Protein 8GHY (pdb70)

Nearest PDB structures (foldseek):
  8ghy-assembly2_B  TM=1.002E+00  e=2.864E-76  Piromyces finnis
  8ghx-assembly1_A  TM=1.002E+00  e=1.389E-75  Piromyces finnis
  8ghx-assembly2_B  TM=9.955E-01  e=1.739E-72  Piromyces finnis
  3ayr-assembly1_A  TM=9.977E-01  e=2.109E-65  Piromyces rhizinflatus
  3ays-assembly1_A  TM=9.996E-01  e=9.644E-65  Piromyces rhizinflatus

B-factor: mean 34.15, std 14.5, range [13.07, 100.79]

InterPro domains:
  IPR001547 Glycoside hydrolase, family 5 [PF00150] (25-302)
  IPR001547 Glycoside hydrolase, family 5 [PF00150] (410-689)
  IPR001547 Glycoside hydrolase, family 5 [PF00150] (781-1060)
  IPR002883 CBM10/dockerin domain [PF02013] (1108-1145)
  IPR002883 CBM10/dockerin domain [PF02013] (1151-1186)
  IPR002883 CBM10/dockerin domain [PS51763] (1108-1146)
  IPR002883 CBM10/dockerin domain [PS51763] (1151-1187)
  IPR009034 Fungal dockerin domain superfamily [G3DSA:3.90.1220.10] (1108-1147)
  IPR009034 Fungal dockerin domain superfamily [G3DSA:3.90.1220.10] (1148-1187)
  IPR009034 Fungal dockerin domain superfamily [SSF64571] (1108-1148)
  IPR009034 Fungal dockerin domain superfamily [SSF64571] (1151-1191)
  IPR017853 Glycoside hydrolase superfamily [SSF51445] (2-332)
  IPR017853 Glycoside hydrolase superfamily [SSF51445] (379-719)
  IPR017853 Glycoside hydrolase superfamily [SSF51445] (750-1090)
  IPR018087 Glycoside hydrolase, family 5, conserved site [PS00659] (135-144)
  IPR018087 Glycoside hydrolase, family 5, conserved site [PS00659] (522-531)
  IPR018087 Glycoside hydrolase, family 5, conserved site [PS00659] (893-902)
  IPR050386 Glycosyl Hydrolase 5 (Cellulase A) [PTHR31297] (749-1061)

Solvent-accessible surface area: 29257 Å² total; per-residue (Å²): 143,105,91,34,102,102,32,30,0,79,82,0,9,130,71,2,84,2,1,0,0,0,0,26,0,0,0,2,48,3,64,108,166,32,61,21,145,153,70,26,48,19,0,2,58,18,104,70,16,41,116,4,38,39,26,0,0,45,9,0,49,68,0,44,1,12,1,0,0,0,0,0,1,0,16,33,8,36,34,152,61,103,111,29,94,3,61,120,110,0,15,129,7,0,39,60,0,0,23,45,0,29,156,47,46,2,8,0,0,0,0,0,11,66,8,83,35,7,47,0,55,56,156,64,25,96,105,4,67,72,14,0,20,42,0,0,114,38,0,0,94,67,0,83,17,28,3,16,57,0,0,0,0,0,0,10,11,7,41,16,45,77,39,128,30,22,170,84,0,8,44,141,67,0,35,70,9,2,20,35,2,4,56,29,0,23,108,13,0,50,78,37,37,59,21,0,56,86,0,0,0,0,1,0,0,3,6,0,22,20,40,104,71,1,4,77,56,10,93,34,44,172,146,38,91,21,0,0,0,0,0,21,6,33,8,4,109,66,2,0,48,11,62,53,172,49,39,58,68,127,36,73,80,81,9,82,100,74,0,47,164,24,13,61,13,1,72,115,40,0,47,87,106,54,21,10,5,0,0,0,13,1,0,0,0,16,35,144,14,48,115,54,1,10,62,0,0,52,43,0,0,100,91,0,38,89,38,54,10,6,0,1,0,19,0,8,23,40,45,145,52,166,36,72,34,0,0,0,1,38,12,86,65,7,28,0,31,25,33,32,0,0,22,6,1,0,126,7,59,69,49,154,78,82,37,72,70,42,84,147,141,206,145,116,83,29,105,103,31,27,0,81,78,0,10,138,70,1,84,0,1,0,0,0,0,24,0,0,0,2,54,4,67,111,170,31,76,25,148,153,70,31,48,19,1,2,57,20,104,68,15,43,117,3,53,57,19,0,0,64,4,0,48,71,0,45,0,11,1,0,0,0,0,0,2,0,20,39,8,35,36,159,52,89,111,20,110,2,58,111,106,0,8,130,8,0,38,66,0,0,25,46,0,33,161,48,46,1,8,0,0,0,0,0,10,72,6,87,36,6,51,0,55,58,160,71,27,109,88,7,70,68,18,0,18,50,0,0,108,35,0,0,93,60,0,75,24,32,8,17,59,0,0,0,0,0,0,9,8,7,40,22,52,72,31,125,34,25,167,87,0,7,46,133,55,0,29,70,6,2,22,35,1,4,56,28,0,20,125,14,0,53,90,30,43,54,22,0,60,84,0,0,0,0,1,0,1,3,4,0,19,17,42,44,57,1,6,157,48,10,94,35,42,163,154,38,87,23,0,0,0,0,0,20,6,34,6,2,108,63,3,0,49,12,66,48,174,40,37,63,64,130,35,76,81,79,9,83,100,70,0,47,168,21,15,58,30,0,86,128,35,0,48,92,106,54,22,13,5,0,0,0,12,1,0,0,0,12,42,140,16,48,121,62,0,10,58,0,0,52,41,0,0,91,82,0,38,91,31,51,8,7,1,0,0,19,0,7,23,42,42,135,55,166,34,73,32,0,0,0,0,32,12,130,33,18,26,0,27,24,38,31,0,0,24,6,1,0,122,9,56,68,49,150,69,81,38,68,63,43,74,105,129,149

Structure (mmCIF, N/CA/C/O backbone):
data_8GHY
#
_entry.id   8GHY
#
_cell.length_a   69.495
_cell.length_b   81.007
_cell.length_c   131.922
_cell.angle_alpha   90.000
_cell.angle_beta   90.000
_cell.angle_gamma   90.000
#
_symmetry.space_group_name_H-M   'P 21 21 21'
#
loop_
_entity.id
_entity.type
_entity.pdbx_description
1 polymer 'Cellulase CelD'
2 branched beta-D-glucopyranose-(1-4)-beta-D-glucopyranose-(1-4)-beta-D-glucopyranose
3 water water
#
loop_
_atom_site.group_PDB
_atom_site.id
_atom_site.type_symbol
_atom_site.label_atom_id
_atom_site.label_alt_id
_atom_site.label_comp_id
_atom_site.label_asym_id
_atom_site.label_entity_id
_atom_site.label_seq_id
_atom_site.pdbx_PDB_ins_code
_atom_site.Cartn_x
_atom_site.Cartn_y
_atom_site.Cartn_z
_atom_site.occupancy
_atom_site.B_iso_or_equiv
_atom_site.auth_seq_id
_atom_site.auth_comp_id
_atom_site.auth_asym_id
_atom_site.auth_atom_id
_atom_site.pdbx_PDB_model_num
ATOM 1 N N . SER A 1 1 ? -3.29043 44.10813 20.73479 1.000 94.05169 -2 SER A N 1
ATOM 2 C CA . SER A 1 1 ? -3.67158 43.60473 19.42025 1.000 88.49890 -2 SER A CA 1
ATOM 3 C C . SER A 1 1 ? -4.53590 42.35665 19.55779 1.000 88.24264 -2 SER A C 1
ATOM 4 O O . SER A 1 1 ? -4.01827 41.23944 19.61967 1.000 85.34848 -2 SER A O 1
ATOM 6 N N . ASN A 1 2 ? -5.85669 42.55003 19.59920 1.000 79.84872 -1 ASN A N 1
ATOM 7 C CA . ASN A 1 2 ? -6.79953 41.47028 19.86928 1.000 67.61497 -1 ASN A CA 1
ATOM 8 C C . ASN A 1 2 ? -7.65632 41.10895 18.65877 1.000 56.76690 -1 ASN A C 1
ATOM 9 O O . ASN A 1 2 ? -8.70439 40.47439 18.81711 1.000 55.08383 -1 ASN A O 1
ATOM 14 N N . ALA A 1 3 ? -7.23973 41.49432 17.45642 1.000 51.17303 0 ALA A N 1
ATOM 15 C CA . ALA A 1 3 ? -8.00799 41.14709 16.27095 1.000 51.26138 0 ALA A CA 1
ATOM 16 C C . ALA A 1 3 ? -7.89363 39.65574 15.98139 1.000 49.76574 0 ALA A C 1
ATOM 17 O O . ALA A 1 3 ? -6.85974 39.02736 16.22636 1.000 40.80307 0 ALA A O 1
ATOM 19 N N . ILE A 1 4 ? -8.97916 39.08369 15.46915 1.000 39.02500 1 ILE A N 1
ATOM 20 C CA . ILE A 1 4 ? -8.98071 37.70075 15.00679 1.000 31.43203 1 ILE A CA 1
ATOM 21 C C . ILE A 1 4 ? -9.77791 37.63775 13.71254 1.000 38.84177 1 ILE A C 1
ATOM 22 O O . ILE A 1 4 ? -10.89793 38.15661 13.63806 1.000 47.31841 1 ILE A O 1
ATOM 27 N N . ARG A 1 5 ? -9.18748 37.04071 12.68227 1.000 39.31353 2 ARG A N 1
ATOM 28 C CA . ARG A 1 5 ? -9.91577 36.82072 11.44234 1.000 30.71554 2 ARG A CA 1
ATOM 29 C C . ARG A 1 5 ? -10.97069 35.74619 11.64585 1.000 33.71428 2 ARG A C 1
ATOM 30 O O . ARG A 1 5 ? -10.72764 34.72877 12.30150 1.000 31.92805 2 ARG A O 1
ATOM 38 N N . ASP A 1 6 ? -12.15193 35.98409 11.08123 1.000 34.61018 3 ASP A N 1
ATOM 39 C CA . ASP A 1 6 ? -13.25591 35.02846 11.09409 1.000 33.00982 3 ASP A CA 1
ATOM 40 C C . ASP A 1 6 ? -13.15895 34.23402 9.79519 1.000 32.37682 3 ASP A C 1
ATOM 41 O O . ASP A 1 6 ? -13.69329 34.63077 8.76116 1.000 35.42297 3 ASP A O 1
ATOM 46 N N . ILE A 1 7 ? -12.46691 33.09950 9.85031 1.000 31.88379 4 ILE A N 1
ATOM 47 C CA . ILE A 1 7 ? -12.10233 32.34436 8.65693 1.000 29.27686 4 ILE A CA 1
ATOM 48 C C . ILE A 1 7 ? -12.20489 30.85891 8.98196 1.000 24.12061 4 ILE A C 1
ATOM 49 O O . ILE A 1 7 ? -11.90345 30.44605 10.10527 1.000 29.42417 4 ILE A O 1
ATOM 54 N N . SER A 1 8 ? -12.66170 30.05924 8.01429 1.000 25.82102 5 SER A N 1
ATOM 55 C CA . SER A 1 8 ? -12.78758 28.62168 8.22790 1.000 26.00374 5 SER A CA 1
ATOM 56 C C . SER A 1 8 ? -11.40852 27.97766 8.31890 1.000 22.88524 5 SER A C 1
ATOM 57 O O . SER A 1 8 ? -10.42373 28.49618 7.79361 1.000 24.21238 5 SER A O 1
ATOM 60 N N . SER A 1 9 ? -11.34597 26.82175 8.99009 1.000 24.15549 6 SER A N 1
ATOM 61 C CA . SER A 1 9 ? -10.06214 26.13198 9.11185 1.000 19.70150 6 SER A CA 1
ATOM 62 C C . SER A 1 9 ? -9.51857 25.71970 7.74986 1.000 21.64456 6 SER A C 1
ATOM 63 O O . SER A 1 9 ? -8.31036 25.81765 7.50407 1.000 20.64701 6 SER A O 1
ATOM 66 N N . ILE A 1 10 ? -10.38573 25.24403 6.85119 1.000 19.96776 7 ILE A N 1
ATOM 67 C CA . ILE A 1 10 ? -9.90820 24.82751 5.53259 1.000 23.99284 7 ILE A CA 1
ATOM 68 C C . ILE A 1 10 ? -9.26080 26.00336 4.80590 1.000 24.33201 7 ILE A C 1
ATOM 69 O O . ILE A 1 10 ? -8.22628 25.85302 4.14458 1.000 23.26764 7 ILE A O 1
ATOM 74 N N . GLU A 1 11 ? -9.82760 27.20098 4.96044 1.000 22.49093 8 GLU A N 1
ATOM 75 C CA . GLU A 1 11 ? -9.23493 28.38124 4.34258 1.000 23.93692 8 GLU A CA 1
ATOM 76 C C . GLU A 1 11 ? -7.95151 28.80006 5.05182 1.000 23.03198 8 GLU A C 1
ATOM 77 O O . GLU A 1 11 ? -6.97451 29.18948 4.40127 1.000 23.17484 8 GLU A O 1
ATOM 83 N N . LEU A 1 12 ? -7.93803 28.73718 6.38459 1.000 23.19628 9 LEU A N 1
ATOM 84 C CA . LEU A 1 12 ? -6.74767 29.13206 7.13140 1.000 21.19051 9 LEU A CA 1
ATOM 85 C C . LEU A 1 12 ? -5.57486 28.20917 6.82400 1.000 25.62387 9 LEU A C 1
ATOM 86 O O . LEU A 1 12 ? -4.43645 28.66603 6.65929 1.000 22.35277 9 LEU A O 1
ATOM 91 N N . ILE A 1 13 ? -5.83983 26.90363 6.73518 1.000 20.52376 10 ILE A N 1
ATOM 92 C CA . ILE A 1 13 ? -4.79744 25.91134 6.48038 1.000 22.17521 10 ILE A CA 1
ATOM 93 C C . ILE A 1 13 ? -4.07583 26.15204 5.15553 1.000 23.25441 10 ILE A C 1
ATOM 94 O O . ILE A 1 13 ? -2.91303 25.75522 5.00333 1.000 21.52161 10 ILE A O 1
ATOM 99 N N . LYS A 1 14 ? -4.72954 26.81284 4.19042 1.000 21.06279 11 LYS A N 1
ATOM 100 C CA . LYS A 1 14 ? -4.06258 27.13205 2.92769 1.000 22.84542 11 LYS A CA 1
ATOM 101 C C . LYS A 1 14 ? -2.83542 28.01044 3.13189 1.000 24.70132 11 LYS A C 1
ATOM 102 O O . LYS A 1 14 ? -1.93312 28.02355 2.28373 1.000 23.81004 11 LYS A O 1
ATOM 108 N N . GLU A 1 15 ? -2.80361 28.78417 4.21315 1.000 19.15857 12 GLU A N 1
ATOM 109 C CA . GLU A 1 15 ? -1.68280 29.67255 4.49814 1.000 19.87224 12 GLU A CA 1
ATOM 110 C C . GLU A 1 15 ? -0.50088 28.95477 5.13437 1.000 23.82066 12 GLU A C 1
ATOM 111 O O . GLU A 1 15 ? 0.55086 29.57895 5.33828 1.000 23.29959 12 GLU A O 1
ATOM 117 N N . MET A 1 16 ? -0.64065 27.66845 5.44354 1.000 19.50480 13 MET A N 1
ATOM 118 C CA . MET A 1 16 ? 0.41891 26.90369 6.08757 1.000 17.15092 13 MET A CA 1
ATOM 119 C C . MET A 1 16 ? 1.33488 26.26282 5.05429 1.000 19.91069 13 MET A C 1
ATOM 120 O O . MET A 1 16 ? 0.86985 25.59186 4.12727 1.000 20.15777 13 MET A O 1
ATOM 125 N N . ARG A 1 17 ? 2.64149 26.45246 5.23429 1.000 20.54742 14 ARG A N 1
ATOM 126 C CA . ARG A 1 17 ? 3.61931 25.81585 4.36434 1.000 20.21527 14 ARG A CA 1
ATOM 127 C C . ARG A 1 17 ? 3.97028 24.44473 4.92996 1.000 18.79712 14 ARG A C 1
ATOM 128 O O . ARG A 1 17 ? 3.47906 23.41936 4.44651 1.000 20.38837 14 ARG A O 1
ATOM 136 N N . PHE A 1 18 ? 4.81254 24.42173 5.95903 1.000 20.01749 15 PHE A N 1
ATOM 137 C CA . PHE A 1 18 ? 5.08857 23.21432 6.72405 1.000 14.71942 15 PHE A CA 1
ATOM 138 C C . PHE A 1 18 ? 5.58997 23.65348 8.09251 1.000 17.51579 15 PHE A C 1
ATOM 139 O O . PHE A 1 18 ? 5.86186 24.83415 8.32094 1.000 17.40771 15 PHE A O 1
ATOM 147 N N . GLY A 1 19 ? 5.70250 22.69571 9.01469 1.000 19.89415 16 GLY A N 1
ATOM 148 C CA . GLY A 1 19 ? 5.84429 23.01638 10.41676 1.000 14.73405 16 GLY A CA 1
ATOM 149 C C . GLY A 1 19 ? 7.00357 22.29820 11.08778 1.000 17.59639 16 GLY A C 1
ATOM 150 O O . GLY A 1 19 ? 7.65282 21.42541 10.50947 1.000 15.60545 16 GLY A O 1
ATOM 151 N N . TRP A 1 20 ? 7.21548 22.66524 12.35247 1.000 15.41143 17 TRP A N 1
ATOM 152 C CA . TRP A 1 20 ? 8.30833 22.14871 13.16827 1.000 15.04648 17 TRP A CA 1
ATOM 153 C C . TRP A 1 20 ? 7.82748 22.09221 14.61488 1.000 18.25274 17 TRP A C 1
ATOM 154 O O . TRP A 1 20 ? 7.15612 23.01520 15.08489 1.000 15.85209 17 TRP A O 1
ATOM 165 N N . ASN A 1 21 ? 8.13107 20.98743 15.29637 1.000 16.53870 18 ASN A N 1
ATOM 166 C CA . ASN A 1 21 ? 7.77238 20.77836 16.69473 1.000 15.53359 18 ASN A CA 1
ATOM 167 C C . ASN A 1 21 ? 8.94626 21.12616 17.59940 1.000 14.77250 18 ASN A C 1
ATOM 168 O O . ASN A 1 21 ? 10.07486 20.69873 17.34531 1.000 17.58382 18 ASN A O 1
ATOM 173 N N . LEU A 1 22 ? 8.66585 21.86306 18.67644 1.000 16.04461 19 LEU A N 1
ATOM 174 C CA . LEU A 1 22 ? 9.63140 22.07498 19.76163 1.000 16.90312 19 LEU A CA 1
ATOM 175 C C . LEU A 1 22 ? 9.57299 20.86694 20.70024 1.000 17.67206 19 LEU A C 1
ATOM 176 O O . LEU A 1 22 ? 9.09816 20.92991 21.83591 1.000 17.89352 19 LEU A O 1
ATOM 181 N N . GLY A 1 23 ? 10.07657 19.72900 20.19498 1.000 17.67697 20 GLY A N 1
ATOM 182 C CA . GLY A 1 23 ? 9.90353 18.47345 20.89919 1.000 16.87700 20 GLY A CA 1
ATOM 183 C C . GLY A 1 23 ? 10.87489 18.27479 22.05707 1.000 21.38426 20 GLY A C 1
ATOM 184 O O . GLY A 1 23 ? 11.95317 18.86952 22.11973 1.000 18.64010 20 GLY A O 1
ATOM 185 N N . ASN A 1 24 ? 10.46977 17.40052 22.98407 1.000 18.95327 21 ASN A N 1
ATOM 186 C CA . ASN A 1 24 ? 11.27640 17.05806 24.16541 1.000 19.05585 21 ASN A CA 1
ATOM 187 C C . ASN A 1 24 ? 11.70467 18.30889 24.92562 1.000 18.00992 21 ASN A C 1
ATOM 188 O O . ASN A 1 24 ? 12.82810 18.41043 25.42461 1.000 21.24727 21 ASN A O 1
ATOM 193 N N . THR A 1 25 ? 10.79589 19.27387 25.01193 1.000 18.94546 22 THR A N 1
ATOM 194 C CA . THR A 1 25 ? 11.09820 20.55170 25.64013 1.000 20.98118 22 THR A CA 1
ATOM 195 C C . THR A 1 25 ? 10.02508 20.87279 26.68030 1.000 18.99916 22 THR A C 1
ATOM 196 O O . THR A 1 25 ? 10.10409 20.38963 27.81248 1.000 20.49246 22 THR A O 1
ATOM 200 N N . LEU A 1 26 ? 8.99374 21.64320 26.32962 1.000 18.88296 23 LEU A N 1
ATOM 201 C CA . LEU A 1 26 ? 7.95234 21.84810 27.32808 1.000 18.14799 23 LEU A CA 1
ATOM 202 C C . LEU A 1 26 ? 7.14654 20.58325 27.58649 1.000 21.24299 23 LEU A C 1
ATOM 203 O O . LEU A 1 26 ? 6.38803 20.53905 28.56337 1.000 21.23705 23 LEU A O 1
ATOM 208 N N . ASP A 1 27 ? 7.29187 19.56491 26.73575 1.000 20.75474 24 ASP A N 1
ATOM 209 C CA . ASP A 1 27 ? 6.66056 18.26884 26.92794 1.000 18.70930 24 ASP A CA 1
ATOM 210 C C . ASP A 1 27 ? 7.49490 17.33129 27.78834 1.000 24.99015 24 ASP A C 1
ATOM 211 O O . ASP A 1 27 ? 7.00276 16.26602 28.17461 1.000 20.02764 24 ASP A O 1
ATOM 216 N N . ALA A 1 28 ? 8.73704 17.70056 28.09422 1.000 20.72302 25 ALA A N 1
ATOM 217 C CA . ALA A 1 28 ? 9.58985 16.86071 28.92667 1.000 22.94455 25 ALA A CA 1
ATOM 218 C C . ALA A 1 28 ? 9.03038 16.75753 30.34033 1.000 24.25184 25 ALA A C 1
ATOM 219 O O . ALA A 1 28 ? 8.62431 17.75374 30.94287 1.000 23.44967 25 ALA A O 1
ATOM 221 N N . GLU A 1 29 ? 9.02256 15.54008 30.87603 1.000 23.38973 26 GLU A N 1
ATOM 222 C CA . GLU A 1 29 ? 8.36687 15.24668 32.14644 1.000 26.28612 26 GLU A CA 1
ATOM 223 C C . GLU A 1 29 ? 9.36283 14.53170 33.05185 1.000 24.11871 26 GLU A C 1
ATOM 224 O O . GLU A 1 29 ? 9.74534 13.38764 32.78237 1.000 27.49480 26 GLU A O 1
ATOM 230 N N . CYS A 1 30 ? 9.79249 15.20792 34.12127 1.000 25.95284 27 CYS A N 1
ATOM 231 C CA . CYS A 1 30 ? 10.87349 14.72010 34.97220 1.000 25.04902 27 CYS A CA 1
ATOM 232 C C . CYS A 1 30 ? 10.48105 14.72086 36.44635 1.000 28.52141 27 CYS A C 1
ATOM 233 O O . CYS A 1 30 ? 11.33140 14.91440 37.32031 1.000 30.67395 27 CYS A O 1
ATOM 236 N N . THR A 1 31 ? 9.20201 14.48011 36.74281 1.000 30.30695 28 THR A N 1
ATOM 237 C CA . THR A 1 31 ? 8.73518 14.51671 38.12659 1.000 30.38632 28 THR A CA 1
ATOM 238 C C . THR A 1 31 ? 9.32497 13.40162 38.98236 1.000 34.05332 28 THR A C 1
ATOM 239 O O . THR A 1 31 ? 9.27114 13.49131 40.21444 1.000 38.33658 28 THR A O 1
ATOM 243 N N . SER A 1 32 ? 9.88680 12.35663 38.36864 1.000 40.27674 29 SER A N 1
ATOM 244 C CA . SER A 1 32 ? 10.49312 11.28379 39.15138 1.000 34.69828 29 SER A CA 1
ATOM 245 C C . SER A 1 32 ? 11.76207 11.72548 39.87281 1.000 40.20897 29 SER A C 1
ATOM 246 O O . SER A 1 32 ? 12.16370 11.07387 40.84247 1.000 40.58602 29 SER A O 1
ATOM 249 N N . TRP A 1 33 ? 12.40693 12.80778 39.43154 1.000 30.77611 30 TRP A N 1
ATOM 250 C CA . TRP A 1 33 ? 13.66005 13.22028 40.05526 1.000 31.67754 30 TRP A CA 1
ATOM 251 C C . TRP A 1 33 ? 13.83676 14.72146 40.21113 1.000 35.15551 30 TRP A C 1
ATOM 252 O O . TRP A 1 33 ? 14.67403 15.13560 41.02123 1.000 36.37383 30 TRP A O 1
ATOM 263 N N . MET A 1 34 ? 13.11281 15.55461 39.47773 1.000 31.52222 31 MET A N 1
ATOM 264 C CA . MET A 1 34 ? 13.24393 16.99609 39.61349 1.000 33.27545 31 MET A CA 1
ATOM 265 C C . MET A 1 34 ? 12.20262 17.52950 40.58739 1.000 38.43411 31 MET A C 1
ATOM 266 O O . MET A 1 34 ? 11.05321 17.08045 40.59874 1.000 35.63708 31 MET A O 1
ATOM 271 N N . ASP A 1 35 ? 12.61879 18.48616 41.41296 1.000 34.44508 32 ASP A N 1
ATOM 272 C CA . ASP A 1 35 ? 11.72131 19.15447 42.35014 1.000 34.06677 32 ASP A CA 1
ATOM 273 C C . ASP A 1 35 ? 11.09225 20.34593 41.63905 1.000 33.50778 32 ASP A C 1
ATOM 274 O O . ASP A 1 35 ? 11.70968 21.40850 41.51313 1.000 34.52433 32 ASP A O 1
ATOM 279 N N . TYR A 1 36 ? 9.84897 20.17233 41.18310 1.000 35.32996 33 TYR A N 1
ATOM 280 C CA . TYR A 1 36 ? 9.16887 21.24150 40.46430 1.000 31.11432 33 TYR A CA 1
ATOM 281 C C . TYR A 1 36 ? 8.82176 22.41713 41.36827 1.000 37.80835 33 TYR A C 1
ATOM 282 O O . TYR A 1 36 ? 8.56801 23.51351 40.86118 1.000 34.87675 33 TYR A O 1
ATOM 291 N N . GLU A 1 37 ? 8.79617 22.21954 42.69031 1.000 41.75192 34 GLU A N 1
ATOM 292 C CA . GLU A 1 37 ? 8.57684 23.34549 43.59387 1.000 43.60282 34 GLU A CA 1
ATOM 293 C C . GLU A 1 37 ? 9.78407 24.27380 43.60980 1.000 38.79195 34 GLU A C 1
ATOM 294 O O . GLU A 1 37 ? 9.63834 25.49881 43.53979 1.000 43.95683 34 GLU A O 1
ATOM 300 N N . LYS A 1 38 ? 10.99069 23.70996 43.68383 1.000 38.72834 35 LYS A N 1
ATOM 301 C CA . LYS A 1 38 ? 12.18777 24.53956 43.65402 1.000 43.50913 35 LYS A CA 1
ATOM 302 C C . LYS A 1 38 ? 12.60761 24.92810 42.24221 1.000 41.26698 35 LYS A C 1
ATOM 303 O O . LYS A 1 38 ? 13.30088 25.93445 42.07877 1.000 39.31007 35 LYS A O 1
ATOM 309 N N . ASN A 1 39 ? 12.20226 24.17342 41.22189 1.000 35.58358 36 ASN A N 1
ATOM 310 C CA . ASN A 1 39 ? 12.53618 24.47949 39.82969 1.000 32.85931 36 ASN A CA 1
ATOM 311 C C . ASN A 1 39 ? 11.24997 24.51585 39.01269 1.000 28.54626 36 ASN A C 1
ATOM 312 O O . ASN A 1 39 ? 10.98195 23.60096 38.22482 1.000 31.42780 36 ASN A O 1
ATOM 317 N N . PRO A 1 40 ? 10.44360 25.57607 39.15467 1.000 32.49549 37 PRO A N 1
ATOM 318 C CA . PRO A 1 40 ? 9.09429 25.56209 38.55942 1.000 28.03368 37 PRO A CA 1
ATOM 319 C C . PRO A 1 40 ? 9.06585 25.61058 37.04000 1.000 28.94335 37 PRO A C 1
ATOM 320 O O . PRO A 1 40 ? 8.01888 25.29579 36.45790 1.000 25.16609 37 PRO A O 1
ATOM 324 N N . ILE A 1 41 ? 10.14813 26.00562 36.37254 1.000 28.65437 38 ILE A N 1
ATOM 325 C CA . ILE A 1 41 ? 10.16206 25.94702 34.91414 1.000 26.80381 38 ILE A CA 1
ATOM 326 C C . ILE A 1 41 ? 11.35960 25.13186 34.45270 1.000 25.79988 38 ILE A C 1
ATOM 327 O O . ILE A 1 41 ? 11.73614 25.18473 33.27683 1.000 26.34385 38 ILE A O 1
ATOM 332 N N . GLY A 1 42 ? 11.95602 24.36377 35.37067 1.000 28.43231 39 GLY A N 1
ATOM 333 C CA . GLY A 1 42 ? 13.16315 23.62399 35.03995 1.000 27.65049 39 GLY A CA 1
ATOM 334 C C . GLY A 1 42 ? 12.93581 22.45569 34.09926 1.000 25.55002 39 GLY A C 1
ATOM 335 O O . GLY A 1 42 ? 13.86034 22.03257 33.40096 1.000 25.74133 39 GLY A O 1
ATOM 336 N N . SER A 1 43 ? 11.71266 21.91961 34.06147 1.000 22.91853 40 SER A N 1
ATOM 337 C CA . SER A 1 43 ? 11.44261 20.76295 33.20987 1.000 22.92102 40 SER A CA 1
ATOM 338 C C . SER A 1 43 ? 11.71590 21.05443 31.73455 1.000 22.11964 40 SER A C 1
ATOM 339 O O . SER A 1 43 ? 12.00972 20.12776 30.96916 1.000 21.05073 40 SER A O 1
ATOM 342 N N . GLU A 1 44 ? 11.64459 22.32795 31.32323 1.000 21.22858 41 GLU A N 1
ATOM 343 C CA . GLU A 1 44 ? 11.90981 22.69605 29.92987 1.000 23.20631 41 GLU A CA 1
ATOM 344 C C . GLU A 1 44 ? 13.20553 22.08466 29.40118 1.000 25.44237 41 GLU A C 1
ATOM 345 O O . GLU A 1 44 ? 13.26818 21.62774 28.25231 1.000 20.97172 41 GLU A O 1
ATOM 351 N N . THR A 1 45 ? 14.25279 22.07428 30.21679 1.000 24.37528 42 THR A N 1
ATOM 352 C CA . THR A 1 45 ? 15.55776 21.59745 29.78300 1.000 23.20526 42 THR A CA 1
ATOM 353 C C . THR A 1 45 ? 15.91592 20.24586 30.38984 1.000 25.31249 42 THR A C 1
ATOM 354 O O . THR A 1 45 ? 17.06723 19.80748 30.27282 1.000 22.34455 42 THR A O 1
ATOM 358 N N . CYS A 1 46 ? 14.95942 19.56705 31.02252 1.000 24.91912 43 CYS A N 1
ATOM 359 C CA . CYS A 1 46 ? 15.28773 18.38251 31.80453 1.000 26.75360 43 CYS A CA 1
ATOM 360 C C . CYS A 1 46 ? 15.46618 17.13560 30.94842 1.000 27.97795 43 CYS A C 1
ATOM 361 O O . CYS A 1 46 ? 15.92091 16.10861 31.46626 1.000 25.28686 43 CYS A O 1
ATOM 364 N N . TRP A 1 47 ? 15.12632 17.19252 29.66003 1.000 24.77074 44 TRP A N 1
ATOM 365 C CA . TRP A 1 47 ? 15.47838 16.13403 28.72253 1.000 21.68236 44 TRP A CA 1
ATOM 366 C C . TRP A 1 47 ? 16.63675 16.53699 27.81998 1.000 24.28293 44 TRP A C 1
ATOM 367 O O . TRP A 1 47 ? 16.83231 15.93351 26.75958 1.000 24.62980 44 TRP A O 1
ATOM 378 N N . GLY A 1 48 ? 17.40765 17.54832 28.21899 1.000 23.63205 45 GLY A N 1
ATOM 379 C CA . GLY A 1 48 ? 18.67237 17.84186 27.58237 1.000 26.35843 45 GLY A CA 1
ATOM 380 C C . GLY A 1 48 ? 18.64577 18.87768 26.48428 1.000 27.03596 45 GLY A C 1
ATOM 381 O O . GLY A 1 48 ? 19.69414 19.14338 25.89212 1.000 25.10324 45 GLY A O 1
ATOM 382 N N . ASN A 1 49 ? 17.50151 19.47617 26.18771 1.000 20.99246 46 ASN A N 1
ATOM 383 C CA . ASN A 1 49 ? 17.48749 20.53107 25.18682 1.000 19.59292 46 ASN A CA 1
ATOM 384 C C . ASN A 1 49 ? 17.87170 21.86370 25.82042 1.000 24.65828 46 ASN A C 1
ATOM 385 O O . ASN A 1 49 ? 17.74704 22.05559 27.03253 1.000 22.66114 46 ASN A O 1
ATOM 390 N N . VAL A 1 50 ? 18.39091 22.77253 24.98975 1.000 23.76467 47 VAL A N 1
ATOM 391 C CA . VAL A 1 50 ? 18.75708 24.08980 25.49209 1.000 23.39992 47 VAL A CA 1
ATOM 392 C C . VAL A 1 50 ? 17.49762 24.87592 25.84584 1.000 26.69587 47 VAL A C 1
ATOM 393 O O . VAL A 1 50 ? 16.38493 24.57035 25.39594 1.000 23.40621 47 VAL A O 1
ATOM 397 N N . LYS A 1 51 ? 17.67344 25.88775 26.69370 1.000 25.79451 48 LYS A N 1
ATOM 398 C CA . LYS A 1 51 ? 16.58623 26.81934 26.95544 1.000 24.56130 48 LYS A CA 1
ATOM 399 C C . LYS A 1 51 ? 16.13806 27.44558 25.64349 1.000 23.76371 48 LYS A C 1
ATOM 400 O O . LYS A 1 51 ? 16.96284 27.91159 24.85066 1.000 22.24132 48 LYS A O 1
ATOM 406 N N . THR A 1 52 ? 14.82845 27.43210 25.40726 1.000 24.65888 49 THR A N 1
ATOM 407 C CA . THR A 1 52 ? 14.28731 27.91071 24.14291 1.000 21.53010 49 THR A CA 1
ATOM 408 C C . THR A 1 52 ? 14.49208 29.41387 24.00741 1.000 22.15796 49 THR A C 1
ATOM 409 O O . THR A 1 52 ? 14.40471 30.16235 24.98435 1.000 20.81136 49 THR A O 1
ATOM 413 N N . ASN A 1 53 ? 14.76708 29.85560 22.78420 1.000 21.89700 50 ASN A N 1
ATOM 414 C CA . ASN A 1 53 ? 14.91657 31.27218 22.50008 1.000 22.08224 50 ASN A CA 1
ATOM 415 C C . ASN A 1 53 ? 14.30135 31.57332 21.13912 1.000 22.45596 50 ASN A C 1
ATOM 416 O O . ASN A 1 53 ? 13.99494 30.67346 20.35099 1.000 23.20310 50 ASN A O 1
ATOM 421 N N . GLU A 1 54 ? 14.11513 32.86813 20.87939 1.000 22.84457 51 GLU A N 1
ATOM 422 C CA . GLU A 1 54 ? 13.44686 33.31087 19.66221 1.000 21.31859 51 GLU A CA 1
ATOM 423 C C . GLU A 1 54 ? 14.25490 32.97502 18.41673 1.000 26.17223 51 GLU A C 1
ATOM 424 O O . GLU A 1 54 ? 13.68521 32.80888 17.33188 1.000 21.97017 51 GLU A O 1
ATOM 430 N N . ASP A 1 55 ? 15.57521 32.86647 18.54615 1.000 23.72679 52 ASP A N 1
ATOM 431 C CA . ASP A 1 55 ? 16.41049 32.70813 17.36538 1.000 24.19372 52 ASP A CA 1
ATOM 432 C C . ASP A 1 55 ? 16.33848 31.30608 16.78528 1.000 20.99578 52 ASP A C 1
ATOM 433 O O . ASP A 1 55 ? 16.57531 31.13839 15.58456 1.000 22.71451 52 ASP A O 1
ATOM 438 N N . ILE A 1 56 ? 16.02133 30.30301 17.60574 1.000 20.99291 53 ILE A N 1
ATOM 439 C CA . ILE A 1 56 ? 15.67234 28.98939 17.06974 1.000 23.69166 53 ILE A CA 1
ATOM 440 C C . ILE A 1 56 ? 14.55615 29.13177 16.04816 1.000 20.37686 53 ILE A C 1
ATOM 441 O O . ILE A 1 56 ? 14.63764 28.61264 14.93106 1.000 17.56420 53 ILE A O 1
ATOM 446 N N . PHE A 1 57 ? 13.50374 29.86789 16.41036 1.000 19.19597 54 PHE A N 1
ATOM 447 C CA . PHE A 1 57 ? 12.36219 29.98235 15.51225 1.000 21.97600 54 PHE A CA 1
ATOM 448 C C . PHE A 1 57 ? 12.68467 30.83143 14.28837 1.000 20.25513 54 PHE A C 1
ATOM 449 O O . PHE A 1 57 ? 12.24471 30.51467 13.18001 1.000 20.38189 54 PHE A O 1
ATOM 457 N N . LYS A 1 58 ? 13.46525 31.89787 14.45484 1.000 21.69726 55 LYS A N 1
ATOM 458 C CA . LYS A 1 58 ? 13.81630 32.71703 13.29660 1.000 20.98525 55 LYS A CA 1
ATOM 459 C C . LYS A 1 58 ? 14.70394 31.94943 12.32014 1.000 20.60248 55 LYS A C 1
ATOM 460 O O . LYS A 1 58 ? 14.57989 32.11555 11.09862 1.000 22.94093 55 LYS A O 1
ATOM 466 N N . THR A 1 59 ? 15.59216 31.09568 12.83564 1.000 20.99665 56 THR A N 1
ATOM 467 C CA . THR A 1 59 ? 16.39412 30.24945 11.95604 1.000 21.97017 56 THR A CA 1
ATOM 468 C C . THR A 1 59 ? 15.50052 29.35638 11.10524 1.000 25.27035 56 THR A C 1
ATOM 469 O O . THR A 1 59 ? 15.72994 29.19449 9.89977 1.000 22.33207 56 THR A O 1
ATOM 473 N N . LEU A 1 60 ? 14.46317 28.78437 11.71764 1.000 20.89219 57 LEU A N 1
ATOM 474 C CA . LEU A 1 60 ? 13.52998 27.93739 10.98395 1.000 18.86810 57 LEU A CA 1
ATOM 475 C C . LEU A 1 60 ? 12.66408 28.75468 10.03784 1.000 20.00941 57 LEU A C 1
ATOM 476 O O . LEU A 1 60 ? 12.38335 28.32069 8.91588 1.000 18.38066 57 LEU A O 1
ATOM 481 N N . MET A 1 61 ? 12.23093 29.94189 10.47075 1.000 17.37253 58 MET A N 1
ATOM 482 C CA . MET A 1 61 ? 11.38545 30.76094 9.61088 1.000 22.20520 58 MET A CA 1
ATOM 483 C C . MET A 1 61 ? 12.14245 31.22349 8.37474 1.000 21.00049 58 MET A C 1
ATOM 484 O O . MET A 1 61 ? 11.55984 31.32333 7.28697 1.000 22.86621 58 MET A O 1
ATOM 489 N N . ASP A 1 62 ? 13.44786 31.49982 8.52219 1.000 22.33309 59 ASP A N 1
ATOM 490 C CA . ASP A 1 62 ? 14.29366 31.79276 7.36884 1.000 22.79557 59 ASP A CA 1
ATOM 491 C C . ASP A 1 62 ? 14.25121 30.67579 6.34137 1.000 25.97086 59 ASP A C 1
ATOM 492 O O . ASP A 1 62 ? 14.52864 30.91113 5.15873 1.000 23.50653 59 ASP A O 1
ATOM 497 N N . ASN A 1 63 ? 13.96862 29.44963 6.78012 1.000 22.98906 60 ASN A N 1
ATOM 498 C CA . ASN A 1 63 ? 13.88806 28.30214 5.89045 1.000 20.35431 60 ASN A CA 1
ATOM 499 C C . ASN A 1 63 ? 12.45787 27.97033 5.49457 1.000 20.38029 60 ASN A C 1
ATOM 500 O O . ASN A 1 63 ? 12.20339 26.86377 5.01063 1.000 20.78958 60 ASN A O 1
ATOM 505 N N . GLN A 1 64 ? 11.53089 28.91013 5.70192 1.000 19.49547 61 GLN A N 1
ATOM 506 C CA . GLN A 1 64 ? 10.14179 28.92526 5.23528 1.000 22.08158 61 GLN A CA 1
ATOM 507 C C . GLN A 1 64 ? 9.21742 28.07787 6.09973 1.000 18.47084 61 GLN A C 1
ATOM 508 O O . GLN A 1 64 ? 8.02988 27.91865 5.73397 1.000 22.94840 61 GLN A O 1
ATOM 514 N N . PHE A 1 65 ? 9.69340 27.53000 7.22216 1.000 20.83476 62 PHE A N 1
ATOM 515 C CA . PHE A 1 65 ? 8.77708 27.00876 8.23653 1.000 16.72848 62 PHE A CA 1
ATOM 516 C C . PHE A 1 65 ? 7.86395 28.13519 8.70994 1.000 17.76301 62 PHE A C 1
ATOM 517 O O . PHE A 1 65 ? 8.33374 29.22803 9.02742 1.000 18.76307 62 PHE A O 1
ATOM 525 N N . ASN A 1 66 ? 6.55003 27.87522 8.77254 1.000 18.64922 63 ASN A N 1
ATOM 526 C CA . ASN A 1 66 ? 5.65725 28.88984 9.32546 1.000 17.64745 63 ASN A CA 1
ATOM 527 C C . ASN A 1 66 ? 4.57483 28.31247 10.23413 1.000 17.19341 63 ASN A C 1
ATOM 528 O O . ASN A 1 66 ? 3.62492 29.03109 10.57525 1.000 19.19435 63 ASN A O 1
ATOM 533 N N . VAL A 1 67 ? 4.69344 27.05709 10.66191 1.000 15.96076 64 VAL A N 1
ATOM 534 C CA . VAL A 1 67 ? 3.80881 26.47881 11.66718 1.000 16.05663 64 VAL A CA 1
ATOM 535 C C . VAL A 1 67 ? 4.68197 25.91235 12.77318 1.000 17.64164 64 VAL A C 1
ATOM 536 O O . VAL A 1 67 ? 5.57884 25.10997 12.50799 1.000 17.08824 64 VAL A O 1
ATOM 540 N N . PHE A 1 68 ? 4.43623 26.32000 14.01108 1.000 16.04219 65 PHE A N 1
ATOM 541 C CA . PHE A 1 68 ? 5.27465 25.84965 15.10319 1.000 17.54963 65 PHE A CA 1
ATOM 542 C C . PHE A 1 68 ? 4.40450 25.24739 16.18645 1.000 16.67665 65 PHE A C 1
ATOM 543 O O . PHE A 1 68 ? 3.55949 25.93265 16.77010 1.000 17.98120 65 PHE A O 1
ATOM 551 N N . ARG A 1 69 ? 4.59667 23.95765 16.43199 1.000 16.97907 66 ARG A N 1
ATOM 552 C CA . ARG A 1 69 ? 3.83891 23.26165 17.45566 1.000 18.47565 66 ARG A CA 1
ATOM 553 C C . ARG A 1 69 ? 4.66531 23.24929 18.72738 1.000 19.79292 66 ARG A C 1
ATOM 554 O O . ARG A 1 69 ? 5.86984 22.96907 18.68665 1.000 16.72458 66 ARG A O 1
ATOM 562 N N . ILE A 1 70 ? 4.02096 23.58740 19.84061 1.000 17.35861 67 ILE A N 1
ATOM 563 C CA . ILE A 1 70 ? 4.67777 23.69636 21.14003 1.000 17.47542 67 ILE A CA 1
ATOM 564 C C . ILE A 1 70 ? 4.08273 22.60348 22.01547 1.000 17.44433 67 ILE A C 1
ATOM 565 O O . ILE A 1 70 ? 3.11512 22.85490 22.75110 1.000 19.39758 67 ILE A O 1
ATOM 570 N N . PRO A 1 71 ? 4.57377 21.37051 21.92398 1.000 18.10671 68 PRO A N 1
ATOM 571 C CA . PRO A 1 71 ? 4.02748 20.30927 22.77278 1.000 17.15702 68 PRO A CA 1
ATOM 572 C C . PRO A 1 71 ? 4.34928 20.62349 24.22222 1.000 18.37952 68 PRO A C 1
ATOM 573 O O . PRO A 1 71 ? 5.49581 20.91274 24.56573 1.000 18.86958 68 PRO A O 1
ATOM 577 N N . THR A 1 72 ? 3.32299 20.61109 25.06515 1.000 18.33391 69 THR A N 1
ATOM 578 C CA . THR A 1 72 ? 3.46353 21.07472 26.43803 1.000 17.61008 69 THR A CA 1
ATOM 579 C C . THR A 1 72 ? 2.84750 20.05302 27.37902 1.000 20.95831 69 THR A C 1
ATOM 580 O O . THR A 1 72 ? 1.65731 19.74082 27.26947 1.000 19.95429 69 THR A O 1
ATOM 584 N N . THR A 1 73 ? 3.66080 19.52121 28.28895 1.000 21.70891 70 THR A N 1
ATOM 585 C CA . THR A 1 73 ? 3.17399 18.63681 29.33715 1.000 22.29574 70 THR A CA 1
ATOM 586 C C . THR A 1 73 ? 2.90191 19.47939 30.57086 1.000 25.27337 70 THR A C 1
ATOM 587 O O . THR A 1 73 ? 3.82210 20.07960 31.13181 1.000 22.14741 70 THR A O 1
ATOM 591 N N . TRP A 1 74 ? 1.64205 19.53528 30.97944 1.000 21.50548 71 TRP A N 1
ATOM 592 C CA . TRP A 1 74 ? 1.27829 20.32829 32.14030 1.000 21.98923 71 TRP A CA 1
ATOM 593 C C . TRP A 1 74 ? 1.39418 19.53971 33.43596 1.000 25.32455 71 TRP A C 1
ATOM 594 O O . TRP A 1 74 ? 1.49540 20.14602 34.50873 1.000 25.71496 71 TRP A O 1
ATOM 605 N N . THR A 1 75 ? 1.43358 18.21084 33.34651 1.000 24.97277 72 THR A N 1
ATOM 606 C CA . THR A 1 75 ? 1.65387 17.35332 34.50519 1.000 26.48770 72 THR A CA 1
ATOM 607 C C . THR A 1 75 ? 2.91311 17.76149 35.26014 1.000 27.30060 72 THR A C 1
ATOM 608 O O . THR A 1 75 ? 3.9701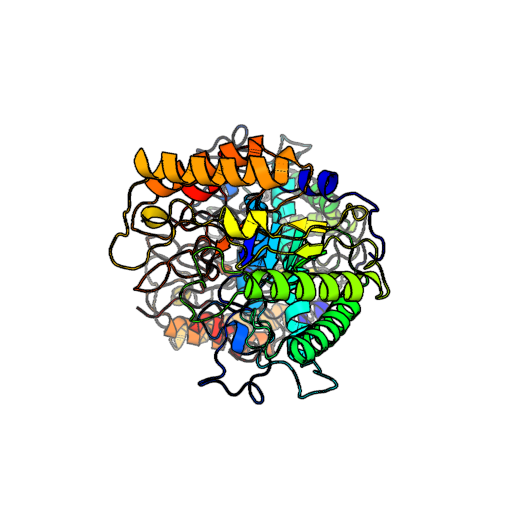7 17.99703 34.66285 1.000 24.28565 72 THR A O 1
ATOM 612 N N . GLY A 1 76 ? 2.79235 17.84318 36.58408 1.000 28.04282 73 GLY A N 1
ATOM 613 C CA . GLY A 1 76 ? 3.85247 18.33960 37.42399 1.000 28.85336 73 GLY A CA 1
ATOM 614 C C . GLY A 1 76 ? 3.75820 19.81701 37.73111 1.000 30.23618 73 GLY A C 1
ATOM 615 O O . GLY A 1 76 ? 4.28945 20.25926 38.75498 1.000 28.43785 73 GLY A O 1
ATOM 616 N N . HIS A 1 77 ? 3.08197 20.58847 36.87872 1.000 27.47740 74 HIS A N 1
ATOM 617 C CA . HIS A 1 77 ? 2.89383 22.01928 37.07245 1.000 26.60565 74 HIS A CA 1
ATOM 618 C C . HIS A 1 77 ? 1.47216 22.35281 37.51915 1.000 28.80820 74 HIS A C 1
ATOM 619 O O . HIS A 1 77 ? 1.05946 23.51493 37.43832 1.000 28.40687 74 HIS A O 1
ATOM 626 N N . ILE A 1 78 ? 0.71195 21.35735 37.97584 1.000 29.58902 75 ILE A N 1
ATOM 627 C CA . ILE A 1 78 ? -0.72143 21.49192 38.22284 1.000 26.05693 75 ILE A CA 1
ATOM 628 C C . ILE A 1 78 ? -0.98893 21.31436 39.71128 1.000 30.99300 75 ILE A C 1
ATOM 629 O O . ILE A 1 78 ? -0.51772 20.34771 40.32085 1.000 31.94643 75 ILE A O 1
ATOM 634 N N . GLY A 1 79 ? -1.76589 22.22588 40.28437 1.000 30.80006 76 GLY A N 1
ATOM 635 C CA . GLY A 1 79 ? -2.14226 22.12676 41.67787 1.000 34.29838 76 GLY A CA 1
ATOM 636 C C . GLY A 1 79 ? -3.13788 21.00294 41.94301 1.000 34.48491 76 GLY A C 1
ATOM 637 O O . GLY A 1 79 ? -3.55491 20.25288 41.05886 1.000 28.26708 76 GLY A O 1
ATOM 638 N N . GLU A 1 80 ? -3.52324 20.89554 43.21082 1.000 35.65457 77 GLU A N 1
ATOM 639 C CA . GLU A 1 80 ? -4.33192 19.76936 43.65384 1.000 32.29082 77 GLU A CA 1
ATOM 640 C C . GLU A 1 80 ? -5.73720 19.84380 43.07144 1.000 31.32338 77 GLU A C 1
ATOM 641 O O . GLU A 1 80 ? -6.24047 20.91919 42.73610 1.000 31.72170 77 GLU A O 1
ATOM 647 N N . ALA A 1 81 ? -6.36124 18.67371 42.94343 1.000 37.86875 78 ALA A N 1
ATOM 648 C CA . ALA A 1 81 ? -7.75980 18.59143 42.55707 1.000 35.63567 78 ALA A CA 1
ATOM 649 C C . ALA A 1 81 ? -8.63576 19.25627 43.61907 1.000 33.43936 78 ALA A C 1
ATOM 650 O O . ALA A 1 81 ? -8.26510 19.30472 44.79455 1.000 38.31941 78 ALA A O 1
ATOM 652 N N . PRO A 1 82 ? -9.81586 19.77301 43.23751 1.000 36.09318 79 PRO A N 1
ATOM 653 C CA . PRO A 1 82 ? -10.40664 19.81358 41.89210 1.000 35.15467 79 PRO A CA 1
ATOM 654 C C . PRO A 1 82 ? -10.13715 21.11784 41.14328 1.000 36.60168 79 PRO A C 1
ATOM 655 O O . PRO A 1 82 ? -10.58763 21.28194 40.01260 1.000 34.07461 79 PRO A O 1
ATOM 659 N N . GLU A 1 83 ? -9.42015 22.07248 41.73922 1.000 35.93019 80 GLU A N 1
ATOM 660 C CA . GLU A 1 83 ? -9.16248 23.32746 41.04165 1.000 31.76850 80 GLU A CA 1
ATOM 661 C C . GLU A 1 83 ? -8.10198 23.17009 39.95919 1.000 35.86699 80 GLU A C 1
ATOM 662 O O . GLU A 1 83 ? -8.19758 23.81610 38.91039 1.000 33.60398 80 GLU A O 1
ATOM 668 N N . TYR A 1 84 ? -7.10305 22.32003 40.19025 1.000 29.92643 81 TYR A N 1
ATOM 669 C CA . TYR A 1 84 ? -6.05716 22.03758 39.20818 1.000 33.11098 81 TYR A CA 1
ATOM 670 C C . TYR A 1 84 ? -5.38677 23.32338 38.72607 1.000 30.91256 81 TYR A C 1
ATOM 671 O O . TYR A 1 84 ? -5.20325 23.55179 37.52810 1.000 30.79474 81 TYR A O 1
ATOM 680 N N . LYS A 1 85 ? -5.01852 24.16916 39.68462 1.000 28.06854 82 LYS A N 1
ATOM 681 C CA . LYS A 1 85 ? -4.40133 25.45279 39.37257 1.000 31.68355 82 LYS A CA 1
ATOM 682 C C . LYS A 1 85 ? -3.02118 25.25432 38.74895 1.000 30.27813 82 LYS A C 1
ATOM 683 O O . LYS A 1 85 ? -2.16912 24.55379 39.30748 1.000 30.28218 82 LYS A O 1
ATOM 689 N N . ILE A 1 86 ? -2.80551 25.87377 37.58877 1.000 27.05288 83 ILE A N 1
ATOM 690 C CA . ILE A 1 86 ? -1.52218 25.79046 36.89750 1.000 31.77609 83 ILE A CA 1
ATOM 691 C C . ILE A 1 86 ? -0.56778 26.79795 37.51768 1.000 32.44281 83 ILE A C 1
ATOM 692 O O . ILE A 1 86 ? -0.92636 27.96601 37.71690 1.000 32.34192 83 ILE A O 1
ATOM 697 N N . ASN A 1 87 ? 0.64776 26.34409 37.82963 1.000 28.23622 84 ASN A N 1
ATOM 698 C CA . ASN A 1 87 ? 1.67990 27.22765 38.36057 1.000 32.66075 84 ASN A CA 1
ATOM 699 C C . ASN A 1 87 ? 1.88314 28.42095 37.43780 1.000 31.31491 84 ASN A C 1
ATOM 700 O O . ASN A 1 87 ? 2.03513 28.26458 36.22500 1.000 29.32867 84 ASN A O 1
ATOM 705 N N . GLU A 1 88 ? 1.89989 29.61745 38.02307 1.000 31.02859 85 GLU A N 1
ATOM 706 C CA . GLU A 1 88 ? 1.88834 30.82742 37.20927 1.000 32.04436 85 GLU A CA 1
ATOM 707 C C . GLU A 1 88 ? 3.23759 31.11532 36.56865 1.000 31.34130 85 GLU A C 1
ATOM 708 O O . GLU A 1 88 ? 3.28446 31.75589 35.51169 1.000 27.85977 85 GLU A O 1
ATOM 714 N N . GLN A 1 89 ? 4.33897 30.66215 37.17553 1.000 29.76062 86 GLN A N 1
ATOM 715 C CA . GLN A 1 89 ? 5.62722 30.80116 36.50815 1.000 28.29774 86 GLN A CA 1
ATOM 716 C C . GLN A 1 89 ? 5.71197 29.88069 35.29897 1.000 28.91359 86 GLN A C 1
ATOM 717 O O . GLN A 1 89 ? 6.28703 30.25221 34.26874 1.000 25.11963 86 GLN A O 1
ATOM 723 N N . TRP A 1 90 ? 5.12645 28.68473 35.39725 1.000 25.99202 87 TRP A N 1
ATOM 724 C CA . TRP A 1 90 ? 5.07368 27.79958 34.24000 1.000 27.60463 87 TRP A CA 1
ATOM 725 C C . TRP A 1 90 ? 4.24867 28.41843 33.12026 1.000 25.36523 87 TRP A C 1
ATOM 726 O O . TRP A 1 90 ? 4.68149 28.44976 31.96358 1.000 23.98708 87 TRP A O 1
ATOM 737 N N . MET A 1 91 ? 3.05041 28.91852 33.44541 1.000 26.41943 88 MET A N 1
ATOM 738 C CA . MET A 1 91 ? 2.21822 29.54759 32.42350 1.000 26.44422 88 MET A CA 1
ATOM 739 C C . MET A 1 91 ? 2.94688 30.70923 31.75663 1.000 27.91373 88 MET A C 1
ATOM 740 O O . MET A 1 91 ? 2.85809 30.88963 30.53701 1.000 26.16805 88 MET A O 1
ATOM 745 N N . LYS A 1 92 ? 3.69702 31.49156 32.53436 1.000 26.98158 89 LYS A N 1
ATOM 746 C CA . LYS A 1 92 ? 4.43207 32.60937 31.95044 1.000 23.05807 89 LYS A CA 1
ATOM 747 C C . LYS A 1 92 ? 5.50120 32.12529 30.97515 1.000 26.72422 89 LYS A C 1
ATOM 748 O O . LYS A 1 92 ? 5.68129 32.71152 29.90034 1.000 24.99744 89 LYS A O 1
ATOM 754 N N . ARG A 1 93 ? 6.20525 31.04305 31.31712 1.000 23.18234 90 ARG A N 1
ATOM 755 C CA . ARG A 1 93 ? 7.24419 30.54176 30.42353 1.000 27.86039 90 ARG A CA 1
ATOM 756 C C . ARG A 1 93 ? 6.64019 29.94235 29.15841 1.000 25.58588 90 ARG A C 1
ATOM 757 O O . ARG A 1 93 ? 7.17433 30.13567 28.05940 1.000 24.13252 90 ARG A O 1
ATOM 765 N N . VAL A 1 94 ? 5.53182 29.20507 29.28971 1.000 23.23913 91 VAL A N 1
ATOM 766 C CA . VAL A 1 94 ? 4.81501 28.73922 28.10339 1.000 23.35325 91 VAL A CA 1
ATOM 767 C C . VAL A 1 94 ? 4.43366 29.92459 27.23075 1.000 20.42543 91 VAL A C 1
ATOM 768 O O . VAL A 1 94 ? 4.61022 29.90237 26.00603 1.000 18.18666 91 VAL A O 1
ATOM 772 N N . HIS A 1 95 ? 3.94109 30.99211 27.85852 1.000 22.03491 92 HIS A N 1
ATOM 773 C CA . HIS A 1 95 ? 3.52630 32.18655 27.13122 1.000 22.80470 92 HIS A CA 1
ATOM 774 C C . HIS A 1 95 ? 4.70598 32.84164 26.42056 1.000 24.31195 92 HIS A C 1
ATOM 775 O O . HIS A 1 95 ? 4.59004 33.25111 25.25769 1.000 24.60275 92 HIS A O 1
ATOM 782 N N . GLU A 1 96 ? 5.85355 32.94746 27.09547 1.000 24.36893 93 GLU A N 1
ATOM 783 C CA . GLU A 1 96 ? 7.03654 33.49911 26.43760 1.000 23.28090 93 GLU A CA 1
ATOM 784 C C . GLU A 1 96 ? 7.39654 32.70330 25.19233 1.000 23.61836 93 GLU A C 1
ATOM 785 O O . GLU A 1 96 ? 7.79135 33.27657 24.17003 1.000 22.17599 93 GLU A O 1
ATOM 791 N N . ILE A 1 97 ? 7.26378 31.38085 25.25698 1.000 18.95078 94 ILE A N 1
ATOM 792 C CA . ILE A 1 97 ? 7.69565 30.54174 24.14530 1.000 19.39402 94 ILE A CA 1
ATOM 793 C C . ILE A 1 97 ? 6.69584 30.60012 22.99616 1.000 20.70433 94 ILE A C 1
ATOM 794 O O . ILE A 1 97 ? 7.09175 30.67512 21.82699 1.000 22.44347 94 ILE A O 1
ATOM 799 N N . VAL A 1 98 ? 5.39212 30.57059 23.29949 1.000 20.81714 95 VAL A N 1
ATOM 800 C CA . VAL A 1 98 ? 4.38399 30.79591 22.26371 1.000 18.33970 95 VAL A CA 1
ATOM 801 C C . VAL A 1 98 ? 4.68297 32.08855 21.50993 1.000 18.66985 95 VAL A C 1
ATOM 802 O O . VAL A 1 98 ? 4.56583 32.15439 20.28214 1.000 20.03126 95 VAL A O 1
ATOM 806 N N . ASP A 1 99 ? 5.11906 33.12352 22.22976 1.000 19.51139 96 ASP A N 1
ATOM 807 C CA . ASP A 1 99 ? 5.32894 34.42906 21.61193 1.000 24.65904 96 ASP A CA 1
ATOM 808 C C . ASP A 1 99 ? 6.51578 34.45917 20.66107 1.000 24.48074 96 ASP A C 1
ATOM 809 O O . ASP A 1 99 ? 6.54522 35.31754 19.77029 1.000 22.99407 96 ASP A O 1
ATOM 814 N N . TYR A 1 100 ? 7.49317 33.56308 20.82512 1.000 23.79778 97 TYR A N 1
ATOM 815 C CA . TYR A 1 100 ? 8.63723 33.57914 19.91401 1.000 24.46557 97 TYR A CA 1
ATOM 816 C C . TYR A 1 100 ? 8.20603 33.41347 18.46081 1.000 24.95959 97 TYR A C 1
ATOM 817 O O . TYR A 1 100 ? 8.58098 34.26124 17.63211 1.000 26.44795 97 TYR A O 1
ATOM 826 N N . PRO A 1 101 ? 7.44283 32.36781 18.06794 1.000 20.40954 98 PRO A N 1
ATOM 827 C CA . PRO A 1 101 ? 6.92736 32.33916 16.69022 1.000 17.37415 98 PRO A CA 1
ATOM 828 C C . PRO A 1 101 ? 5.75802 33.28616 16.45949 1.000 20.81987 98 PRO A C 1
ATOM 829 O O . PRO A 1 101 ? 5.63561 33.85388 15.36953 1.000 22.86206 98 PRO A O 1
ATOM 833 N N . TYR A 1 102 ? 4.88303 33.45785 17.45689 1.000 21.81968 99 TYR A N 1
ATOM 834 C CA . TYR A 1 102 ? 3.63990 34.18442 17.20834 1.000 21.49915 99 TYR A CA 1
ATOM 835 C C . TYR A 1 102 ? 3.91258 35.64733 16.88719 1.000 22.35305 99 TYR A C 1
ATOM 836 O O . TYR A 1 102 ? 3.33764 36.20485 15.94507 1.000 24.90819 99 TYR A O 1
ATOM 845 N N . LYS A 1 103 ? 4.78421 36.29005 17.66425 1.000 25.45897 100 LYS A N 1
ATOM 846 C CA . LYS A 1 103 ? 5.07606 37.69430 17.41994 1.000 26.16971 100 LYS A CA 1
ATOM 847 C C . LYS A 1 103 ? 5.91709 37.90248 16.17258 1.000 26.42690 100 LYS A C 1
ATOM 848 O O . LYS A 1 103 ? 6.07943 39.04665 15.74217 1.000 27.91757 100 LYS A O 1
ATOM 854 N N . ASN A 1 104 ? 6.44736 36.83605 15.58248 1.000 26.70520 101 ASN A N 1
ATOM 855 C CA . ASN A 1 104 ? 7.09358 36.92205 14.28254 1.000 25.03717 101 ASN A CA 1
ATOM 856 C C . ASN A 1 104 ? 6.15604 36.54896 13.14066 1.000 28.47718 101 ASN A C 1
ATOM 857 O O . ASN A 1 104 ? 6.60967 36.40157 12.00122 1.000 25.88423 101 ASN A O 1
ATOM 862 N N . GLY A 1 105 ? 4.86704 36.39969 13.42227 1.000 27.36023 102 GLY A N 1
ATOM 863 C CA . GLY A 1 105 ? 3.86671 36.25033 12.39005 1.000 26.11416 102 GLY A CA 1
ATOM 864 C C . GLY A 1 105 ? 3.53188 34.83461 11.98203 1.000 23.96820 102 GLY A C 1
ATOM 865 O O . GLY A 1 105 ? 2.77580 34.65804 11.02155 1.000 24.76402 102 GLY A O 1
ATOM 866 N N . ALA A 1 106 ? 4.05886 33.82440 12.67102 1.000 22.19648 103 ALA A N 1
ATOM 867 C CA . ALA A 1 106 ? 3.84841 32.43637 12.28002 1.000 20.41768 103 ALA A CA 1
ATOM 868 C C . ALA A 1 106 ? 2.62434 31.83742 12.97528 1.000 20.20741 103 ALA A C 1
ATOM 869 O O . ALA A 1 106 ? 2.06804 32.40209 13.91633 1.000 18.59848 103 ALA A O 1
ATOM 871 N N . PHE A 1 107 ? 2.20995 30.66783 12.48978 1.000 17.43773 104 PHE A N 1
ATOM 872 C CA . PHE A 1 107 ? 1.19721 29.86528 13.16518 1.000 18.90418 104 PHE A CA 1
ATOM 873 C C . PHE A 1 107 ? 1.81545 29.15394 14.35853 1.000 20.72612 104 PHE A C 1
ATOM 874 O O . PHE A 1 107 ? 2.97987 28.74035 14.30967 1.000 19.28219 104 PHE A O 1
ATOM 882 N N . VAL A 1 108 ? 1.03405 29.00723 15.42904 1.000 18.40912 105 VAL A N 1
ATOM 883 C CA . VAL A 1 108 ? 1.47569 28.32354 16.64241 1.000 17.69378 105 VAL A CA 1
ATOM 884 C C . VAL A 1 108 ? 0.38861 27.34610 17.07554 1.000 19.53345 105 VAL A C 1
ATOM 885 O O . VAL A 1 108 ? -0.79270 27.71277 17.15021 1.000 19.48329 105 VAL A O 1
ATOM 889 N N . ILE A 1 109 ? 0.78441 26.10834 17.36827 1.000 16.26096 106 ILE A N 1
ATOM 890 C CA . ILE A 1 109 ? -0.11486 25.11652 17.94700 1.000 15.80882 106 ILE A CA 1
ATOM 891 C C . ILE A 1 109 ? 0.32464 24.85628 19.37801 1.000 17.23712 106 ILE A C 1
ATOM 892 O O . ILE A 1 109 ? 1.45917 24.42362 19.61407 1.000 15.40596 106 ILE A O 1
ATOM 897 N N . LEU A 1 110 ? -0.57174 25.11176 20.32999 1.000 16.30200 107 LEU A N 1
ATOM 898 C CA . LEU A 1 110 ? -0.32581 24.84305 21.73959 1.000 18.26959 107 LEU A CA 1
ATOM 899 C C . LEU A 1 110 ? -1.21104 23.69019 22.18110 1.000 18.19578 107 LEU A C 1
ATOM 900 O O . LEU A 1 110 ? -2.42598 23.71229 21.95110 1.000 17.04878 107 LEU A O 1
ATOM 905 N N . ASN A 1 111 ? -0.61959 22.69839 22.83644 1.000 18.17534 108 ASN A N 1
ATOM 906 C CA . ASN A 1 111 ? -1.43888 21.55431 23.20982 1.000 19.54990 108 ASN A CA 1
ATOM 907 C C . ASN A 1 111 ? -1.32324 21.16586 24.67821 1.000 25.51047 108 ASN A C 1
ATOM 908 O O . ASN A 1 111 ? -0.77809 21.90682 25.50720 1.000 21.87852 108 ASN A O 1
ATOM 913 N N . ILE A 1 112 ? -1.90162 20.01082 24.98332 1.000 22.05231 109 ILE A N 1
ATOM 914 C CA . ILE A 1 112 ? -1.61772 19.20822 26.15971 1.000 22.51767 109 ILE A CA 1
ATOM 915 C C . ILE A 1 112 ? -0.92401 17.94607 25.66604 1.000 23.45948 109 ILE A C 1
ATOM 916 O O . ILE A 1 112 ? -1.32126 17.39500 24.63471 1.000 24.34096 109 ILE A O 1
ATOM 921 N N . HIS A 1 113 ? 0.12725 17.49931 26.37146 1.000 20.70728 110 HIS A N 1
ATOM 922 C CA . HIS A 1 113 ? 0.96934 16.44206 25.80588 1.000 21.52226 110 HIS A CA 1
ATOM 923 C C . HIS A 1 113 ? 1.09233 15.18510 26.67596 1.000 25.61196 110 HIS A C 1
ATOM 924 O O . HIS A 1 113 ? 0.16340 14.37521 26.72396 1.000 23.81307 110 HIS A O 1
ATOM 931 N N . HIS A 1 114 ? 2.24224 14.97274 27.32741 1.000 23.63504 111 HIS A N 1
ATOM 932 C CA . HIS A 1 114 ? 2.51639 13.71017 28.03013 1.000 24.30896 111 HIS A CA 1
ATOM 933 C C . HIS A 1 114 ? 1.82781 13.66476 29.39779 1.000 28.55095 111 HIS A C 1
ATOM 934 O O . HIS A 1 114 ? 2.45852 13.46807 30.43699 1.000 31.22336 111 HIS A O 1
ATOM 941 N N . GLU A 1 115 ? 0.50599 13.82606 29.39166 1.000 26.77432 112 GLU A N 1
ATOM 942 C CA . GLU A 1 115 ? -0.22918 13.91240 30.64648 1.000 29.23583 112 GLU A CA 1
ATOM 943 C C . GLU A 1 115 ? -0.47717 12.53183 31.23014 1.000 31.27806 112 GLU A C 1
ATOM 944 O O . GLU A 1 115 ? -0.79097 11.58110 30.50901 1.000 34.87121 112 GLU A O 1
ATOM 950 N N . THR A 1 116 ? -0.34318 12.43174 32.55198 1.000 31.87422 113 THR A N 1
ATOM 951 C CA . THR A 1 116 ? -0.63040 11.18837 33.25152 1.000 31.40782 113 THR A CA 1
ATOM 952 C C . THR A 1 116 ? -2.11249 11.00424 33.55107 1.000 38.95625 113 THR A C 1
ATOM 953 O O . THR A 1 116 ? -2.50958 9.90646 33.95862 1.000 36.56147 113 THR A O 1
ATOM 957 N N . TRP A 1 117 ? -2.93717 12.03219 33.34191 1.000 34.48878 114 TRP A N 1
ATOM 958 C CA . TRP A 1 117 ? -4.29691 12.06156 33.87084 1.000 35.69670 114 TRP A CA 1
ATOM 959 C C . TRP A 1 117 ? -5.39189 11.96094 32.81413 1.000 34.00714 114 TRP A C 1
ATOM 960 O O . TRP A 1 117 ? -6.56944 11.88329 33.17940 1.000 34.97178 114 TRP A O 1
ATOM 971 N N . ASN A 1 118 ? -5.05656 11.96216 31.52268 1.000 33.27781 115 ASN A N 1
ATOM 972 C CA . ASN A 1 118 ? -6.06683 11.88089 30.47237 1.000 31.58677 115 ASN A CA 1
ATOM 973 C C . ASN A 1 118 ? -5.98848 10.56988 29.68937 1.000 34.20368 115 ASN A C 1
ATOM 974 O O . ASN A 1 118 ? -6.35384 10.52225 28.51187 1.000 35.15360 115 ASN A O 1
ATOM 979 N N . HIS A 1 119 ? -5.51688 9.49989 30.32595 1.000 34.16192 116 HIS A N 1
ATOM 980 C CA . HIS A 1 119 ? -5.46764 8.20569 29.65909 1.000 33.42923 116 HIS A CA 1
ATOM 981 C C . HIS A 1 119 ? -6.88122 7.73150 29.33417 1.000 38.40441 116 HIS A C 1
ATOM 982 O O . HIS A 1 119 ? -7.84168 8.04541 30.04070 1.000 36.40148 116 HIS A O 1
ATOM 989 N N . ALA A 1 120 ? -7.00587 6.96935 28.24549 1.000 32.69023 117 ALA A N 1
ATOM 990 C CA . ALA A 1 120 ? -8.31306 6.69308 27.65260 1.000 37.56032 117 ALA A CA 1
ATOM 991 C C . ALA A 1 120 ? -9.04103 5.52867 28.32130 1.000 39.69136 117 ALA A C 1
ATOM 992 O O . ALA A 1 120 ? -9.50470 4.61066 27.63785 1.000 36.84210 117 ALA A O 1
ATOM 994 N N . PHE A 1 121 ? -9.16386 5.55681 29.64712 1.000 37.67807 118 PHE A N 1
ATOM 995 C CA . PHE A 1 121 ? -9.82917 4.49845 30.39381 1.000 40.64950 118 PHE A CA 1
ATOM 996 C C . PHE A 1 121 ? -11.11906 5.03749 31.00041 1.000 37.75338 118 PHE A C 1
ATOM 997 O O . PHE A 1 121 ? -11.13925 6.14330 31.55091 1.000 38.91525 118 PHE A O 1
ATOM 1005 N N . ALA A 1 122 ? -12.19582 4.25195 30.90202 1.000 38.05195 119 ALA A N 1
ATOM 1006 C CA . ALA A 1 122 ? -13.46456 4.65765 31.50026 1.000 41.77483 119 ALA A CA 1
ATOM 1007 C C . ALA A 1 122 ? -13.38203 4.74771 33.01753 1.000 48.37522 119 ALA A C 1
ATOM 1008 O O . ALA A 1 122 ? -14.17465 5.47386 33.62994 1.000 41.50855 119 ALA A O 1
ATOM 1010 N N . GLU A 1 123 ? -12.42703 4.04118 33.62844 1.000 40.89766 120 GLU A N 1
ATOM 1011 C CA . GLU A 1 123 ? -12.29712 4.03557 35.08121 1.000 47.59806 120 GLU A CA 1
ATOM 1012 C C . GLU A 1 123 ? -12.15157 5.44519 35.64054 1.000 45.57447 120 GLU A C 1
ATOM 1013 O O . GLU A 1 123 ? -12.74625 5.77978 36.67060 1.000 47.20340 120 GLU A O 1
ATOM 1019 N N . THR A 1 124 ? -11.38085 6.29274 34.96472 1.000 45.03550 121 THR A N 1
ATOM 1020 C CA . THR A 1 124 ? -11.02032 7.60178 35.49049 1.000 40.43225 121 THR A CA 1
ATOM 1021 C C . THR A 1 124 ? -11.61898 8.75226 34.69520 1.000 37.07826 121 THR A C 1
ATOM 1022 O O . THR A 1 124 ? -11.22937 9.90445 34.91150 1.000 36.13510 121 THR A O 1
ATOM 1026 N N . VAL A 1 125 ? -12.55521 8.47605 33.78636 1.000 36.31053 122 VAL A N 1
ATOM 1027 C CA . VAL A 1 125 ? -12.95146 9.49178 32.81591 1.000 34.68886 122 VAL A CA 1
ATOM 1028 C C . VAL A 1 125 ? -13.68631 10.64740 33.49087 1.000 33.12928 122 VAL A C 1
ATOM 1029 O O . VAL A 1 125 ? -13.54538 11.80371 33.07719 1.000 32.12169 122 VAL A O 1
ATOM 1033 N N . ASP A 1 126 ? -14.48731 10.36748 34.52658 1.000 30.90616 123 ASP A N 1
ATOM 1034 C CA . ASP A 1 126 ? -15.17969 11.45582 35.21382 1.000 32.88728 123 ASP A CA 1
ATOM 1035 C C . ASP A 1 126 ? -14.17776 12.45398 35.77717 1.000 35.05084 123 ASP A C 1
ATOM 1036 O O . ASP A 1 126 ? -14.31870 13.66994 35.60560 1.000 32.61643 123 ASP A O 1
ATOM 1041 N N . GLU A 1 127 ? -13.14158 11.94682 36.43523 1.000 32.27572 124 GLU A N 1
ATOM 1042 C CA . GLU A 1 127 ? -12.12496 12.81511 37.01149 1.000 30.01394 124 GLU A CA 1
ATOM 1043 C C . GLU A 1 127 ? -11.29385 13.48106 35.92155 1.000 31.53449 124 GLU A C 1
ATOM 1044 O O . GLU A 1 127 ? -10.95235 14.66598 36.02819 1.000 32.52440 124 GLU A O 1
ATOM 1050 N N . ALA A 1 128 ? -10.97563 12.73702 34.85586 1.000 33.61428 125 ALA A N 1
ATOM 1051 C CA . ALA A 1 128 ? -10.14460 13.27653 33.78197 1.000 33.71650 125 ALA A CA 1
ATOM 1052 C C . ALA A 1 128 ? -10.84939 14.39666 33.03067 1.000 27.37593 125 ALA A C 1
ATOM 1053 O O . ALA A 1 128 ? -10.19749 15.34581 32.57760 1.000 25.10804 125 ALA A O 1
ATOM 1055 N N . LYS A 1 129 ? -12.17233 14.30118 32.88132 1.000 27.50756 126 LYS A N 1
ATOM 1056 C CA . LYS A 1 129 ? -12.91652 15.35699 32.20412 1.000 27.30255 126 LYS A CA 1
ATOM 1057 C C . LYS A 1 129 ? -12.89366 16.65485 33.00574 1.000 28.83217 126 LYS A C 1
ATOM 1058 O O . LYS A 1 129 ? -12.83190 17.74582 32.42581 1.000 25.44452 126 LYS A O 1
ATOM 1064 N N . VAL A 1 130 ? -12.93531 16.55885 34.33654 1.000 25.30770 127 VAL A N 1
ATOM 1065 C CA . VAL A 1 130 ? -12.86441 17.75448 35.17181 1.000 29.25504 127 VAL A CA 1
ATOM 1066 C C . VAL A 1 130 ? -11.49329 18.40728 35.04512 1.000 29.02966 127 VAL A C 1
ATOM 1067 O O . VAL A 1 130 ? -11.37925 19.62572 34.85828 1.000 25.79264 127 VAL A O 1
ATOM 1071 N N . GLU A 1 131 ? -10.42862 17.60798 35.14561 1.000 31.98219 128 GLU A N 1
ATOM 1072 C CA . GLU A 1 131 ? -9.09272 18.17659 35.02460 1.000 24.15071 128 GLU A CA 1
ATOM 1073 C C . GLU A 1 131 ? -8.88258 18.79884 33.64680 1.000 27.35656 128 GLU A C 1
ATOM 1074 O O . GLU A 1 131 ? -8.27438 19.86938 33.52648 1.000 25.56202 128 GLU A O 1
ATOM 1080 N N . LEU A 1 132 ? -9.38784 18.15006 32.59508 1.000 27.37058 129 LEU A N 1
ATOM 1081 C CA . LEU A 1 132 ? -9.23856 18.70522 31.25360 1.000 26.33119 129 LEU A CA 1
ATOM 1082 C C . LEU A 1 132 ? -9.92175 20.06381 31.14661 1.000 25.78727 129 LEU A C 1
ATOM 1083 O O . LEU A 1 132 ? -9.34672 21.01609 30.60613 1.000 22.78914 129 LEU A O 1
ATOM 1088 N N . ALA A 1 133 ? -11.14197 20.17689 31.67603 1.000 25.00186 130 ALA A N 1
ATOM 1089 C CA . ALA A 1 133 ? -11.85250 21.45347 31.63489 1.000 24.32905 130 ALA A CA 1
ATOM 1090 C C . ALA A 1 133 ? -11.13000 22.52633 32.44720 1.000 26.36604 130 ALA A C 1
ATOM 1091 O O . ALA A 1 133 ? -11.02854 23.67960 32.01282 1.000 24.47821 130 ALA A O 1
ATOM 1093 N N . GLN A 1 134 ? -10.63913 22.17005 33.63863 1.000 26.88903 131 GLN A N 1
ATOM 1094 C CA . GLN A 1 134 ? -9.90999 23.13233 34.46574 1.000 23.49338 131 GLN A CA 1
ATOM 1095 C C . GLN A 1 134 ? -8.63188 23.59881 33.78136 1.000 26.98781 131 GLN A C 1
ATOM 1096 O O . GLN A 1 134 ? -8.30447 24.79345 33.79994 1.000 23.53186 131 GLN A O 1
ATOM 1102 N N . VAL A 1 135 ? -7.88127 22.66781 33.19228 1.000 23.74871 132 VAL A N 1
ATOM 1103 C CA . VAL A 1 135 ? -6.63179 23.04088 32.53410 1.000 23.07339 132 VAL A CA 1
ATOM 1104 C C . VAL A 1 135 ? -6.91524 23.93717 31.33796 1.000 24.04481 132 VAL A C 1
ATOM 1105 O O . VAL A 1 135 ? -6.27989 24.98107 31.16174 1.000 21.98994 132 VAL A O 1
ATOM 1109 N N . TRP A 1 136 ? -7.90502 23.56809 30.51698 1.000 21.00260 133 TRP A N 1
ATOM 1110 C CA . TRP A 1 136 ? -8.15976 24.35614 29.31592 1.000 22.03346 133 TRP A CA 1
ATOM 1111 C C . TRP A 1 136 ? -8.85598 25.67297 29.62925 1.000 21.56315 133 TRP A C 1
ATOM 1112 O O . TRP A 1 136 ? -8.69975 26.63645 28.87508 1.000 23.41456 133 TRP A O 1
ATOM 1123 N N . LYS A 1 137 ? -9.62854 25.74203 30.71666 1.000 24.55628 134 LYS A N 1
ATOM 1124 C CA . LYS A 1 137 ? -10.15271 27.03572 31.14762 1.000 23.34311 134 LYS A CA 1
ATOM 1125 C C . LYS A 1 137 ? -9.01889 28.02927 31.38387 1.000 24.08516 134 LYS A C 1
ATOM 1126 O O . LYS A 1 137 ? -9.11143 29.20005 30.99518 1.000 25.88963 134 LYS A O 1
ATOM 1132 N N . GLN A 1 138 ? -7.93057 27.57096 32.00067 1.000 23.02098 135 GLN A N 1
ATOM 1133 C CA . GLN A 1 138 ? -6.81964 28.45855 32.32100 1.000 22.14184 135 GLN A CA 1
ATOM 1134 C C . GLN A 1 138 ? -5.98792 28.80155 31.08667 1.000 23.13095 135 GLN A C 1
ATOM 1135 O O . GLN A 1 138 ? -5.58472 29.95635 30.90904 1.000 26.59000 135 GLN A O 1
ATOM 1141 N N . ILE A 1 139 ? -5.72833 27.82595 30.21581 1.000 24.22247 136 ILE A N 1
ATOM 1142 C CA . ILE A 1 139 ? -4.98490 28.12120 28.99113 1.000 23.42798 136 ILE A CA 1
ATOM 1143 C C . ILE A 1 139 ? -5.77397 29.08897 28.11900 1.000 28.09131 136 ILE A C 1
ATOM 1144 O O . ILE A 1 139 ? -5.22776 30.06607 27.59112 1.000 24.02872 136 ILE A O 1
ATOM 1149 N N . ALA A 1 140 ? -7.07644 28.83398 27.96443 1.000 22.76010 137 ALA A N 1
ATOM 1150 C CA . ALA A 1 140 ? -7.91230 29.70286 27.14225 1.000 24.43900 137 ALA A CA 1
ATOM 1151 C C . ALA A 1 140 ? -7.94069 31.12218 27.69060 1.000 27.79163 137 ALA A C 1
ATOM 1152 O O . ALA A 1 140 ? -7.89320 32.09144 26.92376 1.000 28.30260 137 ALA A O 1
ATOM 1154 N N . GLU A 1 141 ? -8.00490 31.26389 29.01704 1.000 23.24573 138 GLU A N 1
ATOM 1155 C CA . GLU A 1 141 ? -8.01032 32.59099 29.62414 1.000 28.88869 138 GLU A CA 1
ATOM 1156 C C . GLU A 1 141 ? -6.68377 33.30870 29.40194 1.000 33.15790 138 GLU A C 1
ATOM 1157 O O . GLU A 1 141 ? -6.66473 34.50559 29.08597 1.000 28.81578 138 GLU A O 1
ATOM 1163 N N . GLU A 1 142 ? -5.56511 32.59066 29.55066 1.000 29.67442 139 GLU A N 1
ATOM 1164 C CA . GLU A 1 142 ? -4.25079 33.21328 29.40672 1.000 27.59166 139 GLU A CA 1
ATOM 1165 C C . GLU A 1 142 ? -4.03947 33.76978 28.00077 1.000 24.88142 139 GLU A C 1
ATOM 1166 O O . GLU A 1 142 ? -3.43739 34.83738 27.83027 1.000 26.16484 139 GLU A O 1
ATOM 1172 N N . PHE A 1 143 ? -4.52522 33.06408 26.97995 1.000 26.37198 140 PHE A N 1
ATOM 1173 C CA . PHE A 1 143 ? -4.30945 33.45058 25.59038 1.000 26.61756 140 PHE A CA 1
ATOM 1174 C C . PHE A 1 143 ? -5.57870 33.94450 24.90164 1.000 27.76842 140 PHE A C 1
ATOM 1175 O O . PHE A 1 143 ? -5.64336 33.93688 23.66955 1.000 24.97683 140 PHE A O 1
ATOM 1183 N N . LYS A 1 144 ? -6.58582 34.38417 25.66290 1.000 25.65823 141 LYS A N 1
ATOM 1184 C CA . LYS A 1 144 ? -7.87463 34.71153 25.05335 1.000 31.15478 141 LYS A CA 1
ATOM 1185 C C . LYS A 1 144 ? -7.75377 35.79918 23.98964 1.000 34.99097 141 LYS A C 1
ATOM 1186 O O . LYS A 1 144 ? -8.51669 35.80006 23.01534 1.000 30.93214 141 LYS A O 1
ATOM 1192 N N . GLY A 1 145 ? -6.80242 36.71299 24.13874 1.000 30.89234 142 GLY A N 1
ATOM 1193 C CA . GLY A 1 145 ? -6.68746 37.81619 23.20640 1.000 31.08334 142 GLY A CA 1
ATOM 1194 C C . GLY A 1 145 ? -5.91393 37.54149 21.93774 1.000 37.80825 142 GLY A C 1
ATOM 1195 O O . GLY A 1 145 ? -5.79673 38.43539 21.09462 1.000 30.40837 142 GLY A O 1
ATOM 1196 N N . TYR A 1 146 ? -5.38312 36.33389 21.76732 1.000 29.62914 143 TYR A N 1
ATOM 1197 C CA . TYR A 1 146 ? -4.60227 36.01623 20.58186 1.000 25.92693 143 TYR A CA 1
ATOM 1198 C C . TYR A 1 146 ? -5.50843 35.77676 19.37864 1.000 27.09540 143 TYR A C 1
ATOM 1199 O O . TYR A 1 146 ? -6.67723 35.40098 19.51293 1.000 25.83138 143 TYR A O 1
ATOM 1208 N N . GLY A 1 147 ? -4.95493 36.01614 18.19287 1.000 24.72356 144 GLY A N 1
ATOM 1209 C CA . GLY A 1 147 ? -5.67800 35.87526 16.94775 1.000 25.26497 144 GLY A CA 1
ATOM 1210 C C . GLY A 1 147 ? -5.68671 34.45778 16.41685 1.000 24.88076 144 GLY A C 1
ATOM 1211 O O . GLY A 1 147 ? -5.33964 33.49808 17.10837 1.000 25.31674 144 GLY A O 1
ATOM 1212 N N . GLU A 1 148 ? -6.08799 34.33499 15.15190 1.000 24.89423 145 GLU A N 1
ATOM 1213 C CA . GLU A 1 148 ? -6.33000 33.03596 14.53395 1.000 22.33936 145 GLU A CA 1
ATOM 1214 C C . GLU A 1 148 ? -5.05409 32.23245 14.31340 1.000 25.50400 145 GLU A C 1
ATOM 1215 O O . GLU A 1 148 ? -5.13596 31.02675 14.05247 1.000 18.41790 145 GLU A O 1
ATOM 1221 N N . ARG A 1 149 ? -3.88320 32.85582 14.39915 1.000 19.30660 146 ARG A N 1
ATOM 1222 C CA . ARG A 1 149 ? -2.65721 32.09391 14.19894 1.000 20.21441 146 ARG A CA 1
ATOM 1223 C C . ARG A 1 149 ? -2.28226 31.25709 15.41632 1.000 21.44315 146 ARG A C 1
ATOM 1224 O O . ARG A 1 149 ? -1.39903 30.40063 15.30470 1.000 22.14196 146 ARG A O 1
ATOM 1232 N N . LEU A 1 150 ? -2.93195 31.46303 16.56703 1.000 20.09722 147 LEU A N 1
ATOM 1233 C CA . LEU A 1 150 ? -2.73393 30.60418 17.73166 1.000 17.42064 147 LEU A CA 1
ATOM 1234 C C . LEU A 1 150 ? -3.84210 29.55933 17.75116 1.000 20.29049 147 LEU A C 1
ATOM 1235 O O . LEU A 1 150 ? -5.01666 29.88866 17.95688 1.000 21.54662 147 LEU A O 1
ATOM 1240 N N . ILE A 1 151 ? -3.45214 28.30246 17.56506 1.000 17.51257 148 ILE A N 1
ATOM 1241 C CA . ILE A 1 151 ? -4.35470 27.16066 17.51459 1.000 20.30714 148 ILE A CA 1
ATOM 1242 C C . ILE A 1 151 ? -4.19212 26.36553 18.80244 1.000 21.93809 148 ILE A C 1
ATOM 1243 O O . ILE A 1 151 ? -3.06586 26.15909 19.26806 1.000 19.01892 148 ILE A O 1
ATOM 1248 N N . PHE A 1 152 ? -5.31107 25.93041 19.38506 1.000 16.31020 149 PHE A N 1
ATOM 1249 C CA . PHE A 1 152 ? -5.30577 25.03773 20.54278 1.000 20.21311 149 PHE A CA 1
ATOM 1250 C C . PHE A 1 152 ? -5.51646 23.60293 20.07814 1.000 19.90277 149 PHE A C 1
ATOM 1251 O O . PHE A 1 152 ? -6.45194 23.32565 19.32181 1.000 18.60631 149 PHE A O 1
ATOM 1259 N N . GLU A 1 153 ? -4.68645 22.68866 20.57036 1.000 18.45145 150 GLU A N 1
ATOM 1260 C CA . GLU A 1 153 ? -4.83130 21.26417 20.29091 1.000 18.13015 150 GLU A CA 1
ATOM 1261 C C . GLU A 1 153 ? -5.15860 20.55989 21.60293 1.000 20.15997 150 GLU A C 1
ATOM 1262 O O . GLU A 1 153 ? -4.31565 20.49421 22.50688 1.000 16.27754 150 GLU A O 1
ATOM 1268 N N . GLY A 1 154 ? -6.36897 20.00044 21.68462 1.000 20.51182 151 GLY A N 1
ATOM 1269 C CA . GLY A 1 154 ? -6.95589 19.69933 22.98305 1.000 20.05396 151 GLY A CA 1
ATOM 1270 C C . GLY A 1 154 ? -6.30613 18.53970 23.70510 1.000 21.11054 151 GLY A C 1
ATOM 1271 O O . GLY A 1 154 ? -6.23703 18.52676 24.93859 1.000 24.47030 151 GLY A O 1
ATOM 1272 N N . GLN A 1 155 ? -5.85742 17.53645 22.96009 1.000 18.76281 152 GLN A N 1
ATOM 1273 C CA . GLN A 1 155 ? -5.10273 16.42838 23.51935 1.000 19.75159 152 GLN A CA 1
ATOM 1274 C C . GLN A 1 155 ? -4.05863 16.02067 22.49918 1.000 23.91902 152 GLN A C 1
ATOM 1275 O O . GLN A 1 155 ? -4.14200 16.38455 21.32641 1.000 22.38782 152 GLN A O 1
ATOM 1281 N N . ASN A 1 156 ? -3.07912 15.24457 22.94858 1.000 24.56986 153 ASN A N 1
ATOM 1282 C CA . ASN A 1 156 ? -2.00765 14.85182 22.04271 1.000 19.35326 153 ASN A CA 1
ATOM 1283 C C . ASN A 1 156 ? -2.28168 13.48747 21.42496 1.000 25.56498 153 ASN A C 1
ATOM 1284 O O . ASN A 1 156 ? -2.70157 13.38966 20.26716 1.000 24.68689 153 ASN A O 1
ATOM 1289 N N . ALA A 1 157 ? -2.02121 12.42481 22.18367 1.000 27.01702 154 ALA A N 1
ATOM 1290 C CA . ALA A 1 157 ? -2.25895 11.05702 21.72130 1.000 25.75779 154 ALA A CA 1
ATOM 1291 C C . ALA A 1 157 ? -2.94024 10.26883 22.83179 1.000 26.28707 154 ALA A C 1
ATOM 1292 O O . ALA A 1 157 ? -2.41090 9.26633 23.31929 1.000 27.03824 154 ALA A O 1
ATOM 1294 N N . PRO A 1 158 ? -4.13338 10.69715 23.24926 1.000 27.36785 155 PRO A N 1
ATOM 1295 C CA . PRO A 1 158 ? -4.82220 9.99841 24.34077 1.000 29.51975 155 PRO A CA 1
ATOM 1296 C C . PRO A 1 158 ? -5.07865 8.55066 23.95521 1.000 30.59996 155 PRO A C 1
ATOM 1297 O O . PRO A 1 158 ? -5.54341 8.25714 22.85115 1.000 31.55023 155 PRO A O 1
ATOM 1301 N N . ARG A 1 159 ? -4.74760 7.64165 24.86519 1.000 31.67539 156 ARG A N 1
ATOM 1302 C CA . ARG A 1 159 ? -4.70922 6.22600 24.53260 1.000 30.02499 156 ARG A CA 1
ATOM 1303 C C . ARG A 1 159 ? -4.76385 5.42247 25.82287 1.000 36.79082 156 ARG A C 1
ATOM 1304 O O . ARG A 1 159 ? -4.73336 5.97529 26.92654 1.000 33.82520 156 ARG A O 1
ATOM 1312 N N . LYS A 1 160 ? -4.83350 4.09889 25.66792 1.000 36.24883 157 LYS A N 1
ATOM 1313 C CA . LYS A 1 160 ? -4.78808 3.17378 26.79962 1.000 34.70215 157 LYS A CA 1
ATOM 1314 C C . LYS A 1 160 ? -3.33367 2.76822 27.02804 1.000 38.57340 157 LYS A C 1
ATOM 1315 O O . LYS A 1 160 ? -2.87588 1.70116 26.61177 1.000 36.66568 157 LYS A O 1
ATOM 1321 N N . ASN A 1 161 ? -2.60187 3.65331 27.70734 1.000 37.54222 158 ASN A N 1
ATOM 1322 C CA . ASN A 1 161 ? -1.18727 3.43723 27.99344 1.000 38.31806 158 ASN A CA 1
ATOM 1323 C C . ASN A 1 161 ? -0.96149 2.08332 28.65310 1.000 39.89139 158 ASN A C 1
ATOM 1324 O O . ASN A 1 161 ? -1.70740 1.68741 29.55142 1.000 37.99378 158 ASN A O 1
ATOM 1329 N N . GLY A 1 162 ? 0.06607 1.37181 28.19008 1.000 37.52815 159 GLY A N 1
ATOM 1330 C CA . GLY A 1 162 ? 0.44446 0.10519 28.79353 1.000 41.75356 159 GLY A CA 1
ATOM 1331 C C . GLY A 1 162 ? -0.51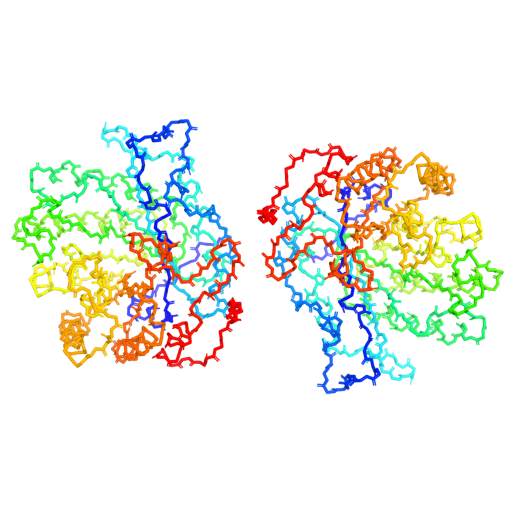740 -1.04372 28.57357 1.000 53.53873 159 GLY A C 1
ATOM 1332 O O . GLY A 1 162 ? -0.57097 -1.96025 29.39940 1.000 50.00181 159 GLY A O 1
ATOM 1333 N N . THR A 1 163 ? -1.27971 -1.02353 27.48639 1.000 48.83204 160 THR A N 1
ATOM 1334 C CA . THR A 1 163 ? -2.18824 -2.09702 27.11907 1.000 49.85395 160 THR A CA 1
ATOM 1335 C C . THR A 1 163 ? -1.80401 -2.63758 25.74734 1.000 57.55029 160 THR A C 1
ATOM 1336 O O . THR A 1 163 ? -1.06517 -1.98201 25.00186 1.000 54.83022 160 THR A O 1
ATOM 1340 N N . PRO A 1 164 ? -2.27132 -3.83758 25.38251 1.000 50.78973 161 PRO A N 1
ATOM 1341 C CA . PRO A 1 164 ? -2.02319 -4.32233 24.01495 1.000 50.27225 161 PRO A CA 1
ATOM 1342 C C . PRO A 1 164 ? -2.65426 -3.46093 22.93221 1.000 48.27954 161 PRO A C 1
ATOM 1343 O O . PRO A 1 164 ? -2.24469 -3.56855 21.77013 1.000 49.61506 161 PRO A O 1
ATOM 1347 N N . VAL A 1 165 ? -3.61897 -2.60578 23.26206 1.000 44.17720 162 VAL A N 1
ATOM 1348 C CA . VAL A 1 165 ? -4.26990 -1.76268 22.26356 1.000 43.09164 162 VAL A CA 1
ATOM 1349 C C . VAL A 1 165 ? -3.75976 -0.32036 22.31551 1.000 42.45296 162 VAL A C 1
ATOM 1350 O O . VAL A 1 165 ? -4.38335 0.57483 21.74384 1.000 36.77510 162 VAL A O 1
ATOM 1354 N N . GLU A 1 166 ? -2.62563 -0.07964 22.97673 1.000 43.28494 163 GLU A N 1
ATOM 1355 C CA . GLU A 1 166 ? -2.10232 1.28055 23.03985 1.000 39.14591 163 GLU A CA 1
ATOM 1356 C C . GLU A 1 166 ? -1.72310 1.79707 21.65567 1.000 37.67107 163 GLU A C 1
ATOM 1357 O O . GLU A 1 166 ? -1.97712 2.96368 21.33081 1.000 36.22702 163 GLU A O 1
ATOM 1363 N N . TRP A 1 167 ? -1.13607 0.93709 20.81434 1.000 36.45675 164 TRP A N 1
ATOM 1364 C CA . TRP A 1 167 ? -0.48922 1.38747 19.58603 1.000 42.36708 164 TRP A CA 1
ATOM 1365 C C . TRP A 1 167 ? -1.02015 0.69558 18.33375 1.000 42.07166 164 TRP A C 1
ATOM 1366 O O . TRP A 1 167 ? -0.34106 0.70130 17.30099 1.000 44.30181 164 TRP A O 1
ATOM 1377 N N . ASN A 1 168 ? -2.21236 0.10110 18.38939 1.000 40.26004 165 ASN A N 1
ATOM 1378 C CA . ASN A 1 168 ? -2.79224 -0.54789 17.21849 1.000 41.29445 165 ASN A CA 1
ATOM 1379 C C . ASN A 1 168 ? -4.17163 0.00577 16.87635 1.000 36.32400 165 ASN A C 1
ATOM 1380 O O . ASN A 1 168 ? -4.94600 -0.66084 16.18271 1.000 42.16281 165 ASN A O 1
ATOM 1385 N N . GLY A 1 169 ? -4.50398 1.19950 17.36386 1.000 35.92463 166 GLY A N 1
ATOM 1386 C CA . GLY A 1 169 ? -5.76222 1.84505 17.04478 1.000 33.69831 166 GLY A CA 1
ATOM 1387 C C . GLY A 1 169 ? -6.77682 1.88750 18.17075 1.000 35.12014 166 GLY A C 1
ATOM 1388 O O . GLY A 1 169 ? -7.75863 2.63355 18.06025 1.000 39.81213 166 GLY A O 1
ATOM 1389 N N . GLY A 1 170 ? -6.59122 1.11286 19.23356 1.000 34.12843 167 GLY A N 1
ATOM 1390 C CA . GLY A 1 170 ? -7.47876 1.16916 20.38020 1.000 34.90309 167 GLY A CA 1
ATOM 1391 C C . GLY A 1 170 ? -8.63703 0.19638 20.29877 1.000 38.59499 167 GLY A C 1
ATOM 1392 O O . GLY A 1 170 ? -8.69197 -0.70593 19.45731 1.000 37.22653 167 GLY A O 1
ATOM 1393 N N . ASP A 1 171 ? -9.58772 0.39586 21.21410 1.000 34.66636 168 ASP A N 1
ATOM 1394 C CA . ASP A 1 171 ? -10.80262 -0.40809 21.29058 1.000 39.60137 168 ASP A CA 1
ATOM 1395 C C . ASP A 1 171 ? -11.96846 0.51845 21.62685 1.000 37.82371 168 ASP A C 1
ATOM 1396 O O . ASP A 1 171 ? -11.79962 1.73685 21.74233 1.000 35.58721 168 ASP A O 1
ATOM 1401 N N . LYS A 1 172 ? -13.16820 -0.05141 21.78191 1.000 32.31086 169 LYS A N 1
ATOM 1402 C CA . LYS A 1 172 ? -14.34277 0.80304 21.93336 1.000 35.85506 169 LYS A CA 1
ATOM 1403 C C . LYS A 1 172 ? -14.27911 1.62739 23.21416 1.000 40.09325 169 LYS A C 1
ATOM 1404 O O . LYS A 1 172 ? -14.68055 2.79804 23.22231 1.000 34.11063 169 LYS A O 1
ATOM 1410 N N . GLU A 1 173 ? -13.77386 1.04277 24.30432 1.000 37.50954 170 GLU A N 1
ATOM 1411 C CA . GLU A 1 173 ? -13.60918 1.81287 25.53501 1.000 38.66155 170 GLU A CA 1
ATOM 1412 C C . GLU A 1 173 ? -12.74782 3.04690 25.29486 1.000 34.72236 170 GLU A C 1
ATOM 1413 O O . GLU A 1 173 ? -13.09209 4.15351 25.72669 1.000 37.17646 170 GLU A O 1
ATOM 1419 N N . GLY A 1 174 ? -11.62380 2.87358 24.59667 1.000 34.57621 171 GLY A N 1
ATOM 1420 C CA . GLY A 1 174 ? -10.73942 3.99966 24.34344 1.000 35.33821 171 GLY A CA 1
ATOM 1421 C C . GLY A 1 174 ? -11.34063 5.03139 23.40677 1.000 26.31078 171 GLY A C 1
ATOM 1422 O O . GLY A 1 174 ? -11.15749 6.23546 23.60140 1.000 24.44455 171 GLY A O 1
ATOM 1423 N N . TRP A 1 175 ? -12.05795 4.57899 22.37254 1.000 29.80385 172 TRP A N 1
ATOM 1424 C CA . TRP A 1 175 ? -12.64897 5.52248 21.42520 1.000 31.00762 172 TRP A CA 1
ATOM 1425 C C . TRP A 1 175 ? -13.70358 6.39340 22.09893 1.000 29.37715 172 TRP A C 1
ATOM 1426 O O . TRP A 1 175 ? -13.75899 7.60667 21.86379 1.000 27.75015 172 TRP A O 1
ATOM 1437 N N . ASP A 1 176 ? -14.54884 5.79509 22.94312 1.000 29.15615 173 ASP A N 1
ATOM 1438 C CA . ASP A 1 176 ? -15.59553 6.57031 23.60174 1.000 28.68537 173 ASP A CA 1
ATOM 1439 C C . ASP A 1 176 ? -15.00717 7.59445 24.56492 1.000 26.60070 173 ASP A C 1
ATOM 1440 O O . ASP A 1 176 ? -15.51629 8.71599 24.67162 1.000 28.87716 173 ASP A O 1
ATOM 1445 N N . VAL A 1 177 ? -13.94158 7.22888 25.27782 1.000 24.66366 174 VAL A N 1
ATOM 1446 C CA . VAL A 1 177 ? -13.31613 8.16596 26.20526 1.000 25.30633 174 VAL A CA 1
ATOM 1447 C C . VAL A 1 177 ? -12.67169 9.32112 25.44618 1.000 28.12248 174 VAL A C 1
ATOM 1448 O O . VAL A 1 177 ? -12.86099 10.49221 25.79558 1.000 25.76676 174 VAL A O 1
ATOM 1452 N N . VAL A 1 178 ? -11.90199 9.01367 24.39615 1.000 25.87242 175 VAL A N 1
ATOM 1453 C CA . VAL A 1 178 ? -11.24077 10.07709 23.63969 1.000 22.34454 175 VAL A CA 1
ATOM 1454 C C . VAL A 1 178 ? -12.27198 11.03778 23.05951 1.000 25.91838 175 VAL A C 1
ATOM 1455 O O . VAL A 1 178 ? -12.08694 12.26066 23.08895 1.000 24.59879 175 VAL A O 1
ATOM 1459 N N . ASN A 1 179 ? -13.38361 10.50325 22.54275 1.000 23.59725 176 ASN A N 1
ATOM 1460 C CA . ASN A 1 179 ? -14.42920 11.36479 22.00421 1.000 23.41048 176 ASN A CA 1
ATOM 1461 C C . ASN A 1 179 ? -15.04618 12.23229 23.09230 1.000 24.17194 176 ASN A C 1
ATOM 1462 O O . ASN A 1 179 ? -15.31669 13.41858 22.87090 1.000 23.45293 176 ASN A O 1
ATOM 1467 N N . ALA A 1 180 ? -15.29223 11.65669 24.27260 1.000 25.42739 177 ALA A N 1
ATOM 1468 C CA . ALA A 1 180 ? -15.91245 12.43599 25.33817 1.000 27.15280 177 ALA A CA 1
ATOM 1469 C C . ALA A 1 180 ? -14.98237 13.54454 25.80207 1.000 24.26281 177 ALA A C 1
ATOM 1470 O O . ALA A 1 180 ? -15.41700 14.68197 26.01914 1.000 23.89771 177 ALA A O 1
ATOM 1472 N N . MET A 1 181 ? -13.69053 13.23395 25.92248 1.000 22.37793 178 MET A N 1
ATOM 1473 C CA . MET A 1 181 ? -12.70571 14.23848 26.30321 1.000 26.80903 178 MET A CA 1
ATOM 1474 C C . MET A 1 181 ? -12.57938 15.32817 25.24740 1.000 22.83348 178 MET A C 1
ATOM 1475 O O . MET A 1 181 ? -12.51968 16.51815 25.58478 1.000 21.45198 178 MET A O 1
ATOM 1480 N N . ASN A 1 182 ? -12.52354 14.94824 23.965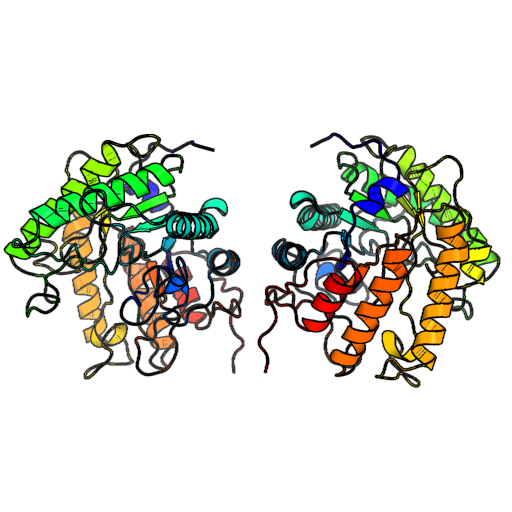91 1.000 23.02099 179 ASN A N 1
ATOM 1481 C CA . ASN A 1 182 ? -12.45827 15.96277 22.91856 1.000 21.48508 179 ASN A CA 1
ATOM 1482 C C . ASN A 1 182 ? -13.63541 16.92088 23.01888 1.000 20.31672 179 ASN A C 1
ATOM 1483 O O . ASN A 1 182 ? -13.47841 18.13521 22.83400 1.000 19.00493 179 ASN A O 1
ATOM 1488 N N . ALA A 1 183 ? -14.82000 16.39514 23.33860 1.000 22.27543 180 ALA A N 1
ATOM 1489 C CA . ALA A 1 183 ? -16.00353 17.24378 23.41630 1.000 22.71992 180 ALA A CA 1
ATOM 1490 C C . ALA A 1 183 ? -15.89941 18.23523 24.57031 1.000 24.99807 180 ALA A C 1
ATOM 1491 O O . ALA A 1 183 ? -16.32759 19.39104 24.44529 1.000 25.06410 180 ALA A O 1
ATOM 1493 N N . VAL A 1 184 ? -15.35220 17.79300 25.70542 1.000 19.89956 181 VAL A N 1
ATOM 1494 C CA . VAL A 1 184 ? -15.13945 18.69217 26.83892 1.000 21.71537 181 VAL A CA 1
ATOM 1495 C C . VAL A 1 184 ? -14.18043 19.81101 26.45471 1.000 23.63566 181 VAL A C 1
ATOM 1496 O O . VAL A 1 184 ? -14.40586 20.98162 26.78438 1.000 20.78167 181 VAL A O 1
ATOM 1500 N N . PHE A 1 185 ? -13.09151 19.46758 25.75522 1.000 24.37979 182 PHE A N 1
ATOM 1501 C CA . PHE A 1 185 ? -12.13896 20.47753 25.30077 1.000 19.14346 182 PHE A CA 1
ATOM 1502 C C . PHE A 1 185 ? -12.81404 21.51364 24.40997 1.000 25.41892 182 PHE A C 1
ATOM 1503 O O . PHE A 1 185 ? -12.70439 22.72315 24.65141 1.000 22.64442 182 PHE A O 1
ATOM 1511 N N . LEU A 1 186 ? -13.51726 21.05502 23.36695 1.000 22.45855 183 LEU A N 1
ATOM 1512 C CA . LEU A 1 186 ? -14.17233 21.98312 22.45067 1.000 22.51296 183 LEU A CA 1
ATOM 1513 C C . LEU A 1 186 ? -15.14430 22.88771 23.19509 1.000 25.20947 183 LEU A C 1
ATOM 1514 O O . LEU A 1 186 ? -15.13222 24.11250 23.01968 1.000 24.08145 183 LEU A O 1
ATOM 1519 N N . GLU A 1 187 ? -15.99419 22.29650 24.03804 1.000 21.67879 184 GLU A N 1
ATOM 1520 C CA . GLU A 1 187 ? -16.97541 23.08170 24.77339 1.000 23.97131 184 GLU A CA 1
ATOM 1521 C C . GLU A 1 187 ? -16.30336 24.08024 25.70996 1.000 26.21040 184 GLU A C 1
ATOM 1522 O O . GLU A 1 187 ? -16.71991 25.24194 25.79165 1.000 27.00114 184 GLU A O 1
ATOM 1528 N N . THR A 1 188 ? -15.26170 23.64754 26.42198 1.000 24.08193 185 THR A N 1
ATOM 1529 C CA . THR A 1 188 ? -14.58966 24.52535 27.37596 1.000 23.96259 185 THR A CA 1
ATOM 1530 C C . THR A 1 188 ? -14.01455 25.76144 26.68785 1.000 26.58934 185 THR A C 1
ATOM 1531 O O . THR A 1 188 ? -14.17525 26.88808 27.17314 1.000 26.01168 185 THR A O 1
ATOM 1535 N N . VAL A 1 189 ? -13.33817 25.57173 25.55177 1.000 20.75943 186 VAL A N 1
ATOM 1536 C CA . VAL A 1 189 ? -12.72694 26.70810 24.86467 1.000 22.83819 186 VAL A CA 1
ATOM 1537 C C . VAL A 1 189 ? -13.79079 27.56719 24.18796 1.000 24.88720 186 VAL A C 1
ATOM 1538 O O . VAL A 1 189 ? -13.73064 28.80353 24.23391 1.000 25.26471 186 VAL A O 1
ATOM 1542 N N . ARG A 1 190 ? -14.77950 26.93543 23.54597 1.000 22.58474 187 ARG A N 1
ATOM 1543 C CA . ARG A 1 190 ? -15.80630 27.71236 22.85768 1.000 26.83803 187 ARG A CA 1
ATOM 1544 C C . ARG A 1 190 ? -16.59873 28.57035 23.83716 1.000 26.89675 187 ARG A C 1
ATOM 1545 O O . ARG A 1 190 ? -16.99326 29.69488 23.50674 1.000 30.04578 187 ARG A O 1
ATOM 1553 N N . SER A 1 191 ? -16.82356 28.06717 25.05333 1.000 29.92082 188 SER A N 1
ATOM 1554 C CA . SER A 1 191 ? -17.59672 28.77760 26.06945 1.000 34.10582 188 SER A CA 1
ATOM 1555 C C . SER A 1 191 ? -16.81241 29.87091 26.78230 1.000 37.01319 188 SER A C 1
ATOM 1556 O O . SER A 1 191 ? -17.38360 30.54801 27.64583 1.000 39.38268 188 SER A O 1
ATOM 1559 N N . SER A 1 192 ? -15.53601 30.05586 26.46965 1.000 33.69522 189 SER A N 1
ATOM 1560 C CA . SER A 1 192 ? -14.70161 30.96766 27.23610 1.000 41.55907 189 SER A CA 1
ATOM 1561 C C . SER A 1 192 ? -14.73060 32.35976 26.60466 1.000 42.61455 189 SER A C 1
ATOM 1562 O O . SER A 1 192 ? -15.52129 32.64449 25.70154 1.000 44.85238 189 SER A O 1
ATOM 1565 N N . GLY A 1 193 ? -13.86362 33.24495 27.08169 1.000 53.29410 190 GLY A N 1
ATOM 1566 C CA . GLY A 1 193 ? -13.93154 34.64687 26.73113 1.000 60.93288 190 GLY A CA 1
ATOM 1567 C C . GLY A 1 193 ? -13.25851 34.97200 25.41303 1.000 64.54633 190 GLY A C 1
ATOM 1568 O O . GLY A 1 193 ? -13.02956 34.11076 24.55833 1.000 57.00148 190 GLY A O 1
ATOM 1569 N N . GLY A 1 194 ? -12.96421 36.26314 25.25080 1.000 53.24331 191 GLY A N 1
ATOM 1570 C CA . GLY A 1 194 ? -12.19969 36.80335 24.14081 1.000 47.05940 191 GLY A CA 1
ATOM 1571 C C . GLY A 1 194 ? -12.49728 36.25262 22.76142 1.000 43.28527 191 GLY A C 1
ATOM 1572 O O . GLY A 1 194 ? -13.65559 36.10476 22.35854 1.000 39.72957 191 GLY A O 1
ATOM 1573 N N . ASN A 1 195 ? -11.43044 35.94888 22.03141 1.000 41.03707 192 ASN A N 1
ATOM 1574 C CA . ASN A 1 195 ? -11.50352 35.42594 20.67681 1.000 33.53538 192 ASN A CA 1
ATOM 1575 C C . ASN A 1 195 ? -11.70975 33.91727 20.63073 1.000 30.00534 192 ASN A C 1
ATOM 1576 O O . ASN A 1 195 ? -11.76002 33.35026 19.53620 1.000 27.81451 192 ASN A O 1
ATOM 1581 N N . ASN A 1 196 ? -11.83947 33.25566 21.78153 1.000 29.98542 193 ASN A N 1
ATOM 1582 C CA . ASN A 1 196 ? -11.81320 31.79927 21.79650 1.000 28.04200 193 ASN A CA 1
ATOM 1583 C C . ASN A 1 196 ? -13.01553 31.17581 21.10758 1.000 30.47662 193 ASN A C 1
ATOM 1584 O O . ASN A 1 196 ? -12.93072 30.01557 20.69348 1.000 24.48109 193 ASN A O 1
ATOM 1589 N N . ALA A 1 197 ? -14.12468 31.91094 20.96685 1.000 22.64391 194 ALA A N 1
ATOM 1590 C CA . ALA A 1 197 ? -15.25531 31.37979 20.21489 1.000 26.45189 194 ALA A CA 1
ATOM 1591 C C . ALA A 1 197 ? -14.90485 31.19027 18.74453 1.000 28.81511 194 ALA A C 1
ATOM 1592 O O . ALA A 1 197 ? -15.50575 30.34717 18.06791 1.000 31.41988 194 ALA A O 1
ATOM 1594 N N . LYS A 1 198 ? -13.92872 31.94485 18.24096 1.000 24.81872 195 LYS A N 1
ATOM 1595 C CA . LYS A 1 198 ? -13.48555 31.84583 16.85755 1.000 25.44987 195 LYS A CA 1
ATOM 1596 C C . LYS A 1 198 ? -12.08908 31.25276 16.72291 1.000 23.59727 195 LYS A C 1
ATOM 1597 O O . LYS A 1 198 ? -11.49166 31.34330 15.64350 1.000 28.61932 195 LYS A O 1
ATOM 1603 N N . ARG A 1 199 ? -11.54211 30.66917 17.78411 1.000 26.15972 196 ARG A N 1
ATOM 1604 C CA . ARG A 1 199 ? -10.22062 30.07247 17.68549 1.000 21.36715 196 ARG A CA 1
ATOM 1605 C C . ARG A 1 199 ? -10.30958 28.72397 16.98580 1.000 24.03975 196 ARG A C 1
ATOM 1606 O O . ARG A 1 199 ? -11.29169 27.99035 17.11865 1.000 19.01259 196 ARG A O 1
ATOM 1614 N N . HIS A 1 200 ? -9.27076 28.40034 16.22921 1.000 17.92715 197 HIS A N 1
ATOM 1615 C CA . HIS A 1 200 ? -9.22430 27.11553 15.55731 1.000 20.65897 197 HIS A CA 1
ATOM 1616 C C . HIS A 1 200 ? -8.70210 26.07211 16.52936 1.000 22.07549 197 HIS A C 1
ATOM 1617 O O . HIS A 1 200 ? -7.71337 26.31176 17.22922 1.000 18.61521 197 HIS A O 1
ATOM 1624 N N . LEU A 1 201 ? -9.40313 24.93784 16.61026 1.000 18.07664 198 LEU A N 1
ATOM 1625 C CA . LEU A 1 201 ? -9.15647 23.91807 17.62306 1.000 18.48528 198 LEU A CA 1
ATOM 1626 C C . LEU A 1 201 ? -8.87918 22.58045 16.94922 1.000 22.04723 198 LEU A C 1
ATOM 1627 O O . LEU A 1 201 ? -9.62901 22.16502 16.06028 1.000 21.71045 198 LEU A O 1
ATOM 1632 N N . MET A 1 202 ? -7.82058 21.90160 17.38973 1.000 15.61225 199 MET A N 1
ATOM 1633 C CA . MET A 1 202 ? -7.44927 20.58805 16.87725 1.000 15.58126 199 MET A CA 1
ATOM 1634 C C . MET A 1 202 ? -7.84115 19.50945 17.88089 1.000 16.78934 199 MET A C 1
ATOM 1635 O O . MET A 1 202 ? -7.63938 19.67194 19.08788 1.000 18.41126 199 MET A O 1
ATOM 1640 N N . ILE A 1 203 ? -8.41886 18.41801 17.38406 1.000 17.44161 200 ILE A N 1
ATOM 1641 C CA . ILE A 1 203 ? -8.70580 17.25484 18.22782 1.000 16.72716 200 ILE A CA 1
ATOM 1642 C C . ILE A 1 203 ? -8.16244 16.00352 17.55138 1.000 20.31491 200 ILE A C 1
ATOM 1643 O O . ILE A 1 203 ? -8.25012 15.87244 16.32012 1.000 18.55130 200 ILE A O 1
ATOM 1648 N N . PRO A 1 204 ? -7.61939 15.05771 18.30945 1.000 20.69555 201 PRO A N 1
ATOM 1649 C CA . PRO A 1 204 ? -7.06253 13.85599 17.70773 1.000 20.98230 201 PRO A CA 1
ATOM 1650 C C . PRO A 1 204 ? -8.03497 12.69684 17.80649 1.000 21.77954 201 PRO A C 1
ATOM 1651 O O . PRO A 1 204 ? -8.86095 12.63700 18.73287 1.000 24.16235 201 PRO A O 1
ATOM 1655 N N . PRO A 1 205 ? -7.96443 11.74337 16.88474 1.000 22.09236 202 PRO A N 1
ATOM 1656 C CA . PRO A 1 205 ? -8.52443 10.42009 17.16554 1.000 23.05272 202 PRO A CA 1
ATOM 1657 C C . PRO A 1 205 ? -7.64553 9.70690 18.18330 1.000 31.09372 202 PRO A C 1
ATOM 1658 O O . PRO A 1 205 ? -6.57980 10.19524 18.57066 1.000 24.37098 202 PRO A O 1
ATOM 1662 N N . TYR A 1 206 ? -8.12268 8.54912 18.63993 1.000 22.33466 203 TYR A N 1
ATOM 1663 C CA . TYR A 1 206 ? -7.38529 7.74503 19.60903 1.000 28.29884 203 TYR A CA 1
ATOM 1664 C C . TYR A 1 206 ? -5.91081 7.63993 19.22575 1.000 25.22494 203 TYR A C 1
ATOM 1665 O O . TYR A 1 206 ? -5.57303 7.24894 18.10473 1.000 28.08831 203 TYR A O 1
ATOM 1674 N N . ALA A 1 207 ? -5.03504 8.01970 20.16110 1.000 27.02474 204 ALA A N 1
ATOM 1675 C CA . ALA A 1 207 ? -3.58121 7.98195 20.00859 1.000 25.69618 204 ALA A CA 1
ATOM 1676 C C . ALA A 1 207 ? -3.07562 8.85693 18.86412 1.000 27.41894 204 ALA A C 1
ATOM 1677 O O . ALA A 1 207 ? -1.90136 8.74434 18.47911 1.000 26.93494 204 ALA A O 1
ATOM 1679 N N . ALA A 1 208 ? -3.92984 9.73321 18.31968 1.000 25.20909 205 ALA A N 1
ATOM 1680 C CA . ALA A 1 208 ? -3.64158 10.47608 17.08947 1.000 29.18755 205 ALA A CA 1
ATOM 1681 C C . ALA A 1 208 ? -3.18815 9.53164 15.98021 1.000 31.95917 205 ALA A C 1
ATOM 1682 O O . ALA A 1 208 ? -2.41069 9.90626 15.09721 1.000 26.90855 205 ALA A O 1
ATOM 1684 N N . ALA A 1 209 ? -3.68423 8.29490 16.02303 1.000 24.01781 206 ALA A N 1
ATOM 1685 C CA . ALA A 1 209 ? -3.18221 7.23700 15.15975 1.000 27.50839 206 ALA A CA 1
ATOM 1686 C C . ALA A 1 209 ? -3.74375 7.37360 13.75113 1.000 31.12581 206 ALA A C 1
ATOM 1687 O O . ALA A 1 209 ? -4.94217 7.61785 13.56687 1.000 31.50011 206 ALA A O 1
ATOM 1689 N N . CYS A 1 210 ? -2.86779 7.21893 12.75842 1.000 27.09441 207 CYS A N 1
ATOM 1690 C CA . CYS A 1 210 ? -3.28097 7.09558 11.36292 1.000 31.53497 207 CYS A CA 1
ATOM 1691 C C . CYS A 1 210 ? -3.65261 5.63130 11.13794 1.000 32.29871 207 CYS A C 1
ATOM 1692 O O . CYS A 1 210 ? -2.87394 4.81667 10.63482 1.000 30.34688 207 CYS A O 1
ATOM 1695 N N . ASN A 1 211 ? -4.87453 5.29250 11.54712 1.000 32.65047 208 ASN A N 1
ATOM 1696 C CA . ASN A 1 211 ? -5.28630 3.90474 11.69522 1.000 33.42990 208 ASN A CA 1
ATOM 1697 C C . ASN A 1 211 ? -6.75940 3.78378 11.33165 1.000 31.70097 208 ASN A C 1
ATOM 1698 O O . ASN A 1 211 ? -7.55190 4.67836 11.63670 1.000 34.48539 208 ASN A O 1
ATOM 1703 N N . GLU A 1 212 ? -7.11646 2.67706 10.67508 1.000 32.93372 209 GLU A N 1
ATOM 1704 C CA . GLU A 1 212 ? -8.49463 2.49004 10.22596 1.000 37.28094 209 GLU A CA 1
ATOM 1705 C C . GLU A 1 212 ? -9.46716 2.53122 11.40066 1.000 40.50694 209 GLU A C 1
ATOM 1706 O O . GLU A 1 212 ? -10.49322 3.22282 11.34894 1.000 38.74900 209 GLU A O 1
ATOM 1712 N N . ASN A 1 213 ? -9.14856 1.80055 12.47542 1.000 33.11096 210 ASN A N 1
ATOM 1713 C CA . ASN A 1 213 ? -10.03115 1.72476 13.63843 1.000 36.87347 210 ASN A CA 1
ATOM 1714 C C . ASN A 1 213 ? -10.17226 3.07802 14.32493 1.000 39.28497 210 ASN A C 1
ATOM 1715 O O . ASN A 1 213 ? -11.28162 3.48866 14.68804 1.000 36.37079 210 ASN A O 1
ATOM 1720 N N . SER A 1 214 ? -9.04860 3.76861 14.54962 1.000 38.35583 211 SER A N 1
ATOM 1721 C CA A SER A 1 214 ? -9.10469 5.08220 15.18382 0.558 33.70547 211 SER A CA 1
ATOM 1722 C CA B SER A 1 214 ? -9.09628 5.08695 15.17779 0.442 33.70505 211 SER A CA 1
ATOM 1723 C C . SER A 1 214 ? -9.89894 6.06450 14.33173 1.000 31.92908 211 SER A C 1
ATOM 1724 O O . SER A 1 214 ? -10.74962 6.80110 14.84605 1.000 30.18983 211 SER A O 1
ATOM 1729 N N . PHE A 1 215 ? -9.63043 6.08567 13.02231 1.000 31.99263 212 PHE A N 1
ATOM 1730 C CA . PHE A 1 215 ? -10.33864 6.98890 12.12041 1.000 28.33878 212 PHE A CA 1
ATOM 1731 C C . PHE A 1 215 ? -11.83830 6.70383 12.10415 1.000 34.76442 212 PHE A C 1
ATOM 1732 O O . PHE A 1 215 ? -12.65254 7.63388 12.11484 1.000 33.56935 212 PHE A O 1
ATOM 1740 N N . LYS A 1 216 ? -12.22386 5.42375 12.08416 1.000 33.31385 213 LYS A N 1
ATOM 1741 C CA . LYS A 1 216 ? -13.63158 5.07503 11.89776 1.000 30.47926 213 LYS A CA 1
ATOM 1742 C C . LYS A 1 216 ? -14.48110 5.41007 13.11978 1.000 31.21472 213 LYS A C 1
ATOM 1743 O O . LYS A 1 216 ? -15.68874 5.64167 12.98389 1.000 38.91394 213 LYS A O 1
ATOM 1745 N N . ASN A 1 217 ? -13.88541 5.42941 14.31439 1.000 34.70150 214 ASN A N 1
ATOM 1746 C CA . ASN A 1 217 ? -14.62131 5.67706 15.55093 1.000 36.31461 214 ASN A CA 1
ATOM 1747 C C . ASN A 1 217 ? -14.33042 7.05356 16.13758 1.000 34.73469 214 ASN A C 1
ATOM 1748 O O . ASN A 1 217 ? -14.56015 7.28011 17.32867 1.000 35.98332 214 ASN A O 1
ATOM 1753 N N . PHE A 1 218 ? -13.83477 7.97149 15.31453 1.000 32.53131 215 PHE A N 1
ATOM 1754 C CA . PHE A 1 218 ? -13.51267 9.33563 15.71538 1.000 26.38034 215 PHE A CA 1
ATOM 1755 C C . PHE A 1 218 ? -14.72371 10.22491 15.43818 1.000 29.62304 215 PHE A C 1
ATOM 1756 O O . PHE A 1 218 ? -15.11094 10.40148 14.27958 1.000 35.05654 215 PHE A O 1
ATOM 1764 N N . ASP A 1 219 ? -15.33954 10.75813 16.50012 1.000 27.96888 216 ASP A N 1
ATOM 1765 C CA . ASP A 1 219 ? -16.40699 11.74609 16.35109 1.000 29.41908 216 ASP A CA 1
ATOM 1766 C C . ASP A 1 219 ? -15.82790 13.09622 15.95491 1.000 31.08658 216 ASP A C 1
ATOM 1767 O O . ASP A 1 219 ? -14.86733 13.57293 16.56821 1.000 28.94040 216 ASP A O 1
ATOM 1772 N N . PHE A 1 220 ? -16.43788 13.73615 14.95862 1.000 28.96839 217 PHE A N 1
ATOM 1773 C CA . PHE A 1 220 ? -16.01163 15.05937 14.52566 1.000 28.05587 217 PHE A CA 1
ATOM 1774 C C . PHE A 1 220 ? -17.23662 15.95854 14.41377 1.000 29.34978 217 PHE A C 1
ATOM 1775 O O . PHE A 1 220 ? -18.26033 15.53385 13.85208 1.000 28.56389 217 PHE A O 1
ATOM 1783 N N . PRO A 1 221 ? -17.18308 17.19183 14.92345 1.000 27.34558 218 PRO A N 1
ATOM 1784 C CA . PRO A 1 221 ? -18.38324 18.04198 14.91118 1.000 32.53573 218 PRO A CA 1
ATOM 1785 C C . PRO A 1 221 ? -18.78764 18.44433 13.49906 1.000 34.00675 218 PRO A C 1
ATOM 1786 O O . PRO A 1 221 ? -17.94961 18.77724 12.65927 1.000 36.44015 218 PRO A O 1
ATOM 1790 N N . GLU A 1 222 ? -20.09431 18.41625 13.24329 1.000 36.12293 219 GLU A N 1
ATOM 1791 C CA . GLU A 1 222 ? -20.61896 18.75939 11.92692 1.000 42.54444 219 GLU A CA 1
ATOM 1792 C C . GLU A 1 222 ? -20.98123 20.23425 11.77552 1.000 41.85080 219 GLU A C 1
ATOM 1793 O O . GLU A 1 222 ? -21.21018 20.67932 10.64560 1.000 41.04964 219 GLU A O 1
ATOM 1799 N N . ASP A 1 223 ? -21.03105 21.00371 12.86766 1.000 33.75430 220 ASP A N 1
ATOM 1800 C CA . ASP A 1 223 ? -21.53232 22.37647 12.83968 1.000 41.96331 220 ASP A CA 1
ATOM 1801 C C . ASP A 1 223 ? -20.49320 23.38360 13.31945 1.000 37.85129 220 ASP A C 1
ATOM 1802 O O . ASP A 1 223 ? -20.84491 24.44248 13.84311 1.000 33.49717 220 ASP A O 1
ATOM 1807 N N . ASP A 1 224 ? -19.20971 23.07461 13.15315 1.000 29.24738 221 ASP A N 1
ATOM 1808 C CA . ASP A 1 224 ? -18.14369 23.96360 13.60850 1.000 25.65442 221 ASP A CA 1
ATOM 1809 C C . ASP A 1 224 ? -17.03755 23.87886 12.56365 1.000 24.25074 221 ASP A C 1
ATOM 1810 O O . ASP A 1 224 ? -16.27690 22.90847 12.54254 1.000 22.71756 221 ASP A O 1
ATOM 1815 N N . ASP A 1 225 ? -16.96500 24.88154 11.68991 1.000 23.46707 222 ASP A N 1
ATOM 1816 C CA . ASP A 1 225 ? -15.97655 24.86136 10.61981 1.000 22.09460 222 ASP A CA 1
ATOM 1817 C C . ASP A 1 225 ? -14.60705 25.36784 11.06493 1.000 22.63903 222 ASP A C 1
ATOM 1818 O O . ASP A 1 225 ? -13.74287 25.57904 10.20850 1.000 24.44255 222 ASP A O 1
ATOM 1823 N N . LYS A 1 226 ? -14.39261 25.56780 12.36848 1.000 22.89485 223 LYS A N 1
ATOM 1824 C CA . LYS A 1 226 ? -13.08487 25.94697 12.89842 1.000 21.67314 223 LYS A CA 1
ATOM 1825 C C . LYS A 1 226 ? -12.50364 24.86020 13.79644 1.000 23.78614 223 LYS A C 1
ATOM 1826 O O . LYS A 1 226 ? -11.78507 25.15332 14.75843 1.000 23.20414 223 LYS A O 1
ATOM 1832 N N . VAL A 1 227 ? -12.79583 23.60059 13.48433 1.000 19.67149 224 VAL A N 1
ATOM 1833 C CA . VAL A 1 227 ? -12.22877 22.45334 14.18281 1.000 20.75101 224 VAL A CA 1
ATOM 1834 C C . VAL A 1 227 ? -11.44311 21.62080 13.17890 1.000 25.84922 224 VAL A C 1
ATOM 1835 O O . VAL A 1 227 ? -11.86517 21.45309 12.02605 1.000 21.63068 224 VAL A O 1
ATOM 1839 N N . ILE A 1 228 ? -10.30743 21.09299 13.63310 1.000 20.37501 225 ILE A N 1
ATOM 1840 C CA . ILE A 1 228 ? -9.30457 20.44852 12.79458 1.000 18.36568 225 ILE A CA 1
ATOM 1841 C C . ILE A 1 228 ? -8.97465 19.08992 13.39134 1.000 20.82495 225 ILE A C 1
ATOM 1842 O O . ILE A 1 228 ? -8.78849 18.97024 14.60647 1.000 19.99811 225 ILE A O 1
ATOM 1847 N N . ALA A 1 229 ? -8.88211 18.06857 12.54249 1.000 17.15478 226 ALA A N 1
ATOM 1848 C CA . ALA A 1 229 ? -8.40816 16.76659 12.99745 1.000 20.21053 226 ALA A CA 1
ATOM 1849 C C . ALA A 1 229 ? -6.88670 16.76502 13.10995 1.000 16.98795 226 ALA A C 1
ATOM 1850 O O . ALA A 1 229 ? -6.18557 17.20060 12.19100 1.000 19.42595 226 ALA A O 1
ATOM 1852 N N . SER A 1 230 ? -6.37778 16.24084 14.22374 1.000 16.97235 227 SER A N 1
ATOM 1853 C CA . SER A 1 230 ? -4.94185 16.15416 14.48586 1.000 17.12601 227 SER A CA 1
ATOM 1854 C C . SER A 1 230 ? -4.50311 14.70756 14.30989 1.000 19.71511 227 SER A C 1
ATOM 1855 O O . SER A 1 230 ? -4.97575 13.82760 15.03542 1.000 19.66654 227 SER A O 1
ATOM 1858 N N . VAL A 1 231 ? -3.59981 14.46058 13.36049 1.000 17.62400 228 VAL A N 1
ATOM 1859 C CA . VAL A 1 231 ? -3.11616 13.11189 13.07882 1.000 19.00578 228 VAL A CA 1
ATOM 1860 C C . VAL A 1 231 ? -1.59603 13.11111 13.14638 1.000 17.16430 228 VAL A C 1
ATOM 1861 O O . VAL A 1 231 ? -0.93982 14.09859 12.80136 1.000 17.91430 228 VAL A O 1
ATOM 1865 N N . HIS A 1 232 ? -1.03614 11.99497 13.60345 1.000 18.81547 229 HIS A N 1
ATOM 1866 C CA . HIS A 1 232 ? 0.40539 11.77687 13.59157 1.000 19.76304 229 HIS A CA 1
ATOM 1867 C C . HIS A 1 232 ? 0.69246 10.58321 12.68577 1.000 20.29010 229 HIS A C 1
ATOM 1868 O O . HIS A 1 232 ? -0.06238 9.60350 12.67926 1.000 22.12360 229 HIS A O 1
ATOM 1875 N N . ALA A 1 233 ? 1.75935 10.67093 11.87358 1.000 20.16773 230 ALA A N 1
ATOM 1876 C CA . ALA A 1 233 ? 1.92854 9.61036 10.86723 1.000 19.24753 230 ALA A CA 1
ATOM 1877 C C . ALA A 1 233 ? 3.41504 9.48591 10.51495 1.000 20.91305 230 ALA A C 1
ATOM 1878 O O . ALA A 1 233 ? 3.89725 9.97429 9.48455 1.000 20.23519 230 ALA A O 1
ATOM 1880 N N . TYR A 1 234 ? 4.13958 8.76613 11.37160 1.000 21.25337 231 TYR A N 1
ATOM 1881 C CA . TYR A 1 234 ? 5.55330 8.46011 11.16176 1.000 21.87971 231 TYR A CA 1
ATOM 1882 C C . TYR A 1 234 ? 5.62804 7.21984 10.27687 1.000 23.96788 231 TYR A C 1
ATOM 1883 O O . TYR A 1 234 ? 5.82444 6.09101 10.73811 1.000 24.24565 231 TYR A O 1
ATOM 1892 N N . SER A 1 235 ? 5.43927 7.43883 8.97871 1.000 21.75316 232 SER A N 1
ATOM 1893 C CA . SER A 1 235 ? 5.20753 6.35441 8.04003 1.000 19.82034 232 SER A CA 1
ATOM 1894 C C . SER A 1 235 ? 6.20181 6.41570 6.88830 1.000 21.84585 232 SER A C 1
ATOM 1895 O O . SER A 1 235 ? 6.47299 7.49944 6.36008 1.000 21.03450 232 SER A O 1
ATOM 1898 N N . PRO A 1 236 ? 6.75897 5.26996 6.46595 1.000 24.40648 233 PRO A N 1
ATOM 1899 C CA . PRO A 1 236 ? 6.50450 3.90245 6.95162 1.000 19.64429 233 PRO A CA 1
ATOM 1900 C C . PRO A 1 236 ? 7.24336 3.60497 8.25375 1.000 25.73113 233 PRO A C 1
ATOM 1901 O O . PRO A 1 236 ? 8.27978 4.20317 8.53071 1.000 21.75743 233 PRO A O 1
ATOM 1905 N N . TYR A 1 237 ? 6.73651 2.66264 9.05470 1.000 24.39553 234 TYR A N 1
ATOM 1906 C CA . TYR A 1 237 ? 7.15280 2.56540 10.45274 1.000 26.24392 234 TYR A CA 1
ATOM 1907 C C . TYR A 1 237 ? 8.62021 2.18013 10.58872 1.000 25.65226 234 TYR A C 1
ATOM 1908 O O . TYR A 1 237 ? 9.38274 2.85286 11.29252 1.000 24.99106 234 TYR A O 1
ATOM 1917 N N . ASN A 1 238 ? 9.03288 1.08499 9.94238 1.000 28.06943 235 ASN A N 1
ATOM 1918 C CA . ASN A 1 238 ? 10.38629 0.57719 10.16136 1.000 29.22988 235 ASN A CA 1
ATOM 1919 C C . ASN A 1 238 ? 11.44320 1.58570 9.72344 1.000 27.35268 235 ASN A C 1
ATOM 1920 O O . ASN A 1 238 ? 12.50202 1.69596 10.35171 1.000 26.57335 235 ASN A O 1
ATOM 1925 N N . PHE A 1 239 ? 11.17085 2.33010 8.64999 1.000 25.11438 236 PHE A N 1
ATOM 1926 C CA . PHE A 1 239 ? 12.10624 3.34840 8.18434 1.000 26.18468 236 PHE A CA 1
ATOM 1927 C C . PHE A 1 239 ? 12.10229 4.57350 9.09355 1.000 25.13600 236 PHE A C 1
ATOM 1928 O O . PHE A 1 239 ? 13.16448 5.12291 9.40640 1.000 24.64326 236 PHE A O 1
ATOM 1936 N N . ALA A 1 240 ? 10.92216 5.01619 9.52655 1.000 22.32021 237 ALA A N 1
ATOM 1937 C CA . ALA A 1 240 ? 10.80131 6.34087 10.12968 1.000 21.49180 237 ALA A CA 1
ATOM 1938 C C . ALA A 1 240 ? 10.92933 6.32797 11.64596 1.000 22.01484 237 ALA A C 1
ATOM 1939 O O . ALA A 1 240 ? 11.60710 7.19084 12.21619 1.000 23.22517 237 ALA A O 1
ATOM 1941 N N . LEU A 1 241 ? 10.28686 5.37399 12.31691 1.000 23.50210 238 LEU A N 1
ATOM 1942 C CA . LEU A 1 241 ? 10.05756 5.46674 13.75454 1.000 25.47426 238 LEU A CA 1
ATOM 1943 C C . LEU A 1 241 ? 10.61806 4.30301 14.55960 1.000 27.67804 238 LEU A C 1
ATOM 1944 O O . LEU A 1 241 ? 10.97624 4.49977 15.72330 1.000 28.51911 238 LEU A O 1
ATOM 1949 N N . ASN A 1 242 ? 10.68944 3.10450 13.98546 1.000 27.54265 239 ASN A N 1
ATOM 1950 C CA . ASN A 1 242 ? 11.21752 1.94226 14.69430 1.000 26.52804 239 ASN A CA 1
ATOM 1951 C C . ASN A 1 242 ? 12.59055 2.25006 15.27679 1.000 29.73170 239 ASN A C 1
ATOM 1952 O O . ASN A 1 242 ? 13.52601 2.57881 14.54293 1.000 27.20927 239 ASN A O 1
ATOM 1957 N N . ASN A 1 243 ? 12.69739 2.18100 16.60519 1.000 31.02257 240 ASN A N 1
ATOM 1958 C CA . ASN A 1 243 ? 13.95901 2.39881 17.30119 1.000 34.27014 240 ASN A CA 1
ATOM 1959 C C . ASN A 1 243 ? 14.51599 1.10761 17.87891 1.000 40.55596 240 ASN A C 1
ATOM 1960 O O . ASN A 1 243 ? 15.39163 1.15370 18.74814 1.000 34.28245 240 ASN A O 1
ATOM 1965 N N . GLY A 1 244 ? 14.01922 -0.04022 17.42709 1.000 39.20321 241 GLY A N 1
ATOM 1966 C CA . GLY A 1 244 ? 14.51076 -1.31560 17.89925 1.000 45.59486 241 GLY A CA 1
ATOM 1967 C C . GLY A 1 244 ? 14.78479 -2.27549 16.76358 1.000 46.11502 241 GLY A C 1
ATOM 1968 O O . GLY A 1 244 ? 15.43581 -1.91253 15.77832 1.000 43.50443 241 GLY A O 1
ATOM 1969 N N . GLU A 1 245 ? 14.28474 -3.50159 16.88729 1.000 46.68127 242 GLU A N 1
ATOM 1970 C CA . GLU A 1 245 ? 14.52058 -4.52160 15.87755 1.000 50.18130 242 GLU A CA 1
ATOM 1971 C C . GLU A 1 245 ? 13.59322 -4.32257 14.69037 1.000 47.72267 242 GLU A C 1
ATOM 1972 O O . GLU A 1 245 ? 12.40523 -4.03098 14.85390 1.000 45.86168 242 GLU A O 1
ATOM 1978 N N . GLY A 1 246 ? 14.14309 -4.49064 13.48973 1.000 40.56265 243 GLY A N 1
ATOM 1979 C CA . GLY A 1 246 ? 13.38353 -4.34469 12.26973 1.000 39.96805 243 GLY A CA 1
ATOM 1980 C C . GLY A 1 246 ? 13.50495 -2.99078 11.60729 1.000 32.99503 243 GLY A C 1
ATOM 1981 O O . GLY A 1 246 ? 12.94364 -2.80079 10.52167 1.000 35.21801 243 GLY A O 1
ATOM 1982 N N . ALA A 1 247 ? 14.21505 -2.04941 12.22375 1.000 38.22284 244 ALA A N 1
ATOM 1983 C CA . ALA A 1 247 ? 14.42696 -0.75356 11.59773 1.000 30.42135 244 ALA A CA 1
ATOM 1984 C C . ALA A 1 247 ? 15.20249 -0.92172 10.29948 1.000 34.43777 244 ALA A C 1
ATOM 1985 O O . ALA A 1 247 ? 16.06382 -1.79930 10.17682 1.000 33.82243 244 ALA A O 1
ATOM 1987 N N . VAL A 1 248 ? 14.87623 -0.08499 9.31915 1.000 29.44785 245 VAL A N 1
ATOM 1988 C CA . VAL A 1 248 ? 15.56387 -0.06580 8.03522 1.000 28.25322 245 VAL A CA 1
ATOM 1989 C C . VAL A 1 248 ? 16.02015 1.35810 7.75378 1.000 30.85103 245 VAL A C 1
ATOM 1990 O O . VAL A 1 248 ? 15.41385 2.32573 8.22246 1.000 28.80029 245 VAL A O 1
ATOM 1994 N N . ASP A 1 249 ? 17.10621 1.49068 6.99228 1.000 32.73427 246 ASP A N 1
ATOM 1995 C CA . ASP A 1 249 ? 17.65471 2.80836 6.70103 1.000 30.11105 246 ASP A CA 1
ATOM 1996 C C . ASP A 1 249 ? 17.41803 3.23011 5.25887 1.000 28.17869 246 ASP A C 1
ATOM 1997 O O . ASP A 1 249 ? 17.89946 4.29174 4.84663 1.000 27.05189 246 ASP A O 1
ATOM 2002 N N . LYS A 1 250 ? 16.67887 2.43203 4.48970 1.000 29.39447 247 LYS A N 1
ATOM 2003 C CA . LYS A 1 250 ? 16.31732 2.75291 3.11708 1.000 31.49839 247 LYS A CA 1
ATOM 2004 C C . LYS A 1 250 ? 14.80349 2.83387 2.98869 1.000 30.03520 247 LYS A C 1
ATOM 2005 O O . LYS A 1 250 ? 14.07721 2.02000 3.56650 1.000 27.32661 247 LYS A O 1
ATOM 2011 N N . PHE A 1 251 ? 14.33997 3.82313 2.22959 1.000 27.10216 248 PHE A N 1
ATOM 2012 C CA . PHE A 1 251 ? 12.93026 3.96843 1.87832 1.000 30.03657 248 PHE A CA 1
ATOM 2013 C C . PHE A 1 251 ? 12.70232 3.13562 0.62232 1.000 30.98567 248 PHE A C 1
ATOM 2014 O O . PHE A 1 251 ? 12.98906 3.58291 -0.49016 1.000 32.78883 248 PHE A O 1
ATOM 2022 N N . ASP A 1 252 ? 12.20985 1.90964 0.79341 1.000 30.52467 249 ASP A N 1
ATOM 2023 C CA . ASP A 1 252 ? 12.13308 0.96790 -0.31557 1.000 29.80229 249 ASP A CA 1
ATOM 2024 C C . ASP A 1 252 ? 10.69197 0.82458 -0.81140 1.000 28.21334 249 ASP A C 1
ATOM 2025 O O . ASP A 1 252 ? 9.78405 1.54193 -0.38039 1.000 31.14610 249 ASP A O 1
ATOM 2030 N N . ALA A 1 253 ? 10.47993 -0.11588 -1.73969 1.000 28.04455 250 ALA A N 1
ATOM 2031 C CA . ALA A 1 253 ? 9.17821 -0.24157 -2.39508 1.000 28.39069 250 ALA A CA 1
ATOM 2032 C C . ALA A 1 253 ? 8.07946 -0.58963 -1.40039 1.000 26.48266 250 ALA A C 1
ATOM 2033 O O . ALA A 1 253 ? 6.97175 -0.04403 -1.47253 1.000 27.52675 250 ALA A O 1
ATOM 2035 N N . SER A 1 254 ? 8.35921 -1.50577 -0.47221 1.000 28.12173 251 SER A N 1
ATOM 2036 C CA . SER A 1 254 ? 7.36372 -1.84579 0.53530 1.000 26.14898 251 SER A CA 1
ATOM 2037 C C . SER A 1 254 ? 7.09546 -0.67330 1.46985 1.000 30.91437 251 SER A C 1
ATOM 2038 O O . SER A 1 254 ? 5.95848 -0.48942 1.92050 1.000 25.55580 251 SER A O 1
ATOM 2041 N N . GLY A 1 255 ? 8.12133 0.12629 1.76892 1.000 29.34468 252 GLY A N 1
ATOM 2042 C CA . GLY A 1 255 ? 7.90501 1.31477 2.57945 1.000 29.04677 252 GLY A CA 1
ATOM 2043 C C . GLY A 1 255 ? 7.04161 2.34119 1.87462 1.000 29.04714 252 GLY A C 1
ATOM 2044 O O . GLY A 1 255 ? 6.18012 2.97343 2.49354 1.000 24.90888 252 GLY A O 1
ATOM 2045 N N . LYS A 1 256 ? 7.25285 2.51429 0.56862 1.000 27.96029 253 LYS A N 1
ATOM 2046 C CA . LYS A 1 256 ? 6.40168 3.41053 -0.20560 1.000 26.66775 253 LYS A CA 1
ATOM 2047 C C . LYS A 1 256 ? 4.96392 2.91351 -0.24359 1.000 25.91760 253 LYS A C 1
ATOM 2048 O O . LYS A 1 256 ? 4.02581 3.71179 -0.14990 1.000 26.61008 253 LYS A O 1
ATOM 2054 N N . ASN A 1 257 ? 4.77055 1.59852 -0.38331 1.000 25.48355 254 ASN A N 1
ATOM 2055 C CA . ASN A 1 257 ? 3.42078 1.04196 -0.36007 1.000 23.79770 254 ASN A CA 1
ATOM 2056 C C . ASN A 1 257 ? 2.72922 1.34161 0.96075 1.000 24.33517 254 ASN A C 1
ATOM 2057 O O . ASN A 1 257 ? 1.54841 1.71669 0.98745 1.000 25.27932 254 ASN A O 1
ATOM 2062 N N . GLU A 1 258 ? 3.45029 1.16968 2.06901 1.000 24.95564 255 GLU A N 1
ATOM 2063 C CA . GLU A 1 258 ? 2.87177 1.41235 3.38379 1.000 23.06847 255 GLU A CA 1
ATOM 2064 C C . GLU A 1 258 ? 2.52859 2.88389 3.55804 1.000 25.07563 255 GLU A C 1
ATOM 2065 O O . GLU A 1 258 ? 1.43655 3.22806 4.02385 1.000 25.94670 255 GLU A O 1
ATOM 2071 N N . LEU A 1 259 ? 3.45557 3.77028 3.18582 1.000 24.07890 256 LEU A N 1
ATOM 2072 C CA . LEU A 1 259 ? 3.18032 5.20298 3.25359 1.000 22.97292 256 LEU A CA 1
ATOM 2073 C C . LEU A 1 259 ? 1.98757 5.57469 2.38272 1.000 22.49681 256 LEU A C 1
ATOM 2074 O O . LEU A 1 259 ? 1.09396 6.31362 2.81722 1.000 23.37790 256 LEU A O 1
ATOM 2079 N N . ASP A 1 260 ? 1.96273 5.08043 1.13829 1.000 22.22255 257 ASP A N 1
ATOM 2080 C CA . ASP A 1 260 ? 0.85141 5.38485 0.24062 1.000 22.24195 257 ASP A CA 1
ATOM 2081 C C . ASP A 1 260 ? -0.47839 4.95223 0.84250 1.000 26.39677 257 ASP A C 1
ATOM 2082 O O . ASP A 1 260 ? -1.47803 5.67277 0.74431 1.000 26.78978 257 ASP A O 1
ATOM 2087 N N . TRP A 1 261 ? -0.50427 3.78123 1.47637 1.000 26.48434 258 TRP A N 1
ATOM 2088 C CA . TRP A 1 261 ? -1.73270 3.30014 2.09459 1.000 30.01978 258 TRP A CA 1
ATOM 2089 C C . TRP A 1 261 ? -2.22980 4.26851 3.15850 1.000 29.01973 258 TRP A C 1
ATOM 2090 O O . TRP A 1 261 ? -3.42525 4.58463 3.21441 1.000 28.38345 258 TRP A O 1
ATOM 2101 N N . ASN A 1 262 ? -1.32558 4.75700 4.00986 1.000 22.51559 259 ASN A N 1
ATOM 2102 C CA . ASN A 1 262 ? -1.75026 5.62970 5.09558 1.000 25.93692 259 ASN A CA 1
ATOM 2103 C C . ASN A 1 262 ? -2.15990 7.00137 4.57762 1.000 23.21970 259 ASN A C 1
ATOM 2104 O O . ASN A 1 262 ? -3.12052 7.59255 5.07975 1.000 23.63070 259 ASN A O 1
ATOM 2109 N N . ILE A 1 263 ? -1.46334 7.51839 3.56312 1.000 22.82373 260 ILE A N 1
ATOM 2110 C CA . ILE A 1 263 ? -1.90094 8.77265 2.95492 1.000 23.77435 260 ILE A CA 1
ATOM 2111 C C . ILE A 1 263 ? -3.30460 8.61592 2.37414 1.000 26.82717 260 ILE A C 1
ATOM 2112 O O . ILE A 1 263 ? -4.15759 9.50402 2.51417 1.000 24.61405 260 ILE A O 1
ATOM 2117 N N . ASN A 1 264 ? -3.58175 7.46956 1.74807 1.000 24.95184 261 ASN A N 1
ATOM 2118 C CA . ASN A 1 264 ? -4.92728 7.23733 1.23541 1.000 31.02950 261 ASN A CA 1
ATOM 2119 C C . ASN A 1 264 ? -5.94952 7.15868 2.36172 1.000 31.31696 261 ASN A C 1
ATOM 2120 O O . ASN A 1 264 ? -7.09209 7.59842 2.18962 1.000 27.68146 261 ASN A O 1
ATOM 2125 N N . LEU A 1 265 ? -5.56165 6.61272 3.51712 1.000 28.37997 262 LEU A N 1
ATOM 2126 C CA . LEU A 1 265 ? -6.45640 6.62138 4.67084 1.000 27.27721 262 LEU A CA 1
ATOM 2127 C C . LEU A 1 265 ? -6.84362 8.04325 5.04389 1.000 28.66973 262 LEU A C 1
ATOM 2128 O O . LEU A 1 265 ? -8.01989 8.33355 5.29749 1.000 24.62968 262 LEU A O 1
ATOM 2133 N N . MET A 1 266 ? -5.85534 8.94436 5.09126 1.000 23.04939 263 MET A N 1
ATOM 2134 C CA . MET A 1 266 ? -6.13569 10.34149 5.40620 1.000 24.29110 263 MET A CA 1
ATOM 2135 C C . MET A 1 266 ? -7.04990 10.96179 4.36197 1.000 22.77945 263 MET A C 1
ATOM 2136 O O . MET A 1 266 ? -7.94365 11.75234 4.69455 1.000 22.35141 263 MET A O 1
ATOM 2141 N N . LYS A 1 267 ? -6.83013 10.62420 3.09095 1.000 22.90253 264 LYS A N 1
ATOM 2142 C CA . LYS A 1 267 ? -7.68008 11.14209 2.02462 1.000 23.05494 264 LYS A CA 1
ATOM 2143 C C . LYS A 1 267 ? -9.12742 10.70994 2.21873 1.000 29.54750 264 LYS A C 1
ATOM 2144 O O . LYS A 1 267 ? -10.05369 11.52504 2.12709 1.000 24.83613 264 LYS A O 1
ATOM 2150 N N . LYS A 1 268 ? -9.34368 9.42707 2.49506 1.000 27.77629 265 LYS A N 1
ATOM 2151 C CA . LYS A 1 268 ? -10.71145 8.93503 2.56981 1.000 29.59690 265 LYS A CA 1
ATOM 2152 C C . LYS A 1 268 ? -11.39926 9.36738 3.85870 1.000 26.93905 265 LYS A C 1
ATOM 2153 O O . LYS A 1 268 ? -12.59657 9.66272 3.84912 1.000 25.81438 265 LYS A O 1
ATOM 2159 N N . ARG A 1 269 ? -10.66797 9.43141 4.97200 1.000 24.49793 266 ARG A N 1
ATOM 2160 C CA . ARG A 1 269 ? -11.32162 9.75979 6.23529 1.000 24.96786 266 ARG A CA 1
ATOM 2161 C C . ARG A 1 269 ? -11.57284 11.25584 6.37686 1.000 24.65271 266 ARG A C 1
ATOM 2162 O O . ARG A 1 269 ? -12.60816 11.66651 6.91539 1.000 23.89403 266 ARG A O 1
ATOM 2170 N N . PHE A 1 270 ? -10.64687 12.08689 5.90591 1.000 21.38418 267 PHE A N 1
ATOM 2171 C CA . PHE A 1 270 ? -10.71819 13.51749 6.17795 1.000 25.52295 267 PHE A CA 1
ATOM 2172 C C . PHE A 1 270 ? -10.88204 14.34142 4.91171 1.000 25.08505 267 PHE A C 1
ATOM 2173 O O . PHE A 1 270 ? -11.86268 15.08304 4.79993 1.000 22.27695 267 PHE A O 1
ATOM 2181 N N . VAL A 1 271 ? -9.97155 14.20878 3.94372 1.000 21.65027 268 VAL A N 1
ATOM 2182 C CA . VAL A 1 271 ? -9.95027 15.13306 2.80932 1.000 23.16177 268 VAL A CA 1
ATOM 2183 C C . VAL A 1 271 ? -11.22626 15.00887 1.98262 1.000 21.68650 268 VAL A C 1
ATOM 2184 O O . VAL A 1 271 ? -11.89308 16.00867 1.69308 1.000 21.71676 268 VAL A O 1
ATOM 2188 N N . ASP A 1 272 ? -11.58230 13.78309 1.57823 1.000 21.85061 269 ASP A N 1
ATOM 2189 C CA . ASP A 1 272 ? -12.80200 13.59597 0.79479 1.000 23.85828 269 ASP A CA 1
ATOM 2190 C C . ASP A 1 272 ? -14.05147 14.00396 1.56442 1.000 26.46292 269 ASP A C 1
ATOM 2191 O O . ASP A 1 272 ? -15.06505 14.35388 0.94733 1.000 23.32410 269 ASP A O 1
ATOM 2196 N N . GLN A 1 273 ? -14.00433 13.98693 2.89033 1.000 25.48931 270 GLN A N 1
ATOM 2197 C CA . GLN A 1 273 ? -15.18541 14.29293 3.68122 1.000 26.83906 270 GLN A CA 1
ATOM 2198 C C . GLN A 1 273 ? -15.25529 15.75467 4.09878 1.000 27.00680 270 GLN A C 1
ATOM 2199 O O . GLN A 1 273 ? -16.16003 16.12474 4.84904 1.000 24.89529 270 GLN A O 1
ATOM 2205 N N . GLY A 1 274 ? -14.35444 16.59945 3.60222 1.000 24.65293 271 GLY A N 1
ATOM 2206 C CA . GLY A 1 274 ? -14.41510 18.00362 3.95152 1.000 27.45276 271 GLY A CA 1
ATOM 2207 C C . GLY A 1 274 ? -14.00897 18.30409 5.37402 1.000 24.34017 271 GLY A C 1
ATOM 2208 O O . GLY A 1 274 ? -14.37016 19.35888 5.90797 1.000 24.69463 271 GLY A O 1
ATOM 2209 N N . ILE A 1 275 ? -13.27182 17.40128 6.00493 1.000 22.62012 272 ILE A N 1
ATOM 2210 C CA . ILE A 1 275 ? -12.81347 17.56608 7.38129 1.000 23.91551 272 ILE A CA 1
ATOM 2211 C C . ILE A 1 275 ? -11.39354 18.11737 7.34442 1.000 23.40093 272 ILE A C 1
ATOM 2212 O O . ILE A 1 275 ? -10.49364 17.43776 6.82707 1.000 26.39893 272 ILE A O 1
ATOM 2217 N N . PRO A 1 276 ? -11.14921 19.32566 7.85841 1.000 23.78749 273 PRO A N 1
ATOM 2218 C CA . PRO A 1 276 ? -9.77940 19.85777 7.90060 1.000 20.11834 273 PRO A CA 1
ATOM 2219 C C . PRO A 1 276 ? -8.90261 18.98492 8.78622 1.000 18.93374 273 PRO A C 1
ATOM 2220 O O . PRO A 1 276 ? -9.34059 18.50200 9.83134 1.000 20.80700 273 PRO A O 1
ATOM 2224 N N . MET A 1 277 ? -7.65687 18.78440 8.36042 1.000 18.09279 274 MET A N 1
ATOM 2225 C CA A MET A 1 277 ? -6.73484 17.93908 9.10396 0.497 18.43998 274 MET A CA 1
ATOM 2226 C CA B MET A 1 277 ? -6.73573 17.92956 9.09214 0.503 18.71865 274 MET A CA 1
ATOM 2227 C C . MET A 1 277 ? -5.31984 18.47029 8.94381 1.000 18.69766 274 MET A C 1
ATOM 2228 O O . MET A 1 277 ? -4.95874 19.02713 7.90177 1.000 20.27372 274 MET A O 1
ATOM 2237 N N . ILE A 1 278 ? -4.52470 18.30046 9.99790 1.000 17.53432 275 ILE A N 1
ATOM 2238 C CA . ILE A 1 278 ? -3.11381 18.66971 10.00298 1.000 15.57843 275 ILE A CA 1
ATOM 2239 C C . ILE A 1 278 ? -2.32681 17.47977 10.51966 1.000 17.01236 275 ILE A C 1
ATOM 2240 O O . ILE A 1 278 ? -2.70145 16.88075 11.53459 1.000 15.57671 275 ILE A O 1
ATOM 2245 N N . LEU A 1 279 ? -1.24019 17.13724 9.82760 1.000 15.94549 276 LEU A N 1
ATOM 2246 C CA . LEU A 1 279 ? -0.29902 16.14308 10.34264 1.000 14.26432 276 LEU A CA 1
ATOM 2247 C C . LEU A 1 279 ? 0.61027 16.85413 11.33448 1.000 17.48993 276 LEU A C 1
ATOM 2248 O O . LEU A 1 279 ? 1.64791 17.41210 10.97663 1.000 16.59819 276 LEU A O 1
ATOM 2253 N N . GLY A 1 280 ? 0.20132 16.83838 12.60658 1.000 15.23394 277 GLY A N 1
ATOM 2254 C CA . GLY A 1 280 ? 0.89387 17.59724 13.63370 1.000 15.95278 277 GLY A CA 1
ATOM 2255 C C . GLY A 1 280 ? 2.23171 17.02265 14.04162 1.000 16.80557 277 GLY A C 1
ATOM 2256 O O . GLY A 1 280 ? 3.03730 17.74006 14.63850 1.000 15.20116 277 GLY A O 1
ATOM 2257 N N . GLU A 1 281 ? 2.47561 15.74434 13.75497 1.000 17.11455 278 GLU A N 1
ATOM 2258 C CA . GLU A 1 281 ? 3.76030 15.11135 14.00736 1.000 20.25982 278 GLU A CA 1
ATOM 2259 C C . GLU A 1 281 ? 4.05554 14.10969 12.90962 1.000 20.27020 278 GLU A C 1
ATOM 2260 O O . GLU A 1 281 ? 3.17725 13.34216 12.51410 1.000 18.04520 278 GLU A O 1
ATOM 2266 N N . TYR A 1 282 ? 5.29567 14.12612 12.43550 1.000 16.71649 279 TYR A N 1
ATOM 2267 C CA . TYR A 1 282 ? 5.83778 13.07923 11.58313 1.000 16.57696 279 TYR A CA 1
ATOM 2268 C C . TYR A 1 282 ? 7.34316 13.28867 11.53470 1.000 18.44822 279 TYR A C 1
ATOM 2269 O O . TYR A 1 282 ? 7.85891 14.33230 11.94535 1.000 17.63963 279 TYR A O 1
ATOM 2278 N N . GLY A 1 283 ? 8.03971 12.29711 11.01047 1.000 17.07632 280 GLY A N 1
ATOM 2279 C CA . GLY A 1 283 ? 9.48076 12.38871 10.88948 1.000 17.36298 280 GLY A CA 1
ATOM 2280 C C . GLY A 1 283 ? 10.07339 11.02593 10.63337 1.000 18.88394 280 GLY A C 1
ATOM 2281 O O . GLY A 1 283 ? 9.40301 10.00059 10.72305 1.000 19.67779 280 GLY A O 1
ATOM 2282 N N . ALA A 1 284 ? 11.35665 11.03554 10.28722 1.000 18.67143 281 ALA A N 1
ATOM 2283 C CA . ALA A 1 284 ? 12.12665 9.80785 10.13524 1.000 19.85605 281 ALA A CA 1
ATOM 2284 C C . ALA A 1 284 ? 13.46374 10.02677 10.81931 1.000 21.55834 281 ALA A C 1
ATOM 2285 O O . ALA A 1 284 ? 14.09913 11.06616 10.61768 1.000 21.66130 281 ALA A O 1
ATOM 2287 N N . MET A 1 285 ? 13.87512 9.07618 11.64747 1.000 20.04378 282 MET A N 1
ATOM 2288 C CA . MET A 1 285 ? 15.00545 9.34689 12.52159 1.000 19.63093 282 MET A CA 1
ATOM 2289 C C . MET A 1 285 ? 16.33601 9.09823 11.81319 1.000 24.25696 282 MET A C 1
ATOM 2290 O O . MET A 1 285 ? 16.41852 8.41060 10.79008 1.000 21.16227 282 MET A O 1
ATOM 2295 N N . ASN A 1 286 ? 17.37942 9.70195 12.37132 1.000 20.15696 283 ASN A N 1
ATOM 2296 C CA . ASN A 1 286 ? 18.70915 9.65296 11.78444 1.000 23.91660 283 ASN A CA 1
ATOM 2297 C C . ASN A 1 286 ? 19.25829 8.23301 11.84450 1.000 24.26197 283 ASN A C 1
ATOM 2298 O O . ASN A 1 286 ? 19.44613 7.67472 12.92963 1.000 29.70786 283 ASN A O 1
ATOM 2303 N N . ARG A 1 287 ? 19.49266 7.64157 10.67744 1.000 24.51136 284 ARG A N 1
ATOM 2304 C CA . ARG A 1 287 ? 20.16733 6.35327 10.57074 1.000 29.03864 284 ARG A CA 1
ATOM 2305 C C . ARG A 1 287 ? 21.36772 6.47527 9.64832 1.000 30.17703 284 ARG A C 1
ATOM 2306 O O . ARG A 1 287 ? 21.65360 5.57714 8.85582 1.000 29.27119 284 ARG A O 1
ATOM 2314 N N . ASP A 1 288 ? 22.08625 7.59719 9.74054 1.000 28.94884 285 ASP A N 1
ATOM 2315 C CA . ASP A 1 288 ? 23.20270 7.89710 8.84059 1.000 28.93119 285 ASP A CA 1
ATOM 2316 C C . ASP A 1 288 ? 22.77052 7.73545 7.38558 1.000 30.00022 285 ASP A C 1
ATOM 2317 O O . ASP A 1 288 ? 23.43696 7.08245 6.57568 1.000 30.69228 285 ASP A O 1
ATOM 2322 N N . ASN A 1 289 ? 21.62635 8.33460 7.06302 1.000 26.48882 286 ASN A N 1
ATOM 2323 C CA . ASN A 1 289 ? 20.95143 8.08038 5.79199 1.000 25.82060 286 ASN A CA 1
ATOM 2324 C C . ASN A 1 289 ? 20.23075 9.34240 5.31913 1.000 24.75958 286 ASN A C 1
ATOM 2325 O O . ASN A 1 289 ? 19.04905 9.31663 4.96838 1.000 24.92772 286 ASN A O 1
ATOM 2330 N N . GLU A 1 290 ? 20.94391 10.47187 5.28420 1.000 26.57990 287 GLU A N 1
ATOM 2331 C CA . GLU A 1 290 ? 20.26347 11.73713 5.02074 1.000 25.01503 287 GLU A CA 1
ATOM 2332 C C . GLU A 1 290 ? 19.59974 11.74596 3.64733 1.000 25.00022 287 GLU A C 1
ATOM 2333 O O . GLU A 1 290 ? 18.50399 12.29384 3.48615 1.000 25.53993 287 GLU A O 1
ATOM 2339 N N . GLU A 1 291 ? 20.22597 11.12564 2.64772 1.000 30.71028 288 GLU A N 1
ATOM 2340 C CA . GLU A 1 291 ? 19.62354 11.17731 1.32137 1.000 26.69782 288 GLU A CA 1
ATOM 2341 C C . GLU A 1 291 ? 18.41484 10.26421 1.19915 1.000 24.25035 288 GLU A C 1
ATOM 2342 O O . GLU A 1 291 ? 17.45850 10.61322 0.50346 1.000 27.28838 288 GLU A O 1
ATOM 2348 N N . GLU A 1 292 ? 18.42545 9.10905 1.86012 1.000 26.10834 289 GLU A N 1
ATOM 2349 C CA . GLU A 1 292 ? 17.21282 8.30289 1.91674 1.000 26.87636 289 GLU A CA 1
ATOM 2350 C C . GLU A 1 292 ? 16.07819 9.09257 2.55494 1.000 25.14393 289 GLU A C 1
ATOM 2351 O O . GLU A 1 292 ? 14.94146 9.08798 2.06391 1.000 23.71056 289 GLU A O 1
ATOM 2357 N N . ARG A 1 293 ? 16.37905 9.79474 3.64782 1.000 22.61774 290 ARG A N 1
ATOM 2358 C CA . ARG A 1 293 ? 15.34576 10.55524 4.34349 1.000 24.70692 290 ARG A CA 1
ATOM 2359 C C . ARG A 1 293 ? 14.90420 11.76954 3.53986 1.000 24.80965 290 ARG A C 1
ATOM 2360 O O . ARG A 1 293 ? 13.71808 12.12253 3.55492 1.000 20.83609 290 ARG A O 1
ATOM 2368 N N . ALA A 1 294 ? 15.83177 12.41367 2.82726 1.000 21.67369 291 ALA A N 1
ATOM 2369 C CA . ALA A 1 294 ? 15.45021 13.53732 1.97861 1.000 21.38344 291 ALA A CA 1
ATOM 2370 C C . ALA A 1 294 ? 14.50048 13.09353 0.87155 1.000 21.11496 291 ALA A C 1
ATOM 2371 O O . ALA A 1 294 ? 13.51126 13.77749 0.58164 1.000 24.77742 291 ALA A O 1
ATOM 2373 N N . ALA A 1 295 ? 14.77887 11.94843 0.24197 1.000 22.45811 292 ALA A N 1
ATOM 2374 C CA . ALA A 1 295 ? 13.90251 11.48112 -0.82957 1.000 22.02952 292 ALA A CA 1
ATOM 2375 C C . ALA A 1 295 ? 12.53441 11.11359 -0.28150 1.000 21.27223 292 ALA A C 1
ATOM 2376 O O . ALA A 1 295 ? 11.50626 11.42589 -0.89650 1.000 21.38108 292 ALA A O 1
ATOM 2378 N N . TRP A 1 296 ? 12.51292 10.44849 0.87649 1.000 23.04647 293 TRP A N 1
ATOM 2379 C CA . TRP A 1 296 ? 11.25790 10.12604 1.54294 1.000 22.10359 293 TRP A CA 1
ATOM 2380 C C . TRP A 1 296 ? 10.49231 11.38896 1.90169 1.000 22.99753 293 TRP A C 1
ATOM 2381 O O . TRP A 1 296 ? 9.27876 11.47002 1.68387 1.000 21.53631 293 TRP A O 1
ATOM 2392 N N . ALA A 1 297 ? 11.18982 12.39053 2.44435 1.000 21.16089 294 ALA A N 1
ATOM 2393 C CA . ALA A 1 297 ? 10.51531 13.60740 2.88543 1.000 19.70665 294 ALA A CA 1
ATOM 2394 C C . ALA A 1 297 ? 9.94856 14.38893 1.70777 1.000 20.90167 294 ALA A C 1
ATOM 2395 O O . ALA A 1 297 ? 8.86344 14.97774 1.81274 1.000 18.74840 294 ALA A O 1
ATOM 2397 N N . GLU A 1 298 ? 10.65596 14.40984 0.57419 1.000 20.58260 295 GLU A N 1
ATOM 2398 C CA . GLU A 1 298 ? 10.12560 15.14027 -0.57275 1.000 22.37579 295 GLU A CA 1
ATOM 2399 C C . GLU A 1 298 ? 8.90519 14.43513 -1.14841 1.000 19.42928 295 GLU A C 1
ATOM 2400 O O . GLU A 1 298 ? 7.93335 15.08862 -1.54249 1.000 22.95788 295 GLU A O 1
ATOM 2406 N N . TYR A 1 299 ? 8.93835 13.10199 -1.19354 1.000 21.51591 296 TYR A N 1
ATOM 2407 C CA . TYR A 1 299 ? 7.80620 12.32908 -1.69563 1.000 20.94246 296 TYR A CA 1
ATOM 2408 C C . TYR A 1 299 ? 6.58657 12.48464 -0.79372 1.000 21.62321 296 TYR A C 1
ATOM 2409 O O . TYR A 1 299 ? 5.47284 12.73856 -1.26930 1.000 20.15405 296 TYR A O 1
ATOM 2418 N N . TYR A 1 300 ? 6.77851 12.29569 0.51339 1.000 19.45739 297 TYR A N 1
ATOM 2419 C CA . TYR A 1 300 ? 5.70710 12.50334 1.47950 1.000 20.72311 297 TYR A CA 1
ATOM 2420 C C . TYR A 1 300 ? 5.11515 13.90025 1.33240 1.000 19.26542 297 TYR A C 1
ATOM 2421 O O . TYR A 1 300 ? 3.89530 14.06189 1.20865 1.000 20.83111 297 TYR A O 1
ATOM 2430 N N . MET A 1 301 ? 5.97611 14.92231 1.29009 1.000 18.70695 298 MET A N 1
ATOM 2431 C CA . MET A 1 301 ? 5.49034 16.29930 1.21566 1.000 18.45376 298 MET A CA 1
ATOM 2432 C C . MET A 1 301 ? 4.70661 16.54626 -0.06890 1.000 21.67734 298 MET A C 1
ATOM 2433 O O . MET A 1 301 ? 3.63437 17.16365 -0.04861 1.000 20.68012 298 MET A O 1
ATOM 2438 N N . GLU A 1 302 ? 5.23624 16.08566 -1.20482 1.000 19.81211 299 GLU A N 1
ATOM 2439 C CA . GLU A 1 302 ? 4.53987 16.29586 -2.46811 1.000 21.24688 299 GLU A CA 1
ATOM 2440 C C . GLU A 1 302 ? 3.15061 15.66518 -2.44062 1.000 21.79162 299 GLU A C 1
ATOM 2441 O O . GLU A 1 302 ? 2.16372 16.29668 -2.84157 1.000 21.28337 299 GLU A O 1
ATOM 2447 N N . LYS A 1 303 ? 3.04695 14.43642 -1.92967 1.000 18.18245 300 LYS A N 1
ATOM 2448 C CA . LYS A 1 303 ? 1.77188 13.72710 -1.95404 1.000 22.03940 300 LYS A CA 1
ATOM 2449 C C . LYS A 1 303 ? 0.72633 14.41168 -1.07685 1.000 22.15535 300 LYS A C 1
ATOM 2450 O O . LYS A 1 303 ? -0.41753 14.60779 -1.50309 1.000 21.55521 300 LYS A O 1
ATOM 2456 N N . ILE A 1 304 ? 1.09041 14.79321 0.14848 1.000 21.85444 301 ILE A N 1
ATOM 2457 C CA . ILE A 1 304 ? 0.06845 15.40235 0.99294 1.000 22.22965 301 ILE A CA 1
ATOM 2458 C C . ILE A 1 304 ? -0.21093 16.83561 0.56780 1.000 20.90726 301 ILE A C 1
ATOM 2459 O O . ILE A 1 304 ? -1.33045 17.33217 0.75303 1.000 20.76914 301 ILE A O 1
ATOM 2464 N N . THR A 1 305 ? 0.77369 17.52003 -0.01947 1.000 20.50184 302 THR A N 1
ATOM 2465 C CA . THR A 1 305 ? 0.49889 18.83782 -0.58188 1.000 19.05026 302 THR A CA 1
ATOM 2466 C C . THR A 1 305 ? -0.55496 18.75679 -1.68270 1.000 23.24362 302 THR A C 1
ATOM 2467 O O . THR A 1 305 ? -1.39039 19.65724 -1.81226 1.000 22.08998 302 THR A O 1
ATOM 2471 N N . ALA A 1 306 ? -0.57250 17.66451 -2.44631 1.000 20.10494 303 ALA A N 1
ATOM 2472 C CA . ALA A 1 306 ? -1.60893 17.50756 -3.46100 1.000 22.12965 303 ALA A CA 1
ATOM 2473 C C . ALA A 1 306 ? -2.98844 17.28884 -2.84643 1.000 23.54580 303 ALA A C 1
ATOM 2474 O O . ALA A 1 306 ? -3.99460 17.44181 -3.54397 1.000 27.07846 303 ALA A O 1
ATOM 2476 N N . LEU A 1 307 ? -3.05828 16.93051 -1.56606 1.000 21.93980 304 LEU A N 1
ATOM 2477 C CA . LEU A 1 307 ? -4.32528 16.83583 -0.85377 1.000 24.29975 304 LEU A CA 1
ATOM 2478 C C . LEU A 1 307 ? -4.62794 18.07675 -0.02718 1.000 27.11539 304 LEU A C 1
ATOM 2479 O O . LEU A 1 307 ? -5.68599 18.14018 0.60840 1.000 25.91141 304 LEU A O 1
ATOM 2484 N N . GLY A 1 308 ? -3.73648 19.06555 -0.02506 1.000 23.73698 305 GLY A N 1
ATOM 2485 C CA . GLY A 1 308 ? -3.95766 20.26081 0.76573 1.000 20.46811 305 GLY A CA 1
ATOM 2486 C C . GLY A 1 308 ? -3.68135 20.10762 2.24534 1.000 20.32969 305 GLY A C 1
ATOM 2487 O O . GLY A 1 308 ? -4.10171 20.96368 3.03012 1.000 24.34542 305 GLY A O 1
ATOM 2488 N N . VAL A 1 309 ? -2.98409 19.05298 2.65218 1.000 17.04705 306 VAL A N 1
ATOM 2489 C CA . VAL A 1 309 ? -2.74526 18.74925 4.06239 1.000 17.65560 306 VAL A CA 1
ATOM 2490 C C . VAL A 1 309 ? -1.32138 19.16619 4.41842 1.000 17.85811 306 VAL A C 1
ATOM 2491 O O . VAL A 1 309 ? -0.37331 18.69180 3.77500 1.000 20.28135 306 VAL A O 1
ATOM 2495 N N . PRO A 1 310 ? -1.12418 20.02598 5.41665 1.000 19.20979 307 PRO A N 1
ATOM 2496 C CA . PRO A 1 310 ? 0.22861 20.36743 5.87131 1.000 16.98008 307 PRO A CA 1
ATOM 2497 C C . PRO A 1 310 ? 0.75331 19.38835 6.91479 1.000 19.10443 307 PRO A C 1
ATOM 2498 O O . PRO A 1 310 ? -0.00571 18.71224 7.61257 1.000 18.23617 307 PRO A O 1
ATOM 2502 N N . GLN A 1 311 ? 2.08517 19.33281 7.02647 1.000 17.93223 308 GLN A N 1
ATOM 2503 C CA . GLN A 1 311 ? 2.71479 18.45117 8.00061 1.000 16.60313 308 GLN A CA 1
ATOM 2504 C C . GLN A 1 311 ? 3.76889 19.20819 8.80419 1.000 16.37435 308 GLN A C 1
ATOM 2505 O O . GLN A 1 311 ? 4.31784 20.22356 8.36633 1.000 17.97260 308 GLN A O 1
ATOM 2511 N N . VAL A 1 312 ? 4.03474 18.69807 10.00513 1.000 14.73000 309 VAL A N 1
ATOM 2512 C CA . VAL A 1 312 ? 4.82633 19.38795 11.02088 1.000 13.07117 309 VAL A CA 1
ATOM 2513 C C . VAL A 1 312 ? 5.89402 18.41090 11.50911 1.000 17.54832 309 VAL A C 1
ATOM 2514 O O . VAL A 1 312 ? 5.56905 17.39642 12.13737 1.000 15.89276 309 VAL A O 1
ATOM 2518 N N . TRP A 1 313 ? 7.16144 18.69818 11.20372 1.000 16.38433 310 TRP A N 1
ATOM 2519 C CA . TRP A 1 313 ? 8.25159 17.80541 11.59054 1.000 15.18486 310 TRP A CA 1
ATOM 2520 C C . TRP A 1 313 ? 8.38792 17.70582 13.11041 1.000 15.62550 310 TRP A C 1
ATOM 2521 O O . TRP A 1 313 ? 8.36754 18.71183 13.81985 1.000 16.51290 310 TRP A O 1
ATOM 2532 N N . TRP A 1 314 ? 8.56463 16.48378 13.60902 1.000 13.11766 311 TRP A N 1
ATOM 2533 C CA . TRP A 1 314 ? 8.84494 16.26090 15.02619 1.000 15.16125 311 TRP A CA 1
ATOM 2534 C C . TRP A 1 314 ? 10.35169 16.33349 15.24580 1.000 18.89310 311 TRP A C 1
ATOM 2535 O O . TRP A 1 314 ? 11.09801 15.47990 14.75922 1.000 20.20841 311 TRP A O 1
ATOM 2546 N N . ASP A 1 315 ? 10.79695 17.34705 15.98245 1.000 16.55109 312 ASP A N 1
ATOM 2547 C CA . ASP A 1 315 ? 12.21415 17.55844 16.26961 1.000 15.25968 312 ASP A CA 1
ATOM 2548 C C . ASP A 1 315 ? 12.38461 17.49554 17.78287 1.000 19.26598 312 ASP A C 1
ATOM 2549 O O . ASP A 1 315 ? 12.03759 18.44890 18.48639 1.000 18.03597 312 ASP A O 1
ATOM 2554 N N . ASN A 1 316 ? 12.93361 16.38712 18.28556 1.000 19.06550 313 ASN A N 1
ATOM 2555 C CA . ASN A 1 316 ? 13.15493 16.21983 19.71780 1.000 20.57771 313 ASN A CA 1
ATOM 2556 C C . ASN A 1 316 ? 14.56705 16.61165 20.14589 1.000 15.82356 313 ASN A C 1
ATOM 2557 O O . ASN A 1 316 ? 14.93231 16.40511 21.30849 1.000 18.15738 313 ASN A O 1
ATOM 2562 N N . GLY A 1 317 ? 15.35665 17.17701 19.23803 1.000 17.17898 314 GLY A N 1
ATOM 2563 C CA . GLY A 1 317 ? 16.69912 17.62417 19.57141 1.000 19.94912 314 GLY A CA 1
ATOM 2564 C C . GLY A 1 317 ? 17.72898 16.53175 19.72037 1.000 20.87366 314 GLY A C 1
ATOM 2565 O O . GLY A 1 317 ? 18.85465 16.81438 20.15152 1.000 19.85225 314 GLY A O 1
ATOM 2566 N N . VAL A 1 318 ? 17.38987 15.29473 19.37502 1.000 20.63988 315 VAL A N 1
ATOM 2567 C CA . VAL A 1 318 ? 18.28886 14.15390 19.52263 1.000 22.91496 315 VAL A CA 1
ATOM 2568 C C . VAL A 1 318 ? 18.85404 13.79240 18.15547 1.000 19.47487 315 VAL A C 1
ATOM 2569 O O . VAL A 1 318 ? 18.10133 13.61498 17.18890 1.000 22.15979 315 VAL A O 1
ATOM 2573 N N . PHE A 1 319 ? 20.17523 13.66818 18.07173 1.000 21.15041 316 PHE A N 1
ATOM 2574 C CA . PHE A 1 319 ? 20.83483 13.32465 16.82125 1.000 22.90622 316 PHE A CA 1
ATOM 2575 C C . PHE A 1 319 ? 21.57630 11.99982 16.86051 1.000 27.31805 316 PHE A C 1
ATOM 2576 O O . PHE A 1 319 ? 21.67541 11.33398 15.82738 1.000 26.39818 316 PHE A O 1
ATOM 2584 N N . GLU A 1 320 ? 22.07879 11.59294 18.02225 1.000 23.72391 317 GLU A N 1
ATOM 2585 C CA . GLU A 1 320 ? 22.88033 10.38634 18.15071 1.000 29.11253 317 GLU A CA 1
ATOM 2586 C C . GLU A 1 320 ? 22.43937 9.62754 19.39469 1.000 27.97828 317 GLU A C 1
ATOM 2587 O O . GLU A 1 320 ? 21.64748 10.12151 20.20348 1.000 35.08349 317 GLU A O 1
ATOM 2593 N N . GLY A 1 321 ? 22.95027 8.41096 19.53781 1.000 34.59068 318 GLY A N 1
ATOM 2594 C CA . GLY A 1 321 ? 22.69212 7.62839 20.72837 1.000 37.73041 318 GLY A CA 1
ATOM 2595 C C . GLY A 1 321 ? 21.54177 6.65675 20.57074 1.000 37.25092 318 GLY A C 1
ATOM 2596 O O . GLY A 1 321 ? 21.04173 6.37917 19.47410 1.000 36.98501 318 GLY A O 1
ATOM 2597 N N . GLU A 1 322 ? 21.10481 6.13655 21.72100 1.000 31.23908 319 GLU A N 1
ATOM 2598 C CA . GLU A 1 322 ? 20.10034 5.08025 21.73813 1.000 35.45788 319 GLU A CA 1
ATOM 2599 C C . GLU A 1 322 ? 18.67277 5.60451 21.63448 1.000 32.88195 319 GLU A C 1
ATOM 2600 O O . GLU A 1 322 ? 17.76238 4.81494 21.36371 1.000 29.93096 319 GLU A O 1
ATOM 2606 N N . GLY A 1 323 ? 18.45188 6.90093 21.85466 1.000 32.14551 320 GLY A N 1
ATOM 2607 C CA . GLY A 1 323 ? 17.12082 7.46389 21.78291 1.000 31.99460 320 GLY A CA 1
ATOM 2608 C C . GLY A 1 323 ? 16.66367 7.67781 20.35309 1.000 27.55084 320 GLY A C 1
ATOM 2609 O O . GLY A 1 323 ? 17.37775 7.41107 19.38661 1.000 26.86878 320 GLY A O 1
ATOM 2610 N N . GLU A 1 324 ? 15.43286 8.17525 20.22492 1.000 26.07445 321 GLU A N 1
ATOM 2611 C CA . GLU A 1 324 ? 14.87473 8.47638 18.91343 1.000 24.90905 321 GLU A CA 1
ATOM 2612 C C . GLU A 1 324 ? 15.52596 9.74250 18.36322 1.000 26.23547 321 GLU A C 1
ATOM 2613 O O . GLU A 1 324 ? 15.52302 10.78453 19.02163 1.000 31.99639 321 GLU A O 1
ATOM 2619 N N . ARG A 1 325 ? 16.09002 9.65660 17.16108 1.000 23.86290 322 ARG A N 1
ATOM 2620 C CA . ARG A 1 325 ? 17.00854 10.68240 16.65522 1.000 22.95436 322 ARG A CA 1
ATOM 2621 C C . ARG A 1 325 ? 16.32755 11.52756 15.57955 1.000 22.50883 322 ARG A C 1
ATOM 2622 O O . ARG A 1 325 ? 16.65664 11.46042 14.39197 1.000 25.17963 322 ARG A O 1
ATOM 2630 N N . PHE A 1 326 ? 15.39551 12.37272 16.02052 1.000 19.93059 323 PHE A N 1
ATOM 2631 C CA . PHE A 1 326 ? 14.57073 13.18523 15.13062 1.000 19.95670 323 PHE A CA 1
ATOM 2632 C C . PHE A 1 326 ? 15.07045 14.61943 15.00099 1.000 21.76584 323 PHE A C 1
ATOM 2633 O O . PHE A 1 326 ? 14.36926 15.45814 14.42842 1.000 18.99097 323 PHE A O 1
ATOM 2641 N N . GLY A 1 327 ? 16.27221 14.91280 15.49158 1.000 19.87952 324 GLY A N 1
ATOM 2642 C CA . GLY A 1 327 ? 16.76129 16.27964 15.44035 1.000 20.45128 324 GLY A CA 1
ATOM 2643 C C . GLY A 1 327 ? 16.93732 16.76261 14.01031 1.000 21.60614 324 GLY A C 1
ATOM 2644 O O . GLY A 1 327 ? 17.31111 16.00356 13.11255 1.000 22.33977 324 GLY A O 1
ATOM 2645 N N . LEU A 1 328 ? 16.67484 18.03454 13.80920 1.000 17.55027 325 LEU A N 1
ATOM 2646 C CA . LEU A 1 328 ? 16.82272 18.67627 12.51064 1.000 20.11512 325 LEU A CA 1
ATOM 2647 C C . LEU A 1 328 ? 17.60411 19.97753 12.59965 1.000 21.42166 325 LEU A C 1
ATOM 2648 O O . LEU A 1 328 ? 18.47347 20.22820 11.76144 1.000 21.48347 325 LEU A O 1
ATOM 2653 N N . ILE A 1 329 ? 17.33770 20.80130 13.60885 1.000 19.55805 326 ILE A N 1
ATOM 2654 C CA . ILE A 1 329 ? 18.10567 22.01294 13.85624 1.000 20.02333 326 ILE A CA 1
ATOM 2655 C C . ILE A 1 329 ? 18.93038 21.80829 15.12102 1.000 22.19071 326 ILE A C 1
ATOM 2656 O O . ILE A 1 329 ? 18.44136 21.25093 16.11324 1.000 20.10936 326 ILE A O 1
ATOM 2661 N N . ASP A 1 330 ? 20.19541 22.21022 15.06261 1.000 20.58247 327 ASP A N 1
ATOM 2662 C CA . ASP A 1 330 ? 21.05925 22.30504 16.24015 1.000 23.04862 327 ASP A CA 1
ATOM 2663 C C . ASP A 1 330 ? 20.68915 23.60790 16.93099 1.000 23.66356 327 ASP A C 1
ATOM 2664 O O . ASP A 1 330 ? 21.05875 24.69165 16.47425 1.000 23.87456 327 ASP A O 1
ATOM 2669 N N . ARG A 1 331 ? 19.90497 23.50861 18.00972 1.000 22.19627 328 ARG A N 1
ATOM 2670 C CA . ARG A 1 331 ? 19.35163 24.70930 18.62714 1.000 20.91537 328 ARG A CA 1
ATOM 2671 C C . ARG A 1 331 ? 20.43417 25.55165 19.28291 1.000 23.24271 328 ARG A C 1
ATOM 2672 O O . ARG A 1 331 ? 20.32841 26.78148 19.31507 1.000 24.05858 328 ARG A O 1
ATOM 2680 N N . LYS A 1 332 ? 21.47021 24.90691 19.81248 1.000 22.03935 329 LYS A N 1
ATOM 2681 C CA . LYS A 1 332 ? 22.55023 25.63653 20.47010 1.000 26.60013 329 LYS A CA 1
ATOM 2682 C C . LYS A 1 332 ? 23.32122 26.49752 19.47851 1.000 29.77623 329 LYS A C 1
ATOM 2683 O O . LYS A 1 332 ? 23.64158 27.65727 19.76788 1.000 28.05372 329 LYS A O 1
ATOM 2689 N N . ASN A 1 333 ? 23.61358 25.95543 18.30008 1.000 22.73037 330 ASN A N 1
ATOM 2690 C CA . ASN A 1 333 ? 24.41399 26.64861 17.30522 1.000 24.33055 330 ASN A CA 1
ATOM 2691 C C . ASN A 1 333 ? 23.58448 27.26119 16.18022 1.000 27.18723 330 ASN A C 1
ATOM 2692 O O . ASN A 1 333 ? 24.14953 27.93732 15.31529 1.000 29.84099 330 ASN A O 1
ATOM 2697 N N . LEU A 1 334 ? 22.25947 27.05490 16.18092 1.000 21.55768 331 LEU A N 1
ATOM 2698 C CA . LEU A 1 334 ? 21.34831 27.65265 15.19708 1.000 24.47739 331 LEU A CA 1
ATOM 2699 C C . LEU A 1 334 ? 21.70307 27.23418 13.76737 1.000 24.93133 331 LEU A C 1
ATOM 2700 O O . LEU A 1 334 ? 21.76638 28.05411 12.84620 1.000 27.65617 331 LEU A O 1
ATOM 2705 N N . LYS A 1 335 ? 21.91434 25.93092 13.58272 1.000 23.50092 332 LYS A N 1
ATOM 2706 C CA . LYS A 1 335 ? 22.30929 25.37666 12.29667 1.000 21.65526 332 LYS A CA 1
ATOM 2707 C C . LYS A 1 335 ? 21.38673 24.23937 11.88672 1.000 20.40887 332 LYS A C 1
ATOM 2708 O O . LYS A 1 335 ? 21.02638 23.38964 12.70405 1.000 22.39230 332 LYS A O 1
ATOM 2714 N N . ILE A 1 336 ? 21.04585 24.20823 10.60430 1.000 23.01158 333 ILE A N 1
ATOM 2715 C CA . ILE A 1 336 ? 20.32020 23.08105 10.02733 1.000 20.86061 333 ILE A CA 1
ATOM 2716 C C . ILE A 1 336 ? 21.30462 21.93395 9.83809 1.000 23.50132 333 ILE A C 1
ATOM 2717 O O . ILE A 1 336 ? 22.26952 22.04871 9.07293 1.000 23.26251 333 ILE A O 1
ATOM 2722 N N . VAL A 1 337 ? 21.07116 20.82885 10.54432 1.000 18.09396 334 VAL A N 1
ATOM 2723 C CA . VAL A 1 337 ? 22.02429 19.72069 10.51467 1.000 21.16994 334 VAL A CA 1
ATOM 2724 C C . VAL A 1 337 ? 21.84707 18.86585 9.26618 1.000 23.06401 334 VAL A C 1
ATOM 2725 O O . VAL A 1 337 ? 22.81621 18.27330 8.77043 1.000 22.71530 334 VAL A O 1
ATOM 2729 N N . TYR A 1 338 ? 20.62362 18.78715 8.73383 1.000 21.50797 335 TYR A N 1
ATOM 2730 C CA . TYR A 1 338 ? 20.30173 17.96867 7.56644 1.000 23.94372 335 TYR A CA 1
ATOM 2731 C C . TYR A 1 338 ? 19.70949 18.88147 6.49955 1.000 23.57770 335 TYR A C 1
ATOM 2732 O O . TYR A 1 338 ? 18.48616 18.89690 6.27892 1.000 21.32656 335 TYR A O 1
ATOM 2741 N N . PRO A 1 339 ? 20.55340 19.64963 5.80904 1.000 21.86152 336 PRO A N 1
ATOM 2742 C CA . PRO A 1 339 ? 20.03429 20.65145 4.86670 1.000 20.73944 336 PRO A CA 1
ATOM 2743 C C . PRO A 1 339 ? 19.27446 20.05161 3.70495 1.000 21.92921 336 PRO A C 1
ATOM 2744 O O . PRO A 1 339 ? 18.37039 20.70345 3.16780 1.000 23.79297 336 PRO A O 1
ATOM 2748 N N . SER A 1 340 ? 19.61892 18.83596 3.27714 1.000 25.32411 337 SER A N 1
ATOM 2749 C CA . SER A 1 340 ? 18.88971 18.24979 2.15969 1.000 22.47465 337 SER A CA 1
ATOM 2750 C C . SER A 1 340 ? 17.48027 17.83448 2.56025 1.000 23.26620 337 SER A C 1
ATOM 2751 O O . SER A 1 340 ? 16.59777 17.77997 1.69702 1.000 22.31825 337 SER A O 1
ATOM 2754 N N . ILE A 1 341 ? 17.24237 17.55044 3.84300 1.000 23.91743 338 ILE A N 1
ATOM 2755 C CA . ILE A 1 341 ? 15.87246 17.29036 4.29177 1.000 20.58760 338 ILE A CA 1
ATOM 2756 C C . ILE A 1 341 ? 15.04153 18.56707 4.22025 1.000 19.85476 338 ILE A C 1
ATOM 2757 O O . ILE A 1 341 ? 13.91207 18.56576 3.71696 1.000 20.78919 338 ILE A O 1
ATOM 2762 N N . VAL A 1 342 ? 15.59590 19.68462 4.69287 1.000 18.06619 339 VAL A N 1
ATOM 2763 C CA . VAL A 1 342 ? 14.86836 20.95129 4.60838 1.000 18.91609 339 VAL A CA 1
ATOM 2764 C C . VAL A 1 342 ? 14.62899 21.33305 3.15150 1.000 19.42019 339 VAL A C 1
ATOM 2765 O O . VAL A 1 342 ? 13.54915 21.81768 2.78870 1.000 21.06255 339 VAL A O 1
ATOM 2769 N N . ALA A 1 343 ? 15.62164 21.10489 2.28944 1.000 18.65088 340 ALA A N 1
ATOM 2770 C CA . ALA A 1 343 ? 15.42280 21.34365 0.86330 1.000 22.11001 340 ALA A CA 1
ATOM 2771 C C . ALA A 1 343 ? 14.29889 20.47421 0.31693 1.000 22.97545 340 ALA A C 1
ATOM 2772 O O . ALA A 1 343 ? 13.52100 20.91244 -0.53900 1.000 22.39594 340 ALA A O 1
ATOM 2774 N N . ALA A 1 344 ? 14.19709 19.23651 0.80469 1.000 19.73193 341 ALA A N 1
ATOM 2775 C CA . ALA A 1 344 ? 13.13302 18.34931 0.34843 1.000 24.58641 341 ALA A CA 1
ATOM 2776 C C . ALA A 1 344 ? 11.76117 18.86679 0.76531 1.000 21.87319 341 ALA A C 1
ATOM 2777 O O . ALA A 1 344 ? 10.80021 18.79445 -0.01490 1.000 20.03385 341 ALA A O 1
ATOM 2779 N N . LEU A 1 345 ? 11.64307 19.36810 1.99889 1.000 19.04561 342 LEU A N 1
ATOM 2780 C CA . LEU A 1 345 ? 10.37023 19.93763 2.43830 1.000 24.23925 342 LEU A CA 1
ATOM 2781 C C . LEU A 1 345 ? 9.98236 21.13059 1.57637 1.000 23.79992 342 LEU A C 1
ATOM 2782 O O . LEU A 1 345 ? 8.81659 21.26954 1.18668 1.000 21.35062 342 LEU A O 1
ATOM 2787 N N . GLN A 1 346 ? 10.94881 22.00499 1.27715 1.000 18.70979 343 GLN A N 1
ATOM 2788 C CA . GLN A 1 346 ? 10.67863 23.17072 0.43945 1.000 19.42364 343 GLN A CA 1
ATOM 2789 C C . GLN A 1 346 ? 10.27044 22.75338 -0.96676 1.000 22.42367 343 GLN A C 1
ATOM 2790 O O . GLN A 1 346 ? 9.24942 23.21293 -1.49491 1.000 21.15293 343 GLN A O 1
ATOM 2796 N N . LYS A 1 347 ? 11.06524 21.88559 -1.59758 1.000 22.71375 344 LYS A N 1
ATOM 2797 C CA . LYS A 1 347 ? 10.76174 21.49215 -2.96930 1.000 23.17282 344 LYS A CA 1
ATOM 2798 C C . LYS A 1 347 ? 9.43874 20.73909 -3.04696 1.000 22.45926 344 LYS A C 1
ATOM 2799 O O . LYS A 1 347 ? 8.62267 20.99084 -3.94402 1.000 22.27100 344 LYS A O 1
ATOM 2805 N N . GLY A 1 348 ? 9.20103 19.81745 -2.10864 1.000 25.42907 345 GLY A N 1
ATOM 2806 C CA . GLY A 1 348 ? 7.97747 19.03507 -2.14581 1.000 24.15253 345 GLY A CA 1
ATOM 2807 C C . GLY A 1 348 ? 6.73389 19.85404 -1.87316 1.000 23.31931 345 GLY A C 1
ATOM 2808 O O . GLY A 1 348 ? 5.64139 19.49450 -2.32117 1.000 21.58632 345 GLY A O 1
ATOM 2809 N N . ARG A 1 349 ? 6.87397 20.94989 -1.12691 1.000 19.37958 346 ARG A N 1
ATOM 2810 C CA . ARG A 1 349 ? 5.75647 21.84481 -0.84602 1.000 21.19455 346 ARG A CA 1
ATOM 2811 C C . ARG A 1 349 ? 5.43200 22.75038 -2.02710 1.000 22.68908 346 ARG A C 1
ATOM 2812 O O . ARG A 1 349 ? 4.41842 23.45235 -1.99577 1.000 21.79372 346 ARG A O 1
ATOM 2820 N N . GLY A 1 350 ? 6.26235 22.74979 -3.06388 1.000 22.85951 347 GLY A N 1
ATOM 2821 C CA . GLY A 1 350 ? 6.07334 23.65427 -4.17725 1.000 27.62865 347 GLY A CA 1
ATOM 2822 C C . GLY A 1 350 ? 6.75396 24.98905 -4.01175 1.000 28.04989 347 GLY A C 1
ATOM 2823 O O . GLY A 1 350 ? 6.43879 25.93105 -4.74972 1.000 26.97320 347 GLY A O 1
ATOM 2824 N N . LEU A 1 351 ? 7.68235 25.09914 -3.07201 1.000 21.02135 348 LEU A N 1
ATOM 2825 C CA . LEU A 1 351 ? 8.40736 26.33213 -2.81985 1.000 21.32517 348 LEU A CA 1
ATOM 2826 C C . LEU A 1 351 ? 9.74256 26.30513 -3.55022 1.000 24.08842 348 LEU A C 1
ATOM 2827 O O . LEU A 1 351 ? 10.17291 25.27932 -4.08012 1.000 25.65523 348 LEU A O 1
ATOM 2832 N N . GLU A 1 352 ? 10.39034 27.46315 -3.59224 1.000 25.31379 349 GLU A N 1
ATOM 2833 C CA . GLU A 1 352 ? 11.73827 27.54743 -4.12896 1.000 25.78770 349 GLU A CA 1
ATOM 2834 C C . GLU A 1 352 ? 12.73534 27.11057 -3.06593 1.000 24.16994 349 GLU A C 1
ATOM 2835 O O . GLU A 1 352 ? 12.62085 27.47618 -1.89425 1.000 26.06098 349 GLU A O 1
ATOM 2841 N N . VAL A 1 353 ? 13.69784 26.29476 -3.46970 1.000 23.91103 350 VAL A N 1
ATOM 2842 C CA . VAL A 1 353 ? 14.66100 25.74923 -2.52023 1.000 23.24295 350 VAL A CA 1
ATOM 2843 C C . VAL A 1 353 ? 15.66124 26.82890 -2.13987 1.000 24.39846 350 VAL A C 1
ATOM 2844 O O . VAL A 1 353 ? 16.28206 27.45589 -3.00631 1.000 26.36109 350 VAL A O 1
ATOM 2848 N N . ASN A 1 354 ? 15.83224 27.03527 -0.83457 1.000 20.78335 351 ASN A N 1
ATOM 2849 C CA . ASN A 1 354 ? 16.82710 27.97822 -0.33008 1.000 24.59590 351 ASN A CA 1
ATOM 2850 C C . ASN A 1 354 ? 17.06160 27.61331 1.13383 1.000 29.54429 351 ASN A C 1
ATOM 2851 O O . ASN A 1 354 ? 16.28568 28.02235 2.00267 1.000 25.64271 351 ASN A O 1
ATOM 2856 N N . VAL A 1 355 ? 18.11199 26.84160 1.39209 1.000 24.05826 352 VAL A N 1
ATOM 2857 C CA . VAL A 1 355 ? 18.40535 26.37000 2.74003 1.000 24.21789 352 VAL A CA 1
ATOM 2858 C C . VAL A 1 355 ? 19.42427 27.31549 3.35447 1.000 27.25138 352 VAL A C 1
ATOM 2859 O O . VAL A 1 355 ? 20.56902 27.39447 2.89822 1.000 26.32734 352 VAL A O 1
ATOM 2863 N N . LEU A 1 356 ? 19.01736 28.02191 4.40237 1.000 23.41778 353 LEU A N 1
ATOM 2864 C CA . LEU A 1 356 ? 19.87992 28.97416 5.07776 1.000 21.23932 353 LEU A CA 1
ATOM 2865 C C . LEU A 1 356 ? 20.32170 28.41507 6.42073 1.000 23.63903 353 LEU A C 1
ATOM 2866 O O . LEU A 1 356 ? 19.61707 27.61235 7.04083 1.000 20.72815 353 LEU A O 1
ATOM 2871 N N . HIS A 1 357 ? 21.50661 28.84802 6.86092 1.000 22.60183 354 HIS A N 1
ATOM 2872 C CA . HIS A 1 357 ? 22.08925 28.43629 8.13627 1.000 24.16434 354 HIS A CA 1
ATOM 2873 C C . HIS A 1 357 ? 22.43922 26.95173 8.15762 1.000 25.68578 354 HIS A C 1
ATOM 2874 O O . HIS A 1 357 ? 22.40782 26.31687 9.21092 1.000 24.56659 354 HIS A O 1
ATOM 2881 N N . ALA A 1 358 ? 22.80774 26.39054 7.01035 1.000 25.78321 355 ALA A N 1
ATOM 2882 C CA . ALA A 1 358 ? 23.19627 24.98791 6.96220 1.000 26.51461 355 ALA A CA 1
ATOM 2883 C C . ALA A 1 358 ? 24.53802 24.76633 7.64997 1.000 29.34386 355 ALA A C 1
ATOM 2884 O O . ALA A 1 358 ? 25.42438 25.62462 7.62008 1.000 24.82094 355 ALA A O 1
ATOM 2886 N N . ILE A 1 359 ? 24.67524 23.59733 8.27742 1.000 27.54580 356 ILE A N 1
ATOM 2887 C CA . ILE A 1 359 ? 25.95194 23.18623 8.83437 1.000 27.30480 356 ILE A CA 1
ATOM 2888 C C . ILE A 1 359 ? 26.96142 22.99243 7.70295 1.000 34.02804 356 ILE A C 1
ATOM 2889 O O . ILE A 1 359 ? 26.59417 22.71920 6.55295 1.000 31.14972 356 ILE A O 1
ATOM 2894 N N . GLU A 1 360 ? 28.24379 23.16241 8.02445 1.000 26.73563 357 GLU A N 1
ATOM 2895 C CA . GLU A 1 360 ? 29.28508 22.91068 7.04003 1.000 29.58239 357 GLU A CA 1
ATOM 2896 C C . GLU A 1 360 ? 29.37272 21.42512 6.72705 1.000 38.33599 357 GLU A C 1
ATOM 2897 O O . GLU A 1 360 ? 28.99988 20.57250 7.53592 1.000 34.17581 357 GLU A O 1
ATOM 2903 N N . THR A 1 361 ? 29.86860 21.12144 5.53219 1.000 33.36235 358 THR A N 1
ATOM 2904 C CA . THR A 1 361 ? 30.13923 19.74592 5.14881 1.000 32.80441 358 THR A CA 1
ATOM 2905 C C . THR A 1 361 ? 31.45298 19.30666 5.78178 1.000 42.90195 358 THR A C 1
ATOM 2906 O O . THR A 1 361 ? 32.46044 20.01445 5.68886 1.000 47.05230 358 THR A O 1
ATOM 2910 N N . GLU A 1 362 ? 31.44336 18.15326 6.43826 1.000 49.96205 359 GLU A N 1
ATOM 2911 C CA . GLU A 1 362 ? 32.66888 17.63622 7.03906 1.000 69.12477 359 GLU A CA 1
ATOM 2912 C C . GLU A 1 362 ? 33.19660 16.46377 6.21111 1.000 70.03351 359 GLU A C 1
ATOM 2913 O O . GLU A 1 362 ? 33.86618 15.56665 6.72011 1.000 80.28319 359 GLU A O 1
ATOM 2919 N N . SER B 1 1 ? 7.79592 59.26937 18.44156 1.000 49.93327 -2 SER B N 1
ATOM 2920 C CA . SER B 1 1 ? 7.89941 58.76898 17.07043 1.000 73.07466 -2 SER B CA 1
ATOM 2921 C C . SER B 1 1 ? 8.43949 59.85117 16.13515 1.000 71.38590 -2 SER B C 1
ATOM 2922 O O . SER B 1 1 ? 9.15498 59.55741 15.17742 1.000 66.20394 -2 SER B O 1
ATOM 2924 N N . ASN B 1 2 ? 8.07111 61.10503 16.41285 1.000 70.78242 -1 ASN B N 1
ATOM 2925 C CA . ASN B 1 2 ? 8.72224 62.25939 15.81002 1.000 62.46295 -1 ASN B CA 1
ATOM 2926 C C . ASN B 1 2 ? 9.19331 63.27086 16.84372 1.000 48.00685 -1 ASN B C 1
ATOM 2927 O O . ASN B 1 2 ? 9.74358 64.31110 16.46500 1.000 42.79566 -1 ASN B O 1
ATOM 2932 N N . ALA B 1 3 ? 8.99727 62.99650 18.12857 1.000 48.07764 0 ALA B N 1
ATOM 2933 C CA . ALA B 1 3 ? 9.43406 63.89231 19.18174 1.000 40.12506 0 ALA B CA 1
ATOM 2934 C C . ALA B 1 3 ? 10.92762 63.70696 19.46134 1.000 37.99336 0 ALA B C 1
ATOM 2935 O O . ALA B 1 3 ? 11.58897 62.80675 18.93194 1.000 36.45615 0 ALA B O 1
ATOM 2937 N N . ILE B 1 4 ? 11.46280 64.58912 20.29899 1.000 37.32185 1 ILE B N 1
ATOM 2938 C CA . ILE B 1 4 ? 12.85158 64.49856 20.73668 1.000 36.94352 1 ILE B CA 1
ATOM 2939 C C . ILE B 1 4 ? 12.97189 65.20509 22.07870 1.000 39.93047 1 ILE B C 1
ATOM 2940 O O . ILE B 1 4 ? 12.45083 66.31064 22.26045 1.000 38.91642 1 ILE B O 1
ATOM 2945 N N . ARG B 1 5 ? 13.63676 64.55408 23.02921 1.000 34.41731 2 ARG B N 1
ATOM 2946 C CA . ARG B 1 5 ? 13.89884 65.19470 24.30674 1.000 33.34905 2 ARG B CA 1
ATOM 2947 C C . ARG B 1 5 ? 14.87776 66.34541 24.13096 1.000 40.78110 2 ARG B C 1
ATOM 2948 O O . ARG B 1 5 ? 15.85663 66.24666 23.38292 1.000 34.78565 2 ARG B O 1
ATOM 2956 N N . ASP B 1 6 ? 14.60262 67.44540 24.82476 1.000 33.06304 3 ASP B N 1
ATOM 2957 C CA . ASP B 1 6 ? 15.51615 68.58245 24.86970 1.000 34.98396 3 ASP B CA 1
ATOM 2958 C C . ASP B 1 6 ? 16.39134 68.39096 26.09843 1.000 35.93372 3 ASP B C 1
ATOM 2959 O O . ASP B 1 6 ? 16.04662 68.80598 27.20834 1.000 36.04761 3 ASP B O 1
ATOM 2964 N N . ILE B 1 7 ? 17.53890 67.74985 25.89744 1.000 31.33227 4 ILE B N 1
ATOM 2965 C CA . ILE B 1 7 ? 18.38710 67.30048 26.99106 1.000 33.64996 4 ILE B CA 1
ATOM 2966 C C . ILE B 1 7 ? 19.84064 67.55005 26.61253 1.000 31.80464 4 ILE B C 1
ATOM 2967 O O . ILE B 1 7 ? 20.23560 67.36360 25.45624 1.000 32.92530 4 ILE B O 1
ATOM 2972 N N . SER B 1 8 ? 20.63491 67.98575 27.58499 1.000 35.36911 5 SER B N 1
ATOM 2973 C CA . SER B 1 8 ? 22.04025 68.25343 27.32155 1.000 34.98850 5 SER B CA 1
ATOM 2974 C C . SER B 1 8 ? 22.80515 66.95009 27.11079 1.000 33.95294 5 SER B C 1
ATOM 2975 O O . SER B 1 8 ? 22.39329 65.87530 27.55762 1.000 33.93229 5 SER B O 1
ATOM 2978 N N . SER B 1 9 ? 23.94603 67.05995 26.42436 1.000 30.56869 6 SER B N 1
ATOM 2979 C CA . SER B 1 9 ? 24.78345 65.88450 26.19570 1.000 27.33163 6 SER B CA 1
ATOM 2980 C C . SER B 1 9 ? 25.30153 65.31073 27.50618 1.000 31.86053 6 SER B C 1
ATOM 2981 O O . SER B 1 9 ? 25.33479 64.08721 27.68711 1.000 31.44651 6 SER B O 1
ATOM 2984 N N . ILE B 1 10 ? 25.70944 66.18184 28.43104 1.000 29.86298 7 ILE B N 1
ATOM 2985 C CA . ILE B 1 10 ? 26.20249 65.72949 29.72773 1.000 33.15184 7 ILE B CA 1
ATOM 2986 C C . ILE B 1 10 ? 25.14616 64.89076 30.43394 1.000 31.97090 7 ILE B C 1
ATOM 2987 O O . ILE B 1 10 ? 25.45254 63.84978 31.02812 1.000 31.36515 7 ILE B O 1
ATOM 2992 N N . GLU B 1 11 ? 23.88387 65.31054 30.35625 1.000 29.46057 8 GLU B N 1
ATOM 2993 C CA . GLU B 1 11 ? 22.82477 64.55049 31.00751 1.000 32.41486 8 GLU B CA 1
ATOM 2994 C C . GLU B 1 11 ? 22.46980 63.29307 30.22196 1.000 32.62054 8 GLU B C 1
ATOM 2995 O O . GLU B 1 11 ? 22.20592 62.24202 30.81717 1.000 26.33235 8 GLU B O 1
ATOM 3001 N N . LEU B 1 12 ? 22.46658 63.37721 28.89034 1.000 26.91931 9 LEU B N 1
ATOM 3002 C CA . LEU B 1 12 ? 22.07117 62.22626 28.08595 1.000 28.05051 9 LEU B CA 1
ATOM 3003 C C . LEU B 1 12 ? 23.08677 61.09375 28.20540 1.000 31.39489 9 LEU B C 1
ATOM 3004 O O . LEU B 1 12 ? 22.71174 59.91859 28.27913 1.000 28.77903 9 LEU B O 1
ATOM 3009 N N . ILE B 1 13 ? 24.37716 61.43122 28.26169 1.000 26.20115 10 ILE B N 1
ATOM 3010 C CA . ILE B 1 13 ? 25.42838 60.42209 28.35515 1.000 26.40142 10 ILE B CA 1
ATOM 3011 C C . ILE B 1 13 ? 25.29134 59.57945 29.62083 1.000 28.45967 10 ILE B C 1
ATOM 3012 O O . ILE B 1 13 ? 25.72093 58.42138 29.64286 1.000 24.52488 10 ILE B O 1
ATOM 3017 N N . LYS B 1 14 ? 24.65355 60.11525 30.66716 1.000 27.38518 11 LYS B N 1
ATOM 3018 C CA . LYS B 1 14 ? 24.45494 59.34000 31.89008 1.000 23.75402 11 LYS B CA 1
ATOM 3019 C C . LYS B 1 14 ? 23.60401 58.09699 31.64626 1.000 24.56399 11 LYS B C 1
ATOM 3020 O O . LYS B 1 14 ? 23.67990 57.13425 32.41969 1.000 27.07401 11 LYS B O 1
ATOM 3026 N N . GLU B 1 15 ? 22.77813 58.10338 30.59616 1.000 24.16095 12 GLU B N 1
ATOM 3027 C CA . GLU B 1 15 ? 21.94254 56.95411 30.27253 1.000 21.74569 12 GLU B CA 1
ATOM 3028 C C . GLU B 1 15 ? 22.71021 55.85641 29.55251 1.000 27.76794 12 GLU B C 1
ATOM 3029 O O . GLU B 1 15 ? 22.16430 54.76583 29.35118 1.000 25.98014 12 GLU B O 1
ATOM 3035 N N . MET B 1 16 ? 23.95936 56.11042 29.17646 1.000 22.64055 13 MET B N 1
ATOM 3036 C CA . MET B 1 16 ? 24.74471 55.16363 28.39864 1.000 21.51741 13 MET B CA 1
ATOM 3037 C C . MET B 1 16 ? 25.47972 54.20640 29.32166 1.000 25.95609 13 MET B C 1
ATOM 3038 O O . MET B 1 16 ? 26.13435 54.63568 30.27795 1.000 27.05858 13 MET B O 1
ATOM 3043 N N . ARG B 1 17 ? 25.36860 52.91292 29.02768 1.000 23.47869 14 ARG B N 1
ATOM 3044 C CA . ARG B 1 17 ? 26.10038 51.89692 29.76708 1.000 24.63847 14 ARG B CA 1
ATOM 3045 C C . ARG B 1 17 ? 27.45596 51.69273 29.09997 1.000 26.06414 14 ARG B C 1
ATOM 3046 O O . ARG B 1 17 ? 28.45664 52.27981 29.52899 1.000 23.73825 14 ARG B O 1
ATOM 3054 N N . PHE B 1 18 ? 27.49881 50.87553 28.05041 1.000 22.83269 15 PHE B N 1
ATOM 3055 C CA . PHE B 1 18 ? 28.68247 50.76340 27.20955 1.000 24.15713 15 PHE B CA 1
ATOM 3056 C C . PHE B 1 18 ? 28.23924 50.33292 25.81503 1.000 25.72842 15 PHE B C 1
ATOM 3057 O O . PHE B 1 18 ? 27.07887 49.96651 25.59373 1.000 23.22287 15 PHE B O 1
ATOM 3065 N N . GLY B 1 19 ? 29.18254 50.37745 24.86486 1.000 19.43994 16 GLY B N 1
ATOM 3066 C CA . GLY B 1 19 ? 28.84106 50.37427 23.45917 1.000 18.63876 16 GLY B CA 1
ATOM 3067 C C . GLY B 1 19 ? 29.54261 49.27860 22.67535 1.000 23.25375 16 GLY B C 1
ATOM 3068 O O . GLY B 1 19 ? 30.44326 48.59995 23.17260 1.000 18.78758 16 GLY B O 1
ATOM 3069 N N . TRP B 1 20 ? 29.11018 49.13464 21.42112 1.000 22.86917 17 TRP B N 1
ATOM 3070 C CA . TRP B 1 20 ? 29.64851 48.14447 20.49713 1.000 22.66944 17 TRP B CA 1
ATOM 3071 C C . TRP B 1 20 ? 29.60294 48.72033 19.09004 1.000 21.68630 17 TRP B C 1
ATOM 3072 O O . TRP B 1 20 ? 28.59192 49.30597 18.69179 1.000 21.43283 17 TRP B O 1
ATOM 3083 N N . ASN B 1 21 ? 30.70046 48.55191 18.35066 1.000 21.12321 18 ASN B N 1
ATOM 3084 C CA . ASN B 1 21 ? 30.83700 49.00312 16.96597 1.000 23.53743 18 ASN B CA 1
ATOM 3085 C C . ASN B 1 21 ? 30.50988 47.87569 15.99831 1.000 22.85713 18 ASN B C 1
ATOM 3086 O O . ASN B 1 21 ? 31.04177 46.77118 16.13683 1.000 23.48169 18 ASN B O 1
ATOM 3091 N N . LEU B 1 22 ? 29.69786 48.17844 14.98046 1.000 19.36470 19 LEU B N 1
ATOM 3092 C CA . LEU B 1 22 ? 29.48050 47.27884 13.84106 1.000 21.51083 19 LEU B CA 1
ATOM 3093 C C . LEU B 1 22 ? 30.63181 47.45599 12.84510 1.000 22.84575 19 LEU B C 1
ATOM 3094 O O . LEU B 1 22 ? 30.47795 47.96530 11.73160 1.000 20.52228 19 LEU B O 1
ATOM 3099 N N . GLY B 1 23 ? 31.82417 47.02041 13.27500 1.000 23.33380 20 GLY B N 1
ATOM 3100 C CA . GLY B 1 23 ? 33.03313 47.32227 12.53072 1.000 22.76490 20 GLY B CA 1
ATOM 3101 C C . GLY B 1 23 ? 33.26001 46.42580 11.32299 1.000 25.72942 20 GLY B C 1
ATOM 3102 O O . GLY B 1 23 ? 32.79271 45.28628 11.25346 1.000 21.47266 20 GLY B O 1
ATOM 3103 N N . ASN B 1 24 ? 34.01741 46.97018 10.36245 1.000 25.46145 21 ASN B N 1
ATOM 3104 C CA . ASN B 1 24 ? 34.34200 46.27788 9.10715 1.000 22.50213 21 ASN B CA 1
ATOM 3105 C C . ASN B 1 24 ? 33.07680 45.80871 8.39516 1.000 23.47480 21 ASN B C 1
ATOM 3106 O O . ASN B 1 24 ? 33.00201 44.69520 7.86665 1.000 25.16330 21 ASN B O 1
ATOM 3111 N N . THR B 1 25 ? 32.07215 46.67682 8.37481 1.000 23.29987 22 THR B N 1
ATOM 3112 C CA . THR B 1 25 ? 30.78144 46.34425 7.78953 1.000 22.01608 22 THR B CA 1
ATOM 3113 C C . THR B 1 25 ? 30.37443 47.45976 6.83234 1.000 24.22010 22 THR B C 1
ATOM 3114 O O . THR B 1 25 ? 30.82415 47.47616 5.68316 1.000 27.19017 22 THR B O 1
ATOM 3118 N N . LEU B 1 26 ? 29.55655 48.41360 7.28001 1.000 23.68348 23 LEU B N 1
ATOM 3119 C CA . LEU B 1 26 ? 29.26263 49.54182 6.40256 1.000 25.82827 23 LEU B CA 1
ATOM 3120 C C . LEU B 1 26 ? 30.47468 50.44090 6.19128 1.000 27.27643 23 LEU B C 1
ATOM 3121 O O . LEU B 1 26 ? 30.43101 51.31878 5.32194 1.000 26.32504 23 LEU B O 1
ATOM 3126 N N . ASP B 1 27 ? 31.55031 50.23626 6.95210 1.000 22.21854 24 ASP B N 1
ATOM 3127 C CA . ASP B 1 27 ? 32.80985 50.93347 6.72906 1.000 28.76138 24 ASP B CA 1
ATOM 3128 C C . ASP B 1 27 ? 33.74253 50.19739 5.77748 1.000 26.81359 24 ASP B C 1
ATOM 3129 O O . ASP B 1 27 ? 34.76891 50.76676 5.37955 1.000 26.21398 24 ASP B O 1
ATOM 3134 N N . ALA B 1 28 ? 33.41713 48.95800 5.41156 1.000 25.12002 25 ALA B N 1
ATOM 3135 C CA . ALA B 1 28 ? 34.24915 48.20281 4.48159 1.000 25.68237 25 ALA B CA 1
ATOM 3136 C C . ALA B 1 28 ? 34.27877 48.87962 3.11665 1.000 28.59758 25 ALA B C 1
ATOM 3137 O O . ALA B 1 28 ? 33.24987 49.33063 2.60393 1.000 28.12420 25 ALA B O 1
ATOM 3139 N N . GLU B 1 29 ? 35.47042 48.93688 2.52269 1.000 29.73107 26 GLU B N 1
ATOM 3140 C CA . GLU B 1 29 ? 35.69553 49.64472 1.26764 1.000 33.62334 26 GLU B CA 1
ATOM 3141 C C . GLU B 1 29 ? 36.42049 48.71009 0.30752 1.000 29.04401 26 GLU B C 1
ATOM 3142 O O . GLU B 1 29 ? 37.55980 48.30736 0.56863 1.000 32.11861 26 GLU B O 1
ATOM 3148 N N . CYS B 1 30 ? 35.76141 48.36121 -0.80178 1.000 31.60350 27 CYS B N 1
ATOM 3149 C CA . CYS B 1 30 ? 36.29319 47.36905 -1.73081 1.000 32.52030 27 CYS B CA 1
ATOM 3150 C C . CYS B 1 30 ? 36.20710 47.84221 -3.18003 1.000 34.25199 27 CYS B C 1
ATOM 3151 O O . CYS B 1 30 ? 36.03389 47.02779 -4.09130 1.000 35.73752 27 CYS B O 1
ATOM 3154 N N . THR B 1 31 ? 36.34399 49.14974 -3.41983 1.000 36.60108 28 THR B N 1
ATOM 3155 C CA . THR B 1 31 ? 36.21513 49.65803 -4.78390 1.000 37.13065 28 THR B CA 1
ATOM 3156 C C . THR B 1 31 ? 37.30816 49.14234 -5.71294 1.000 35.68654 28 THR B C 1
ATOM 3157 O O . THR B 1 31 ? 37.16012 49.24660 -6.93531 1.000 37.84860 28 THR B O 1
ATOM 3161 N N . SER B 1 32 ? 38.38879 48.57714 -5.16962 1.000 36.38049 29 SER B N 1
ATOM 3162 C CA . SER B 1 32 ? 39.47352 48.09445 -6.01770 1.000 35.53951 29 SER B CA 1
ATOM 3163 C C . SER B 1 32 ? 39.06670 46.87042 -6.83327 1.000 38.35435 29 SER B C 1
ATOM 3164 O O . SER B 1 32 ? 39.58970 46.66808 -7.93421 1.000 36.26620 29 SER B O 1
ATOM 3167 N N . TRP B 1 33 ? 38.15237 46.04004 -6.31948 1.000 34.35517 30 TRP B N 1
ATOM 3168 C CA . TRP B 1 33 ? 37.73557 44.83185 -7.02685 1.000 34.32065 30 TRP B CA 1
ATOM 3169 C C . TRP B 1 33 ? 36.22953 44.66113 -7.16394 1.000 35.16559 30 TRP B C 1
ATOM 3170 O O . TRP B 1 33 ? 35.80281 43.83992 -7.98384 1.000 33.12146 30 TRP B O 1
ATOM 3181 N N . MET B 1 34 ? 35.41467 45.39096 -6.40948 1.000 32.58648 31 MET B N 1
ATOM 3182 C CA . MET B 1 34 ? 33.96634 45.27075 -6.49340 1.000 33.37774 31 MET B CA 1
ATOM 3183 C C . MET B 1 34 ? 33.39474 46.40522 -7.33423 1.000 39.07424 31 MET B C 1
ATOM 3184 O O . MET B 1 34 ? 33.76513 47.56990 -7.15486 1.000 37.45583 31 MET B O 1
ATOM 3189 N N . ASP B 1 35 ? 32.49110 46.06136 -8.24582 1.000 38.43128 32 ASP B N 1
ATOM 3190 C CA . ASP B 1 35 ? 31.77061 47.05456 -9.03755 1.000 43.60127 32 ASP B CA 1
ATOM 3191 C C . ASP B 1 35 ? 30.58921 47.54984 -8.20633 1.000 43.85138 32 ASP B C 1
ATOM 3192 O O . ASP B 1 35 ? 29.56907 46.86638 -8.08532 1.000 39.40977 32 ASP B O 1
ATOM 3197 N N . TYR B 1 36 ? 30.72215 48.75257 -7.63297 1.000 45.26013 33 TYR B N 1
ATOM 3198 C CA . TYR B 1 36 ? 29.65036 49.30552 -6.80806 1.000 39.57991 33 TYR B CA 1
ATOM 3199 C C . TYR B 1 36 ? 28.41189 49.62922 -7.63172 1.000 44.11366 33 TYR B C 1
ATOM 3200 O O . TYR B 1 36 ? 27.29715 49.62085 -7.09736 1.000 42.29414 33 TYR B O 1
ATOM 3209 N N . GLU B 1 37 ? 28.58425 49.94007 -8.91846 1.000 43.94105 34 GLU B N 1
ATOM 3210 C CA . GLU B 1 37 ? 27.43138 50.14019 -9.79133 1.000 53.40228 34 GLU B CA 1
ATOM 3211 C C . GLU B 1 37 ? 26.57561 48.88233 -9.85224 1.000 51.27293 34 GLU B C 1
ATOM 3212 O O . GLU B 1 37 ? 25.34769 48.93999 -9.71887 1.000 47.62612 34 GLU B O 1
ATOM 3218 N N . LYS B 1 38 ? 27.21922 47.73010 -10.03799 1.000 45.57388 35 LYS B N 1
ATOM 3219 C CA . LYS B 1 38 ? 26.51534 46.45782 -10.13721 1.000 44.32198 35 LYS B CA 1
ATOM 3220 C C . LYS B 1 38 ? 26.02638 45.96101 -8.78340 1.000 45.01925 35 LYS B C 1
ATOM 3221 O O . LYS B 1 38 ? 24.97531 45.31638 -8.71005 1.000 41.07702 35 LYS B O 1
ATOM 3227 N N . ASN B 1 39 ? 26.76494 46.24512 -7.70913 1.000 39.39777 36 ASN B N 1
ATOM 3228 C CA . ASN B 1 39 ? 26.43130 45.78924 -6.36082 1.000 38.70279 36 ASN B CA 1
ATOM 3229 C C . ASN B 1 39 ? 26.31896 47.01176 -5.45329 1.000 38.61981 36 ASN B C 1
ATOM 3230 O O . ASN B 1 39 ? 27.25939 47.33976 -4.71489 1.000 37.29267 36 ASN B O 1
ATOM 3235 N N . PRO B 1 40 ? 25.17260 47.70067 -5.46860 1.000 41.85676 37 PRO B N 1
ATOM 3236 C CA . PRO B 1 40 ? 25.07960 49.00042 -4.77680 1.000 38.47334 37 PRO B CA 1
ATOM 3237 C C . PRO B 1 40 ? 25.17507 48.92795 -3.25843 1.000 35.28531 37 PRO B C 1
ATOM 3238 O O . PRO B 1 40 ? 25.45897 49.95727 -2.63287 1.000 30.85893 37 PRO B O 1
ATOM 3242 N N . ILE B 1 41 ? 24.92861 47.77613 -2.63821 1.000 33.16834 38 ILE B N 1
ATOM 3243 C CA . ILE B 1 41 ? 25.05035 47.67371 -1.18734 1.000 37.88366 38 ILE B CA 1
ATOM 3244 C C . ILE B 1 41 ? 25.95683 46.50020 -0.85104 1.000 31.93956 38 ILE B C 1
ATOM 3245 O O . ILE B 1 41 ? 25.97770 46.02695 0.29016 1.000 32.78840 38 ILE B O 1
ATOM 3250 N N . GLY B 1 42 ? 26.71965 46.03015 -1.84235 1.000 32.39720 39 GLY B N 1
ATOM 3251 C CA . GLY B 1 42 ? 27.53493 44.84448 -1.64382 1.000 27.91028 39 GLY B CA 1
ATOM 3252 C C . GLY B 1 42 ? 28.70050 45.04584 -0.69562 1.000 33.79288 39 GLY B C 1
ATOM 3253 O O . GLY B 1 42 ? 29.18798 44.08166 -0.09779 1.000 30.97737 39 GLY B O 1
ATOM 3254 N N . SER B 1 43 ? 29.16369 46.28774 -0.53548 1.000 28.96098 40 SER B N 1
ATOM 3255 C CA . SER B 1 43 ? 30.34354 46.51682 0.29172 1.000 31.17982 40 SER B CA 1
ATOM 3256 C C . SER B 1 43 ? 30.11545 46.13629 1.75226 1.000 29.90472 40 SER B C 1
ATOM 3257 O O . SER B 1 43 ? 31.08482 45.82583 2.45151 1.000 29.30184 40 SER B O 1
ATOM 3260 N N . GLU B 1 44 ? 28.85902 46.10669 2.21258 1.000 27.92023 41 GLU B N 1
ATOM 3261 C CA . GLU B 1 44 ? 28.57711 45.77724 3.61129 1.000 29.87770 41 GLU B CA 1
ATOM 3262 C C . GLU B 1 44 ? 29.25634 44.48098 4.03692 1.000 30.31499 41 GLU B C 1
ATOM 3263 O O . GLU B 1 44 ? 29.83849 44.40338 5.12462 1.000 27.96008 41 GLU B O 1
ATOM 3269 N N . THR B 1 45 ? 29.20652 43.45803 3.18430 1.000 28.66548 42 THR B N 1
ATOM 3270 C CA . THR B 1 45 ? 29.77039 42.14854 3.48081 1.000 28.78855 42 THR B CA 1
ATOM 3271 C C . THR B 1 45 ? 31.10302 41.90527 2.78177 1.000 29.77226 42 THR B C 1
ATOM 3272 O O . THR B 1 45 ? 31.59145 40.76947 2.78323 1.000 29.39128 42 THR B O 1
ATOM 3276 N N . CYS B 1 46 ? 31.70956 42.93903 2.19129 1.000 29.14006 43 CYS B N 1
ATOM 3277 C CA . CYS B 1 46 ? 32.86427 42.71037 1.32980 1.000 27.19113 43 CYS B CA 1
ATOM 3278 C C . CYS B 1 46 ? 34.16392 42.52718 2.10653 1.000 29.33700 43 CYS B C 1
ATOM 3279 O O . CYS B 1 46 ? 35.16725 42.11899 1.51300 1.000 27.86332 43 CYS B O 1
ATOM 3282 N N . TRP B 1 47 ? 34.17638 42.80211 3.41098 1.000 27.46367 44 TRP B N 1
ATOM 3283 C CA . TRP B 1 47 ? 35.28613 42.41643 4.27195 1.000 24.44325 44 TRP B CA 1
ATOM 3284 C C . TRP B 1 47 ? 34.96305 41.18455 5.11150 1.000 28.10648 44 TRP B C 1
ATOM 3285 O O . TRP B 1 47 ? 35.61718 40.94439 6.13180 1.000 28.26933 44 TRP B O 1
ATOM 3296 N N . GLY B 1 48 ? 33.95628 40.41175 4.71560 1.000 24.72166 45 GLY B N 1
ATOM 3297 C CA . GLY B 1 48 ? 33.73951 39.10142 5.28853 1.000 28.15479 45 GLY B CA 1
ATOM 3298 C C . GLY B 1 48 ? 32.75561 39.01566 6.43635 1.000 30.41284 45 GLY B C 1
ATOM 3299 O O . GLY B 1 48 ? 32.56018 37.91877 6.97162 1.000 30.92957 45 GLY B O 1
ATOM 3300 N N . ASN B 1 49 ? 32.14075 40.11658 6.85184 1.000 21.89903 46 ASN B N 1
ATOM 3301 C CA . ASN B 1 49 ? 31.11951 39.98990 7.88103 1.000 21.32151 46 ASN B CA 1
ATOM 3302 C C . ASN B 1 49 ? 29.78794 39.60248 7.25520 1.000 28.33695 46 ASN B C 1
ATOM 3303 O O . ASN B 1 49 ? 29.52242 39.88919 6.08511 1.000 28.04296 46 ASN B O 1
ATOM 3308 N N . VAL B 1 50 ? 28.95652 38.91459 8.04506 1.000 27.26966 47 VAL B N 1
ATOM 3309 C CA . VAL B 1 50 ? 27.64639 38.50591 7.55485 1.000 29.26430 47 VAL B CA 1
ATOM 3310 C C . VAL B 1 50 ? 26.77687 39.73856 7.33806 1.000 26.24179 47 VAL B C 1
ATOM 3311 O O . VAL B 1 50 ? 27.01749 40.81162 7.89799 1.000 26.54682 47 VAL B O 1
ATOM 3315 N N . LYS B 1 51 ? 25.76198 39.58931 6.48939 1.000 26.55590 48 LYS B N 1
ATOM 3316 C CA . LYS B 1 51 ? 24.80563 40.67525 6.31234 1.000 34.09679 48 LYS B CA 1
ATOM 3317 C C . LYS B 1 51 ? 24.14902 40.99419 7.65076 1.000 28.72680 48 LYS B C 1
ATOM 3318 O O . LYS B 1 51 ? 23.71587 40.08949 8.37148 1.000 27.18665 48 LYS B O 1
ATOM 3324 N N . THR B 1 52 ? 24.10855 42.27920 7.99995 1.000 22.54521 49 THR B N 1
ATOM 3325 C CA . THR B 1 52 ? 23.66263 42.66999 9.33147 1.000 23.95925 49 THR B CA 1
ATOM 3326 C C . THR B 1 52 ? 22.17532 42.37991 9.51853 1.000 28.04039 49 THR B C 1
ATOM 3327 O O . THR B 1 52 ? 21.37160 42.51538 8.59024 1.000 24.39727 49 THR B O 1
ATOM 3331 N N . ASN B 1 53 ? 21.81081 41.96912 10.73170 1.000 30.56647 50 ASN B N 1
ATOM 3332 C CA . ASN B 1 53 ? 20.42055 41.70466 11.06949 1.000 30.95460 50 ASN B CA 1
ATOM 3333 C C . ASN B 1 53 ? 20.14863 42.19484 12.48421 1.000 26.49254 50 ASN B C 1
ATOM 3334 O O . ASN B 1 53 ? 21.06689 42.47609 13.25847 1.000 25.30522 50 ASN B O 1
ATOM 3339 N N . GLU B 1 54 ? 18.85835 42.27970 12.81747 1.000 26.51729 51 GLU B N 1
ATOM 3340 C CA . GLU B 1 54 ? 18.45062 42.82034 14.10972 1.000 24.87362 51 GLU B CA 1
ATOM 3341 C C . GLU B 1 54 ? 18.96151 41.97070 15.26548 1.000 25.22612 51 GLU B C 1
ATOM 3342 O O . GLU B 1 54 ? 19.25806 42.49618 16.34429 1.000 26.30362 51 GLU B O 1
ATOM 3348 N N . ASP B 1 55 ? 19.08145 40.66174 15.05586 1.000 25.33532 52 ASP B N 1
ATOM 3349 C CA . ASP B 1 55 ? 19.33416 39.75217 16.16619 1.000 27.73823 52 ASP B CA 1
ATOM 3350 C C . ASP B 1 55 ? 20.74776 39.89726 16.71537 1.000 27.47591 52 ASP B C 1
ATOM 3351 O O . ASP B 1 55 ? 20.97766 39.62225 17.89865 1.000 26.62137 52 ASP B O 1
ATOM 3356 N N . ILE B 1 56 ? 21.69617 40.33067 15.87894 1.000 26.33738 53 ILE B N 1
ATOM 3357 C CA . ILE B 1 56 ? 23.01940 40.71732 16.36674 1.000 26.79752 53 ILE B CA 1
ATOM 3358 C C . ILE B 1 56 ? 22.88360 41.71904 17.50665 1.000 26.10217 53 ILE B C 1
ATOM 3359 O O . ILE B 1 56 ? 23.46600 41.55194 18.58490 1.000 24.08095 53 ILE B O 1
ATOM 3364 N N . PHE B 1 57 ? 22.07994 42.76233 17.29108 1.000 23.71009 54 PHE B N 1
ATOM 3365 C CA . PHE B 1 57 ? 21.96020 43.82081 18.28537 1.000 25.55326 54 PHE B CA 1
ATOM 3366 C C . PHE B 1 57 ? 21.17961 43.35682 19.50712 1.000 25.71139 54 PHE B C 1
ATOM 3367 O O . PHE B 1 57 ? 21.51943 43.71874 20.63634 1.000 22.70561 54 PHE B O 1
ATOM 3375 N N . LYS B 1 58 ? 20.13719 42.54727 19.31185 1.000 25.83687 55 LYS B N 1
ATOM 3376 C CA . LYS B 1 58 ? 19.38853 42.05597 20.46455 1.000 26.39001 55 LYS B CA 1
ATOM 3377 C C . LYS B 1 58 ? 20.25995 41.16982 21.35157 1.000 25.91148 55 LYS B C 1
ATOM 3378 O O . LYS B 1 58 ? 20.15562 41.22549 22.58266 1.000 27.32711 55 LYS B O 1
ATOM 3384 N N . THR B 1 59 ? 21.13705 40.36279 20.74805 1.000 24.17585 56 THR B N 1
ATOM 3385 C CA . THR B 1 59 ? 22.04561 39.53050 21.53665 1.000 26.40241 56 THR B CA 1
ATOM 3386 C C . THR B 1 59 ? 22.95472 40.38332 22.41283 1.000 27.76246 56 THR B C 1
ATOM 3387 O O . THR B 1 59 ? 23.21112 40.04519 23.57490 1.000 27.33216 56 THR B O 1
ATOM 3391 N N . LEU B 1 60 ? 23.45547 41.49209 21.86828 1.000 22.78459 57 LEU B N 1
ATOM 3392 C CA . LEU B 1 60 ? 24.31123 42.37908 22.64892 1.000 23.56138 57 LEU B CA 1
ATOM 3393 C C . LEU B 1 60 ? 23.51378 43.12811 23.70805 1.000 27.49911 57 LEU B C 1
ATOM 3394 O O . LEU B 1 60 ? 24.00272 43.33832 24.82368 1.000 25.59921 57 LEU B O 1
ATOM 3399 N N . MET B 1 61 ? 22.28213 43.53547 23.38453 1.000 26.21538 58 MET B N 1
ATOM 3400 C CA . MET B 1 61 ? 21.48274 44.26435 24.36484 1.000 25.95626 58 MET B CA 1
ATOM 3401 C C . MET B 1 61 ? 21.13474 43.38577 25.55956 1.000 27.56034 58 MET B C 1
ATOM 3402 O O . MET B 1 61 ? 21.07029 43.87168 26.69674 1.000 28.50353 58 MET B O 1
ATOM 3407 N N . ASP B 1 62 ? 20.91125 42.08637 25.32475 1.000 25.63284 59 ASP B N 1
ATOM 3408 C CA . ASP B 1 62 ? 20.72783 41.15664 26.43517 1.000 26.52715 59 ASP B CA 1
ATOM 3409 C C . ASP B 1 62 ? 21.92688 41.16408 27.37017 1.000 29.44794 59 ASP B C 1
ATOM 3410 O O . ASP B 1 62 ? 21.79343 40.83089 28.55115 1.000 27.71167 59 ASP B O 1
ATOM 3415 N N . ASN B 1 63 ? 23.10375 41.50987 26.85628 1.000 29.08405 60 ASN B N 1
ATOM 3416 C CA . ASN B 1 63 ? 24.30850 41.63123 27.66335 1.000 31.14738 60 ASN B CA 1
ATOM 3417 C C . ASN B 1 63 ? 24.53986 43.05370 28.15221 1.000 30.12298 60 ASN B C 1
ATOM 3418 O O . ASN B 1 63 ? 25.64190 43.36905 28.61402 1.000 26.02999 60 ASN B O 1
ATOM 3423 N N . GLN B 1 64 ? 23.51843 43.90552 28.06130 1.000 27.91572 61 GLN B N 1
ATOM 3424 C CA . GLN B 1 64 ? 23.41176 45.26626 28.59349 1.000 27.94039 61 GLN B CA 1
ATOM 3425 C C . GLN B 1 64 ? 24.15855 46.31888 27.76733 1.000 27.26719 61 GLN B C 1
ATOM 3426 O O . GLN B 1 64 ? 24.18638 47.49309 28.18270 1.000 24.16994 61 GLN B O 1
ATOM 3432 N N . PHE B 1 65 ? 24.74378 45.96485 26.62136 1.000 22.59361 62 PHE B N 1
ATOM 3433 C CA . PHE B 1 65 ? 25.13775 46.97691 25.64474 1.000 23.31211 62 PHE B CA 1
ATOM 3434 C C . PHE B 1 65 ? 23.92369 47.82822 25.28159 1.000 25.70030 62 PHE B C 1
ATOM 3435 O O . PHE B 1 65 ? 22.84711 47.29212 24.99951 1.000 24.03035 62 PHE B O 1
ATOM 3443 N N . ASN B 1 66 ? 24.09623 49.15741 25.25677 1.000 22.73116 63 ASN B N 1
ATOM 3444 C CA . ASN B 1 66 ? 22.99373 50.01609 24.83440 1.000 23.85344 63 ASN B CA 1
ATOM 3445 C C . ASN B 1 66 ? 23.44868 51.22265 24.01629 1.000 25.11192 63 ASN B C 1
ATOM 3446 O O . ASN B 1 66 ? 22.65975 52.15718 23.82770 1.000 23.49116 63 ASN B O 1
ATOM 3451 N N . VAL B 1 67 ? 24.68408 51.23282 23.52561 1.000 23.95136 64 VAL B N 1
ATOM 3452 C CA . VAL B 1 67 ? 25.16263 52.22343 22.56827 1.000 20.53326 64 VAL B CA 1
ATOM 3453 C C . VAL B 1 67 ? 25.72799 51.45214 21.38811 1.000 25.25208 64 VAL B C 1
ATOM 3454 O O . VAL B 1 67 ? 26.56884 50.56679 21.57272 1.000 22.39975 64 VAL B O 1
ATOM 3458 N N . PHE B 1 68 ? 25.26622 51.75992 20.18091 1.000 21.91331 65 PHE B N 1
ATOM 3459 C CA . PHE B 1 68 ? 25.73272 51.02869 19.00757 1.000 21.70448 65 PHE B CA 1
ATOM 3460 C C . PHE B 1 68 ? 26.21702 52.01162 17.95906 1.000 21.07271 65 PHE B C 1
ATOM 3461 O O . PHE B 1 68 ? 25.44883 52.85543 17.49023 1.000 21.33938 65 PHE B O 1
ATOM 3469 N N . ARG B 1 69 ? 27.49510 51.90619 17.60831 1.000 22.51473 66 ARG B N 1
ATOM 3470 C CA . ARG B 1 69 ? 28.11963 52.79164 16.64060 1.000 18.74351 66 ARG B CA 1
ATOM 3471 C C . ARG B 1 69 ? 28.12778 52.11099 15.28045 1.000 23.77826 66 ARG B C 1
ATOM 3472 O O . ARG B 1 69 ? 28.53193 50.94922 15.16129 1.000 21.69000 66 ARG B O 1
ATOM 3480 N N . ILE B 1 70 ? 27.65045 52.82585 14.26938 1.000 24.63393 67 ILE B N 1
ATOM 3481 C CA . ILE B 1 70 ? 27.55288 52.29418 12.91373 1.000 26.17617 67 ILE B CA 1
ATOM 3482 C C . ILE B 1 70 ? 28.58846 53.01467 12.06446 1.000 23.09734 67 ILE B C 1
ATOM 3483 O O . ILE B 1 70 ? 28.25433 54.00951 11.40208 1.000 25.06104 67 ILE B O 1
ATOM 3488 N N . PRO B 1 71 ? 29.84688 52.57654 12.07062 1.000 24.33875 68 PRO B N 1
ATOM 3489 C CA . PRO B 1 71 ? 30.84636 53.20321 11.19839 1.000 28.30148 68 PRO B CA 1
ATOM 3490 C C . PRO B 1 71 ? 30.46531 52.98063 9.74592 1.000 27.07676 68 PRO B C 1
ATOM 3491 O O . PRO B 1 71 ? 30.25291 51.84831 9.30732 1.000 26.08703 68 PRO B O 1
ATOM 3495 N N . THR B 1 72 ? 30.35047 54.07576 9.00371 1.000 26.90779 69 THR B N 1
ATOM 3496 C CA . THR B 1 72 ? 29.82547 54.02836 7.64653 1.000 33.57311 69 THR B CA 1
ATOM 3497 C C . THR B 1 72 ? 30.77348 54.75454 6.71120 1.000 29.79445 69 THR B C 1
ATOM 3498 O O . THR B 1 72 ? 30.97514 55.96446 6.84276 1.000 32.44376 69 THR B O 1
ATOM 3502 N N . THR B 1 73 ? 31.34073 54.01479 5.76527 1.000 30.55310 70 THR B N 1
ATOM 3503 C CA . THR B 1 73 ? 32.13496 54.58753 4.68610 1.000 28.39799 70 THR B CA 1
ATOM 3504 C C . THR B 1 73 ? 31.20144 54.90894 3.52631 1.000 34.82862 70 THR B C 1
ATOM 3505 O O . THR B 1 73 ? 30.62748 54.00434 2.91069 1.000 32.86935 70 THR B O 1
ATOM 3509 N N . TRP B 1 74 ? 31.04146 56.19133 3.22764 1.000 38.00239 71 TRP B N 1
ATOM 3510 C CA . TRP B 1 74 ? 30.17534 56.59212 2.13106 1.000 38.48672 71 TRP B CA 1
ATOM 3511 C C . TRP B 1 74 ? 30.91421 56.64560 0.80058 1.000 38.40175 71 TRP B C 1
ATOM 3512 O O . TRP B 1 74 ? 30.26455 56.67671 -0.24949 1.000 41.53306 71 TRP B O 1
ATOM 3523 N N . THR B 1 75 ? 32.24711 56.61465 0.82916 1.000 42.07206 72 THR B N 1
ATOM 3524 C CA . THR B 1 75 ? 33.04825 56.56456 -0.38772 1.000 35.76321 72 THR B CA 1
ATOM 3525 C C . THR B 1 75 ? 32.63137 55.39231 -1.26866 1.000 47.46525 72 THR B C 1
ATOM 3526 O O . THR B 1 75 ? 32.42276 54.27454 -0.78801 1.000 42.94073 72 THR B O 1
ATOM 3530 N N . GLY B 1 76 ? 32.51402 55.65609 -2.57221 1.000 39.29280 73 GLY B N 1
ATOM 3531 C CA . GLY B 1 76 ? 31.99646 54.69204 -3.51878 1.000 41.04153 73 GLY B CA 1
ATOM 3532 C C . GLY B 1 76 ? 30.49070 54.70413 -3.67102 1.000 39.68470 73 GLY B C 1
ATOM 3533 O O . GLY B 1 76 ? 29.97371 54.11261 -4.62826 1.000 39.15181 73 GLY B O 1
ATOM 3534 N N . HIS B 1 77 ? 29.77153 55.35298 -2.75608 1.000 40.34874 74 HIS B N 1
ATOM 3535 C CA . HIS B 1 77 ? 28.31957 55.43227 -2.79963 1.000 37.55584 74 HIS B CA 1
ATOM 3536 C C . HIS B 1 77 ? 27.82906 56.83996 -3.09973 1.000 40.51493 74 HIS B C 1
ATOM 3537 O O . HIS B 1 77 ? 26.63825 57.12013 -2.92718 1.000 34.33271 74 HIS B O 1
ATOM 3544 N N . ILE B 1 78 ? 28.71381 57.72806 -3.54553 1.000 41.77184 75 ILE B N 1
ATOM 3545 C CA . ILE B 1 78 ? 28.40623 59.14256 -3.71562 1.000 47.04055 75 ILE B CA 1
ATOM 3546 C C . ILE B 1 78 ? 28.59465 59.50958 -5.18043 1.000 50.35139 75 ILE B C 1
ATOM 3547 O O . ILE B 1 78 ? 29.61768 59.16846 -5.78504 1.000 45.70232 75 ILE B O 1
ATOM 3552 N N . GLY B 1 79 ? 27.61174 60.20191 -5.74483 1.000 48.30463 76 GLY B N 1
ATOM 3553 C CA . GLY B 1 79 ? 27.70742 60.68180 -7.10481 1.000 51.90679 76 GLY B CA 1
ATOM 3554 C C . GLY B 1 79 ? 28.70119 61.82144 -7.23066 1.000 51.28728 76 GLY B C 1
ATOM 3555 O O . GLY B 1 79 ? 29.31649 62.27545 -6.26594 1.000 52.12083 76 GLY B O 1
ATOM 3556 N N . GLU B 1 80 ? 28.85368 62.29766 -8.46183 1.000 62.00295 77 GLU B N 1
ATOM 3557 C CA . GLU B 1 80 ? 29.86009 63.31100 -8.72248 1.000 58.78437 77 GLU B CA 1
ATOM 3558 C C . GLU B 1 80 ? 29.38278 64.68543 -8.25908 1.000 59.32685 77 GLU B C 1
ATOM 3559 O O . GLU B 1 80 ? 28.19775 64.91165 -7.99409 1.000 57.76622 77 GLU B O 1
ATOM 3565 N N . ALA B 1 81 ? 30.33933 65.60427 -8.14965 1.000 63.61159 78 ALA B N 1
ATOM 3566 C CA . ALA B 1 81 ? 30.04113 66.97051 -7.75451 1.000 63.07395 78 ALA B CA 1
ATOM 3567 C C . ALA B 1 81 ? 29.15870 67.64123 -8.80844 1.000 63.29004 78 ALA B C 1
ATOM 3568 O O . ALA B 1 81 ? 29.16148 67.23883 -9.97600 1.000 65.26007 78 ALA B O 1
ATOM 3570 N N . PRO B 1 82 ? 28.39279 68.67906 -8.43006 1.000 61.30053 79 PRO B N 1
ATOM 3571 C CA . PRO B 1 82 ? 28.28159 69.30899 -7.10485 1.000 59.03870 79 PRO B CA 1
ATOM 3572 C C . PRO B 1 82 ? 27.19925 68.69791 -6.22053 1.000 61.19892 79 PRO B C 1
ATOM 3573 O O . PRO B 1 82 ? 27.13425 69.00061 -5.03001 1.000 58.97467 79 PRO B O 1
ATOM 3577 N N . GLU B 1 83 ? 26.33452 67.84119 -6.77146 1.000 62.31480 80 GLU B N 1
ATOM 3578 C CA . GLU B 1 83 ? 25.24875 67.27393 -5.97605 1.000 61.23269 80 GLU B CA 1
ATOM 3579 C C . GLU B 1 83 ? 25.77770 66.32167 -4.91081 1.000 54.97840 80 GLU B C 1
ATOM 3580 O O . GLU B 1 83 ? 25.24931 66.28156 -3.79306 1.000 55.34678 80 GLU B O 1
ATOM 3586 N N . TYR B 1 84 ? 26.81977 65.55537 -5.23587 1.000 51.85627 81 TYR B N 1
ATOM 3587 C CA . TYR B 1 84 ? 27.34740 64.51807 -4.34963 1.000 55.17224 81 TYR B CA 1
ATOM 3588 C C . TYR B 1 84 ? 26.22184 63.61232 -3.85220 1.000 54.09656 81 TYR B C 1
ATOM 3589 O O . TYR B 1 84 ? 26.09613 63.32314 -2.66014 1.000 50.24908 81 TYR B O 1
ATOM 3598 N N . LYS B 1 85 ? 25.38915 63.16943 -4.79066 1.000 51.34380 82 LYS B N 1
ATOM 3599 C CA . LYS B 1 85 ? 24.18564 62.42734 -4.44135 1.000 54.54741 82 LYS B CA 1
ATOM 3600 C C . LYS B 1 85 ? 24.53702 61.03500 -3.93117 1.000 46.48805 82 LYS B C 1
ATOM 3601 O O . LYS B 1 85 ? 25.27597 60.28837 -4.58013 1.000 43.59437 82 LYS B O 1
ATOM 3607 N N . ILE B 1 86 ? 23.99885 60.68890 -2.76844 1.000 39.72866 83 ILE B N 1
ATOM 3608 C CA . ILE B 1 86 ? 24.23253 59.38120 -2.16913 1.000 40.38683 83 ILE B CA 1
ATOM 3609 C C . ILE B 1 86 ? 23.28043 58.37256 -2.79561 1.000 39.19236 83 ILE B C 1
ATOM 3610 O O . ILE B 1 86 ? 22.07775 58.63157 -2.91193 1.000 46.62105 83 ILE B O 1
ATOM 3615 N N . ASN B 1 87 ? 23.81961 57.22480 -3.20893 1.000 38.42276 84 ASN B N 1
ATOM 3616 C CA . ASN B 1 87 ? 23.00480 56.15335 -3.77370 1.000 44.96468 84 ASN B CA 1
ATOM 3617 C C . ASN B 1 87 ? 21.86560 55.78999 -2.82911 1.000 46.34188 84 ASN B C 1
ATOM 3618 O O . ASN B 1 87 ? 22.07898 55.55885 -1.63549 1.000 39.84504 84 ASN B O 1
ATOM 3623 N N . GLU B 1 88 ? 20.64667 55.74177 -3.37387 1.000 42.24662 85 GLU B N 1
ATOM 3624 C CA . GLU B 1 88 ? 19.47235 55.58374 -2.52230 1.000 47.79904 85 GLU B CA 1
ATOM 3625 C C . GLU B 1 88 ? 19.35418 54.17430 -1.96215 1.000 41.16968 85 GLU B C 1
ATOM 3626 O O . GLU B 1 88 ? 18.80211 53.98942 -0.87165 1.000 40.62022 85 GLU B O 1
ATOM 3632 N N . GLN B 1 89 ? 19.85302 53.17092 -2.68160 1.000 38.51509 86 GLN B N 1
ATOM 3633 C CA . GLN B 1 89 ? 19.86211 51.82720 -2.11721 1.000 41.68295 86 GLN B CA 1
ATOM 3634 C C . GLN B 1 89 ? 20.83352 51.73601 -0.94823 1.000 37.43863 86 GLN B C 1
ATOM 3635 O O . GLN B 1 89 ? 20.55967 51.04665 0.04259 1.000 36.74771 86 GLN B O 1
ATOM 3641 N N . TRP B 1 90 ? 21.96657 52.43584 -1.04172 1.000 37.55707 87 TRP B N 1
ATOM 3642 C CA . TRP B 1 90 ? 22.90228 52.49138 0.07680 1.000 33.86205 87 TRP B CA 1
ATOM 3643 C C . TRP B 1 90 ? 22.28158 53.20196 1.27369 1.000 32.41438 87 TRP B C 1
ATOM 3644 O O . TRP B 1 90 ? 22.37044 52.72380 2.41184 1.000 30.31360 87 TRP B O 1
ATOM 3655 N N . MET B 1 91 ? 21.64601 54.35349 1.03412 1.000 33.83492 88 MET B N 1
ATOM 3656 C CA . MET B 1 91 ? 21.01114 55.08420 2.12608 1.000 35.08902 88 MET B CA 1
ATOM 3657 C C . MET B 1 91 ? 19.92859 54.24173 2.78656 1.000 31.85296 88 MET B C 1
ATOM 3658 O O . MET B 1 91 ? 19.81768 54.21443 4.01864 1.000 33.24246 88 MET B O 1
ATOM 3663 N N . LYS B 1 92 ? 19.13526 53.53071 1.98076 1.000 33.89959 89 LYS B N 1
ATOM 3664 C CA . LYS B 1 92 ? 18.10033 52.65729 2.52464 1.000 31.45631 89 LYS B CA 1
ATOM 3665 C C . LYS B 1 92 ? 18.69669 51.56872 3.40983 1.000 33.67774 89 LYS B C 1
ATOM 3666 O O . LYS B 1 92 ? 18.14671 51.25252 4.47254 1.000 31.69155 89 LYS B O 1
ATOM 3672 N N . ARG B 1 93 ? 19.81801 50.97914 2.98504 1.000 30.65931 90 ARG B N 1
ATOM 3673 C CA . ARG B 1 93 ? 20.44051 49.91865 3.77218 1.000 31.48497 90 ARG B CA 1
ATOM 3674 C C . ARG B 1 93 ? 21.06087 50.47159 5.05202 1.000 31.26288 90 ARG B C 1
ATOM 3675 O O . ARG B 1 93 ? 20.97562 49.83835 6.11035 1.000 29.60321 90 ARG B O 1
ATOM 3683 N N . VAL B 1 94 ? 21.69042 51.64712 4.97644 1.000 29.34815 91 VAL B N 1
ATOM 3684 C CA . VAL B 1 94 ? 22.18284 52.29689 6.18595 1.000 28.67197 91 VAL B CA 1
ATOM 3685 C C . VAL B 1 94 ? 21.02632 52.55392 7.13841 1.000 29.33392 91 VAL B C 1
ATOM 3686 O O . VAL B 1 94 ? 21.12287 52.30007 8.34583 1.000 27.89088 91 VAL B O 1
ATOM 3690 N N . HIS B 1 95 ? 19.90375 53.03557 6.59789 1.000 26.51759 92 HIS B N 1
ATOM 3691 C CA . HIS B 1 95 ? 18.72281 53.30365 7.40812 1.000 28.26178 92 HIS B CA 1
ATOM 3692 C C . HIS B 1 95 ? 18.18941 52.02705 8.05107 1.000 26.55057 92 HIS B C 1
ATOM 3693 O O . HIS B 1 95 ? 17.83081 52.02630 9.23525 1.000 30.46951 92 HIS B O 1
ATOM 3700 N N . GLU B 1 96 ? 18.12882 50.92869 7.28683 1.000 30.93623 93 GLU B N 1
ATOM 3701 C CA . GLU B 1 96 ? 17.67715 49.65414 7.84615 1.000 27.75525 93 GLU B CA 1
ATOM 3702 C C . GLU B 1 96 ? 18.54256 49.23406 9.02590 1.000 28.05753 93 GLU B C 1
ATOM 3703 O O . GLU B 1 96 ? 18.03427 48.74823 10.04600 1.000 24.38732 93 GLU B O 1
ATOM 3709 N N . ILE B 1 97 ? 19.85541 49.41229 8.89991 1.000 24.05129 94 ILE B N 1
ATOM 3710 C CA . ILE B 1 97 ? 20.77208 48.97009 9.94322 1.000 25.64243 94 ILE B CA 1
ATOM 3711 C C . ILE B 1 97 ? 20.67016 49.87026 11.16770 1.000 25.32554 94 ILE B C 1
ATOM 3712 O O . ILE B 1 97 ? 20.65935 49.38625 12.30538 1.000 25.97266 94 ILE B O 1
ATOM 3717 N N . VAL B 1 98 ? 20.57794 51.18694 10.96188 1.000 24.11109 95 VAL B N 1
ATOM 3718 C CA . VAL B 1 98 ? 20.36294 52.09781 12.08639 1.000 25.45952 95 VAL B CA 1
ATOM 3719 C C . VAL B 1 98 ? 19.13341 51.67943 12.88105 1.000 23.88045 95 VAL B C 1
ATOM 3720 O O . VAL B 1 98 ? 19.12143 51.73441 14.11642 1.000 22.07333 95 VAL B O 1
ATOM 3724 N N . ASP B 1 99 ? 18.09130 51.22519 12.18434 1.000 25.17862 96 ASP B N 1
ATOM 3725 C CA . ASP B 1 99 ? 16.83764 50.90012 12.84684 1.000 28.65013 96 ASP B CA 1
ATOM 3726 C C . ASP B 1 99 ? 16.92983 49.64237 13.69711 1.000 26.01073 96 ASP B C 1
ATOM 3727 O O . ASP B 1 99 ? 16.10742 49.47317 14.60339 1.000 26.90139 96 ASP B O 1
ATOM 3732 N N . TYR B 1 100 ? 17.88895 48.74780 13.42421 1.000 25.22206 97 TYR B N 1
ATOM 3733 C CA . TYR B 1 100 ? 18.00925 47.54914 14.25390 1.000 26.43488 97 TYR B CA 1
ATOM 3734 C C . TYR B 1 100 ? 18.22200 47.91192 15.71728 1.000 25.36884 97 TYR B C 1
ATOM 3735 O O . TYR B 1 100 ? 17.39858 47.51042 16.55827 1.000 27.50286 97 TYR B O 1
ATOM 3744 N N . PRO B 1 101 ? 19.26640 48.66508 16.09780 1.000 25.71196 98 PRO B N 1
ATOM 3745 C CA . PRO B 1 101 ? 19.34233 49.09085 17.50366 1.000 23.86025 98 PRO B CA 1
ATOM 3746 C C . PRO B 1 101 ? 18.33538 50.17099 17.85837 1.000 21.69855 98 PRO B C 1
ATOM 3747 O O . PRO B 1 101 ? 17.81272 50.17001 18.98117 1.000 25.96706 98 PRO B O 1
ATOM 3751 N N . TYR B 1 102 ? 18.05621 51.10580 16.94515 1.000 25.07557 99 TYR B N 1
ATOM 3752 C CA . TYR B 1 102 ? 17.22074 52.24759 17.31096 1.000 23.15961 99 TYR B CA 1
ATOM 3753 C C . TYR B 1 102 ? 15.81030 51.80709 17.68671 1.000 24.52653 99 TYR B C 1
ATOM 3754 O O . TYR B 1 102 ? 15.25466 52.26203 18.69148 1.000 27.54047 99 TYR B O 1
ATOM 3763 N N . LYS B 1 103 ? 15.20393 50.93878 16.87774 1.000 28.81222 100 LYS B N 1
ATOM 3764 C CA . LYS B 1 103 ? 13.83915 50.52332 17.16998 1.000 29.17398 100 LYS B CA 1
ATOM 3765 C C . LYS B 1 103 ? 13.76697 49.54084 18.32940 1.000 36.39571 100 LYS B C 1
ATOM 3766 O O . LYS B 1 103 ? 12.66046 49.20592 18.76599 1.000 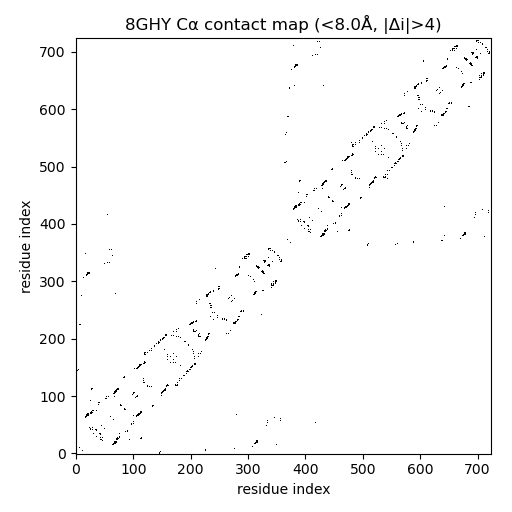35.16617 100 LYS B O 1
ATOM 3772 N N . ASN B 1 104 ? 14.90914 49.08492 18.84595 1.000 28.34683 101 ASN B N 1
ATOM 3773 C CA . ASN B 1 104 ? 14.93974 48.32089 20.08439 1.000 32.72919 101 ASN B CA 1
ATOM 3774 C C . ASN B 1 104 ? 15.31354 49.17811 21.28723 1.000 27.71617 101 ASN B C 1
ATOM 3775 O O . ASN B 1 104 ? 15.58454 48.63376 22.36272 1.000 34.22071 101 ASN B O 1
ATOM 3780 N N . GLY B 1 105 ? 15.31885 50.50188 21.13536 1.000 27.32722 102 GLY B N 1
ATOM 3781 C CA . GLY B 1 105 ? 15.45921 51.41062 22.25610 1.000 28.23139 102 GLY B CA 1
ATOM 3782 C C . GLY B 1 105 ? 16.87352 51.81214 22.61657 1.000 26.80334 102 GLY B C 1
ATOM 3783 O O . GLY B 1 105 ? 17.06693 52.46232 23.64941 1.000 26.37530 102 GLY B O 1
ATOM 3784 N N . ALA B 1 106 ? 17.86404 51.46372 21.80661 1.000 25.63485 103 ALA B N 1
ATOM 3785 C CA . ALA B 1 106 ? 19.25501 51.72959 22.14414 1.000 24.80799 103 ALA B CA 1
ATOM 3786 C C . ALA B 1 106 ? 19.72645 53.05808 21.55544 1.000 22.61693 103 ALA B C 1
ATOM 3787 O O . ALA B 1 106 ? 19.08409 53.63888 20.68015 1.000 22.82757 103 ALA B O 1
ATOM 3789 N N . PHE B 1 107 ? 20.86185 53.53952 22.06814 1.000 24.51782 104 PHE B N 1
ATOM 3790 C CA . PHE B 1 107 ? 21.56498 54.65637 21.44733 1.000 21.25919 104 PHE B CA 1
ATOM 3791 C C . PHE B 1 107 ? 22.27143 54.18781 20.18283 1.000 20.79586 104 PHE B C 1
ATOM 3792 O O . PHE B 1 107 ? 22.83104 53.08662 20.13916 1.000 21.05986 104 PHE B O 1
ATOM 3800 N N . VAL B 1 108 ? 22.26524 55.03807 19.15767 1.000 19.48670 105 VAL B N 1
ATOM 3801 C CA . VAL B 1 108 ? 22.89035 54.74502 17.87195 1.000 20.36550 105 VAL B CA 1
ATOM 3802 C C . VAL B 1 108 ? 23.78327 55.91706 17.49633 1.000 23.44614 105 VAL B C 1
ATOM 3803 O O . VAL B 1 108 ? 23.35062 57.07239 17.55398 1.000 26.28625 105 VAL B O 1
ATOM 3807 N N . ILE B 1 109 ? 25.02093 55.62284 17.10769 1.000 20.77416 106 ILE B N 1
ATOM 3808 C CA . ILE B 1 109 ? 25.94891 56.62731 16.59842 1.000 22.90821 106 ILE B CA 1
ATOM 3809 C C . ILE B 1 109 ? 26.17637 56.32577 15.12526 1.000 23.64726 106 ILE B C 1
ATOM 3810 O O . ILE B 1 109 ? 26.66637 55.24629 14.77809 1.000 23.76575 106 ILE B O 1
ATOM 3815 N N . LEU B 1 110 ? 25.80866 57.26798 14.26211 1.000 21.92408 107 LEU B N 1
ATOM 3816 C CA . LEU B 1 110 ? 26.01961 57.15300 12.82468 1.000 23.30594 107 LEU B CA 1
ATOM 3817 C C . LEU B 1 110 ? 27.07873 58.16174 12.41070 1.000 26.10478 107 LEU B C 1
ATOM 3818 O O . LEU B 1 110 ? 26.96177 59.34703 12.72789 1.000 26.88776 107 LEU B O 1
ATOM 3823 N N . ASN B 1 111 ? 28.10931 57.70433 11.70388 1.000 27.71070 108 ASN B N 1
ATOM 3824 C CA . ASN B 1 111 ? 29.24515 58.57935 11.45800 1.000 30.75934 108 ASN B CA 1
ATOM 3825 C C . ASN B 1 111 ? 29.59077 58.62387 9.97312 1.000 35.37303 108 ASN B C 1
ATOM 3826 O O . ASN B 1 111 ? 28.89895 58.05535 9.12262 1.000 35.30219 108 ASN B O 1
ATOM 3831 N N . ILE B 1 112 ? 30.66343 59.35606 9.68542 1.000 33.34746 109 ILE B N 1
ATOM 3832 C CA . ILE B 1 112 ? 31.42283 59.26490 8.44445 1.000 34.28065 109 ILE B CA 1
ATOM 3833 C C . ILE B 1 112 ? 32.73460 58.58086 8.79936 1.000 38.63744 109 ILE B C 1
ATOM 3834 O O . ILE B 1 112 ? 33.34739 58.91657 9.81935 1.000 39.94981 109 ILE B O 1
ATOM 3839 N N . HIS B 1 113 ? 33.16061 57.61163 7.98471 1.000 37.28468 110 HIS B N 1
ATOM 3840 C CA . HIS B 1 113 ? 34.26929 56.77157 8.42635 1.000 31.83403 110 HIS B CA 1
ATOM 3841 C C . HIS B 1 113 ? 35.47159 56.77130 7.48839 1.000 39.47428 110 HIS B C 1
ATOM 3842 O O . HIS B 1 113 ? 36.16532 57.78448 7.36649 1.000 36.91985 110 HIS B O 1
ATOM 3849 N N . HIS B 1 114 ? 35.75828 55.62933 6.85778 1.000 40.33893 111 HIS B N 1
ATOM 3850 C CA . HIS B 1 114 ? 36.92234 55.51008 5.98127 1.000 40.86891 111 HIS B CA 1
ATOM 3851 C C . HIS B 1 114 ? 36.72916 56.31981 4.70732 1.000 46.39468 111 HIS B C 1
ATOM 3852 O O . HIS B 1 114 ? 36.61195 55.76736 3.60942 1.000 46.02669 111 HIS B O 1
ATOM 3859 N N . GLU B 1 115 ? 36.73628 57.63500 4.85045 1.000 48.49112 112 GLU B N 1
ATOM 3860 C CA . GLU B 1 115 ? 36.38259 58.55246 3.78149 1.000 51.37354 112 GLU B CA 1
ATOM 3861 C C . GLU B 1 115 ? 37.63478 59.03904 3.06259 1.000 52.94780 112 GLU B C 1
ATOM 3862 O O . GLU B 1 115 ? 38.57963 59.51062 3.70384 1.000 56.24663 112 GLU B O 1
ATOM 3868 N N . THR B 1 116 ? 37.62666 58.95340 1.72856 1.000 54.30504 113 THR B N 1
ATOM 3869 C CA . THR B 1 116 ? 38.77783 59.40473 0.95207 1.000 57.92708 113 THR B CA 1
ATOM 3870 C C . THR B 1 116 ? 38.85273 60.92095 0.83856 1.000 58.13975 113 THR B C 1
ATOM 3871 O O . THR B 1 116 ? 39.91380 61.44720 0.48671 1.000 56.55598 113 THR B O 1
ATOM 3875 N N . TRP B 1 117 ? 37.76638 61.63309 1.13936 1.000 56.19146 114 TRP B N 1
ATOM 3876 C CA . TRP B 1 117 ? 37.63500 63.03614 0.77337 1.000 58.94609 114 TRP B CA 1
ATOM 3877 C C . TRP B 1 117 ? 37.67273 63.99890 1.95217 1.000 65.73719 114 TRP B C 1
ATOM 3878 O O . TRP B 1 117 ? 37.56805 65.21070 1.73793 1.000 63.36014 114 TRP B O 1
ATOM 3889 N N . ASN B 1 118 ? 37.81641 63.51286 3.18457 1.000 62.46343 115 ASN B N 1
ATOM 3890 C CA . ASN B 1 118 ? 37.85148 64.39053 4.34882 1.000 59.60550 115 ASN B CA 1
ATOM 3891 C C . ASN B 1 118 ? 39.20968 64.36645 5.04689 1.000 58.57247 115 ASN B C 1
ATOM 3892 O O . ASN B 1 118 ? 39.30390 64.65177 6.24425 1.000 54.96210 115 ASN B O 1
ATOM 3897 N N . HIS B 1 119 ? 40.26712 64.03413 4.30840 1.000 57.89189 116 HIS B N 1
ATOM 3898 C CA . HIS B 1 119 ? 41.61105 64.07588 4.86676 1.000 54.52546 116 HIS B CA 1
ATOM 3899 C C . HIS B 1 119 ? 41.95388 65.49603 5.30945 1.000 60.97786 116 HIS B C 1
ATOM 3900 O O . HIS B 1 119 ? 41.43433 66.47977 4.77497 1.000 60.74599 116 HIS B O 1
ATOM 3907 N N . ALA B 1 120 ? 42.83787 65.59841 6.30246 1.000 62.30608 117 ALA B N 1
ATOM 3908 C CA . ALA B 1 120 ? 43.09732 66.87115 6.98052 1.000 66.62300 117 ALA B CA 1
ATOM 3909 C C . ALA B 1 120 ? 44.21645 67.65651 6.28950 1.000 75.41479 117 ALA B C 1
ATOM 3910 O O . ALA B 1 120 ? 45.27516 67.92295 6.85929 1.000 72.89730 117 ALA B O 1
ATOM 3912 N N . PHE B 1 121 ? 43.95456 68.05210 5.04385 1.000 74.76994 118 PHE B N 1
ATOM 3913 C CA . PHE B 1 121 ? 44.91523 68.79052 4.23147 1.000 79.70099 118 PHE B CA 1
ATOM 3914 C C . PHE B 1 121 ? 44.31464 70.11961 3.79272 1.000 83.22515 118 PHE B C 1
ATOM 3915 O O . PHE B 1 121 ? 43.15719 70.17172 3.36224 1.000 79.06066 118 PHE B O 1
ATOM 3923 N N . ALA B 1 122 ? 45.10974 71.18965 3.89364 1.000 88.25722 119 ALA B N 1
ATOM 3924 C CA . ALA B 1 122 ? 44.66796 72.51898 3.48563 1.000 89.24406 119 ALA B CA 1
ATOM 3925 C C . ALA B 1 122 ? 44.58927 72.68176 1.97351 1.000 92.83083 119 ALA B C 1
ATOM 3926 O O . ALA B 1 122 ? 44.10015 73.71609 1.50626 1.000 97.85345 119 ALA B O 1
ATOM 3928 N N . GLU B 1 123 ? 45.05557 71.69684 1.20278 1.000 88.70847 120 GLU B N 1
ATOM 3929 C CA . GLU B 1 123 ? 44.99753 71.79281 -0.25159 1.000 88.54001 120 GLU B CA 1
ATOM 3930 C C . GLU B 1 123 ? 43.58780 71.55026 -0.77789 1.000 93.36101 120 GLU B C 1
ATOM 3931 O O . GLU B 1 123 ? 43.14543 72.22945 -1.71124 1.000 87.93605 120 GLU B O 1
ATOM 3937 N N . THR B 1 124 ? 42.87234 70.58854 -0.19525 1.000 93.84100 121 THR B N 1
ATOM 3938 C CA . THR B 1 124 ? 41.54975 70.19168 -0.66117 1.000 92.24948 121 THR B CA 1
ATOM 3939 C C . THR B 1 124 ? 40.43363 70.64963 0.26840 1.000 89.48689 121 THR B C 1
ATOM 3940 O O . THR B 1 124 ? 39.28816 70.21731 0.10212 1.000 80.99550 121 THR B O 1
ATOM 3944 N N . VAL B 1 125 ? 40.73386 71.52507 1.23074 1.000 89.00343 122 VAL B N 1
ATOM 3945 C CA . VAL B 1 125 ? 39.77309 71.81691 2.29034 1.000 86.35827 122 VAL B CA 1
ATOM 3946 C C . VAL B 1 125 ? 38.55147 72.55376 1.75044 1.000 86.00127 122 VAL B C 1
ATOM 3947 O O . VAL B 1 125 ? 37.44113 72.37952 2.26804 1.000 79.88227 122 VAL B O 1
ATOM 3951 N N . ASP B 1 126 ? 38.71853 73.36746 0.70323 1.000 85.49351 123 ASP B N 1
ATOM 3952 C CA . ASP B 1 126 ? 37.58749 74.11987 0.16721 1.000 81.22779 123 ASP B CA 1
ATOM 3953 C C . ASP B 1 126 ? 36.51512 73.18531 -0.37385 1.000 75.57192 123 ASP B C 1
ATOM 3954 O O . ASP B 1 126 ? 35.34363 73.27521 0.01075 1.000 74.76132 123 ASP B O 1
ATOM 3959 N N . GLU B 1 127 ? 36.90125 72.26851 -1.26170 1.000 71.84896 124 GLU B N 1
ATOM 3960 C CA . GLU B 1 127 ? 35.91586 71.38084 -1.86666 1.000 68.44554 124 GLU B CA 1
ATOM 3961 C C . GLU B 1 127 ? 35.47815 70.29102 -0.89544 1.000 69.03359 124 GLU B C 1
ATOM 3962 O O . GLU B 1 127 ? 34.31167 69.87932 -0.90355 1.000 63.79859 124 GLU B O 1
ATOM 3968 N N . ALA B 1 128 ? 36.39616 69.81275 -0.05042 1.000 68.67493 125 ALA B N 1
ATOM 3969 C CA . ALA B 1 128 ? 36.02337 68.82736 0.95931 1.000 67.33636 125 ALA B CA 1
ATOM 3970 C C . ALA B 1 128 ? 34.94547 69.37507 1.88507 1.000 69.59376 125 ALA B C 1
ATOM 3971 O O . ALA B 1 128 ? 34.04264 68.64064 2.30344 1.000 69.76379 125 ALA B O 1
ATOM 3973 N N . LYS B 1 129 ? 35.01933 70.66952 2.20798 1.000 62.64122 126 LYS B N 1
ATOM 3974 C CA . LYS B 1 129 ? 33.97234 71.29553 3.00755 1.000 64.00837 126 LYS B CA 1
ATOM 3975 C C . LYS B 1 129 ? 32.64079 71.32041 2.26815 1.000 65.63113 126 LYS B C 1
ATOM 3976 O O . LYS B 1 129 ? 31.57959 71.23799 2.89907 1.000 60.63716 126 LYS B O 1
ATOM 3982 N N . VAL B 1 130 ? 32.67352 71.43349 0.93752 1.000 63.21275 127 VAL B N 1
ATOM 3983 C CA . VAL B 1 130 ? 31.43730 71.42332 0.16100 1.000 60.63184 127 VAL B CA 1
ATOM 3984 C C . VAL B 1 130 ? 30.83590 70.02453 0.13559 1.000 55.77657 127 VAL B C 1
ATOM 3985 O O . VAL B 1 130 ? 29.62710 69.84961 0.33130 1.000 57.60892 127 VAL B O 1
ATOM 3989 N N . GLU B 1 131 ? 31.66563 69.00754 -0.10509 1.000 51.87177 128 GLU B N 1
ATOM 3990 C CA . GLU B 1 131 ? 31.16720 67.63635 -0.10438 1.000 56.44664 128 GLU B CA 1
ATOM 3991 C C . GLU B 1 131 ? 30.65378 67.23789 1.27262 1.000 55.60882 128 GLU B C 1
ATOM 3992 O O . GLU B 1 131 ? 29.60510 66.59027 1.38765 1.000 47.51501 128 GLU B O 1
ATOM 3998 N N . LEU B 1 132 ? 31.37744 67.62259 2.32914 1.000 54.23851 129 LEU B N 1
ATOM 3999 C CA . LEU B 1 132 ? 30.93268 67.31708 3.68470 1.000 50.11507 129 LEU B CA 1
ATOM 4000 C C . LEU B 1 132 ? 29.54888 67.89619 3.95178 1.000 50.46052 129 LEU B C 1
ATOM 4001 O O . LEU B 1 132 ? 28.68942 67.22755 4.54130 1.000 44.57895 129 LEU B O 1
ATOM 4006 N N . ALA B 1 133 ? 29.30896 69.13225 3.50851 1.000 46.73461 130 ALA B N 1
ATOM 4007 C CA . ALA B 1 133 ? 27.99951 69.74537 3.70011 1.000 39.61342 130 ALA B CA 1
ATOM 4008 C C . ALA B 1 133 ? 26.92566 69.00262 2.91331 1.000 47.88728 130 ALA B C 1
ATOM 4009 O O . ALA B 1 133 ? 25.84678 68.70418 3.44053 1.000 45.81039 130 ALA B O 1
ATOM 4011 N N . GLN B 1 134 ? 27.20975 68.68815 1.64693 1.000 40.51462 131 GLN B N 1
ATOM 4012 C CA . GLN B 1 134 ? 26.22961 68.00435 0.80812 1.000 44.87448 131 GLN B CA 1
ATOM 4013 C C . GLN B 1 134 ? 25.92034 66.60558 1.32940 1.000 42.48085 131 GLN B C 1
ATOM 4014 O O . GLN B 1 134 ? 24.76874 66.15788 1.27066 1.000 43.92914 131 GLN B O 1
ATOM 4020 N N . VAL B 1 135 ? 26.93166 65.89826 1.83521 1.000 39.33783 132 VAL B N 1
ATOM 4021 C CA . VAL B 1 135 ? 26.70360 64.55462 2.36027 1.000 41.64116 132 VAL B CA 1
ATOM 4022 C C . VAL B 1 135 ? 25.91469 64.61890 3.66398 1.000 43.15303 132 VAL B C 1
ATOM 4023 O O . VAL B 1 135 ? 24.94063 63.88038 3.85635 1.000 40.35771 132 VAL B O 1
ATOM 4027 N N . TRP B 1 136 ? 26.30796 65.51173 4.57379 1.000 35.45882 133 TRP B N 1
ATOM 4028 C CA . TRP B 1 136 ? 25.57657 65.61354 5.82958 1.000 36.74500 133 TRP B CA 1
ATOM 4029 C C . TRP B 1 136 ? 24.19472 66.23266 5.65496 1.000 41.18850 133 TRP B C 1
ATOM 4030 O O . TRP B 1 136 ? 23.32018 66.00335 6.49771 1.000 40.43534 133 TRP B O 1
ATOM 4041 N N . LYS B 1 137 ? 23.96677 66.99664 4.58347 1.000 41.05657 134 LYS B N 1
ATOM 4042 C CA . LYS B 1 137 ? 22.61201 67.46531 4.30629 1.000 40.65143 134 LYS B CA 1
ATOM 4043 C C . LYS B 1 137 ? 21.68570 66.29975 3.99361 1.000 34.73703 134 LYS B C 1
ATOM 4044 O O . LYS B 1 137 ? 20.53455 66.27153 4.44591 1.000 39.51308 134 LYS B O 1
ATOM 4050 N N . GLN B 1 138 ? 22.17449 65.32421 3.22617 1.000 36.51216 135 GLN B N 1
ATOM 4051 C CA . GLN B 1 138 ? 21.34487 64.18138 2.86133 1.000 38.24988 135 GLN B CA 1
ATOM 4052 C C . GLN B 1 138 ? 21.13104 63.25084 4.04747 1.000 34.00488 135 GLN B C 1
ATOM 4053 O O . GLN B 1 138 ? 20.02359 62.73546 4.24705 1.000 37.38395 135 GLN B O 1
ATOM 4059 N N . ILE B 1 139 ? 22.18000 63.02472 4.84270 1.000 35.30926 136 ILE B N 1
ATOM 4060 C CA . ILE B 1 139 ? 22.05359 62.18361 6.02955 1.000 33.23913 136 ILE B CA 1
ATOM 4061 C C . ILE B 1 139 ? 21.08279 62.81166 7.02194 1.000 36.34004 136 ILE B C 1
ATOM 4062 O O . ILE B 1 139 ? 20.18265 62.14225 7.54412 1.000 32.44421 136 ILE B O 1
ATOM 4067 N N . ALA B 1 140 ? 21.25534 64.11019 7.29720 1.000 34.29180 137 ALA B N 1
ATOM 4068 C CA . ALA B 1 140 ? 20.37636 64.79700 8.23924 1.000 34.93249 137 ALA B CA 1
ATOM 4069 C C . ALA B 1 140 ? 18.92721 64.75951 7.77344 1.000 34.69401 137 ALA B C 1
ATOM 4070 O O . ALA B 1 140 ? 18.01292 64.53989 8.57778 1.000 37.11250 137 ALA B O 1
ATOM 4072 N N . GLU B 1 141 ? 18.69752 64.97173 6.47644 1.000 34.47969 138 GLU B N 1
ATOM 4073 C CA . GLU B 1 141 ? 17.33961 64.90311 5.95100 1.000 38.02494 138 GLU B CA 1
ATOM 4074 C C . GLU B 1 141 ? 16.75739 63.50489 6.11356 1.000 34.33461 138 GLU B C 1
ATOM 4075 O O . GLU B 1 141 ? 15.59024 63.35085 6.49586 1.000 40.38379 138 GLU B O 1
ATOM 4081 N N . GLU B 1 142 ? 17.56008 62.47212 5.84201 1.000 33.52884 139 GLU B N 1
ATOM 4082 C CA . GLU B 1 142 ? 17.04857 61.10683 5.90168 1.000 33.43974 139 GLU B CA 1
ATOM 4083 C C . GLU B 1 142 ? 16.58498 60.74982 7.30941 1.000 36.32209 139 GLU B C 1
ATOM 4084 O O . GLU B 1 142 ? 15.58301 60.04435 7.48032 1.000 36.44630 139 GLU B O 1
ATOM 4090 N N . PHE B 1 143 ? 17.28466 61.25061 8.33194 1.000 30.07607 140 PHE B N 1
ATOM 4091 C CA . PHE B 1 143 ? 17.02989 60.87025 9.71734 1.000 34.30490 140 PHE B CA 1
ATOM 4092 C C . PHE B 1 143 ? 16.51159 62.02948 10.56067 1.000 31.67774 140 PHE B C 1
ATOM 4093 O O . PHE B 1 143 ? 16.62167 61.98488 11.78948 1.000 34.36300 140 PHE B O 1
ATOM 4101 N N . LYS B 1 144 ? 15.93935 63.06251 9.93473 1.000 32.81435 141 LYS B N 1
ATOM 4102 C CA . LYS B 1 144 ? 15.59624 64.27576 10.67377 1.000 36.58877 141 LYS B CA 1
ATOM 4103 C C . LYS B 1 144 ? 14.52930 64.02614 11.72979 1.000 38.21781 141 LYS B C 1
ATOM 4104 O O . LYS B 1 144 ? 14.47535 64.74590 12.73311 1.000 35.35724 141 LYS B O 1
ATOM 4110 N N . GLY B 1 145 ? 13.67642 63.02354 11.52950 1.000 36.39006 142 GLY B N 1
ATOM 4111 C CA . GLY B 1 145 ? 12.61016 62.75778 12.47225 1.000 36.27504 142 GLY B CA 1
ATOM 4112 C C . GLY B 1 145 ? 12.99082 61.91510 13.66389 1.000 36.47015 142 GLY B C 1
ATOM 4113 O O . GLY B 1 145 ? 12.16065 61.69955 14.55175 1.000 33.61051 142 GLY B O 1
ATOM 4114 N N . TYR B 1 146 ? 14.23032 61.43481 13.72301 1.000 28.61962 143 TYR B N 1
ATOM 4115 C CA . TYR B 1 146 ? 14.64364 60.58485 14.82634 1.000 28.12952 143 TYR B CA 1
ATOM 4116 C C . TYR B 1 146 ? 14.88749 61.41186 16.08535 1.000 26.18150 143 TYR B C 1
ATOM 4117 O O . TYR B 1 146 ? 15.15091 62.61934 16.02689 1.000 29.10600 143 TYR B O 1
ATOM 4126 N N . GLY B 1 147 ? 14.75284 60.75087 17.23363 1.000 27.36723 144 GLY B N 1
ATOM 4127 C CA . GLY B 1 147 ? 14.91644 61.39009 18.52340 1.000 28.08084 144 GLY B CA 1
ATOM 4128 C C . GLY B 1 147 ? 16.37390 61.45727 18.94428 1.000 31.16283 144 GLY B C 1
ATOM 4129 O O . GLY B 1 147 ? 17.29578 61.21328 18.16360 1.000 28.10633 144 GLY B O 1
ATOM 4130 N N . GLU B 1 148 ? 16.57578 61.78559 20.22382 1.000 25.38479 145 GLU B N 1
ATOM 4131 C CA . GLU B 1 148 ? 17.92186 62.04126 20.73177 1.000 26.36479 145 GLU B CA 1
ATOM 4132 C C . GLU B 1 148 ? 18.77709 60.78304 20.84115 1.000 26.79189 145 GLU B C 1
ATOM 4133 O O . GLU B 1 148 ? 20.00006 60.89753 21.00209 1.000 26.38740 145 GLU B O 1
ATOM 4139 N N . ARG B 1 149 ? 18.19003 59.58765 20.74577 1.000 26.58113 146 ARG B N 1
ATOM 4140 C CA . ARG B 1 149 ? 19.01895 58.38752 20.81288 1.000 26.02695 146 ARG B CA 1
ATOM 4141 C C . ARG B 1 149 ? 19.84425 58.17737 19.54695 1.000 24.05657 146 ARG B C 1
ATOM 4142 O O . ARG B 1 149 ? 20.80619 57.40423 19.57754 1.000 24.45898 146 ARG B O 1
ATOM 4150 N N . LEU B 1 150 ? 19.50356 58.84732 18.44592 1.000 26.45785 147 LEU B N 1
ATOM 4151 C CA . LEU B 1 150 ? 20.30727 58.79037 17.22625 1.000 27.14948 147 LEU B CA 1
ATOM 4152 C C . LEU B 1 150 ? 21.27964 59.96297 17.24085 1.000 25.27407 147 LEU B C 1
ATOM 4153 O O . LEU B 1 150 ? 20.86827 61.12225 17.14944 1.000 25.04388 147 LEU B O 1
ATOM 4158 N N . ILE B 1 151 ? 22.56800 59.65405 17.35850 1.000 28.66238 148 ILE B N 1
ATOM 4159 C CA . ILE B 1 151 ? 23.63640 60.64148 17.43456 1.000 26.81585 148 ILE B CA 1
ATOM 4160 C C . ILE B 1 151 ? 24.38265 60.64412 16.10682 1.000 27.27200 148 ILE B C 1
ATOM 4161 O O . ILE B 1 151 ? 24.62952 59.57994 15.53117 1.000 24.87723 148 ILE B O 1
ATOM 4166 N N . PHE B 1 152 ? 24.72652 61.83627 15.61402 1.000 25.46642 149 PHE B N 1
ATOM 4167 C CA . PHE B 1 152 ? 25.56846 61.98851 14.43021 1.000 24.59073 149 PHE B CA 1
ATOM 4168 C C . PHE B 1 152 ? 27.00184 62.25288 14.86611 1.000 30.15932 149 PHE B C 1
ATOM 4169 O O . PHE B 1 152 ? 27.24638 63.12200 15.71017 1.000 27.42961 149 PHE B O 1
ATOM 4177 N N . GLU B 1 153 ? 27.94374 61.52898 14.26928 1.000 31.20049 150 GLU B N 1
ATOM 4178 C CA . GLU B 1 153 ? 29.36969 61.74719 14.48325 1.000 30.48444 150 GLU B CA 1
ATOM 4179 C C . GLU B 1 153 ? 29.95057 62.27389 13.17722 1.000 28.78337 150 GLU B C 1
ATOM 4180 O O . GLU B 1 153 ? 29.99965 61.55018 12.17724 1.000 31.59302 150 GLU B O 1
ATOM 4186 N N . GLY B 1 154 ? 30.41057 63.52484 13.19914 1.000 34.48237 151 GLY B N 1
ATOM 4187 C CA . GLY B 1 154 ? 30.67743 64.23070 11.95490 1.000 39.73894 151 GLY B CA 1
ATOM 4188 C C . GLY B 1 154 ? 31.80679 63.62326 11.15326 1.000 32.92470 151 GLY B C 1
ATOM 4189 O O . GLY B 1 154 ? 31.71428 63.48857 9.92935 1.000 43.13854 151 GLY B O 1
ATOM 4190 N N . GLN B 1 155 ? 32.89798 63.27743 11.82442 1.000 35.24128 152 GLN B N 1
ATOM 4191 C CA . GLN B 1 155 ? 34.00439 62.59316 11.18566 1.000 38.63532 152 GLN B CA 1
ATOM 4192 C C . GLN B 1 155 ? 34.46525 61.47961 12.10977 1.000 40.96446 152 GLN B C 1
ATOM 4193 O O . GLN B 1 155 ? 34.13343 61.44995 13.30038 1.000 43.32292 152 GLN B O 1
ATOM 4199 N N . ASN B 1 156 ? 35.23648 60.55512 11.54488 1.000 34.29067 153 ASN B N 1
ATOM 4200 C CA . ASN B 1 156 ? 35.76907 59.43749 12.31095 1.000 34.26550 153 ASN B CA 1
ATOM 4201 C C . ASN B 1 156 ? 37.10753 59.80797 12.93257 1.000 41.12096 153 ASN B C 1
ATOM 4202 O O . ASN B 1 156 ? 37.16269 60.31021 14.06020 1.000 45.42795 153 ASN B O 1
ATOM 4207 N N . ALA B 1 157 ? 38.19065 59.56176 12.20292 1.000 41.70533 154 ALA B N 1
ATOM 4208 C CA . ALA B 1 157 ? 39.53710 59.93911 12.62921 1.000 48.29364 154 ALA B CA 1
ATOM 4209 C C . ALA B 1 157 ? 40.19465 60.77258 11.53564 1.000 52.11753 154 ALA B C 1
ATOM 4210 O O . ALA B 1 157 ? 41.22938 60.38642 10.97934 1.000 52.57723 154 ALA B O 1
ATOM 4212 N N . PRO B 1 158 ? 39.61379 61.92792 11.19664 1.000 51.81200 155 PRO B N 1
ATOM 4213 C CA . PRO B 1 158 ? 40.18564 62.74162 10.11682 1.000 55.20426 155 PRO B CA 1
ATOM 4214 C C . PRO B 1 158 ? 41.59817 63.17591 10.47426 1.000 53.62710 155 PRO B C 1
ATOM 4215 O O . PRO B 1 158 ? 41.87094 63.61962 11.59270 1.000 45.75572 155 PRO B O 1
ATOM 4219 N N . ARG B 1 159 ? 42.50147 63.02127 9.51759 1.000 42.59354 156 ARG B N 1
ATOM 4220 C CA . ARG B 1 159 ? 43.92574 63.13186 9.78737 1.000 56.09331 156 ARG B CA 1
ATOM 4221 C C . ARG B 1 159 ? 44.63695 63.39681 8.46798 1.000 60.33282 156 ARG B C 1
ATOM 4222 O O . ARG B 1 159 ? 44.00802 63.53089 7.41427 1.000 50.82711 156 ARG B O 1
ATOM 4230 N N . LYS B 1 160 ? 45.96074 63.47839 8.53620 1.000 61.62207 157 LYS B N 1
ATOM 4231 C CA . LYS B 1 160 ? 46.79835 63.61821 7.34933 1.000 68.08794 157 LYS B CA 1
ATOM 4232 C C . LYS B 1 160 ? 47.28029 62.21412 6.99503 1.000 71.48347 157 LYS B C 1
ATOM 4233 O O . LYS B 1 160 ? 48.30289 61.74204 7.49379 1.000 74.34514 157 LYS B O 1
ATOM 4239 N N . ASN B 1 161 ? 46.51222 61.53694 6.13907 1.000 71.17218 158 ASN B N 1
ATOM 4240 C CA . ASN B 1 161 ? 46.77167 60.13615 5.82378 1.000 71.57484 158 ASN B CA 1
ATOM 4241 C C . ASN B 1 161 ? 48.13505 59.97175 5.16068 1.000 78.65995 158 ASN B C 1
ATOM 4242 O O . ASN B 1 161 ? 48.48607 60.71427 4.23844 1.000 80.63778 158 ASN B O 1
ATOM 4247 N N . GLY B 1 162 ? 48.90515 58.99183 5.63916 1.000 81.58182 159 GLY B N 1
ATOM 4248 C CA . GLY B 1 162 ? 50.21286 58.69054 5.10060 1.000 86.30944 159 GLY B CA 1
ATOM 4249 C C . GLY B 1 162 ? 51.35762 59.48425 5.69872 1.000 89.51249 159 GLY B C 1
ATOM 4250 O O . GLY B 1 162 ? 52.49836 59.00999 5.67698 1.000 91.31873 159 GLY B O 1
ATOM 4251 N N . THR B 1 163 ? 51.08324 60.66303 6.25126 1.000 93.04837 160 THR B N 1
ATOM 4252 C CA . THR B 1 163 ? 52.12483 61.55077 6.74312 1.000 90.35931 160 THR B CA 1
ATOM 4253 C C . THR B 1 163 ? 52.74816 61.00671 8.03200 1.000 89.89020 160 THR B C 1
ATOM 4254 O O . THR B 1 163 ? 52.18120 60.12643 8.68326 1.000 86.12479 160 THR B O 1
ATOM 4258 N N . PRO B 1 164 ? 53.93118 61.50660 8.41677 1.000 80.99964 161 PRO B N 1
ATOM 4259 C CA . PRO B 1 164 ? 54.50921 61.08448 9.70464 1.000 79.10521 161 PRO B CA 1
ATOM 4260 C C . PRO B 1 164 ? 53.71483 61.56172 10.90625 1.000 75.68867 161 PRO B C 1
ATOM 4261 O O . PRO B 1 164 ? 53.85007 60.97745 11.99212 1.000 75.44201 161 PRO B O 1
ATOM 4265 N N . VAL B 1 165 ? 52.89407 62.59874 10.75407 1.000 74.53116 162 VAL B N 1
ATOM 4266 C CA . VAL B 1 165 ? 52.08613 63.12283 11.85303 1.000 73.66370 162 VAL B CA 1
ATOM 4267 C C . VAL B 1 165 ? 50.68327 62.50762 11.85138 1.000 76.72135 162 VAL B C 1
ATOM 4268 O O . VAL B 1 165 ? 49.76944 63.03426 12.49174 1.000 71.56517 162 VAL B O 1
ATOM 4272 N N . GLU B 1 166 ? 50.49776 61.39340 11.13558 1.000 76.59816 163 GLU B N 1
ATOM 4273 C CA . GLU B 1 166 ? 49.17371 60.78333 11.02864 1.000 71.46179 163 GLU B CA 1
ATOM 4274 C C . GLU B 1 166 ? 48.70667 60.24888 12.37569 1.000 71.18139 163 GLU B C 1
ATOM 4275 O O . GLU B 1 166 ? 47.57506 60.50875 12.79978 1.000 64.91863 163 GLU B O 1
ATOM 4281 N N . TRP B 1 167 ? 49.57552 59.50469 13.07171 1.000 73.38005 164 TRP B N 1
ATOM 4282 C CA . TRP B 1 167 ? 49.21429 58.82179 14.31071 1.000 76.54213 164 TRP B CA 1
ATOM 4283 C C . TRP B 1 167 ? 50.04372 59.30050 15.50179 1.000 76.78867 164 TRP B C 1
ATOM 4284 O O . TRP B 1 167 ? 50.28498 58.53532 16.43786 1.000 78.26695 164 TRP B O 1
ATOM 4295 N N . ASN B 1 168 ? 50.49857 60.55776 15.48970 1.000 75.93985 165 ASN B N 1
ATOM 4296 C CA . ASN B 1 168 ? 51.17041 61.11552 16.66137 1.000 80.06542 165 ASN B CA 1
ATOM 4297 C C . ASN B 1 168 ? 50.59247 62.47276 17.05695 1.000 80.27431 165 ASN B C 1
ATOM 4298 O O . ASN B 1 168 ? 51.28865 63.29799 17.65347 1.000 69.57997 165 ASN B O 1
ATOM 4303 N N . GLY B 1 169 ? 49.32029 62.72118 16.73825 1.000 82.75044 166 GLY B N 1
ATOM 4304 C CA . GLY B 1 169 ? 48.62713 63.91512 17.16191 1.000 83.73417 166 GLY B CA 1
ATOM 4305 C C . GLY B 1 169 ? 48.46557 64.97594 16.08893 1.000 85.97485 166 GLY B C 1
ATOM 4306 O O . GLY B 1 169 ? 47.51406 65.76293 16.15256 1.000 82.64999 166 GLY B O 1
ATOM 4307 N N . GLY B 1 170 ? 49.37623 65.03271 15.12391 1.000 79.94060 167 GLY B N 1
ATOM 4308 C CA . GLY B 1 170 ? 49.24227 65.94205 14.00016 1.000 86.32287 167 GLY B CA 1
ATOM 4309 C C . GLY B 1 170 ? 50.07135 67.20335 14.14318 1.000 89.17588 167 GLY B C 1
ATOM 4310 O O . GLY B 1 170 ? 50.95329 67.32654 14.99870 1.000 86.22488 167 GLY B O 1
ATOM 4311 N N . ASP B 1 171 ? 49.76919 68.16312 13.26520 1.000 85.25263 168 ASP B N 1
ATOM 4312 C CA . ASP B 1 171 ? 50.47886 69.43485 13.21350 1.000 82.29458 168 ASP B CA 1
ATOM 4313 C C . ASP B 1 171 ? 49.47365 70.55759 12.97832 1.000 72.83514 168 ASP B C 1
ATOM 4314 O O . ASP B 1 171 ? 48.25697 70.33718 12.94947 1.000 69.62550 168 ASP B O 1
ATOM 4319 N N . LYS B 1 172 ? 50.00383 71.76969 12.79554 1.000 66.24630 169 LYS B N 1
ATOM 4320 C CA . LYS B 1 172 ? 49.17760 72.96671 12.66668 1.000 68.54260 169 LYS B CA 1
ATOM 4321 C C . LYS B 1 172 ? 48.11148 72.80864 11.58720 1.000 65.62691 169 LYS B C 1
ATOM 4322 O O . LYS B 1 172 ? 46.92094 73.03327 11.83122 1.000 61.66914 169 LYS B O 1
ATOM 4328 N N . GLU B 1 173 ? 48.53184 72.42978 10.37758 1.000 59.59078 170 GLU B N 1
ATOM 4329 C CA . GLU B 1 173 ? 47.60601 72.34380 9.25232 1.000 57.30108 170 GLU B CA 1
ATOM 4330 C C . GLU B 1 173 ? 46.47577 71.36518 9.54407 1.000 60.98911 170 GLU B C 1
ATOM 4331 O O . GLU B 1 173 ? 45.30452 71.65635 9.27751 1.000 58.37016 170 GLU B O 1
ATOM 4337 N N . GLY B 1 174 ? 46.81109 70.19917 10.10121 1.000 60.34139 171 GLY B N 1
ATOM 4338 C CA . GLY B 1 174 ? 45.78778 69.20861 10.39683 1.000 59.33095 171 GLY B CA 1
ATOM 4339 C C . GLY B 1 174 ? 44.75876 69.71252 11.38988 1.000 62.20690 171 GLY B C 1
ATOM 4340 O O . GLY B 1 174 ? 43.55148 69.58871 11.16792 1.000 60.27597 171 GLY B O 1
ATOM 4341 N N . TRP B 1 175 ? 45.22577 70.29580 12.49845 1.000 59.07539 172 TRP B N 1
ATOM 4342 C CA . TRP B 1 175 ? 44.30844 70.84518 13.49211 1.000 63.68016 172 TRP B CA 1
ATOM 4343 C C . TRP B 1 175 ? 43.38973 71.89204 12.87455 1.000 66.65646 172 TRP B C 1
ATOM 4344 O O . TRP B 1 175 ? 42.19913 71.95601 13.20323 1.000 58.69829 172 TRP B O 1
ATOM 4355 N N . ASP B 1 176 ? 43.92116 72.71309 11.96509 1.000 68.49231 173 ASP B N 1
ATOM 4356 C CA . ASP B 1 176 ? 43.10424 73.74841 11.33935 1.000 67.10439 173 ASP B CA 1
ATOM 4357 C C . ASP B 1 176 ? 42.06980 73.14937 10.39450 1.000 61.29892 173 ASP B C 1
ATOM 4358 O O . ASP B 1 176 ? 40.92418 73.61417 10.34648 1.000 58.16041 173 ASP B O 1
ATOM 4363 N N . VAL B 1 177 ? 42.45043 72.11897 9.63658 1.000 48.18486 174 VAL B N 1
ATOM 4364 C CA . VAL B 1 177 ? 41.50449 71.49702 8.71610 1.000 57.35348 174 VAL B CA 1
ATOM 4365 C C . VAL B 1 177 ? 40.40363 70.77854 9.48488 1.000 57.78490 174 VAL B C 1
ATOM 4366 O O . VAL B 1 177 ? 39.21804 70.90660 9.15813 1.000 54.35371 174 VAL B O 1
ATOM 4370 N N . VAL B 1 178 ? 40.77287 70.01799 10.51875 1.000 52.95495 175 VAL B N 1
ATOM 4371 C CA . VAL B 1 178 ? 39.77683 69.26442 11.27664 1.000 47.99966 175 VAL B CA 1
ATOM 4372 C C . VAL B 1 178 ? 38.78239 70.20965 11.93918 1.000 44.76375 175 VAL B C 1
ATOM 4373 O O . VAL B 1 178 ? 37.56926 69.96716 11.92417 1.000 42.04720 175 VAL B O 1
ATOM 4377 N N . ASN B 1 179 ? 39.27342 71.30933 12.51545 1.000 46.27134 176 ASN B N 1
ATOM 4378 C CA . ASN B 1 179 ? 38.37507 72.25022 13.17864 1.000 53.06944 176 ASN B CA 1
ATOM 4379 C C . ASN B 1 179 ? 37.40368 72.88125 12.19061 1.000 53.03065 176 ASN B C 1
ATOM 4380 O O . ASN B 1 179 ? 36.21110 73.02437 12.48834 1.000 47.17347 176 ASN B O 1
ATOM 4385 N N . ALA B 1 180 ? 37.89541 73.26229 11.00837 1.000 55.81715 177 ALA B N 1
ATOM 4386 C CA . ALA B 1 180 ? 37.02195 73.82916 9.98547 1.000 54.53422 177 ALA B CA 1
ATOM 4387 C C . ALA B 1 180 ? 36.00406 72.80587 9.50006 1.000 52.11502 177 ALA B C 1
ATOM 4388 O O . ALA B 1 180 ? 34.84260 73.14541 9.24299 1.000 52.15235 177 ALA B O 1
ATOM 4390 N N . MET B 1 181 ? 36.42354 71.54727 9.36426 1.000 45.49228 178 MET B N 1
ATOM 4391 C CA . MET B 1 181 ? 35.51034 70.50537 8.90838 1.000 44.40794 178 MET B CA 1
ATOM 4392 C C . MET B 1 181 ? 34.42517 70.23624 9.94227 1.000 43.43900 178 MET B C 1
ATOM 4393 O O . MET B 1 181 ? 33.23973 70.13862 9.60167 1.000 42.09935 178 MET B O 1
ATOM 4398 N N . ASN B 1 182 ? 34.81398 70.11968 11.21469 1.000 39.10392 179 ASN B N 1
ATOM 4399 C CA . ASN B 1 182 ? 33.83062 69.91173 12.27280 1.000 42.59654 179 ASN B CA 1
ATOM 4400 C C . ASN B 1 182 ? 32.82343 71.05529 12.31912 1.000 41.38275 179 ASN B C 1
ATOM 4401 O O . ASN B 1 182 ? 31.63471 70.83547 12.58121 1.000 41.17100 179 ASN B O 1
ATOM 4406 N N . ALA B 1 183 ? 33.28029 72.28309 12.05344 1.000 41.15383 180 ALA B N 1
ATOM 4407 C CA . ALA B 1 183 ? 32.38878 73.43811 12.08833 1.000 41.48716 180 ALA B CA 1
ATOM 4408 C C . ALA B 1 183 ? 31.31738 73.33822 11.00908 1.000 45.76301 180 ALA B C 1
ATOM 4409 O O . ALA B 1 183 ? 30.13170 73.58095 11.26767 1.000 41.76048 180 ALA B O 1
ATOM 4411 N N . VAL B 1 184 ? 31.72208 72.97692 9.78982 1.000 39.05887 181 VAL B N 1
ATOM 4412 C CA . VAL B 1 184 ? 30.76909 72.79715 8.69805 1.000 44.85717 181 VAL B CA 1
ATOM 4413 C C . VAL B 1 184 ? 29.76589 71.70341 9.03779 1.000 45.70374 181 VAL B C 1
ATOM 4414 O O . VAL B 1 184 ? 28.56510 71.83878 8.77077 1.000 44.70490 181 VAL B O 1
ATOM 4418 N N . PHE B 1 185 ? 30.24027 70.60115 9.62444 1.000 41.62564 182 PHE B N 1
ATOM 4419 C CA . PHE B 1 185 ? 29.33557 69.52819 10.02454 1.000 36.23916 182 PHE B CA 1
ATOM 4420 C C . PHE B 1 185 ? 28.31998 70.02928 11.04332 1.000 42.31462 182 PHE B C 1
ATOM 4421 O O . PHE B 1 185 ? 27.11094 69.81286 10.89166 1.000 39.10825 182 PHE B O 1
ATOM 4429 N N . LEU B 1 186 ? 28.79406 70.73338 12.07454 1.000 34.97287 183 LEU B N 1
ATOM 4430 C CA . LEU B 1 186 ? 27.89594 71.22125 13.11599 1.000 40.82115 183 LEU B CA 1
ATOM 4431 C C . LEU B 1 186 ? 26.87127 72.20040 12.55382 1.000 46.08989 183 LEU B C 1
ATOM 4432 O O . LEU B 1 186 ? 25.68615 72.13754 12.90401 1.000 43.47080 183 LEU B O 1
ATOM 4437 N N . GLU B 1 187 ? 27.30140 73.10308 11.66851 1.000 44.24260 184 GLU B N 1
ATOM 4438 C CA . GLU B 1 187 ? 26.37262 74.09410 11.13264 1.000 47.01702 184 GLU B CA 1
ATOM 4439 C C . GLU B 1 187 ? 25.37886 73.45846 10.16724 1.000 45.33116 184 GLU B C 1
ATOM 4440 O O . GLU B 1 187 ? 24.19227 73.80778 10.16968 1.000 45.82051 184 GLU B O 1
ATOM 4446 N N . THR B 1 188 ? 25.84219 72.51832 9.34144 1.000 43.45007 185 THR B N 1
ATOM 4447 C CA . THR B 1 188 ? 24.95773 71.87671 8.37366 1.000 43.95516 185 THR B CA 1
ATOM 4448 C C . THR B 1 188 ? 23.81898 71.14470 9.07015 1.000 47.37146 185 THR B C 1
ATOM 4449 O O . THR B 1 188 ? 22.65351 71.26644 8.67582 1.000 42.43605 185 THR B O 1
ATOM 4453 N N . VAL B 1 189 ? 24.13825 70.37811 10.11427 1.000 40.18320 186 VAL B N 1
ATOM 4454 C CA . VAL B 1 189 ? 23.10965 69.59908 10.79484 1.000 39.30427 186 VAL B CA 1
ATOM 4455 C C . 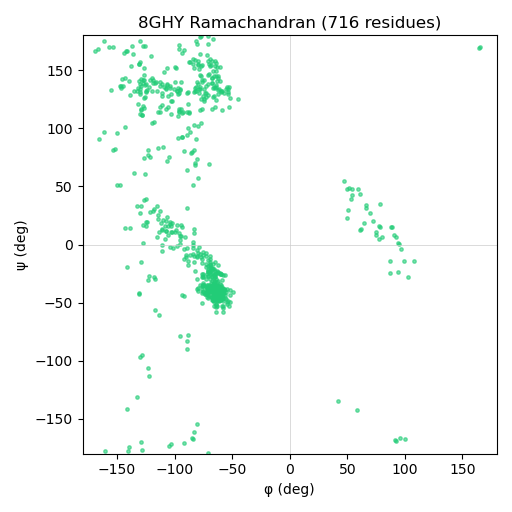VAL B 1 189 ? 22.17823 70.50936 11.58396 1.000 46.24885 186 VAL B C 1
ATOM 4456 O O . VAL B 1 189 ? 20.95328 70.33302 11.56078 1.000 44.45354 186 VAL B O 1
ATOM 4460 N N . ARG B 1 190 ? 22.73688 71.49750 12.29102 1.000 43.03143 187 ARG B N 1
ATOM 4461 C CA . ARG B 1 190 ? 21.90457 72.38660 13.09518 1.000 45.92088 187 ARG B CA 1
ATOM 4462 C C . ARG B 1 190 ? 20.92241 73.16814 12.23210 1.000 45.75583 187 ARG B C 1
ATOM 4463 O O . ARG B 1 190 ? 19.80955 73.47027 12.67880 1.000 48.47168 187 ARG B O 1
ATOM 4471 N N . SER B 1 191 ? 21.30540 73.48207 10.99319 1.000 38.97999 188 SER B N 1
ATOM 4472 C CA . SER B 1 191 ? 20.47268 74.26444 10.08573 1.000 45.97860 188 SER B CA 1
ATOM 4473 C C . SER B 1 191 ? 19.44221 73.42987 9.33463 1.000 44.13948 188 SER B C 1
ATOM 4474 O O . SER B 1 191 ? 18.58945 74.00462 8.65039 1.000 49.02162 188 SER B O 1
ATOM 4477 N N . SER B 1 192 ? 19.49751 72.10357 9.42801 1.000 43.51761 189 SER B N 1
ATOM 4478 C CA . SER B 1 192 ? 18.54963 71.26750 8.70855 1.000 40.51588 189 SER B CA 1
ATOM 4479 C C . SER B 1 192 ? 17.23296 71.19136 9.47761 1.000 49.51784 189 SER B C 1
ATOM 4480 O O . SER B 1 192 ? 17.09442 71.71705 10.58561 1.000 57.12998 189 SER B O 1
ATOM 4483 N N . GLY B 1 193 ? 16.24472 70.53246 8.88557 1.000 50.82618 190 GLY B N 1
ATOM 4484 C CA . GLY B 1 193 ? 14.90942 70.49875 9.45191 1.000 54.84716 190 GLY B CA 1
ATOM 4485 C C . GLY B 1 193 ? 14.76299 69.48114 10.56082 1.000 52.12798 190 GLY B C 1
ATOM 4486 O O . GLY B 1 193 ? 15.73199 69.11429 11.23547 1.000 48.83183 190 GLY B O 1
ATOM 4487 N N . GLY B 1 194 ? 13.52830 69.02564 10.75765 1.000 39.94331 191 GLY B N 1
ATOM 4488 C CA . GLY B 1 194 ? 13.25710 67.95269 11.69585 1.000 50.61758 191 GLY B CA 1
ATOM 4489 C C . GLY B 1 194 ? 13.70220 68.27789 13.10214 1.000 45.38576 191 GLY B C 1
ATOM 4490 O O . GLY B 1 194 ? 13.60124 69.41837 13.56254 1.000 40.06091 191 GLY B O 1
ATOM 4491 N N . ASN B 1 195 ? 14.22356 67.26264 13.79036 1.000 42.63717 192 ASN B N 1
ATOM 4492 C CA . ASN B 1 195 ? 14.69614 67.38397 15.16201 1.000 37.89558 192 ASN B CA 1
ATOM 4493 C C . ASN B 1 195 ? 16.17324 67.74316 15.24862 1.000 38.08215 192 ASN B C 1
ATOM 4494 O O . ASN B 1 195 ? 16.72635 67.77561 16.35310 1.000 41.80401 192 ASN B O 1
ATOM 4499 N N . ASN B 1 196 ? 16.81459 68.03352 14.11412 1.000 38.61570 193 ASN B N 1
ATOM 4500 C CA . ASN B 1 196 ? 18.27086 68.06695 14.05587 1.000 41.36788 193 ASN B CA 1
ATOM 4501 C C . ASN B 1 196 ? 18.87972 69.22996 14.82674 1.000 39.64163 193 ASN B C 1
ATOM 4502 O O . ASN B 1 196 ? 20.05135 69.14870 15.21035 1.000 39.98587 193 ASN B O 1
ATOM 4507 N N . ALA B 1 197 ? 18.12715 70.30492 15.06646 1.000 35.18521 194 ALA B N 1
ATOM 4508 C CA . ALA B 1 197 ? 18.63749 71.35687 15.93713 1.000 34.51269 194 ALA B CA 1
ATOM 4509 C C . ALA B 1 197 ? 18.85148 70.85605 17.35885 1.000 36.10161 194 ALA B C 1
ATOM 4510 O O . ALA B 1 197 ? 19.67782 71.41444 18.08869 1.000 34.62451 194 ALA B O 1
ATOM 4512 N N . LYS B 1 198 ? 18.14568 69.80239 17.76293 1.000 31.70235 195 LYS B N 1
ATOM 4513 C CA . LYS B 1 198 ? 18.32023 69.21734 19.08323 1.000 29.85200 195 LYS B CA 1
ATOM 4514 C C . LYS B 1 198 ? 19.07316 67.89349 19.04449 1.000 29.64115 195 LYS B C 1
ATOM 4515 O O . LYS B 1 198 ? 19.16234 67.22000 20.07593 1.000 33.20597 195 LYS B O 1
ATOM 4521 N N . ARG B 1 199 ? 19.61724 67.50260 17.89207 1.000 33.00824 196 ARG B N 1
ATOM 4522 C CA . ARG B 1 199 ? 20.36612 66.25409 17.80271 1.000 29.86622 196 ARG B CA 1
ATOM 4523 C C . ARG B 1 199 ? 21.74734 66.42066 18.42053 1.000 35.31291 196 ARG B C 1
ATOM 4524 O O . ARG B 1 199 ? 22.39125 67.46404 18.27646 1.000 29.58716 196 ARG B O 1
ATOM 4532 N N . HIS B 1 200 ? 22.19824 65.38705 19.12046 1.000 27.11282 197 HIS B N 1
ATOM 4533 C CA . HIS B 1 200 ? 23.52128 65.41662 19.71827 1.000 29.67394 197 HIS B CA 1
ATOM 4534 C C . HIS B 1 200 ? 24.55242 65.03227 18.67066 1.000 28.93633 197 HIS B C 1
ATOM 4535 O O . HIS B 1 200 ? 24.35306 64.08442 17.90422 1.000 26.89296 197 HIS B O 1
ATOM 4542 N N . LEU B 1 201 ? 25.64070 65.79193 18.61878 1.000 28.40555 198 LEU B N 1
ATOM 4543 C CA . LEU B 1 201 ? 26.60714 65.70196 17.53551 1.000 25.78700 198 LEU B CA 1
ATOM 4544 C C . LEU B 1 201 ? 27.98761 65.44265 18.11298 1.000 29.32450 198 LEU B C 1
ATOM 4545 O O . LEU B 1 201 ? 28.40647 66.12438 19.05291 1.000 30.04145 198 LEU B O 1
ATOM 4550 N N . MET B 1 202 ? 28.69292 64.46685 17.54730 1.000 26.27674 199 MET B N 1
ATOM 4551 C CA . MET B 1 202 ? 30.04044 64.12370 17.97823 1.000 28.54175 199 MET B CA 1
ATOM 4552 C C . MET B 1 202 ? 31.05979 64.66045 16.98242 1.000 28.59649 199 MET B C 1
ATOM 4553 O O . MET B 1 202 ? 30.88599 64.51248 15.76744 1.000 31.62525 199 MET B O 1
ATOM 4558 N N . ILE B 1 203 ? 32.11814 65.28098 17.49715 1.000 27.83555 200 ILE B N 1
ATOM 4559 C CA . ILE B 1 203 ? 33.22718 65.72867 16.65520 1.000 28.25497 200 ILE B CA 1
ATOM 4560 C C . ILE B 1 203 ? 34.54588 65.27466 17.26931 1.000 33.32043 200 ILE B C 1
ATOM 4561 O O . ILE B 1 203 ? 34.71349 65.31017 18.49848 1.000 34.37486 200 ILE B O 1
ATOM 4566 N N . PRO B 1 204 ? 35.50119 64.83969 16.45894 1.000 33.59409 201 PRO B N 1
ATOM 4567 C CA . PRO B 1 204 ? 36.75233 64.32730 16.99804 1.000 35.10178 201 PRO B CA 1
ATOM 4568 C C . PRO B 1 204 ? 37.84142 65.38190 16.96105 1.000 31.78144 201 PRO B C 1
ATOM 4569 O O . PRO B 1 204 ? 37.83499 66.26621 16.09117 1.000 40.15129 201 PRO B O 1
ATOM 4573 N N . PRO B 1 205 ? 38.80844 65.31238 17.87673 1.000 38.27124 202 PRO B N 1
ATOM 4574 C CA . PRO B 1 205 ? 40.08631 65.99276 17.63536 1.000 38.45477 202 PRO B CA 1
ATOM 4575 C C . PRO B 1 205 ? 40.80344 65.32762 16.47280 1.000 40.32363 202 PRO B C 1
ATOM 4576 O O . PRO B 1 205 ? 40.30627 64.33602 15.93216 1.000 40.66726 202 PRO B O 1
ATOM 4580 N N . TYR B 1 206 ? 41.95827 65.85332 16.07797 1.000 44.19143 203 TYR B N 1
ATOM 4581 C CA . TYR B 1 206 ? 42.72427 65.25517 14.99044 1.000 48.29965 203 TYR B CA 1
ATOM 4582 C C . TYR B 1 206 ? 42.93153 63.76311 15.23651 1.000 49.33839 203 TYR B C 1
ATOM 4583 O O . TYR B 1 206 ? 43.40483 63.35788 16.30127 1.000 51.38967 203 TYR B O 1
ATOM 4592 N N . ALA B 1 207 ? 42.53860 62.94973 14.25151 1.000 54.58825 204 ALA B N 1
ATOM 4593 C CA . ALA B 1 207 ? 42.64165 61.48932 14.25071 1.000 51.05234 204 ALA B CA 1
ATOM 4594 C C . ALA B 1 207 ? 41.83111 60.82375 15.35867 1.000 52.39549 204 ALA B C 1
ATOM 4595 O O . ALA B 1 207 ? 42.01959 59.62519 15.61861 1.000 47.01207 204 ALA B O 1
ATOM 4597 N N . ALA B 1 208 ? 40.92655 61.56158 16.01278 1.000 48.54747 205 ALA B N 1
ATOM 4598 C CA . ALA B 1 208 ? 40.29407 61.13194 17.26470 1.000 44.86191 205 ALA B CA 1
ATOM 4599 C C . ALA B 1 208 ? 41.33179 60.65754 18.28253 1.000 49.30332 205 ALA B C 1
ATOM 4600 O O . ALA B 1 208 ? 41.01596 59.89504 19.20248 1.000 34.47939 205 ALA B O 1
ATOM 4602 N N . ALA B 1 209 ? 42.57338 61.11318 18.13093 1.000 48.45060 206 ALA B N 1
ATOM 4603 C CA . ALA B 1 209 ? 43.67407 60.58460 18.91996 1.000 46.72661 206 ALA B CA 1
ATOM 4604 C C . ALA B 1 209 ? 43.59337 61.07186 20.35906 1.000 53.17143 206 ALA B C 1
ATOM 4605 O O . ALA B 1 209 ? 43.31789 62.24674 20.62536 1.000 54.56337 206 ALA B O 1
ATOM 4607 N N . CYS B 1 210 ? 43.82710 60.14865 21.29092 1.000 52.28722 207 CYS B N 1
ATOM 4608 C CA . CYS B 1 210 ? 43.99813 60.48776 22.70056 1.000 56.09566 207 CYS B CA 1
ATOM 4609 C C . CYS B 1 210 ? 45.46425 60.85500 22.91280 1.000 59.14537 207 CYS B C 1
ATOM 4610 O O . CYS B 1 210 ? 46.27837 60.06914 23.40432 1.000 53.82779 207 CYS B O 1
ATOM 4613 N N . ASN B 1 211 ? 45.79977 62.08127 22.51538 1.000 58.52671 208 ASN B N 1
ATOM 4614 C CA . ASN B 1 211 ? 47.16830 62.57370 22.54800 1.000 61.14065 208 ASN B CA 1
ATOM 4615 C C . ASN B 1 211 ? 47.17059 64.01165 23.05203 1.000 72.93444 208 ASN B C 1
ATOM 4616 O O . ASN B 1 211 ? 46.17977 64.73527 22.91570 1.000 65.98427 208 ASN B O 1
ATOM 4621 N N . GLU B 1 212 ? 48.29356 64.41390 23.65606 1.000 81.24707 209 GLU B N 1
ATOM 4622 C CA . GLU B 1 212 ? 48.38162 65.73959 24.26030 1.000 82.74424 209 GLU B CA 1
ATOM 4623 C C . GLU B 1 212 ? 48.30097 66.85502 23.22193 1.000 86.88732 209 GLU B C 1
ATOM 4624 O O . GLU B 1 212 ? 47.79202 67.93997 23.52587 1.000 90.48472 209 GLU B O 1
ATOM 4626 N N . ASN B 1 213 ? 48.79234 66.61760 22.00161 1.000 82.96045 210 ASN B N 1
ATOM 4627 C CA . ASN B 1 213 ? 48.75304 67.65101 20.96831 1.000 84.19429 210 ASN B CA 1
ATOM 4628 C C . ASN B 1 213 ? 47.35494 67.80172 20.37395 1.000 79.87949 210 ASN B C 1
ATOM 4629 O O . ASN B 1 213 ? 46.83393 68.91913 20.27592 1.000 73.66463 210 ASN B O 1
ATOM 4634 N N . SER B 1 214 ? 46.74003 66.68781 19.95836 1.000 76.17866 211 SER B N 1
ATOM 4635 C CA . SER B 1 214 ? 45.40604 66.74786 19.36340 1.000 68.92747 211 SER B CA 1
ATOM 4636 C C . SER B 1 214 ? 44.38462 67.32519 20.33807 1.000 67.73409 211 SER B C 1
ATOM 4637 O O . SER B 1 214 ? 43.50690 68.10103 19.93865 1.000 62.98742 211 SER B O 1
ATOM 4640 N N . PHE B 1 215 ? 44.48387 66.95575 21.62072 1.000 68.28517 212 PHE B N 1
ATOM 4641 C CA . PHE B 1 215 ? 43.59300 67.51454 22.63526 1.000 60.04382 212 PHE B CA 1
ATOM 4642 C C . PHE B 1 215 ? 43.77416 69.02267 22.75971 1.000 61.97136 212 PHE B C 1
ATOM 4643 O O . PHE B 1 215 ? 42.79885 69.76114 22.94282 1.000 56.16931 212 PHE B O 1
ATOM 4651 N N . LYS B 1 216 ? 45.02046 69.49329 22.65990 1.000 64.51994 213 LYS B N 1
ATOM 4652 C CA . LYS B 1 216 ? 45.33771 70.89786 22.90687 1.000 59.14609 213 LYS B CA 1
ATOM 4653 C C . LYS B 1 216 ? 44.65997 71.81348 21.89526 1.000 63.49632 213 LYS B C 1
ATOM 4654 O O . LYS B 1 216 ? 43.89875 72.71641 22.26217 1.000 62.54485 213 LYS B O 1
ATOM 4660 N N . ASN B 1 217 ? 44.94387 71.60050 20.60738 1.000 65.13437 214 ASN B N 1
ATOM 4661 C CA . ASN B 1 217 ? 44.54008 72.50201 19.53339 1.000 71.96840 214 ASN B CA 1
ATOM 4662 C C . ASN B 1 217 ? 43.16944 72.16238 18.96098 1.000 54.41128 214 ASN B C 1
ATOM 4663 O O . ASN B 1 217 ? 42.91426 72.40589 17.77396 1.000 62.05915 214 ASN B O 1
ATOM 4668 N N . PHE B 1 218 ? 42.27646 71.62619 19.78189 1.000 59.44713 215 PHE B N 1
ATOM 4669 C CA . PHE B 1 218 ? 40.98318 71.11827 19.34292 1.000 55.73941 215 PHE B CA 1
ATOM 4670 C C . PHE B 1 218 ? 39.90229 72.13055 19.71673 1.000 56.02768 215 PHE B C 1
ATOM 4671 O O . PHE B 1 218 ? 39.63511 72.35455 20.90153 1.000 54.96475 215 PHE B O 1
ATOM 4679 N N . ASP B 1 219 ? 39.29765 72.75367 18.70519 1.000 54.06098 216 ASP B N 1
ATOM 4680 C CA . ASP B 1 219 ? 38.22376 73.71221 18.94069 1.000 48.10807 216 ASP B CA 1
ATOM 4681 C C . ASP B 1 219 ? 36.95300 72.99396 19.37612 1.000 55.94850 216 ASP B C 1
ATOM 4682 O O . ASP B 1 219 ? 36.47867 72.07426 18.69946 1.000 47.94159 216 ASP B O 1
ATOM 4687 N N . PHE B 1 220 ? 36.39386 73.42102 20.50363 1.000 50.52289 217 PHE B N 1
ATOM 4688 C CA . PHE B 1 220 ? 35.11984 72.88452 20.93201 1.000 46.64299 217 PHE B CA 1
ATOM 4689 C C . PHE B 1 220 ? 34.13410 74.02151 21.15605 1.000 50.23013 217 PHE B C 1
ATOM 4690 O O . PHE B 1 220 ? 34.49726 75.06118 21.72158 1.000 48.75191 217 PHE B O 1
ATOM 4698 N N . PRO B 1 221 ? 32.88556 73.85600 20.72680 1.000 43.87101 218 PRO B N 1
ATOM 4699 C CA . PRO B 1 221 ? 31.91573 74.94546 20.86864 1.000 53.31355 218 PRO B CA 1
ATOM 4700 C C . PRO B 1 221 ? 31.58795 75.23034 22.32500 1.000 54.27097 218 PRO B C 1
ATOM 4701 O O . PRO B 1 221 ? 31.36668 74.32152 23.12871 1.000 53.80136 218 PRO B O 1
ATOM 4705 N N . GLU B 1 222 ? 31.57859 76.51175 22.65923 1.000 63.39823 219 GLU B N 1
ATOM 4706 C CA . GLU B 1 222 ? 30.87011 77.00450 23.82677 1.000 66.57106 219 GLU B CA 1
ATOM 4707 C C . GLU B 1 222 ? 29.54981 77.58925 23.34806 1.000 62.85792 219 GLU B C 1
ATOM 4708 O O . GLU B 1 222 ? 29.49645 78.21819 22.28680 1.000 75.45423 219 GLU B O 1
ATOM 4714 N N . ASP B 1 223 ? 28.48796 77.34199 24.12138 1.000 63.97800 220 ASP B N 1
ATOM 4715 C CA . ASP B 1 223 ? 27.09792 77.66356 23.78949 1.000 63.35879 220 ASP B CA 1
ATOM 4716 C C . ASP B 1 223 ? 26.49409 76.65512 22.81680 1.000 57.46936 220 ASP B C 1
ATOM 4717 O O . ASP B 1 223 ? 25.69008 77.02176 21.95454 1.000 51.72749 220 ASP B O 1
ATOM 4722 N N . ASP B 1 224 ? 26.87558 75.38387 22.94432 1.000 51.13760 221 ASP B N 1
ATOM 4723 C CA . ASP B 1 224 ? 26.11958 74.28675 22.33933 1.000 40.50373 221 ASP B CA 1
ATOM 4724 C C . ASP B 1 224 ? 26.33254 73.08091 23.24866 1.000 36.34000 221 ASP B C 1
ATOM 4725 O O . ASP B 1 224 ? 27.34566 72.38607 23.12922 1.000 40.84232 221 ASP B O 1
ATOM 4730 N N . ASP B 1 225 ? 25.38580 72.85170 24.15825 1.000 34.63034 222 ASP B N 1
ATOM 4731 C CA . ASP B 1 225 ? 25.48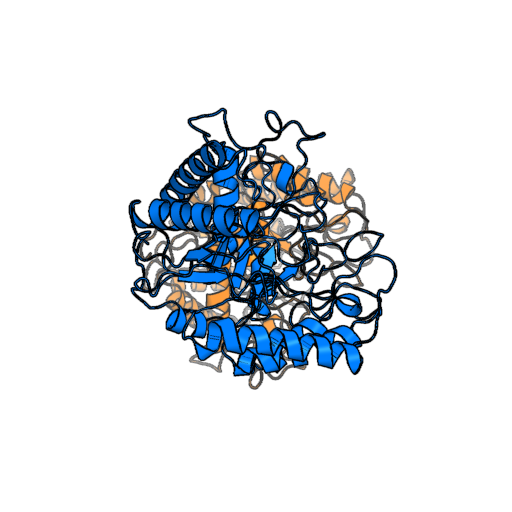669 71.77539 25.13517 1.000 37.93256 222 ASP B CA 1
ATOM 4732 C C . ASP B 1 225 ? 25.03837 70.42698 24.58324 1.000 31.91399 222 ASP B C 1
ATOM 4733 O O . ASP B 1 225 ? 24.84964 69.48549 25.36407 1.000 36.21714 222 ASP B O 1
ATOM 4738 N N . LYS B 1 226 ? 24.87293 70.31615 23.26517 1.000 30.96518 223 LYS B N 1
ATOM 4739 C CA . LYS B 1 226 ? 24.50568 69.06703 22.60966 1.000 31.37772 223 LYS B CA 1
ATOM 4740 C C . LYS B 1 226 ? 25.59310 68.61070 21.64473 1.000 30.86174 223 LYS B C 1
ATOM 4741 O O . LYS B 1 226 ? 25.30482 67.97388 20.62939 1.000 33.12985 223 LYS B O 1
ATOM 4747 N N . VAL B 1 227 ? 26.84608 68.94161 21.94331 1.000 31.61389 224 VAL B N 1
ATOM 4748 C CA . VAL B 1 227 ? 27.98978 68.50085 21.15569 1.000 31.34141 224 VAL B CA 1
ATOM 4749 C C . VAL B 1 227 ? 28.90345 67.68245 22.06019 1.000 36.16243 224 VAL B C 1
ATOM 4750 O O . VAL B 1 227 ? 29.04742 67.97994 23.25201 1.000 32.09009 224 VAL B O 1
ATOM 4754 N N . ILE B 1 228 ? 29.50321 66.63792 21.49163 1.000 29.37797 225 ILE B N 1
ATOM 4755 C CA . ILE B 1 228 ? 30.26805 65.64650 22.23574 1.000 29.79641 225 ILE B CA 1
ATOM 4756 C C . ILE B 1 228 ? 31.61017 65.46138 21.54415 1.000 30.91108 225 ILE B C 1
ATOM 4757 O O . ILE B 1 228 ? 31.67676 65.41141 20.31181 1.000 34.59941 225 ILE B O 1
ATOM 4762 N N . ALA B 1 229 ? 32.67831 65.37131 22.33237 1.000 31.40923 226 ALA B N 1
ATOM 4763 C CA . ALA B 1 229 ? 33.99214 65.04555 21.79320 1.000 32.10735 226 ALA B CA 1
ATOM 4764 C C . ALA B 1 229 ? 34.09498 63.54740 21.52044 1.000 29.09429 226 ALA B C 1
ATOM 4765 O O . ALA B 1 229 ? 33.72444 62.72370 22.36426 1.000 28.59344 226 ALA B O 1
ATOM 4767 N N . SER B 1 230 ? 34.60737 63.19774 20.34243 1.000 29.19143 227 SER B N 1
ATOM 4768 C CA . SER B 1 230 ? 34.74407 61.80986 19.91503 1.000 28.61182 227 SER B CA 1
ATOM 4769 C C . SER B 1 230 ? 36.21506 61.42278 19.95744 1.000 31.38048 227 SER B C 1
ATOM 4770 O O . SER B 1 230 ? 37.03293 61.99121 19.22537 1.000 34.52569 227 SER B O 1
ATOM 4773 N N . VAL B 1 231 ? 36.54703 60.45911 20.81090 1.000 25.47459 228 VAL B N 1
ATOM 4774 C CA . VAL B 1 231 ? 37.92788 60.05258 21.04152 1.000 25.32846 228 VAL B CA 1
ATOM 4775 C C . VAL B 1 231 ? 38.03369 58.54418 20.86538 1.000 28.31269 228 VAL B C 1
ATOM 4776 O O . VAL B 1 231 ? 37.12453 57.80022 21.24784 1.000 25.65485 228 VAL B O 1
ATOM 4780 N N . HIS B 1 232 ? 39.13213 58.09442 20.26726 1.000 25.70038 229 HIS B N 1
ATOM 4781 C CA . HIS B 1 232 ? 39.47844 56.68263 20.22135 1.000 26.89856 229 HIS B CA 1
ATOM 4782 C C . HIS B 1 232 ? 40.73459 56.46152 21.05627 1.000 25.54999 229 HIS B C 1
ATOM 4783 O O . HIS B 1 232 ? 41.64036 57.29967 21.06123 1.000 28.50093 229 HIS B O 1
ATOM 4790 N N . ALA B 1 233 ? 40.77471 55.35493 21.80071 1.000 24.75170 230 ALA B N 1
ATOM 4791 C CA . ALA B 1 233 ? 41.91557 55.11570 22.68340 1.000 28.59598 230 ALA B CA 1
ATOM 4792 C C . ALA B 1 233 ? 42.16458 53.63245 22.91128 1.000 29.10400 230 ALA B C 1
ATOM 4793 O O . ALA B 1 233 ? 41.72797 53.06756 23.91907 1.000 24.44357 230 ALA B O 1
ATOM 4795 N N . TYR B 1 234 ? 42.85198 52.99793 21.96440 1.000 24.65050 231 TYR B N 1
ATOM 4796 C CA . TYR B 1 234 ? 43.26846 51.60428 22.08961 1.000 23.97487 231 TYR B CA 1
ATOM 4797 C C . TYR B 1 234 ? 44.53654 51.54393 22.94778 1.000 24.19641 231 TYR B C 1
ATOM 4798 O O . TYR B 1 234 ? 45.64759 51.30712 22.47434 1.000 27.38908 231 TYR B O 1
ATOM 4807 N N . SER B 1 235 ? 44.34613 51.74384 24.25047 1.000 24.38234 232 SER B N 1
ATOM 4808 C CA . SER B 1 235 ? 45.45942 51.90749 25.17368 1.000 25.35115 232 SER B CA 1
ATOM 4809 C C . SER B 1 235 ? 45.48595 50.76411 26.18204 1.000 26.27172 232 SER B C 1
ATOM 4810 O O . SER B 1 235 ? 44.42723 50.32725 26.64202 1.000 28.09121 232 SER B O 1
ATOM 4813 N N . PRO B 1 236 ? 46.67183 50.24501 26.53609 1.000 29.13597 233 PRO B N 1
ATOM 4814 C CA . PRO B 1 236 ? 48.00944 50.61607 26.04642 1.000 29.85892 233 PRO B CA 1
ATOM 4815 C C . PRO B 1 236 ? 48.30610 49.99958 24.67710 1.000 30.62901 233 PRO B C 1
ATOM 4816 O O . PRO B 1 236 ? 47.80341 48.92384 24.34909 1.000 25.84088 233 PRO B O 1
ATOM 4820 N N . TYR B 1 237 ? 49.14568 50.66642 23.87863 1.000 30.69695 234 TYR B N 1
ATOM 4821 C CA . TYR B 1 237 ? 49.25017 50.35366 22.45354 1.000 31.94625 234 TYR B CA 1
ATOM 4822 C C . TYR B 1 237 ? 49.77277 48.94169 22.20595 1.000 35.98890 234 TYR B C 1
ATOM 4823 O O . TYR B 1 237 ? 49.16122 48.16488 21.46300 1.000 30.63049 234 TYR B O 1
ATOM 4832 N N . ASN B 1 238 ? 50.92579 48.59956 22.78495 1.000 35.46877 235 ASN B N 1
ATOM 4833 C CA . ASN B 1 238 ? 51.52901 47.30914 22.46314 1.000 31.42603 235 ASN B CA 1
ATOM 4834 C C . ASN B 1 238 ? 50.60654 46.15357 22.82327 1.000 35.40108 235 ASN B C 1
ATOM 4835 O O . ASN B 1 238 ? 50.55241 45.15294 22.09922 1.000 34.88249 235 ASN B O 1
ATOM 4840 N N . PHE B 1 239 ? 49.83858 46.29476 23.90237 1.000 30.85900 236 PHE B N 1
ATOM 4841 C CA . PHE B 1 239 ? 48.94076 45.23390 24.34068 1.000 30.12154 236 PHE B CA 1
ATOM 4842 C C . PHE B 1 239 ? 47.65105 45.20870 23.52338 1.000 28.87046 236 PHE B C 1
ATOM 4843 O O . PHE B 1 239 ? 47.15584 44.13287 23.16708 1.000 26.28955 236 PHE B O 1
ATOM 4851 N N . ALA B 1 240 ? 47.09866 46.37570 23.20298 1.000 25.11076 237 ALA B N 1
ATOM 4852 C CA . ALA B 1 240 ? 45.75765 46.41881 22.62932 1.000 28.23277 237 ALA B CA 1
ATOM 4853 C C . ALA B 1 240 ? 45.74116 46.39873 21.10150 1.000 27.66614 237 ALA B C 1
ATOM 4854 O O . ALA B 1 240 ? 44.94155 45.66784 20.50824 1.000 27.71119 237 ALA B O 1
ATOM 4856 N N . LEU B 1 241 ? 46.60796 47.17330 20.44887 1.000 28.18516 238 LEU B N 1
ATOM 4857 C CA . LEU B 1 241 ? 46.45394 47.49699 19.03251 1.000 28.28870 238 LEU B CA 1
ATOM 4858 C C . LEU B 1 241 ? 47.63356 47.08974 18.15713 1.000 30.18205 238 LEU B C 1
ATOM 4859 O O . LEU B 1 241 ? 47.43895 46.84100 16.96586 1.000 37.62062 238 LEU B O 1
ATOM 4864 N N . ASN B 1 242 ? 48.84191 47.01915 18.70710 1.000 30.90950 239 ASN B N 1
ATOM 4865 C CA . ASN B 1 242 ? 50.01966 46.69287 17.90732 1.000 37.81370 239 ASN B CA 1
ATOM 4866 C C . ASN B 1 242 ? 49.84753 45.33352 17.24222 1.000 39.61223 239 ASN B C 1
ATOM 4867 O O . ASN B 1 242 ? 49.75103 44.30721 17.92360 1.000 36.25822 239 ASN B O 1
ATOM 4872 N N . ASN B 1 243 ? 49.80282 45.33177 15.90764 1.000 32.86800 240 ASN B N 1
ATOM 4873 C CA . ASN B 1 243 ? 49.69067 44.10704 15.12501 1.000 34.17745 240 ASN B CA 1
ATOM 4874 C C . ASN B 1 243 ? 51.00467 43.74409 14.43807 1.000 45.36024 240 ASN B C 1
ATOM 4875 O O . ASN B 1 243 ? 50.99970 43.03686 13.42520 1.000 41.95017 240 ASN B O 1
ATOM 4880 N N . GLY B 1 244 ? 52.12903 44.21446 14.97229 1.000 43.51116 241 GLY B N 1
ATOM 4881 C CA . GLY B 1 244 ? 53.43291 43.90540 14.42075 1.000 37.97294 241 GLY B CA 1
ATOM 4882 C C . GLY B 1 244 ? 54.46549 43.68870 15.50603 1.000 50.79243 241 GLY B C 1
ATOM 4883 O O . GLY B 1 244 ? 54.15721 43.10623 16.55092 1.000 51.67735 241 GLY B O 1
ATOM 4884 N N . GLU B 1 245 ? 55.69220 44.15525 15.27938 1.000 49.29365 242 GLU B N 1
ATOM 4885 C CA . GLU B 1 245 ? 56.75383 43.97242 16.25821 1.000 53.14389 242 GLU B CA 1
ATOM 4886 C C . GLU B 1 245 ? 56.56992 44.94592 17.41625 1.000 52.42471 242 GLU B C 1
ATOM 4887 O O . GLU B 1 245 ? 56.19615 46.10883 17.22459 1.000 49.88735 242 GLU B O 1
ATOM 4893 N N . GLY B 1 246 ? 56.81502 44.45311 18.62743 1.000 46.62232 243 GLY B N 1
ATOM 4894 C CA . GLY B 1 246 ? 56.55544 45.19949 19.83559 1.000 49.98271 243 GLY B CA 1
ATOM 4895 C C . GLY B 1 246 ? 55.26054 44.83512 20.53259 1.000 43.09102 243 GLY B C 1
ATOM 4896 O O . GLY B 1 246 ? 55.07500 45.21431 21.69662 1.000 44.06163 243 GLY B O 1
ATOM 4897 N N . ALA B 1 247 ? 54.36709 44.11044 19.86343 1.000 45.72519 244 ALA B N 1
ATOM 4898 C CA . ALA B 1 247 ? 53.11457 43.70469 20.48748 1.000 47.24396 244 ALA B CA 1
ATOM 4899 C C . ALA B 1 247 ? 53.38197 42.80636 21.68898 1.000 41.09030 244 ALA B C 1
ATOM 4900 O O . ALA B 1 247 ? 54.31818 42.00439 21.68993 1.000 36.53002 244 ALA B O 1
ATOM 4902 N N . VAL B 1 248 ? 52.56238 42.96346 22.72926 1.000 37.30513 245 VAL B N 1
ATOM 4903 C CA . VAL B 1 248 ? 52.66199 42.16236 23.94086 1.000 35.21498 245 VAL B CA 1
ATOM 4904 C C . VAL B 1 248 ? 51.28222 41.61430 24.26771 1.000 36.97445 245 VAL B C 1
ATOM 4905 O O . VAL B 1 248 ? 50.25840 42.16218 23.85262 1.000 36.30999 245 VAL B O 1
ATOM 4909 N N . ASP B 1 249 ? 51.26028 40.51905 25.03098 1.000 34.87783 246 ASP B N 1
ATOM 4910 C CA . ASP B 1 249 ? 50.00711 39.82903 25.31960 1.000 37.61039 246 ASP B CA 1
ATOM 4911 C C . ASP B 1 249 ? 49.62206 39.86098 26.79353 1.000 41.22723 246 ASP B C 1
ATOM 4912 O O . ASP B 1 249 ? 48.63914 39.21528 27.17648 1.000 35.67762 246 ASP B O 1
ATOM 4917 N N . LYS B 1 250 ? 50.34839 40.59536 27.62938 1.000 33.57262 247 LYS B N 1
ATOM 4918 C CA . LYS B 1 250 ? 49.99001 40.74090 29.03183 1.000 37.85291 247 LYS B CA 1
ATOM 4919 C C . LYS B 1 250 ? 49.77927 42.21186 29.35837 1.000 34.15020 247 LYS B C 1
ATOM 4920 O O . LYS B 1 250 ? 50.50438 43.07875 28.86019 1.000 37.49123 247 LYS B O 1
ATOM 4926 N N . PHE B 1 251 ? 48.77757 42.48335 30.19236 1.000 32.71967 248 PHE B N 1
ATOM 4927 C CA . PHE B 1 251 ? 48.52552 43.82005 30.72704 1.000 29.75296 248 PHE B CA 1
ATOM 4928 C C . PHE B 1 251 ? 49.33816 43.94781 32.00991 1.000 34.92212 248 PHE B C 1
ATOM 4929 O O . PHE B 1 251 ? 48.90546 43.54094 33.08912 1.000 34.90923 248 PHE B O 1
ATOM 4937 N N . ASP B 1 252 ? 50.54306 44.50491 31.88948 1.000 39.60137 249 ASP B N 1
ATOM 4938 C CA . ASP B 1 252 ? 51.48747 44.54331 32.99314 1.000 31.46980 249 ASP B CA 1
ATOM 4939 C C . ASP B 1 252 ? 51.52573 45.94010 33.61348 1.000 35.31250 249 ASP B C 1
ATOM 4940 O O . ASP B 1 252 ? 50.71504 46.81614 33.28806 1.000 32.45712 249 ASP B O 1
ATOM 4945 N N . ALA B 1 253 ? 52.48088 46.15149 34.52583 1.000 35.70730 250 ALA B N 1
ATOM 4946 C CA . ALA B 1 253 ? 52.56298 47.42292 35.23705 1.000 35.04767 250 ALA B CA 1
ATOM 4947 C C . ALA B 1 253 ? 52.80958 48.57970 34.27824 1.000 35.23512 250 ALA B C 1
ATOM 4948 O O . ALA B 1 253 ? 52.21242 49.65367 34.41992 1.000 35.71565 250 ALA B O 1
ATOM 4950 N N . SER B 1 254 ? 53.69403 48.37812 33.30105 1.000 33.07861 251 SER B N 1
ATOM 4951 C CA . SER B 1 254 ? 53.96783 49.41152 32.30895 1.000 30.01634 251 SER B CA 1
ATOM 4952 C C . SER B 1 254 ? 52.73362 49.70428 31.46015 1.000 31.68794 251 SER B C 1
ATOM 4953 O O . SER B 1 254 ? 52.41957 50.86937 31.18761 1.000 28.28179 251 SER B O 1
ATOM 4956 N N . GLY B 1 255 ? 52.01968 48.66391 31.03347 1.000 31.22357 252 GLY B N 1
ATOM 4957 C CA . GLY B 1 255 ? 50.78267 48.89435 30.30319 1.000 28.02723 252 GLY B CA 1
ATOM 4958 C C . GLY B 1 255 ? 49.79075 49.71955 31.10052 1.000 31.46183 252 GLY B C 1
ATOM 4959 O O . GLY B 1 255 ? 49.10222 50.58649 30.55244 1.000 29.22563 252 GLY B O 1
ATOM 4960 N N . LYS B 1 256 ? 49.72073 49.47580 32.41237 1.000 31.36524 253 LYS B N 1
ATOM 4961 C CA . LYS B 1 256 ? 48.80163 50.22370 33.26252 1.000 32.01049 253 LYS B CA 1
ATOM 4962 C C . LYS B 1 256 ? 49.20137 51.68991 33.35842 1.000 35.14454 253 LYS B C 1
ATOM 4963 O O . LYS B 1 256 ? 48.33478 52.57407 33.34868 1.000 28.42667 253 LYS B O 1
ATOM 4969 N N . ASN B 1 257 ? 50.50842 51.96495 33.46786 1.000 31.69343 254 ASN B N 1
ATOM 4970 C CA . ASN B 1 257 ? 50.97839 53.34766 33.48808 1.000 27.37660 254 ASN B CA 1
ATOM 4971 C C . ASN B 1 257 ? 50.61088 54.07255 32.20025 1.000 27.33342 254 ASN B C 1
ATOM 4972 O O . ASN B 1 257 ? 50.19293 55.23454 32.23194 1.000 30.45505 254 ASN B O 1
ATOM 4977 N N . GLU B 1 258 ? 50.77368 53.40900 31.05526 1.000 28.73144 255 GLU B N 1
ATOM 4978 C CA . GLU B 1 258 ? 50.40338 54.03513 29.79056 1.000 30.50948 255 GLU B CA 1
ATOM 4979 C C . GLU B 1 258 ? 48.90655 54.30068 29.72787 1.000 27.06033 255 GLU B C 1
ATOM 4980 O O . GLU B 1 258 ? 48.47881 55.37653 29.29035 1.000 28.79221 255 GLU B O 1
ATOM 4986 N N . LEU B 1 259 ? 48.09560 53.33666 30.16937 1.000 26.26483 256 LEU B N 1
ATOM 4987 C CA . LEU B 1 259 ? 46.64766 53.52862 30.15207 1.000 25.88808 256 LEU B CA 1
ATOM 4988 C C . LEU B 1 259 ? 46.22507 54.61949 31.12908 1.000 29.69209 256 LEU B C 1
ATOM 4989 O O . LEU B 1 259 ? 45.35542 55.44050 30.80913 1.000 27.92329 256 LEU B O 1
ATOM 4994 N N . ASP B 1 260 ? 46.83745 54.65253 32.32088 1.000 28.07086 257 ASP B N 1
ATOM 4995 C CA . ASP B 1 260 ? 46.52834 55.70845 33.28382 1.000 26.96802 257 ASP B CA 1
ATOM 4996 C C . ASP B 1 260 ? 46.88471 57.07955 32.72566 1.000 27.59264 257 ASP B C 1
ATOM 4997 O O . ASP B 1 260 ? 46.12803 58.04550 32.89145 1.000 30.17932 257 ASP B O 1
ATOM 5002 N N . TRP B 1 261 ? 48.04922 57.18600 32.08007 1.000 32.30322 258 TRP B N 1
ATOM 5003 C CA . TRP B 1 261 ? 48.46191 58.44042 31.45657 1.000 33.21999 258 TRP B CA 1
ATOM 5004 C C . TRP B 1 261 ? 47.41191 58.93737 30.47183 1.000 29.61916 258 TRP B C 1
ATOM 5005 O O . TRP B 1 261 ? 47.03869 60.11601 30.47782 1.000 30.32556 258 TRP B O 1
ATOM 5016 N N . ASN B 1 262 ? 46.92120 58.03959 29.61803 1.000 26.28055 259 ASN B N 1
ATOM 5017 C CA . ASN B 1 262 ? 45.93018 58.42538 28.62090 1.000 26.19312 259 ASN B CA 1
ATOM 5018 C C . ASN B 1 262 ? 44.59463 58.76506 29.26358 1.000 28.88239 259 ASN B C 1
ATOM 5019 O O . ASN B 1 262 ? 43.93494 59.72596 28.85626 1.000 28.67512 259 ASN B O 1
ATOM 5024 N N . ILE B 1 263 ? 44.17400 57.99078 30.26328 1.000 24.90089 260 ILE B N 1
ATOM 5025 C CA . ILE B 1 263 ? 42.92544 58.30946 30.94794 1.000 26.66684 260 ILE B CA 1
ATOM 5026 C C . ILE B 1 263 ? 43.03101 59.66926 31.62455 1.000 27.99770 260 ILE B C 1
ATOM 5027 O O . ILE B 1 263 ? 42.09278 60.47578 31.59093 1.000 29.15806 260 ILE B O 1
ATOM 5032 N N . ASN B 1 264 ? 44.18970 59.95933 32.21920 1.000 31.67040 261 ASN B N 1
ATOM 5033 C CA . ASN B 1 264 ? 44.38922 61.25886 32.84968 1.000 28.79759 261 ASN B CA 1
ATOM 5034 C C . ASN B 1 264 ? 44.38570 62.39028 31.82568 1.000 33.15061 261 ASN B C 1
ATOM 5035 O O . ASN B 1 264 ? 43.93509 63.49889 32.13469 1.000 35.51377 261 ASN B O 1
ATOM 5040 N N . LEU B 1 265 ? 44.86679 62.13648 30.60564 1.000 31.80567 262 LEU B N 1
ATOM 5041 C CA . LEU B 1 265 ? 44.72749 63.13286 29.54650 1.000 31.12399 262 LEU B CA 1
ATOM 5042 C C . LEU B 1 265 ? 43.26077 63.39965 29.23567 1.000 31.67884 262 LEU B C 1
ATOM 5043 O O . LEU B 1 265 ? 42.85764 64.55416 29.05786 1.000 31.12914 262 LEU B O 1
ATOM 5048 N N . MET B 1 266 ? 42.44924 62.34039 29.15058 1.000 29.13972 263 MET B N 1
ATOM 5049 C CA . MET B 1 266 ? 41.01769 62.52591 28.93422 1.000 32.38022 263 MET B CA 1
ATOM 5050 C C . MET B 1 266 ? 40.39892 63.35329 30.05073 0.809 29.76889 263 MET B C 1
ATOM 5051 O O . MET B 1 266 ? 39.56601 64.23325 29.79776 1.000 35.78093 263 MET B O 1
ATOM 5056 N N . LYS B 1 267 ? 40.78740 63.06878 31.29487 1.000 29.46344 264 LYS B N 1
ATOM 5057 C CA . LYS B 1 267 ? 40.24709 63.78752 32.44200 1.000 29.94129 264 LYS B CA 1
ATOM 5058 C C . LYS B 1 267 ? 40.57602 65.27261 32.36453 1.000 35.82876 264 LYS B C 1
ATOM 5059 O O . LYS B 1 267 ? 39.69734 66.12450 32.53995 1.000 35.96547 264 LYS B O 1
ATOM 5065 N N . LYS B 1 268 ? 41.84175 65.60205 32.09145 1.000 38.04302 265 LYS B N 1
ATOM 5066 C CA . LYS B 1 268 ? 42.25546 67.00212 32.10102 1.000 32.57724 265 LYS B CA 1
ATOM 5067 C C . LYS B 1 268 ? 41.65732 67.77150 30.93145 1.000 34.46426 265 LYS B C 1
ATOM 5068 O O . LYS B 1 268 ? 41.23223 68.92294 31.09300 1.000 38.61403 265 LYS B O 1
ATOM 5074 N N . ARG B 1 269 ? 41.59894 67.15396 29.75029 1.000 32.24270 266 ARG B N 1
ATOM 5075 C CA . ARG B 1 269 ? 41.16828 67.89701 28.57222 1.000 39.10665 266 ARG B CA 1
ATOM 5076 C C . ARG B 1 269 ? 39.65178 68.01613 28.49011 1.000 42.04671 266 ARG B C 1
ATOM 5077 O O . ARG B 1 269 ? 39.13133 69.06515 28.09141 1.000 43.08272 266 ARG B O 1
ATOM 5085 N N . PHE B 1 270 ? 38.92071 66.96408 28.85376 1.000 36.69262 267 PHE B N 1
ATOM 5086 C CA . PHE B 1 270 ? 37.48011 66.95326 28.62875 1.000 32.68437 267 PHE B CA 1
ATOM 5087 C C . PHE B 1 270 ? 36.68476 66.97599 29.92683 1.000 41.74363 267 PHE B C 1
ATOM 5088 O O . PHE B 1 270 ? 35.91924 67.92013 30.15008 1.000 42.37198 267 PHE B O 1
ATOM 5096 N N . VAL B 1 271 ? 36.84926 65.97838 30.79879 1.000 30.25835 268 VAL B N 1
ATOM 5097 C CA . VAL B 1 271 ? 35.98487 65.87206 31.97065 1.000 36.56302 268 VAL B CA 1
ATOM 5098 C C . VAL B 1 271 ? 36.14190 67.09184 32.86784 1.000 42.56264 268 VAL B C 1
ATOM 5099 O O . VAL B 1 271 ? 35.15312 67.64624 33.36147 1.000 36.91184 268 VAL B O 1
ATOM 5103 N N . ASP B 1 272 ? 37.37886 67.53687 33.08613 1.000 39.40148 269 ASP B N 1
ATOM 5104 C CA . ASP B 1 272 ? 37.60591 68.66394 33.98070 1.000 40.48501 269 ASP B CA 1
ATOM 5105 C C . ASP B 1 272 ? 37.24336 70.00175 33.35666 1.000 45.75552 269 ASP B C 1
ATOM 5106 O O . ASP B 1 272 ? 37.16415 71.00022 34.07952 1.000 45.05328 269 ASP B O 1
ATOM 5111 N N . GLN B 1 273 ? 37.02241 70.05172 32.04457 1.000 44.27901 270 GLN B N 1
ATOM 5112 C CA . GLN B 1 273 ? 36.57598 71.26715 31.38251 1.000 48.19772 270 GLN B CA 1
ATOM 5113 C C . GLN B 1 273 ? 35.09452 71.21715 31.02929 1.000 48.54648 270 GLN B C 1
ATOM 5114 O O . GLN B 1 273 ? 34.62900 72.01519 30.20799 1.000 50.56971 270 GLN B O 1
ATOM 5120 N N . GLY B 1 274 ? 34.34616 70.30427 31.64787 1.000 47.36431 271 GLY B N 1
ATOM 5121 C CA . GLY B 1 274 ? 32.91645 70.20621 31.42283 1.000 45.97562 271 GLY B CA 1
ATOM 5122 C C . GLY B 1 274 ? 32.52695 69.81748 30.01920 1.000 50.15245 271 GLY B C 1
ATOM 5123 O O . GLY B 1 274 ? 31.37382 70.01999 29.62756 1.000 46.36191 271 GLY B O 1
ATOM 5124 N N . ILE B 1 275 ? 33.45388 69.25049 29.25111 1.000 46.07709 272 ILE B N 1
ATOM 5125 C CA . ILE B 1 275 ? 33.23753 68.95414 27.83969 1.000 41.45623 272 ILE B CA 1
ATOM 5126 C C . ILE B 1 275 ? 32.81916 67.48465 27.72512 1.000 46.86610 272 ILE B C 1
ATOM 5127 O O . ILE B 1 275 ? 33.66887 66.60145 27.94123 1.000 38.80080 272 ILE B O 1
ATOM 5132 N N . PRO B 1 276 ? 31.57128 67.19011 27.37239 1.000 41.65971 273 PRO B N 1
ATOM 5133 C CA . PRO B 1 276 ? 31.16051 65.78767 27.25181 1.000 35.23205 273 PRO B CA 1
ATOM 5134 C C . PRO B 1 276 ? 31.98710 65.07014 26.19455 1.000 31.22831 273 PRO B C 1
ATOM 5135 O O . PRO B 1 276 ? 32.31749 65.62767 25.14509 1.000 33.18777 273 PRO B O 1
ATOM 5139 N N . MET B 1 277 ? 32.34146 63.82633 26.49245 1.000 30.46153 274 MET B N 1
ATOM 5140 C CA A MET B 1 277 ? 33.17477 63.03122 25.60529 0.607 25.86051 274 MET B CA 1
ATOM 5141 C CA B MET B 1 277 ? 33.15979 63.03311 25.59161 0.393 25.91540 274 MET B CA 1
ATOM 5142 C C . MET B 1 277 ? 32.71174 61.58190 25.64160 1.000 26.13783 274 MET B C 1
ATOM 5143 O O . MET B 1 277 ? 32.27368 61.08040 26.68436 1.000 26.09540 274 MET B O 1
ATOM 5152 N N . ILE B 1 278 ? 32.80311 60.91863 24.48900 1.000 26.76865 275 ILE B N 1
ATOM 5153 C CA . ILE B 1 278 ? 32.51565 59.49552 24.36202 1.000 24.74716 275 ILE B CA 1
ATOM 5154 C C . ILE B 1 278 ? 33.73703 58.82928 23.75025 1.000 25.68196 275 ILE B C 1
ATOM 5155 O O . ILE B 1 278 ? 34.28063 59.31835 22.75291 1.000 25.56473 275 ILE B O 1
ATOM 5160 N N . LEU B 1 279 ? 34.17746 57.73059 24.35685 1.000 22.87258 276 LEU B N 1
ATOM 5161 C CA A LEU B 1 279 ? 35.24600 56.90589 23.78994 0.675 24.59569 276 LEU B CA 1
ATOM 5162 C CA B LEU B 1 279 ? 35.24367 56.90304 23.80354 0.325 24.61588 276 LEU B CA 1
ATOM 5163 C C . LEU B 1 279 ? 34.61336 56.01049 22.73698 1.000 22.89157 276 LEU B C 1
ATOM 5164 O O . LEU B 1 279 ? 34.18849 54.88259 23.00677 1.000 21.78907 276 LEU B O 1
ATOM 5173 N N . GLY B 1 280 ? 34.53517 56.53274 21.50925 1.000 23.81266 277 GLY B N 1
ATOM 5174 C CA . GLY B 1 280 ? 33.78103 55.87193 20.45343 1.000 21.34259 277 GLY B CA 1
ATOM 5175 C C . GLY B 1 280 ? 34.40662 54.60162 19.91969 1.000 25.81407 277 GLY B C 1
ATOM 5176 O O . GLY B 1 280 ? 33.70723 53.79971 19.28774 1.000 22.52329 277 GLY B O 1
ATOM 5177 N N . GLU B 1 281 ? 35.70290 54.40288 20.15127 1.000 24.20725 278 GLU B N 1
ATOM 5178 C CA . GLU B 1 281 ? 36.38601 53.18421 19.73930 1.000 24.75094 278 GLU B CA 1
ATOM 5179 C C . GLU B 1 281 ? 37.46852 52.84007 20.74540 1.000 24.73897 278 GLU B C 1
ATOM 5180 O O . GLU B 1 281 ? 38.23031 53.71425 21.16361 1.000 23.55055 278 GLU B O 1
ATOM 5186 N N . TYR B 1 282 ? 37.55647 51.56040 21.09069 1.000 24.51081 279 TYR B N 1
ATOM 5187 C CA . TYR B 1 282 ? 38.67843 51.01979 21.85140 1.000 21.86094 279 TYR B CA 1
ATOM 5188 C C . TYR B 1 282 ? 38.54757 49.50862 21.79537 1.000 24.70825 279 TYR B C 1
ATOM 5189 O O . TYR B 1 282 ? 37.50247 48.97579 21.41915 1.000 24.97111 279 TYR B O 1
ATOM 5198 N N . GLY B 1 283 ? 39.60992 48.82377 22.19065 1.000 20.29009 280 GLY B N 1
ATOM 5199 C CA . GLY B 1 283 ? 39.55885 47.38050 22.28293 1.000 20.59797 280 GLY B CA 1
ATOM 5200 C C . GLY B 1 283 ? 40.95901 46.83478 22.38513 1.000 23.38313 280 GLY B C 1
ATOM 5201 O O . GLY B 1 283 ? 41.94732 47.55415 22.21804 1.000 21.51102 280 GLY B O 1
ATOM 5202 N N . ALA B 1 284 ? 41.03026 45.54370 22.68450 1.000 24.12220 281 ALA B N 1
ATOM 5203 C CA . ALA B 1 284 ? 42.29481 44.82256 22.72484 1.000 26.91414 281 ALA B CA 1
ATOM 5204 C C . ALA B 1 284 ? 42.13643 43.56116 21.89393 1.000 26.89386 281 ALA B C 1
ATOM 5205 O O . ALA B 1 284 ? 41.17749 42.80667 22.08592 1.000 25.42665 281 ALA B O 1
ATOM 5207 N N . MET B 1 285 ? 43.07152 43.32409 20.98054 1.000 29.32897 282 MET B N 1
ATOM 5208 C CA . MET B 1 285 ? 42.84937 42.24485 20.03509 1.000 27.72543 282 MET B CA 1
ATOM 5209 C C . MET B 1 285 ? 43.22424 40.88875 20.63701 1.000 29.41078 282 MET B C 1
ATOM 5210 O O . MET B 1 285 ? 43.97299 40.78400 21.61609 1.000 26.78390 282 MET B O 1
ATOM 5215 N N . ASN B 1 286 ? 42.66388 39.83923 20.03570 1.000 28.79740 283 ASN B N 1
ATOM 5216 C CA . ASN B 1 286 ? 42.87991 38.47118 20.49391 1.000 26.74936 283 ASN B CA 1
ATOM 5217 C C . ASN B 1 286 ? 44.34223 38.07534 20.33126 1.000 33.00780 283 ASN B C 1
ATOM 5218 O O . ASN B 1 286 ? 44.87434 38.06815 19.21693 1.000 29.16161 283 ASN B O 1
ATOM 5223 N N . ARG B 1 287 ? 44.99418 37.76564 21.44868 1.000 25.98889 284 ARG B N 1
ATOM 5224 C CA . ARG B 1 287 ? 46.32927 37.18196 21.45440 1.000 25.53950 284 ARG B CA 1
ATOM 5225 C C . ARG B 1 287 ? 46.33644 35.90395 22.28015 1.000 32.94120 284 ARG B C 1
ATOM 5226 O O . ARG B 1 287 ? 47.29965 35.61483 22.99675 1.000 30.36103 284 ARG B O 1
ATOM 5234 N N . ASP B 1 288 ? 45.26075 35.11615 22.18201 1.000 28.78031 285 ASP B N 1
ATOM 5235 C CA . ASP B 1 288 ? 45.04468 33.95697 23.04861 1.000 31.68865 285 ASP B CA 1
ATOM 5236 C C . ASP B 1 288 ? 45.29086 34.32834 24.50903 1.000 33.70151 285 ASP B C 1
ATOM 5237 O O . ASP B 1 288 ? 46.10326 33.71462 25.20591 1.000 34.88331 285 ASP B O 1
ATOM 5242 N N . ASN B 1 289 ? 44.59405 35.36490 24.96375 1.000 33.85421 286 ASN B N 1
ATOM 5243 C CA . ASN B 1 289 ? 44.88909 35.97972 26.25253 1.000 35.70153 286 ASN B CA 1
ATOM 5244 C C . ASN B 1 289 ? 43.61175 36.55785 26.85366 1.000 34.80600 286 ASN B C 1
ATOM 5245 O O . ASN B 1 289 ? 43.56266 37.71764 27.26298 1.000 32.37622 286 ASN B O 1
ATOM 5250 N N . GLU B 1 290 ? 42.55162 35.74900 26.92254 1.000 30.56333 287 GLU B N 1
ATOM 5251 C CA . GLU B 1 290 ? 41.25758 36.30162 27.31549 1.000 33.48599 287 GLU B CA 1
ATOM 5252 C C . GLU B 1 290 ? 41.28057 36.82540 28.74600 1.000 29.65611 287 GLU B C 1
ATOM 5253 O O . GLU B 1 290 ? 40.67405 37.85935 29.04312 1.000 32.77940 287 GLU B O 1
ATOM 5259 N N . GLU B 1 291 ? 41.97748 36.13509 29.64969 1.000 37.31184 288 GLU B N 1
ATOM 5260 C CA . GLU B 1 291 ? 41.97810 36.59429 31.03361 1.000 35.51644 288 GLU B CA 1
ATOM 5261 C C . GLU B 1 291 ? 42.78393 37.87739 31.20345 1.000 31.96808 288 GLU B C 1
ATOM 5262 O O . GLU B 1 291 ? 42.40061 38.73631 32.00408 1.000 37.04777 288 GLU B O 1
ATOM 5268 N N . GLU B 1 292 ? 43.87450 38.04572 30.44803 1.000 29.72254 289 GLU B N 1
ATOM 5269 C CA . GLU B 1 292 ? 44.58676 39.32369 30.45935 1.000 31.97800 289 GLU B CA 1
ATOM 5270 C C . GLU B 1 292 ? 43.70688 40.44746 29.92476 1.000 32.51510 289 GLU B C 1
ATOM 5271 O O . GLU B 1 292 ? 43.68174 41.54833 30.48548 1.000 31.08221 289 GLU B O 1
ATOM 5277 N N . ARG B 1 293 ? 42.97480 40.18661 28.83929 1.000 32.67751 290 ARG B N 1
ATOM 5278 C CA . ARG B 1 293 ? 42.09282 41.20881 28.28650 1.000 28.94324 290 ARG B CA 1
ATOM 5279 C C . ARG B 1 293 ? 40.91101 41.48846 29.20421 1.000 30.59477 290 ARG B C 1
ATOM 5280 O O . ARG B 1 293 ? 40.44863 42.63315 29.28673 1.000 27.11659 290 ARG B O 1
ATOM 5288 N N . ALA B 1 294 ? 40.40400 40.46568 29.89445 1.000 29.35323 291 ALA B N 1
ATOM 5289 C CA . ALA B 1 294 ? 39.30649 40.69794 30.82587 1.000 31.22957 291 ALA B CA 1
ATOM 5290 C C . ALA B 1 294 ? 39.75187 41.58230 31.98147 1.000 28.08766 291 ALA B C 1
ATOM 5291 O O . ALA B 1 294 ? 39.01893 42.48735 32.39547 1.000 26.49308 291 ALA B O 1
ATOM 5293 N N . ALA B 1 295 ? 40.95365 41.33612 32.51390 1.000 29.67420 292 ALA B N 1
ATOM 5294 C CA . ALA B 1 295 ? 41.48809 42.19443 33.56726 1.000 31.85405 292 ALA B CA 1
ATOM 5295 C C . ALA B 1 295 ? 41.66533 43.62362 33.06743 1.000 30.74091 292 ALA B C 1
ATOM 5296 O O . ALA B 1 295 ? 41.26241 44.58405 33.73493 1.000 27.12712 292 ALA B O 1
ATOM 5298 N N . TRP B 1 296 ? 42.27005 43.77733 31.88637 1.000 27.49287 293 TRP B N 1
ATOM 5299 C CA . TRP B 1 296 ? 42.43881 45.09791 31.28940 1.000 26.88119 293 TRP B CA 1
ATOM 5300 C C . TRP B 1 296 ? 41.09293 45.77420 31.06386 1.000 25.05267 293 TRP B C 1
ATOM 5301 O O . TRP B 1 296 ? 40.90840 46.94199 31.42354 1.000 26.50132 293 TRP B O 1
ATOM 5312 N N . ALA B 1 297 ? 40.13178 45.04531 30.49241 1.000 25.71751 294 ALA B N 1
ATOM 5313 C CA . ALA B 1 297 ? 38.83577 45.64280 30.18142 1.000 21.70796 294 ALA B CA 1
ATOM 5314 C C . ALA B 1 297 ? 38.11887 46.11273 31.44179 1.000 25.03544 294 ALA B C 1
ATOM 5315 O O . ALA B 1 297 ? 37.56527 47.21777 31.47217 1.000 24.62941 294 ALA B O 1
ATOM 5317 N N . GLU B 1 298 ? 38.13348 45.30087 32.50250 1.000 24.13284 295 GLU B N 1
ATOM 5318 C CA . GLU B 1 298 ? 37.46490 45.71617 33.73126 1.000 25.87027 295 GLU B CA 1
ATOM 5319 C C . GLU B 1 298 ? 38.13054 46.94971 34.32902 1.000 26.91217 295 GLU B C 1
ATOM 5320 O O . GLU B 1 298 ? 37.44482 47.89509 34.73502 1.000 29.13981 295 GLU B O 1
ATOM 5326 N N . TYR B 1 299 ? 39.46750 46.95629 34.39066 1.000 27.37139 296 TYR B N 1
ATOM 5327 C CA . TYR B 1 299 ? 40.18931 48.12018 34.90103 1.000 29.92120 296 TYR B CA 1
ATOM 5328 C C . TYR B 1 299 ? 39.85401 49.36877 34.09497 1.000 28.83561 296 TYR B C 1
ATOM 5329 O O . TYR B 1 299 ? 39.46881 50.40331 34.65575 1.000 27.53636 296 TYR B O 1
ATOM 5338 N N . TYR B 1 300 ? 40.00274 49.28339 32.77148 1.000 28.29218 297 TYR B N 1
ATOM 5339 C CA . TYR B 1 300 ? 39.69682 50.40478 31.89042 1.000 26.38137 297 TYR B CA 1
ATOM 5340 C C . TYR B 1 300 ? 38.27495 50.90903 32.12096 1.000 25.22983 297 TYR B C 1
ATOM 5341 O O . TYR B 1 300 ? 38.05412 52.10645 32.33949 1.000 26.70123 297 TYR B O 1
ATOM 5350 N N . MET B 1 301 ? 37.29601 49.99640 32.10232 1.000 22.69595 298 MET B N 1
ATOM 5351 C CA . MET B 1 301 ? 35.90381 50.39875 32.28799 1.000 25.04408 298 MET B CA 1
ATOM 5352 C C . MET B 1 301 ? 35.68614 51.04234 33.64920 1.000 24.81003 298 MET B C 1
ATOM 5353 O O . MET B 1 301 ? 34.97380 52.04636 33.76122 1.000 28.95836 298 MET B O 1
ATOM 5358 N N . GLU B 1 302 ? 36.27926 50.47599 34.70031 1.000 27.71360 299 GLU B N 1
ATOM 5359 C CA . GLU B 1 302 ? 36.07994 51.04345 36.02869 1.000 29.16087 299 GLU B CA 1
ATOM 5360 C C . GLU B 1 302 ? 36.61852 52.46471 36.10755 1.000 25.63640 299 GLU B C 1
ATOM 5361 O O . GLU B 1 302 ? 35.97086 53.34815 36.68027 1.000 28.33509 299 GLU B O 1
ATOM 5367 N N . LYS B 1 303 ? 37.79511 52.70838 35.52397 1.000 29.22197 300 LYS B N 1
ATOM 5368 C CA . LYS B 1 303 ? 38.41857 54.02593 35.62530 1.000 30.02089 300 LYS B CA 1
ATOM 5369 C C . LYS B 1 303 ? 37.61333 55.09200 34.88925 1.000 30.97875 300 LYS B C 1
ATOM 5370 O O . LYS B 1 303 ? 37.35918 56.17127 35.43382 1.000 32.76048 300 LYS B O 1
ATOM 5376 N N . ILE B 1 304 ? 37.20902 54.82164 33.64816 1.000 28.66974 301 ILE B N 1
ATOM 5377 C CA . ILE B 1 304 ? 36.49307 55.86459 32.91785 1.000 28.01101 301 ILE B CA 1
ATOM 5378 C C . ILE B 1 304 ? 35.05417 55.99624 33.39887 1.000 27.60855 301 ILE B C 1
ATOM 5379 O O . ILE B 1 304 ? 34.45458 57.06783 33.26436 1.000 29.12318 301 ILE B O 1
ATOM 5384 N N . THR B 1 305 ? 34.47071 54.93635 33.96380 1.000 24.43897 302 THR B N 1
ATOM 5385 C CA . THR B 1 305 ? 33.13482 55.06783 34.53964 1.000 27.13102 302 THR B CA 1
ATOM 5386 C C . THR B 1 305 ? 33.13570 56.04796 35.70725 1.000 29.99107 302 THR B C 1
ATOM 5387 O O . THR B 1 305 ? 32.17621 56.80709 35.89161 1.000 27.41536 302 THR B O 1
ATOM 5391 N N . ALA B 1 306 ? 34.21686 56.06197 36.49460 1.000 28.93008 303 ALA B N 1
ATOM 5392 C CA . ALA B 1 306 ? 34.34578 57.03354 37.57546 1.000 30.90009 303 ALA B CA 1
ATOM 5393 C C . ALA B 1 306 ? 34.45111 58.46036 37.05005 1.000 31.54864 303 ALA B C 1
ATOM 5394 O O . ALA B 1 306 ? 34.18353 59.40976 37.79470 1.000 31.87755 303 ALA B O 1
ATOM 5396 N N . LEU B 1 307 ? 34.84213 58.63145 35.79081 1.000 29.50056 304 LEU B N 1
ATOM 5397 C CA . LEU B 1 307 ? 34.87403 59.93535 35.14637 1.000 29.53826 304 LEU B CA 1
ATOM 5398 C C . LEU B 1 307 ? 33.58206 60.26007 34.41575 1.000 29.30201 304 LEU B C 1
ATOM 5399 O O . LEU B 1 307 ? 33.45560 61.36336 33.87867 1.000 30.51787 304 LEU B O 1
ATOM 5404 N N . GLY B 1 308 ? 32.63398 59.32773 34.37442 1.000 29.20319 305 GLY B N 1
ATOM 5405 C CA . GLY B 1 308 ? 31.40074 59.53417 33.65072 1.000 25.88895 305 GLY B CA 1
ATOM 5406 C C . GLY B 1 308 ? 31.50410 59.35825 32.15410 1.000 32.00938 305 GLY B C 1
ATOM 5407 O O . GLY B 1 308 ? 30.58779 59.77725 31.43692 1.000 27.58910 305 GLY B O 1
ATOM 5408 N N . VAL B 1 309 ? 32.57253 58.74401 31.66071 1.000 25.38789 306 VAL B N 1
ATOM 5409 C CA . VAL B 1 309 ? 32.83025 58.62571 30.22660 1.000 24.61015 306 VAL B CA 1
ATOM 5410 C C . VAL B 1 309 ? 32.48650 57.20860 29.78326 1.000 25.19986 306 VAL B C 1
ATOM 5411 O O . VAL B 1 309 ? 33.04514 56.24864 30.33428 1.000 24.25083 306 VAL B O 1
ATOM 5415 N N . PRO B 1 310 ? 31.59631 57.02771 28.81183 1.000 21.23069 307 PRO B N 1
ATOM 5416 C CA . PRO B 1 310 ? 31.32061 55.69312 28.27890 1.000 21.79199 307 PRO B CA 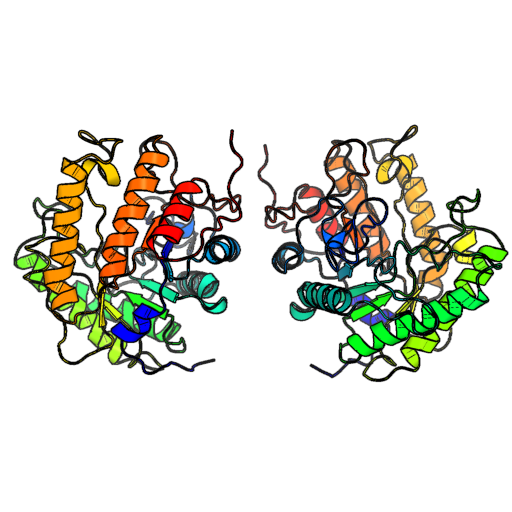1
ATOM 5417 C C . PRO B 1 310 ? 32.27976 55.33587 27.15083 1.000 22.29437 307 PRO B C 1
ATOM 5418 O O . PRO B 1 310 ? 32.84597 56.20252 26.48259 1.000 24.62118 307 PRO B O 1
ATOM 5422 N N . GLN B 1 311 ? 32.43826 54.03082 26.92954 1.000 21.84723 308 GLN B N 1
ATOM 5423 C CA . GLN B 1 311 ? 33.31166 53.55194 25.86533 1.000 23.51243 308 GLN B CA 1
ATOM 5424 C C . GLN B 1 311 ? 32.59392 52.50821 25.02167 1.000 22.00356 308 GLN B C 1
ATOM 5425 O O . GLN B 1 311 ? 31.64912 51.85230 25.47644 1.000 20.00106 308 GLN B O 1
ATOM 5431 N N . VAL B 1 312 ? 33.05449 52.37970 23.77726 1.000 22.08210 309 VAL B N 1
ATOM 5432 C CA . VAL B 1 312 ? 32.37151 51.62650 22.72838 1.000 21.52395 309 VAL B CA 1
ATOM 5433 C C . VAL B 1 312 ? 33.38725 50.66465 22.12993 1.000 22.00533 309 VAL B C 1
ATOM 5434 O O . VAL B 1 312 ? 34.33618 51.09684 21.46251 1.000 21.11700 309 VAL B O 1
ATOM 5438 N N . TRP B 1 313 ? 33.19174 49.36924 22.36521 1.000 20.81330 310 TRP B N 1
ATOM 5439 C CA . TRP B 1 313 ? 34.12312 48.35840 21.87674 1.000 21.02832 310 TRP B CA 1
ATOM 5440 C C . TRP B 1 313 ? 34.14310 48.31926 20.35351 1.000 26.34459 310 TRP B C 1
ATOM 5441 O O . TRP B 1 313 ? 33.09382 48.33864 19.70063 1.000 23.55981 310 TRP B O 1
ATOM 5452 N N . TRP B 1 314 ? 35.34802 48.26031 19.78298 1.000 21.73524 311 TRP B N 1
ATOM 5453 C CA . TRP B 1 314 ? 35.50876 48.10657 18.33928 1.000 23.70072 311 TRP B CA 1
ATOM 5454 C C . TRP B 1 314 ? 35.49698 46.61875 17.99830 1.000 30.28728 311 TRP B C 1
ATOM 5455 O O . TRP B 1 314 ? 36.41026 45.87834 18.37691 1.000 24.29594 311 TRP B O 1
ATOM 5466 N N . ASP B 1 315 ? 34.46221 46.17992 17.28608 1.000 24.60267 312 ASP B N 1
ATOM 5467 C CA . ASP B 1 315 ? 34.30480 44.78394 16.88832 1.000 26.65778 312 ASP B CA 1
ATOM 5468 C C . ASP B 1 315 ? 34.31781 44.72713 15.36841 1.000 24.98962 312 ASP B C 1
ATOM 5469 O O . ASP B 1 315 ? 33.32939 45.09389 14.72490 1.000 22.25946 312 ASP B O 1
ATOM 5474 N N . ASN B 1 316 ? 35.42499 44.25367 14.79624 1.000 26.15282 313 ASN B N 1
ATOM 5475 C CA . ASN B 1 316 ? 35.55013 44.13343 13.35097 1.000 25.45087 313 ASN B CA 1
ATOM 5476 C C . ASN B 1 316 ? 35.20137 42.73938 12.84540 1.000 21.99681 313 ASN B C 1
ATOM 5477 O O . ASN B 1 316 ? 35.32416 42.47738 11.64450 1.000 24.86287 313 ASN B O 1
ATOM 5482 N N . GLY B 1 317 ? 34.75592 41.84713 13.72671 1.000 22.48811 314 GLY B N 1
ATOM 5483 C CA . GLY B 1 317 ? 34.36726 40.51162 13.31125 1.000 23.99069 314 GLY B CA 1
ATOM 5484 C C . GLY B 1 317 ? 35.51180 39.57875 12.99711 1.000 29.04702 314 GLY B C 1
ATOM 5485 O O . GLY B 1 317 ? 35.27862 38.49597 12.44938 1.000 26.32290 314 GLY B O 1
ATOM 5486 N N . VAL B 1 318 ? 36.74231 39.96084 13.32661 1.000 26.51313 315 VAL B N 1
ATOM 5487 C CA . VAL B 1 318 ? 37.92773 39.15816 13.04740 1.000 27.90466 315 VAL B CA 1
ATOM 5488 C C . VAL B 1 318 ? 38.41317 38.54397 14.35158 1.000 27.43559 315 VAL B C 1
ATOM 5489 O O . VAL B 1 318 ? 38.61349 39.25524 15.34348 1.000 27.15948 315 VAL B O 1
ATOM 5493 N N . PHE B 1 319 ? 38.61181 37.22701 14.34669 1.000 27.75622 316 PHE B N 1
ATOM 5494 C CA . PHE B 1 319 ? 39.09580 36.50469 15.51296 1.000 24.15850 316 PHE B CA 1
ATOM 5495 C C . PHE B 1 319 ? 40.43482 35.82276 15.29220 1.000 26.59674 316 PHE B C 1
ATOM 5496 O O . PHE B 1 319 ? 41.18279 35.64777 16.25454 1.000 33.44784 316 PHE B O 1
ATOM 5504 N N . GLU B 1 320 ? 40.75780 35.44507 14.05858 1.000 31.28699 317 GLU B N 1
ATOM 5505 C CA . GLU B 1 320 ? 41.96279 34.69107 13.74489 1.000 31.58081 317 GLU B CA 1
ATOM 5506 C C . GLU B 1 320 ? 42.74677 35.39684 12.65098 1.000 36.18966 317 GLU B C 1
ATOM 5507 O O . GLU B 1 320 ? 42.26333 36.33467 12.01220 1.000 37.78326 317 GLU B O 1
ATOM 5513 N N . GLY B 1 321 ? 43.96110 34.90685 12.41733 1.000 36.50366 318 GLY B N 1
ATOM 5514 C CA . GLY B 1 321 ? 44.73110 35.32543 11.26497 1.000 41.35732 318 GLY B CA 1
ATOM 5515 C C . GLY B 1 321 ? 45.64802 36.49205 11.55861 1.000 42.06282 318 GLY B C 1
ATOM 5516 O O . GLY B 1 321 ? 45.86315 36.89510 12.70527 1.000 35.65492 318 GLY B O 1
ATOM 5517 N N . GLU B 1 322 ? 46.19463 37.05391 10.48304 1.000 39.80063 319 GLU B N 1
ATOM 5518 C CA . GLU B 1 322 ? 47.17374 38.12526 10.60559 1.000 49.47760 319 GLU B CA 1
ATOM 5519 C C . GLU B 1 322 ? 46.54656 39.51407 10.63643 1.000 43.96573 319 GLU B C 1
ATOM 5520 O O . GLU B 1 322 ? 47.27347 40.49928 10.80095 1.000 48.44442 319 GLU B O 1
ATOM 5526 N N . GLY B 1 323 ? 45.22738 39.62064 10.49536 1.000 38.46046 320 GLY B N 1
ATOM 5527 C CA . GLY B 1 323 ? 44.55518 40.89374 10.64603 1.000 38.39900 320 GLY B CA 1
ATOM 5528 C C . GLY B 1 323 ? 44.39553 41.28574 12.10457 1.000 40.53116 320 GLY B C 1
ATOM 5529 O O . GLY B 1 323 ? 44.80042 40.57351 13.02373 1.000 34.17060 320 GLY B O 1
ATOM 5530 N N . GLU B 1 324 ? 43.79341 42.45813 12.31248 1.000 31.79316 321 GLU B N 1
ATOM 5531 C CA . GLU B 1 324 ? 43.47178 42.91486 13.66151 1.000 29.83900 321 GLU B CA 1
ATOM 5532 C C . GLU B 1 324 ? 42.27553 42.13255 14.19221 1.000 37.34069 321 GLU B C 1
ATOM 5533 O O . GLU B 1 324 ? 41.20452 42.13380 13.57713 1.000 36.56144 321 GLU B O 1
ATOM 5539 N N . ARG B 1 325 ? 42.44521 41.47612 15.33515 1.000 29.43750 322 ARG B N 1
ATOM 5540 C CA . ARG B 1 325 ? 41.48946 40.47219 15.80440 1.000 29.07187 322 ARG B CA 1
ATOM 5541 C C . ARG B 1 325 ? 40.64501 41.02954 16.95043 1.000 29.82792 322 ARG B C 1
ATOM 5542 O O . ARG B 1 325 ? 40.79751 40.66127 18.11523 1.000 26.54498 322 ARG B O 1
ATOM 5550 N N . PHE B 1 326 ? 39.69456 41.89500 16.60078 1.000 27.24795 323 PHE B N 1
ATOM 5551 C CA . PHE B 1 326 ? 38.89699 42.60204 17.59364 1.000 26.68637 323 PHE B CA 1
ATOM 5552 C C . PHE B 1 326 ? 37.50043 42.01791 17.78368 1.000 29.96611 323 PHE B C 1
ATOM 5553 O O . PHE B 1 326 ? 36.67212 42.63349 18.46212 1.000 25.73645 323 PHE B O 1
ATOM 5561 N N . GLY B 1 327 ? 37.22617 40.84222 17.22920 1.000 26.64464 324 GLY B N 1
ATOM 5562 C CA . GLY B 1 327 ? 35.88778 40.28734 17.31902 1.000 23.20129 324 GLY B CA 1
ATOM 5563 C C . GLY B 1 327 ? 35.50059 39.94212 18.74452 1.000 30.17320 324 GLY B C 1
ATOM 5564 O O . GLY B 1 327 ? 36.32563 39.52875 19.55969 1.000 24.09806 324 GLY B O 1
ATOM 5565 N N . LEU B 1 328 ? 34.21616 40.12859 19.04961 1.000 24.97920 325 LEU B N 1
ATOM 5566 C CA . LEU B 1 328 ? 33.68386 39.82307 20.37382 1.000 23.39110 325 LEU B CA 1
ATOM 5567 C C . LEU B 1 328 ? 32.42181 38.97816 20.31360 1.000 27.48336 325 LEU B C 1
ATOM 5568 O O . LEU B 1 328 ? 32.27038 38.04453 21.10695 1.000 27.27753 325 LEU B O 1
ATOM 5573 N N . ILE B 1 329 ? 31.51251 39.27808 19.39545 1.000 26.07373 326 ILE B N 1
ATOM 5574 C CA . ILE B 1 329 ? 30.35518 38.43296 19.12676 1.000 22.93607 326 ILE B CA 1
ATOM 5575 C C . ILE B 1 329 ? 30.56643 37.73928 17.78709 1.000 23.92383 326 ILE B C 1
ATOM 5576 O O . ILE B 1 329 ? 30.99778 38.36723 16.81191 1.000 29.18076 326 ILE B O 1
ATOM 5581 N N . ASP B 1 330 ? 30.30921 36.43565 17.75465 1.000 24.41505 327 ASP B N 1
ATOM 5582 C CA . ASP B 1 330 ? 30.20300 35.70136 16.49835 1.000 27.16151 327 ASP B CA 1
ATOM 5583 C C . ASP B 1 330 ? 28.83733 36.03758 15.91397 1.000 28.67543 327 ASP B C 1
ATOM 5584 O O . ASP B 1 330 ? 27.80668 35.54924 16.38579 1.000 31.47397 327 ASP B O 1
ATOM 5589 N N . ARG B 1 331 ? 28.82984 36.89130 14.88649 1.000 26.35571 328 ARG B N 1
ATOM 5590 C CA . ARG B 1 331 ? 27.57325 37.37032 14.32549 1.000 28.43476 328 ARG B CA 1
ATOM 5591 C C . ARG B 1 331 ? 26.80785 36.26096 13.62438 1.000 28.47457 328 ARG B C 1
ATOM 5592 O O . ARG B 1 331 ? 25.57887 36.32903 13.52502 1.000 29.03802 328 ARG B O 1
ATOM 5600 N N . LYS B 1 332 ? 27.51114 35.23391 13.14645 1.000 33.71611 329 LYS B N 1
ATOM 5601 C CA . LYS B 1 332 ? 26.84295 34.14563 12.44489 1.000 35.79335 329 LYS B CA 1
ATOM 5602 C C . LYS B 1 332 ? 26.03595 33.28171 13.40740 1.000 39.45334 329 LYS B C 1
ATOM 5603 O O . LYS B 1 332 ? 24.90190 32.89629 13.10158 1.000 41.16623 329 LYS B O 1
ATOM 5609 N N . ASN B 1 333 ? 26.59708 32.97466 14.57475 1.000 34.38532 330 ASN B N 1
ATOM 5610 C CA . ASN B 1 333 ? 25.97306 32.07222 15.53224 1.000 32.60948 330 ASN B CA 1
ATOM 5611 C C . ASN B 1 333 ? 25.34655 32.79955 16.71603 1.000 34.46080 330 ASN B C 1
ATOM 5612 O O . ASN B 1 333 ? 24.75119 32.14625 17.57967 1.000 30.68863 330 ASN B O 1
ATOM 5617 N N . LEU B 1 334 ? 25.47294 34.12766 16.77298 1.000 25.05713 331 LEU B N 1
ATOM 5618 C CA . LEU B 1 334 ? 24.87859 34.95551 17.83020 1.000 26.92130 331 LEU B CA 1
ATOM 5619 C C . LEU B 1 334 ? 25.40643 34.58173 19.21273 1.000 30.74040 331 LEU B C 1
ATOM 5620 O O . LEU B 1 334 ? 24.65331 34.51005 20.18642 1.000 35.75707 331 LEU B O 1
ATOM 5625 N N . LYS B 1 335 ? 26.71224 34.36384 19.31344 1.000 27.87409 332 LYS B N 1
ATOM 5626 C CA . LYS B 1 335 ? 27.31500 33.92152 20.56220 1.000 29.45734 332 LYS B CA 1
ATOM 5627 C C . LYS B 1 335 ? 28.46077 34.84298 20.96527 1.000 29.81378 332 LYS B C 1
ATOM 5628 O O . LYS B 1 335 ? 29.22772 35.31461 20.11710 1.000 27.08985 332 LYS B O 1
ATOM 5634 N N . ILE B 1 336 ? 28.56599 35.09783 22.26644 1.000 28.82900 333 ILE B N 1
ATOM 5635 C CA . ILE B 1 336 ? 29.66787 35.88248 22.81659 1.000 24.52173 333 ILE B CA 1
ATOM 5636 C C . ILE B 1 336 ? 30.90270 34.99179 22.88101 1.000 30.07729 333 ILE B C 1
ATOM 5637 O O . ILE B 1 336 ? 30.91945 33.99198 23.60443 1.000 32.71311 333 ILE B O 1
ATOM 5642 N N . VAL B 1 337 ? 31.93520 35.34788 22.11681 1.000 26.05176 334 VAL B N 1
ATOM 5643 C CA . VAL B 1 337 ? 33.10912 34.48300 21.99317 1.000 28.90697 334 VAL B CA 1
ATOM 5644 C C . VAL B 1 337 ? 34.02211 34.59555 23.21301 1.000 28.97391 334 VAL B C 1
ATOM 5645 O O . VAL B 1 337 ? 34.65860 33.61488 23.62090 1.000 27.74634 334 VAL B O 1
ATOM 5649 N N . TYR B 1 338 ? 34.12294 35.78304 23.81175 1.000 32.64814 335 TYR B N 1
ATOM 5650 C CA . TYR B 1 338 ? 34.99795 36.01382 24.96211 1.000 28.94663 335 TYR B CA 1
ATOM 5651 C C . TYR B 1 338 ? 34.13517 36.49559 26.12217 1.000 30.18595 335 TYR B C 1
ATOM 5652 O O . TYR B 1 338 ? 34.13435 37.68894 26.46017 1.000 29.82175 335 TYR B O 1
ATOM 5661 N N . PRO B 1 339 ? 33.38858 35.58990 26.76011 1.000 31.75283 336 PRO B N 1
ATOM 5662 C CA . PRO B 1 339 ? 32.40454 36.03383 27.75976 1.000 28.80020 336 PRO B CA 1
ATOM 5663 C C . PRO B 1 339 ? 33.02308 36.69604 28.98174 1.000 29.32920 336 PRO B C 1
ATOM 5664 O O . PRO B 1 339 ? 32.36920 37.54474 29.59922 1.000 32.71078 336 PRO B O 1
ATOM 5668 N N . SER B 1 340 ? 34.25798 36.35046 29.35295 1.000 30.49849 337 SER B N 1
ATOM 5669 C CA . SER B 1 340 ? 34.87130 37.02665 30.48966 1.000 25.78057 337 SER B CA 1
ATOM 5670 C C . SER B 1 340 ? 35.16161 38.49305 30.18935 1.000 27.90962 337 SER B C 1
ATOM 5671 O O . SER B 1 340 ? 35.22571 39.30339 31.11927 1.000 28.60354 337 SER B O 1
ATOM 5674 N N . ILE B 1 341 ? 35.32254 38.85767 28.91630 1.000 27.10323 338 ILE B N 1
ATOM 5675 C CA . ILE B 1 341 ? 35.48878 40.26786 28.57681 1.000 26.61609 338 ILE B CA 1
ATOM 5676 C C . ILE B 1 341 ? 34.17039 41.01111 28.74482 1.000 26.13500 338 ILE B C 1
ATOM 5677 O O . ILE B 1 341 ? 34.13282 42.12015 29.29078 1.000 26.21926 338 ILE B O 1
ATOM 5682 N N . VAL B 1 342 ? 33.06593 40.40962 28.29453 1.000 24.93563 339 VAL B N 1
ATOM 5683 C CA . VAL B 1 342 ? 31.76058 41.03667 28.48539 1.000 27.59214 339 VAL B CA 1
ATOM 5684 C C . VAL B 1 342 ? 31.43778 41.14264 29.97080 1.000 23.59607 339 VAL B C 1
ATOM 5685 O O . VAL B 1 342 ? 30.94148 42.17377 30.43828 1.000 27.65752 339 VAL B O 1
ATOM 5689 N N . ALA B 1 343 ? 31.74815 40.09457 30.74141 1.000 26.61462 340 ALA B N 1
ATOM 5690 C CA . ALA B 1 343 ? 31.60360 40.17293 32.19233 1.000 27.38657 340 ALA B CA 1
ATOM 5691 C C . ALA B 1 343 ? 32.42495 41.31990 32.76551 1.000 28.29829 340 ALA B C 1
ATOM 5692 O O . ALA B 1 343 ? 31.98509 42.00489 33.69590 1.000 30.37897 340 ALA B O 1
ATOM 5694 N N . ALA B 1 344 ? 33.62443 41.54305 32.22096 1.000 29.83275 341 ALA B N 1
ATOM 5695 C CA . ALA B 1 344 ? 34.47073 42.62939 32.70506 1.000 31.13239 341 ALA B CA 1
ATOM 5696 C C . ALA B 1 344 ? 33.83878 43.98885 32.43205 1.000 29.40768 341 ALA B C 1
ATOM 5697 O O . ALA B 1 344 ? 33.92846 44.90216 33.26250 1.000 27.68724 341 ALA B O 1
ATOM 5699 N N . LEU B 1 345 ? 33.20153 44.14769 31.26891 1.000 24.54559 342 LEU B N 1
ATOM 5700 C CA . LEU B 1 345 ? 32.52681 45.40770 30.98505 1.000 26.60168 342 LEU B CA 1
ATOM 5701 C C . LEU B 1 345 ? 31.37757 45.63464 31.95574 1.000 27.08326 342 LEU B C 1
ATOM 5702 O O . LEU B 1 345 ? 31.22479 46.73244 32.49887 1.000 27.14228 342 LEU B O 1
ATOM 5707 N N . GLN B 1 346 ? 30.56052 44.60376 32.18783 1.000 26.77195 343 GLN B N 1
ATOM 5708 C CA . GLN B 1 346 ? 29.43333 44.73706 33.10832 1.000 28.45658 343 GLN B CA 1
ATOM 5709 C C . GLN B 1 346 ? 29.91186 45.05886 34.52057 1.000 29.60649 343 GLN B C 1
ATOM 5710 O O . GLN B 1 346 ? 29.35815 45.93811 35.19252 1.000 29.42075 343 GLN B O 1
ATOM 5716 N N . LYS B 1 347 ? 30.94427 44.35287 34.98843 1.000 31.01812 344 LYS B N 1
ATOM 5717 C CA . LYS B 1 347 ? 31.43870 44.56892 36.34539 1.000 28.58197 344 LYS B CA 1
ATOM 5718 C C . LYS B 1 347 ? 32.05526 45.95559 36.49354 1.000 35.04673 344 LYS B C 1
ATOM 5719 O O . LYS B 1 347 ? 31.74976 46.68494 37.44708 1.000 30.06357 344 LYS B O 1
ATOM 5725 N N . GLY B 1 348 ? 32.92386 46.33942 35.55401 1.000 28.59644 345 GLY B N 1
ATOM 5726 C CA . GLY B 1 348 ? 33.58974 47.62701 35.65241 1.000 29.43133 345 GLY B CA 1
ATOM 5727 C C . GLY B 1 348 ? 32.64501 48.80448 35.52505 1.000 28.20427 345 GLY B C 1
ATOM 5728 O O . GLY B 1 348 ? 32.90555 49.87673 36.08048 1.000 29.22766 345 GLY B O 1
ATOM 5729 N N . ARG B 1 349 ? 31.54384 48.62913 34.79103 1.000 24.66193 346 ARG B N 1
ATOM 5730 C CA . ARG B 1 349 ? 30.53450 49.67258 34.64887 1.000 26.40804 346 ARG B CA 1
ATOM 5731 C C . ARG B 1 349 ? 29.67805 49.82255 35.90246 1.000 28.28396 346 ARG B C 1
ATOM 5732 O O . ARG B 1 349 ? 28.90827 50.78677 36.00516 1.000 27.77665 346 ARG B O 1
ATOM 5740 N N . GLY B 1 350 ? 29.81171 48.91344 36.86286 1.000 32.42804 347 GLY B N 1
ATOM 5741 C CA . GLY B 1 350 ? 28.97709 48.92182 38.04739 1.000 32.66242 347 GLY B CA 1
ATOM 5742 C C . GLY B 1 350 ? 27.67708 48.16812 37.90852 1.000 33.91215 347 GLY B C 1
ATOM 5743 O O . GLY B 1 350 ? 26.78098 48.35184 38.73952 1.000 36.91857 347 GLY B O 1
ATOM 5744 N N . LEU B 1 351 ? 27.54328 47.32954 36.89065 1.000 32.49796 348 LEU B N 1
ATOM 5745 C CA . LEU B 1 351 ? 26.31402 46.60235 36.62495 1.000 30.63227 348 LEU B CA 1
ATOM 5746 C C . LEU B 1 351 ? 26.38131 45.20131 37.21794 1.000 29.33414 348 LEU B C 1
ATOM 5747 O O . LEU B 1 351 ? 27.42623 44.73640 37.67483 1.000 37.30443 348 LEU B O 1
ATOM 5752 N N . GLU B 1 352 ? 25.24046 44.51988 37.18669 1.000 34.35514 349 GLU B N 1
ATOM 5753 C CA . GLU B 1 352 ? 25.19488 43.11955 37.58012 1.000 42.61585 349 GLU B CA 1
ATOM 5754 C C . GLU B 1 352 ? 25.83950 42.25947 36.49826 1.000 38.19954 349 GLU B C 1
ATOM 5755 O O . GLU B 1 352 ? 25.52909 42.40233 35.31091 1.000 36.96377 349 GLU B O 1
ATOM 5761 N N . VAL B 1 353 ? 26.75315 41.37636 36.89894 1.000 42.06880 350 VAL B N 1
ATOM 5762 C CA . VAL B 1 353 ? 27.39349 40.50020 35.92232 1.000 34.54036 350 VAL B CA 1
ATOM 5763 C C . VAL B 1 353 ? 26.42535 39.38553 35.55360 1.000 34.01375 350 VAL B C 1
ATOM 5764 O O . VAL B 1 353 ? 25.93093 38.66020 36.42241 1.000 40.79301 350 VAL B O 1
ATOM 5768 N N . ASN B 1 354 ? 26.15730 39.24274 34.26015 1.000 29.18461 351 ASN B N 1
ATOM 5769 C CA . ASN B 1 354 ? 25.25527 38.20500 33.76686 1.000 32.32714 351 ASN B CA 1
ATOM 5770 C C . ASN B 1 354 ? 25.47700 38.12167 32.25610 1.000 35.28198 351 ASN B C 1
ATOM 5771 O O . ASN B 1 354 ? 24.83607 38.84072 31.48843 1.000 35.65441 351 ASN B O 1
ATOM 5776 N N . VAL B 1 355 ? 26.39549 37.25665 31.84784 1.000 31.69063 352 VAL B N 1
ATOM 5777 C CA . VAL B 1 355 ? 26.74746 37.11043 30.44252 1.000 33.91413 352 VAL B CA 1
ATOM 5778 C C . VAL B 1 355 ? 25.82138 36.07458 29.82187 1.000 32.84813 352 VAL B C 1
ATOM 5779 O O . VAL B 1 355 ? 25.78015 34.92033 30.26261 1.000 35.55433 352 VAL B O 1
ATOM 5783 N N . LEU B 1 356 ? 25.07571 36.48629 28.80408 1.000 30.49507 353 LEU B N 1
ATOM 5784 C CA . LEU B 1 356 ? 24.11891 35.62763 28.12795 1.000 33.34182 353 LEU B CA 1
ATOM 5785 C C . LEU B 1 356 ? 24.62874 35.28305 26.73414 1.000 30.63034 353 LEU B C 1
ATOM 5786 O O . LEU B 1 356 ? 25.33773 36.07404 26.10460 1.000 29.68981 353 LEU B O 1
ATOM 5791 N N . HIS B 1 357 ? 24.26351 34.08537 26.26483 1.000 31.52305 354 HIS B N 1
ATOM 5792 C CA . HIS B 1 357 ? 24.57155 33.61567 24.91317 1.000 31.47729 354 HIS B CA 1
ATOM 5793 C C . HIS B 1 357 ? 26.06675 33.40923 24.69931 1.000 33.82495 354 HIS B C 1
ATOM 5794 O O . HIS B 1 357 ? 26.57456 33.62689 23.59678 1.000 30.34685 354 HIS B O 1
ATOM 5801 N N . ALA B 1 358 ? 26.77880 32.98588 25.73900 1.000 33.66407 355 ALA B N 1
ATOM 5802 C CA . ALA B 1 358 ? 28.20453 32.72992 25.60450 1.000 33.67637 355 ALA B CA 1
ATOM 5803 C C . ALA B 1 358 ? 28.45005 31.54233 24.68386 1.000 42.16628 355 ALA B C 1
ATOM 5804 O O . ALA B 1 358 ? 27.64592 30.61007 24.60392 1.000 38.59032 355 ALA B O 1
ATOM 5806 N N . ILE B 1 359 ? 29.58257 31.58489 23.98062 1.000 36.78876 356 ILE B N 1
ATOM 5807 C CA . ILE B 1 359 ? 29.96511 30.45197 23.15571 1.000 48.79806 356 ILE B CA 1
ATOM 5808 C C . ILE B 1 359 ? 30.24918 29.24421 24.05343 1.000 55.02881 356 ILE B C 1
ATOM 5809 O O . ILE B 1 359 ? 30.51888 29.37168 25.25490 1.000 51.59104 356 ILE B O 1
ATOM 5814 N N . GLU B 1 360 ? 30.16497 28.05582 23.46195 1.000 64.60910 357 GLU B N 1
ATOM 5815 C CA . GLU B 1 360 ? 30.42004 26.83719 24.21740 1.000 73.02971 357 GLU B CA 1
ATOM 5816 C C . GLU B 1 360 ? 31.90979 26.69337 24.50196 1.000 75.52532 357 GLU B C 1
ATOM 5817 O O . GLU B 1 360 ? 32.73980 26.82985 23.59785 1.000 77.78264 357 GLU B O 1
ATOM 5823 N N . THR B 1 361 ? 32.24970 26.42584 25.76230 1.000 84.36034 358 THR B N 1
ATOM 5824 C CA . THR B 1 361 ? 33.63619 26.14272 26.11111 1.000 89.87183 358 THR B CA 1
ATOM 5825 C C . THR B 1 361 ? 34.10198 24.88289 25.39078 1.000 92.19561 358 THR B C 1
ATOM 5826 O O . THR B 1 361 ? 33.43071 23.84673 25.42561 1.000 92.59854 358 THR B O 1
ATOM 5830 N N . GLU B 1 362 ? 35.24750 24.97796 24.72492 1.000 90.07360 359 GLU B N 1
ATOM 5831 C CA . GLU B 1 362 ? 35.76358 23.86187 23.94245 1.000 90.42906 359 GLU B CA 1
ATOM 5832 C C . GLU B 1 362 ? 36.49990 22.85952 24.82685 1.000 81.73243 359 GLU B C 1
ATOM 5833 O O . GLU B 1 362 ? 36.05640 21.72259 24.99351 1.000 80.94953 359 GLU B O 1
#

Radius of gyration: 30.7 Å; Cα contacts (8 Å, |Δi|>4): 1511; chains: 2; bounding box: 78×82×54 Å

Sequence (724 aa):
SNAIRDISSIELIKEMRF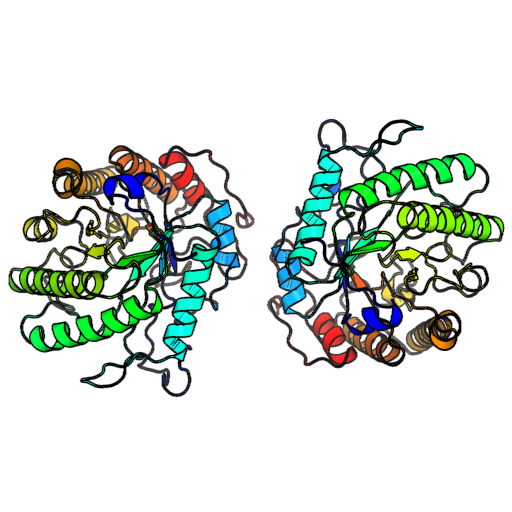GWNLGNTLDAECTSWMDYEKNPIGSETCWGNVKTNEDIFKTLMDNQFNVFRIPTTWTGHIGEAPEYKINEQWMKRVHEIVDYPYKNGAFVILNIHHETWNHAFAETVDEAKVELAQVWKQIAEEFKGYGERLIFEGQNAPRKNGTPVEWNGGDKEGWDVVNAMNAVFLETVRSSGGNNAKRHLMIPPYAAACNENSSFKNFDFPEDDDKVIASVHAYSPYNFALNNGEGAVDKFDASGKNELDWNINLMKKRFVDQGIPMMILGEYGAMNRDNEEERAAWAEYYMEKITALGVPQVWWDNGVFEGEGERFGLIDRKNLKIVYPSIVAALQKGRGLEVNVLHAIETESNAIRDISSIELIKEMRFGWNLGNTLDAECTSWMDYEKNPIGSETCWGNVKTNEDIFKTLMDNQFNVFRIPTTWTGHIGEAPEYKINEQWMKRVHEIVDYPYKNGAFVILNIHHETWNHAFAETVDEAKVELAQVWKQIAEEFKGYGERLIFEGQNAPRKNGTPVEWNGGDKEGWDVVNAMNAVFLETVRSSGGNNAKRHLMIPPYAAACNENSFKNFDFPEDDDKVIASVHAYSPYNFALNNGEGAVDKFDASGKNELDWNINLMKKRFVDQGIPMMILLGEYGAMNRDNEEERAAWAEYYMEKITALGVPQVWWDNGVFEGEGERFGLIDRKNLKIVYPSIVAALQKGRGLEVNVLHAIETE

Secondary structure (DSSP, 8-state):
--------HHHHHTT---EEEETTTTT---TTT--TTTSTTGGGGTTSPPPP-HHHHHHHHTTT--EEEE----TTSB-STTT-PBPHHHHHHHHHHHHHHHTTT-EEEEE--S-SS--S-GGGHHHHHHHHHHHHHHHHHHTTT--TTEEEE--S----TTSTTTTTT--HHHHHHHHHHHHHHHHHHHTSSGGGGG--EEE-SGGGB--HHHHHT----SS-TTEEEEEE---SHHHHT--STT--SS--HHHHHHHHHHHHHHIIIIITTT--EEEEEE----SS-HHHHHHHHHHHHHHHHTTT--EEEEE-S--SSSS-----EETTTTEES-HHHHHHHHHHTTPPP---SBPPP-/--------HHHHHTT---EEEETTSTT---TTTS-TTTSTTGGGGTTSPPPP-HHHHHHHHHTT--EEEE----TTSB-STTT-PBPHHHHHHHHHHHHHHHTTT-EEEEE--S-SS--S-TTSHHHHHHHHHHHHHHHHHHTTT--TTEEEES-SS---TTSTTSSS---HHHHHHHHHHHHHHHHHHHTSSTTGGG--EEE-SGGGB-SHHHHHT----SS-TTEEEEEE---SHHHHT--STT--SS--HHHHHHHHHHHHHHHHHTGGGT--EEEEEE----SS-HHHHHHHHHHHHHHHHHTT--EEEEE-S--SSSS-----EETTTTEES-HHHHHHHHHHTTPPP---SBPPP-

Foldseek 3Di:
DQDADQDFPLVVLLPAQFAAEQAQALQQDDVVPDDCVVVVRVSRCVSPADQDDLLLVVLVVVLVHFEYEYEHAQPPQFDDPDLRDGNPVNVVSVVVRQCSRVVVPGAYEYEHEPYPQLALAPVRLVSSLSNLLNVLLVVCVSCQRDYQSYEYESYAAHYNPPDPQRAAQHDPSSQVSLQVSVVSNLCSQCVHDHCSVSHAYEGAFHGLELHPNSLVSHDDDPPGSRYEYEHADQFPPLQAPDLDPSRDVACDPVRVVGLVVSLVSCCVRALVVPHHYENEEYGGFDPVRLPRRLVVLLVSLLSVLVSSYYHHYYANQACDDSDGHRHQANSVQSEGARLSNSQSSQVSSVHDGDNPRHDDDD/DQDADQDFPLVVLLPAQFAAEPAQALQQDDVVPDDCVVVVRVRRCVSPADQDDLLLVVLVVVLVHFEYEYEHAQPVQFDDPDLRHGNVVNVVSVVVRQCSSVVVPGAYEYEHEPYPLLAQAPVRLVVSLSSLLNVLLVVCVVCQRGYQSYEYESYAQHYHPPDPQQQAQHDDSSQVSLQVSVVSNLVSQCPHDRNSVSHAYEGEFHGLELHPNSLPSHDDDDPHSRYAYEHADQAPPLFAPDLDPSRDPACDPVSVVRLVVSLVSCCVRALVVVGHYENEEYGGFDPVRLVRRLVVLLVSLLSVLVSSYHHHYYANQACDDSDGHRHQANSVQSAGARLSNSQSSQVSSVHDRDNPRHDDDD

Organism: NCBI:txid1754191